Protein 2OV9 (pdb70)

B-factor: mean 39.59, std 7.9, range [22.28, 289.94]

Foldseek 3Di:
DALVPDAFFAWFADAADPDDLLVVLVVVLVVVQQVVVDDPPDPCVVVVVVVVVVVVVVVVVPADPDHDDFQDLVLRGQTQADLAANSNRSNHLHWIWTAGNVLKIKTKDAAGVVQDDPPQFGDPVVQVVNQVSRQQNSCNNNRHGFFDDKDKDFDATHGHGAIKMKMKHWDDDPQKIKMKIFIAGPVRDGGMIMIGIGGD/DEAALVPDAFFAWQADDDDPDDLLVVLVVVLVVVQQVVVDDPPPPCVVVVVVVVVVVVVVVVVDDDPDDDDFQDLPLRGQGQADLAAHSNRSNHLHWIWTAGNVLKIKTKGAAGDVQDDPVQFGDPVVQQVNQVSRQQNSQSNNRHGWFDDKDKDFDATHGHGAIKMKMKHWDDDAQKIKMKIFIHGPVRDTGMIMIGITGD/DAALVPDAFFAWFEDDDDVDPLLVVLVVVLVVVQQVVVDDPPPPCVVVVVVVVVVVVVVVVVPDDPDDDDFQDLQLRGQTQCDLAANSNRSNHLHWIWTAGNVLKIKTKGAAGDVQDDPVQAGDVVVQQVNQVNSQQNSQSNNVHGFFDDKDKDFDATHGHGAMKMKMKHWDDDPQKIWMKIFIHGPVGDTGMIMIGITGHPD/DAWQEDAAPDDLLVVLVVVLVVVQQVVVDDPPDPCVVVVVVVVVVVVVVVVVPADPDHDDFADLPQRGQTQADLAAHSNRSNHLHWTWGADPVLKIKTKDAAGVVQDDPPQAGDPVSQVVNQVSSQQNSQNSNSHGFFDDKDKDFDATHGHGAMKMKMKHWDDDPQKIKMKIFIHGPVRDTGMIMIGITD

Solvent-accessible surface area: 31462 Å² total

Radius of gyration: 28.21 Å; Cα contacts (8 Å, |Δi|>4): 2066; chains: 4; bounding box: 72×70×82 Å

Sequence (795 aa):
PTFENSPSGTVLTSPPDGSAVDRATDAARRVVDALLRTDRGNANLERVAEELNSIAGHLEEEHAPAVAERLIDWNGEGVTRHDPVTGPENALAPPVVLEGLSDGSVRGTVTLTIPYQGPPGHVHGGVSALLLDHVLGVANAWGGKAGTAQLSTRYHRPTPLFEPLTLTGKLSVDGRKITTAGDIRTADGQVCVSVEGLFVDTHHPTFENSPSGTVLTSPPDGSAVDRRATDAARRVVDALLRTDRGNANLERVAEEELNSIAGHLEEHAPAVAERLIDWNGEGVTRHDPVTGPENALAPPVVLEGLSDGSVRGTVTLTIPYQGPPGHVHGGVSALLLDHVLGVANAWGGKAGTAQQLSTRYHRPTPLFEPLTLTGKLSVDGRKITTAGDIRTADGQVCVSVEEGLFVDHPTFENSPSGTVLTSPPDGSAVDRRATDDAARRVVDALLRTDRGNANLERVAEEELNSIAGHLEEEHAPAVAERLIDWNGEGVTRHDPVTGPENALAPPVVLEGLSDGSVRGTVTLTIPYQGPPGHVHGGVSALLLDHVLGVANAWGGKAGTAQLSTRYHRPTPLFEPLTLLTGKLSVDGRKITTAGDIRTADGQVCVSVEGLFVDKTGTVLTSPPGSAVDRATDAARRVVDALLRTDRGNANLERVAEELNSIAGHLEEHAPAVAERLIDWNGEGVTRHDPVTGPENALAPPVVLEGLSDGSVRGTVTLTIPYQGPPGHVHGGVSALLLDHVLGVANAWGGKAGTAQLSTRYHRPTPLFEPLTLTGKLSVDGRKITTAGDIRTADGQVCVSVEGLFV

Structure (mmCIF, N/CA/C/O backbone):
data_2OV9
#
_entry.id   2OV9
#
_cell.length_a   77.705
_cell.length_b   70.132
_cell.length_c   81.511
_cell.angle_alpha   90.00
_cell.angle_beta   116.22
_cell.angle_gamma   90.00
#
_symmetry.space_group_name_H-M   'P 1 21 1'
#
loop_
_entity.id
_entity.type
_entity.pdbx_description
1 polymer 'Hypothetical protein'
2 non-polymer 'SULFATE ION'
3 water water
#
loop_
_atom_site.group_PDB
_atom_site.id
_atom_site.type_symbol
_atom_site.label_atom_id
_atom_site.label_alt_id
_atom_site.label_comp_id
_atom_site.label_asym_id
_atom_site.label_entity_id
_atom_site.label_seq_id
_atom_site.pdbx_PDB_ins_code
_atom_site.Cartn_x
_atom_site.Cartn_y
_atom_site.Cartn_z
_atom_site.occupancy
_atom_site.B_iso_or_equiv
_atom_site.auth_seq_id
_atom_site.auth_comp_id
_atom_site.auth_asym_id
_atom_site.auth_atom_id
_atom_site.pdbx_PDB_model_num
ATOM 1 N N . PRO A 1 7 ? 26.564 11.655 24.606 1.00 52.23 7 PRO A N 1
ATOM 2 C CA . PRO A 1 7 ? 25.921 11.170 25.826 1.00 52.28 7 PRO A CA 1
ATOM 3 C C . PRO A 1 7 ? 24.531 10.603 25.554 1.00 52.41 7 PRO A C 1
ATOM 4 O O . PRO A 1 7 ? 23.768 11.171 24.777 1.00 52.01 7 PRO A O 1
ATOM 8 N N . THR A 1 8 ? 24.217 9.480 26.186 1.00 52.64 8 THR A N 1
ATOM 9 C CA . THR A 1 8 ? 22.885 8.893 26.092 1.00 53.08 8 THR A CA 1
ATOM 10 C C . THR A 1 8 ? 22.407 8.523 27.486 1.00 53.04 8 THR A C 1
ATOM 11 O O . THR A 1 8 ? 23.224 8.281 28.380 1.00 53.14 8 THR A O 1
ATOM 15 N N . PHE A 1 9 ? 21.089 8.471 27.672 1.00 53.04 9 PHE A N 1
ATOM 16 C CA . PHE A 1 9 ? 20.509 8.149 28.982 1.00 53.27 9 PHE A CA 1
ATOM 17 C C . PHE A 1 9 ? 21.000 6.821 29.561 1.00 53.22 9 PHE A C 1
ATOM 18 O O . PHE A 1 9 ? 20.853 6.579 30.759 1.00 53.31 9 PHE A O 1
ATOM 26 N N . GLU A 1 10 ? 21.580 5.980 28.700 1.00 53.24 10 GLU A N 1
ATOM 27 C CA . GLU A 1 10 ? 22.163 4.694 29.095 1.00 53.35 10 GLU A CA 1
ATOM 28 C C . GLU A 1 10 ? 23.473 4.918 29.835 1.00 53.01 10 GLU A C 1
ATOM 29 O O . GLU A 1 10 ? 23.717 4.307 30.876 1.00 52.90 10 GLU A O 1
ATOM 35 N N . ASN A 1 11 ? 24.307 5.803 29.284 1.00 52.59 11 ASN A N 1
ATOM 36 C CA . ASN A 1 11 ? 25.668 6.020 29.787 1.00 51.89 11 ASN A CA 1
ATOM 37 C C . ASN A 1 11 ? 25.849 7.277 30.645 1.00 51.02 11 ASN A C 1
ATOM 38 O O . ASN A 1 11 ? 26.909 7.474 31.250 1.00 51.23 11 ASN A O 1
ATOM 43 N N . SER A 1 12 ? 24.818 8.113 30.708 1.00 49.72 12 SER A N 1
ATOM 44 C CA . SER A 1 12 ? 24.924 9.404 31.390 1.00 48.67 12 SER A CA 1
ATOM 45 C C . SER A 1 12 ? 23.811 9.637 32.420 1.00 47.73 12 SER A C 1
ATOM 46 O O . SER A 1 12 ? 22.683 9.162 32.233 1.00 47.79 12 SER A O 1
ATOM 49 N N . PRO A 1 13 ? 24.128 10.373 33.511 1.00 46.69 13 PRO A N 1
ATOM 50 C CA . PRO A 1 13 ? 23.147 10.651 34.564 1.00 45.71 13 PRO A CA 1
ATOM 51 C C . PRO A 1 13 ? 22.038 11.622 34.148 1.00 44.62 13 PRO A C 1
ATOM 52 O O . PRO A 1 13 ? 22.189 12.371 33.177 1.00 44.24 13 PRO A O 1
ATOM 56 N N . SER A 1 14 ? 20.934 11.587 34.893 1.00 43.56 14 SER A N 1
ATOM 57 C CA . SER A 1 14 ? 19.839 12.548 34.756 1.00 42.46 14 SER A CA 1
ATOM 58 C C . SER A 1 14 ? 20.375 13.945 35.065 1.00 41.60 14 SER A C 1
ATOM 59 O O . SER A 1 14 ? 21.094 14.129 36.042 1.00 41.27 14 SER A O 1
ATOM 62 N N . GLY A 1 15 ? 20.049 14.920 34.224 1.00 40.59 15 GLY A N 1
ATOM 63 C CA . GLY A 1 15 ? 20.512 16.287 34.442 1.00 39.40 15 GLY A CA 1
ATOM 64 C C . GLY A 1 15 ? 21.720 16.678 33.608 1.00 38.77 15 GLY A C 1
ATOM 65 O O . GLY A 1 15 ? 22.169 17.835 33.666 1.00 39.21 15 GLY A O 1
ATOM 66 N N . THR A 1 16 ? 22.242 15.724 32.836 1.00 37.33 16 THR A N 1
ATOM 67 C CA . THR A 1 16 ? 23.360 15.973 31.926 1.00 36.60 16 THR A CA 1
ATOM 68 C C . THR A 1 16 ? 22.981 17.073 30.950 1.00 36.01 16 THR A C 1
ATOM 69 O O . THR A 1 16 ? 22.032 16.915 30.188 1.00 35.82 16 THR A O 1
ATOM 73 N N . VAL A 1 17 ? 23.702 18.191 30.974 1.00 35.44 17 VAL A N 1
ATOM 74 C CA . VAL A 1 17 ? 23.454 19.257 30.006 1.00 35.02 17 VAL A CA 1
ATOM 75 C C . VAL A 1 17 ? 23.964 18.790 28.648 1.00 35.57 17 VAL A C 1
ATOM 76 O O . VAL A 1 17 ? 25.090 18.307 28.539 1.00 35.43 17 VAL A O 1
ATOM 80 N N . LEU A 1 18 ? 23.128 18.923 27.620 1.00 36.12 18 LEU A N 1
ATOM 81 C CA . LEU A 1 18 ? 23.409 18.317 26.326 1.00 36.92 18 LEU A CA 1
ATOM 82 C C . LEU A 1 18 ? 23.910 19.311 25.298 1.00 38.20 18 LEU A C 1
ATOM 83 O O . LEU A 1 18 ? 24.692 18.968 24.409 1.00 37.81 18 LEU A O 1
ATOM 88 N N . THR A 1 19 ? 23.433 20.542 25.420 1.00 39.52 19 THR A N 1
ATOM 89 C CA . THR A 1 19 ? 23.812 21.610 24.517 1.00 41.02 19 THR A CA 1
ATOM 90 C C . THR A 1 19 ? 25.034 22.335 25.069 1.00 42.48 19 THR A C 1
ATOM 91 O O . THR A 1 19 ? 25.599 21.944 26.104 1.00 42.58 19 THR A O 1
ATOM 95 N N . SER A 1 20 ? 25.449 23.384 24.367 1.00 44.29 20 SER A N 1
ATOM 96 C CA . SER A 1 20 ? 26.552 24.215 24.817 1.00 46.27 20 SER A CA 1
ATOM 97 C C . SER A 1 20 ? 26.050 25.612 25.206 1.00 47.14 20 SER A C 1
ATOM 98 O O . SER A 1 20 ? 25.961 26.493 24.350 1.00 47.36 20 SER A O 1
ATOM 101 N N . PRO A 1 21 ? 25.722 25.821 26.500 1.00 48.05 21 PRO A N 1
ATOM 102 C CA . PRO A 1 21 ? 25.200 27.115 26.960 1.00 48.67 21 PRO A CA 1
ATOM 103 C C . PRO A 1 21 ? 26.254 28.221 26.849 1.00 49.24 21 PRO A C 1
ATOM 104 O O . PRO A 1 21 ? 27.451 27.917 26.893 1.00 49.33 21 PRO A O 1
ATOM 108 N N . PRO A 1 22 ? 25.818 29.493 26.704 1.00 49.78 22 PRO A N 1
ATOM 109 C CA . PRO A 1 22 ? 26.754 30.626 26.646 1.00 50.18 22 PRO A CA 1
ATOM 110 C C . PRO A 1 22 ? 27.720 30.681 27.831 1.00 50.54 22 PRO A C 1
ATOM 111 O O . PRO A 1 22 ? 27.406 30.165 28.909 1.00 51.08 22 PRO A O 1
ATOM 115 N N . ASP A 1 23 ? 28.882 31.300 27.613 1.00 50.69 23 ASP A N 1
ATOM 116 C CA . ASP A 1 23 ? 29.923 31.475 28.630 1.00 50.42 23 ASP A CA 1
ATOM 117 C C . ASP A 1 23 ? 30.120 32.947 28.953 1.00 50.37 23 ASP A C 1
ATOM 118 O O . ASP A 1 23 ? 29.466 33.815 28.366 1.00 50.50 23 ASP A O 1
ATOM 123 N N . GLY A 1 24 ? 31.043 33.218 29.876 1.00 49.82 24 GLY A N 1
ATOM 124 C CA . GLY A 1 24 ? 31.504 34.577 30.149 1.00 49.49 24 GLY A CA 1
ATOM 125 C C . GLY A 1 24 ? 32.606 35.012 29.192 1.00 49.10 24 GLY A C 1
ATOM 126 O O . GLY A 1 24 ? 33.120 36.127 29.285 1.00 49.24 24 GLY A O 1
ATOM 127 N N . SER A 1 25 ? 32.959 34.125 28.262 1.00 48.53 25 SER A N 1
ATOM 128 C CA . SER A 1 25 ? 34.012 34.383 27.277 1.00 47.94 25 SER A CA 1
ATOM 129 C C . SER A 1 25 ? 33.377 34.676 25.935 1.00 46.17 25 SER A C 1
ATOM 130 O O . SER A 1 25 ? 32.176 34.728 25.852 1.00 46.40 25 SER A O 1
ATOM 133 N N . ALA A 1 26 ? 34.124 35.066 24.912 1.00 45.18 26 ALA A N 1
ATOM 134 C CA . ALA A 1 26 ? 34.431 36.439 24.623 1.00 42.39 26 ALA A CA 1
ATOM 135 C C . ALA A 1 26 ? 33.494 36.386 23.391 1.00 40.79 26 ALA A C 1
ATOM 136 O O . ALA A 1 26 ? 32.646 37.251 23.174 1.00 39.69 26 ALA A O 1
ATOM 138 N N . VAL A 1 27 ? 33.617 35.318 22.611 1.00 38.90 27 VAL A N 1
ATOM 139 C CA . VAL A 1 27 ? 32.664 35.102 21.498 1.00 38.56 27 VAL A CA 1
ATOM 140 C C . VAL A 1 27 ? 31.226 34.919 22.015 1.00 37.81 27 VAL A C 1
ATOM 141 O O . VAL A 1 27 ? 30.286 35.397 21.394 1.00 38.39 27 VAL A O 1
ATOM 145 N N . ASP A 1 28 ? 31.053 34.281 23.166 1.00 37.77 28 ASP A N 1
ATOM 146 C CA . ASP A 1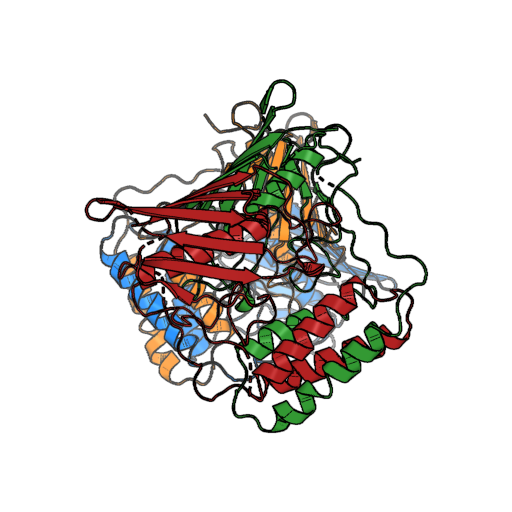 28 ? 29.701 34.124 23.699 1.00 38.30 28 ASP A CA 1
ATOM 147 C C . ASP A 1 28 ? 29.121 35.418 24.211 1.00 38.00 28 ASP A C 1
ATOM 148 O O . ASP A 1 28 ? 27.932 35.655 24.058 1.00 37.67 28 ASP A O 1
ATOM 153 N N . ARG A 1 29 ? 29.965 36.256 24.799 1.00 37.91 29 ARG A N 1
ATOM 154 C CA . ARG A 1 29 ? 29.539 37.581 25.234 1.00 38.48 29 ARG A CA 1
ATOM 155 C C . ARG A 1 29 ? 29.227 38.499 24.049 1.00 36.76 29 ARG A C 1
ATOM 156 O O . ARG A 1 29 ? 28.282 39.275 24.124 1.00 36.65 29 ARG A O 1
ATOM 164 N N . ALA A 1 30 ? 30.022 38.440 22.977 1.00 36.46 30 ALA A N 1
ATOM 165 C CA . ALA A 1 30 ? 29.712 39.207 21.758 1.00 36.42 30 ALA A CA 1
ATOM 166 C C . ALA A 1 30 ? 28.393 38.756 21.145 1.00 36.17 30 ALA A C 1
ATOM 167 O O . ALA A 1 30 ? 27.605 39.571 20.635 1.00 36.37 30 ALA A O 1
ATOM 169 N N . THR A 1 31 ? 28.139 37.453 21.172 1.00 35.33 31 THR A N 1
ATOM 170 C CA . THR A 1 31 ? 26.896 36.960 20.578 1.00 34.96 31 THR A CA 1
ATOM 171 C C . THR A 1 31 ? 25.703 37.393 21.432 1.00 34.84 31 THR A C 1
ATOM 172 O O . THR A 1 31 ? 24.673 37.833 20.902 1.00 34.01 31 THR A O 1
ATOM 176 N N . ASP A 1 32 ? 25.853 37.273 22.749 1.00 34.71 32 ASP A N 1
ATOM 177 C CA . ASP A 1 32 ? 24.830 37.728 23.677 1.00 35.22 32 ASP A CA 1
ATOM 178 C C . ASP A 1 32 ? 24.519 39.219 23.431 1.00 35.31 32 ASP A C 1
ATOM 179 O O . ASP A 1 32 ? 23.358 39.645 23.465 1.00 35.35 32 ASP A O 1
ATOM 184 N N . ALA A 1 33 ? 25.564 40.010 23.193 1.00 35.03 33 ALA A N 1
ATOM 185 C CA . ALA A 1 33 ? 25.402 41.426 22.910 1.00 34.32 33 ALA A CA 1
ATOM 186 C C . ALA A 1 33 ? 24.722 41.642 21.541 1.00 34.26 33 ALA A C 1
ATOM 187 O O . ALA A 1 33 ? 23.927 42.564 21.390 1.00 34.46 33 ALA A O 1
ATOM 189 N N . ALA A 1 34 ? 25.026 40.803 20.560 1.00 34.07 34 ALA A N 1
ATOM 190 C CA . ALA A 1 34 ? 24.280 40.850 19.284 1.00 35.23 34 ALA A CA 1
ATOM 191 C C . ALA A 1 34 ? 22.782 40.520 19.443 1.00 35.73 34 ALA A C 1
ATOM 192 O O . ALA A 1 34 ? 21.914 41.131 18.795 1.00 35.44 34 ALA A O 1
ATOM 194 N N . ARG A 1 35 ? 22.481 39.547 20.296 1.00 35.93 35 ARG A N 1
ATOM 195 C CA . ARG A 1 35 ? 21.100 39.188 20.579 1.00 36.17 35 ARG A CA 1
ATOM 196 C C . ARG A 1 35 ? 20.369 40.397 21.180 1.00 35.46 35 ARG A C 1
ATOM 197 O O . ARG A 1 35 ? 19.209 40.659 20.842 1.00 35.06 35 ARG A O 1
ATOM 205 N N . ARG A 1 36 ? 21.075 41.143 22.024 1.00 34.85 36 ARG A N 1
ATOM 206 C CA . ARG A 1 36 ? 20.526 42.344 22.678 1.00 35.38 36 ARG A CA 1
ATOM 207 C C . ARG A 1 36 ? 20.192 43.442 21.658 1.00 34.87 36 ARG A C 1
ATOM 208 O O . ARG A 1 36 ? 19.157 44.093 21.750 1.00 34.68 36 ARG A O 1
ATOM 216 N N . VAL A 1 37 ? 21.092 43.649 20.700 1.00 34.52 37 VAL A N 1
ATOM 217 C CA . VAL A 1 37 ? 20.888 44.568 19.598 1.00 34.60 37 VAL A CA 1
ATOM 218 C C . VAL A 1 37 ? 19.680 44.164 18.730 1.00 35.11 37 VAL A C 1
ATOM 219 O O . VAL A 1 37 ? 18.817 44.997 18.431 1.00 35.73 37 VAL A O 1
ATOM 223 N N . VAL A 1 38 ? 19.620 42.901 18.336 1.00 34.66 38 VAL A N 1
ATOM 224 C CA . VAL A 1 38 ? 18.491 42.367 17.551 1.00 35.18 38 VAL A CA 1
ATOM 225 C C . VAL A 1 38 ? 17.140 42.719 18.203 1.00 35.43 38 VAL A C 1
ATOM 226 O O . VAL A 1 38 ? 16.203 43.205 17.540 1.00 35.87 38 VAL A O 1
ATOM 230 N N . ASP A 1 39 ? 17.048 42.494 19.508 1.00 35.41 39 ASP A N 1
ATOM 231 C CA . ASP A 1 39 ? 15.831 42.814 20.253 1.00 36.06 39 ASP A CA 1
ATOM 232 C C . ASP A 1 39 ? 15.572 44.323 20.268 1.00 35.64 39 ASP A C 1
ATOM 233 O O . ASP A 1 39 ? 14.443 44.781 20.045 1.00 37.14 39 ASP A O 1
ATOM 238 N N . ALA A 1 40 ? 16.623 45.103 20.494 1.00 35.10 40 ALA A N 1
ATOM 239 C CA . ALA A 1 40 ? 16.485 46.544 20.611 1.00 35.19 40 ALA A CA 1
ATOM 240 C C . ALA A 1 40 ? 16.006 47.174 19.320 1.00 35.07 40 ALA A C 1
ATOM 241 O O . ALA A 1 40 ? 15.180 48.083 19.340 1.00 34.72 40 ALA A O 1
ATOM 243 N N . LEU A 1 41 ? 16.521 46.689 18.199 1.00 35.66 41 LEU A N 1
ATOM 244 C CA . LEU A 1 41 ? 16.117 47.174 16.881 1.00 36.68 41 LEU A CA 1
ATOM 245 C C . LEU A 1 41 ? 14.610 47.111 16.628 1.00 37.60 41 LEU A C 1
ATOM 246 O O . LEU A 1 41 ? 14.058 47.952 15.918 1.00 38.40 41 LEU A O 1
ATOM 251 N N . LEU A 1 42 ? 13.933 46.129 17.217 1.00 38.06 42 LEU A N 1
ATOM 252 C CA . LEU A 1 42 ? 12.492 45.982 17.040 1.00 38.07 42 LEU A CA 1
ATOM 253 C C . LEU A 1 42 ? 11.667 46.938 17.903 1.00 38.52 42 LEU A C 1
ATOM 254 O O . LEU A 1 42 ? 10.472 47.125 17.655 1.00 38.83 42 LEU A O 1
ATOM 259 N N . ARG A 1 43 ? 12.314 47.538 18.900 1.00 38.52 43 ARG A N 1
ATOM 260 C CA . ARG A 1 43 ? 11.654 48.433 19.861 1.00 39.06 43 ARG A CA 1
ATOM 261 C C . ARG A 1 43 ? 12.058 49.902 19.693 1.00 38.51 43 ARG A C 1
ATOM 262 O O . ARG A 1 43 ? 11.464 50.798 20.298 1.00 39.16 43 ARG A O 1
ATOM 270 N N . THR A 1 44 ? 13.074 50.160 18.893 1.00 37.87 44 THR A N 1
ATOM 271 C CA . THR A 1 44 ? 13.714 51.479 18.916 1.00 36.85 44 THR A CA 1
ATOM 272 C C . THR A 1 44 ? 13.000 52.542 18.055 1.00 37.16 44 THR A C 1
ATOM 273 O O . THR A 1 44 ? 12.173 52.213 17.199 1.00 37.39 44 THR A O 1
ATOM 277 N N . ASP A 1 45 ? 13.346 53.810 18.268 1.00 37.15 45 ASP A N 1
ATOM 278 C CA . ASP A 1 45 ? 12.790 54.904 17.479 1.00 37.60 45 ASP A CA 1
ATOM 279 C C . ASP A 1 45 ? 13.325 54.880 16.045 1.00 38.00 45 ASP A C 1
ATOM 280 O O . ASP A 1 45 ? 14.509 55.152 15.799 1.00 38.01 45 ASP A O 1
ATOM 285 N N . ARG A 1 46 ? 12.448 54.591 15.095 1.00 37.76 46 ARG A N 1
ATOM 286 C CA . ARG A 1 46 ? 12.847 54.556 13.685 1.00 38.88 46 ARG A CA 1
ATOM 287 C C . ARG A 1 46 ? 13.298 55.938 13.173 1.00 37.89 46 ARG A C 1
ATOM 288 O O . ARG A 1 46 ? 14.070 56.035 12.217 1.00 37.82 46 ARG A O 1
ATOM 296 N N . GLY A 1 47 ? 12.842 56.995 13.841 1.00 36.66 47 GLY A N 1
ATOM 297 C CA . GLY A 1 47 ? 13.169 58.367 13.451 1.00 36.05 47 GLY A CA 1
ATOM 298 C C . GLY A 1 47 ? 14.465 58.887 14.040 1.00 35.28 47 GLY A C 1
ATOM 299 O O . GLY A 1 47 ? 14.893 59.985 13.718 1.00 35.08 47 GLY A O 1
ATOM 300 N N . ASN A 1 48 ? 15.105 58.088 14.890 1.00 35.03 48 ASN A N 1
ATOM 301 C CA . ASN A 1 48 ? 16.334 58.481 15.564 1.00 34.22 48 ASN A CA 1
ATOM 302 C C . ASN A 1 48 ? 17.468 58.704 14.550 1.00 34.37 48 ASN A C 1
ATOM 303 O O . ASN A 1 48 ? 17.896 57.762 13.859 1.00 33.28 48 ASN A O 1
ATOM 308 N N . ALA A 1 49 ? 17.934 59.951 14.463 1.00 33.53 49 ALA A N 1
ATOM 309 C CA . ALA A 1 49 ? 18.962 60.317 13.492 1.00 34.78 49 ALA A CA 1
ATOM 310 C C . ALA A 1 49 ? 20.280 59.549 13.698 1.00 34.99 49 ALA A C 1
ATOM 311 O O . ALA A 1 49 ? 21.020 59.306 12.742 1.00 35.46 49 ALA A O 1
ATOM 313 N N . ASN A 1 50 ? 20.559 59.166 14.939 1.00 34.67 50 ASN A N 1
ATOM 314 C CA . ASN A 1 50 ? 21.756 58.360 15.250 1.00 35.05 50 ASN A CA 1
ATOM 315 C C . ASN A 1 50 ? 21.834 56.979 14.594 1.00 35.30 50 ASN A C 1
ATOM 316 O O . ASN A 1 50 ? 22.918 56.368 14.560 1.00 35.09 50 ASN A O 1
ATOM 321 N N . LEU A 1 51 ? 20.709 56.474 14.084 1.00 35.53 51 LEU A N 1
ATOM 322 C CA . LEU A 1 51 ? 20.707 55.173 13.413 1.00 35.62 51 LEU A CA 1
ATOM 323 C C . LEU A 1 51 ? 21.654 55.165 12.222 1.00 35.78 51 LEU A C 1
ATOM 324 O O . LEU A 1 51 ? 22.158 54.121 11.826 1.00 35.98 51 LEU A O 1
ATOM 329 N N . GLU A 1 52 ? 21.910 56.332 11.656 1.00 35.91 52 GLU A N 1
ATOM 330 C CA . GLU A 1 52 ? 22.894 56.442 10.589 1.00 36.70 52 GLU A CA 1
ATOM 331 C C . GLU A 1 52 ? 24.275 55.956 11.091 1.00 36.66 52 GLU A C 1
ATOM 332 O O . GLU A 1 52 ? 24.906 55.102 10.464 1.00 35.79 52 GLU A O 1
ATOM 338 N N . ARG A 1 53 ? 24.719 56.501 12.230 1.00 36.75 53 ARG A N 1
ATOM 339 C CA . ARG A 1 53 ? 26.030 56.150 12.796 1.00 36.17 53 ARG A CA 1
ATOM 340 C C . ARG A 1 53 ? 26.031 54.718 13.353 1.00 36.53 53 ARG A C 1
ATOM 341 O O . ARG A 1 53 ? 27.021 54.015 13.211 1.00 36.07 53 ARG A O 1
ATOM 349 N N . VAL A 1 54 ? 24.929 54.312 13.996 1.00 36.00 54 VAL A N 1
ATOM 350 C CA . VAL A 1 54 ? 24.762 52.939 14.472 1.00 36.79 54 VAL A CA 1
ATOM 351 C C . VAL A 1 54 ? 24.971 51.919 13.340 1.00 36.47 54 VAL A C 1
ATOM 352 O O . VAL A 1 54 ? 25.684 50.953 13.528 1.00 36.65 54 VAL A O 1
ATOM 356 N N . ALA A 1 55 ? 24.379 52.149 12.168 1.00 34.89 55 ALA A N 1
ATOM 357 C CA . ALA A 1 55 ? 24.564 51.225 11.072 1.00 34.77 55 ALA A CA 1
ATOM 358 C C . ALA A 1 55 ? 26.034 51.211 10.671 1.00 35.24 55 ALA A C 1
ATOM 359 O O . ALA A 1 55 ? 26.580 50.151 10.407 1.00 36.07 55 ALA A O 1
ATOM 361 N N . GLU A 1 56 ? 26.676 52.376 10.637 1.00 34.68 56 GLU A N 1
ATOM 362 C CA . GLU A 1 56 ? 28.104 52.422 10.339 1.00 34.81 56 GLU A CA 1
ATOM 363 C C . GLU A 1 56 ? 28.934 51.591 11.323 1.00 35.22 56 GLU A C 1
ATOM 364 O O . GLU A 1 56 ? 29.854 50.887 10.923 1.00 34.72 56 GLU A O 1
ATOM 370 N N . GLU A 1 57 ? 28.617 51.682 12.613 1.00 35.23 57 GLU A N 1
ATOM 371 C CA . GLU A 1 57 ? 29.357 50.929 13.630 1.00 36.35 57 GLU A CA 1
ATOM 372 C C . GLU A 1 57 ? 29.145 49.416 13.433 1.00 36.24 57 GLU A C 1
ATOM 373 O O . GLU A 1 57 ? 30.088 48.632 13.502 1.00 36.83 57 GLU A O 1
ATOM 379 N N . LEU A 1 58 ? 27.894 49.006 13.234 1.00 36.70 58 LEU A N 1
ATOM 380 C CA . LEU A 1 58 ? 27.587 47.570 13.069 1.00 35.67 58 LEU A CA 1
ATOM 381 C C . LEU A 1 58 ? 28.312 47.017 11.837 1.00 36.24 58 LEU A C 1
ATOM 382 O O . LEU A 1 58 ? 28.861 45.917 11.867 1.00 34.86 58 LEU A O 1
ATOM 387 N N . ASN A 1 59 ? 28.311 47.797 10.766 1.00 36.37 59 ASN A N 1
ATOM 388 C CA . ASN A 1 59 ? 29.078 47.434 9.588 1.00 37.22 59 ASN A CA 1
ATOM 389 C C . ASN A 1 59 ? 30.582 47.348 9.851 1.00 37.58 59 ASN A C 1
ATOM 390 O O . ASN A 1 59 ? 31.270 46.454 9.313 1.00 37.18 59 ASN A O 1
ATOM 395 N N . SER A 1 60 ? 31.093 48.283 10.658 1.00 37.56 60 SER A N 1
ATOM 396 C CA . SER A 1 60 ? 32.512 48.303 11.017 1.00 36.89 60 SER A CA 1
ATOM 397 C C . SER A 1 60 ? 32.844 47.047 11.835 1.00 36.32 60 SER A C 1
ATOM 398 O O . SER A 1 60 ? 33.860 46.367 11.594 1.00 34.70 60 SER A O 1
ATOM 401 N N . ILE A 1 61 ? 31.985 46.742 12.807 1.00 35.27 61 ILE A N 1
ATOM 402 C CA . ILE A 1 61 ? 32.137 45.516 13.586 1.00 35.82 61 ILE A CA 1
ATOM 403 C C . ILE A 1 61 ? 32.103 44.267 12.690 1.00 35.48 61 ILE A C 1
ATOM 404 O O . ILE A 1 61 ? 32.924 43.351 12.828 1.00 34.29 61 ILE A O 1
ATOM 409 N N . ALA A 1 62 ? 31.159 44.232 11.761 1.00 35.33 62 ALA A N 1
ATOM 410 C CA . ALA A 1 62 ? 31.018 43.074 10.907 1.00 34.98 62 ALA A CA 1
ATOM 411 C C . ALA A 1 62 ? 32.280 42.913 10.077 1.00 34.59 62 ALA A C 1
ATOM 412 O O . ALA A 1 62 ? 32.829 41.810 9.988 1.00 35.09 62 ALA A O 1
ATOM 414 N N . GLY A 1 63 ? 32.778 44.018 9.522 1.00 33.99 63 GLY A N 1
ATOM 415 C CA . GLY A 1 63 ? 34.043 43.996 8.771 1.00 33.54 63 GLY A CA 1
ATOM 416 C C . GLY A 1 63 ? 35.159 43.400 9.622 1.00 34.31 63 GLY A C 1
ATOM 417 O O . GLY A 1 63 ? 35.906 42.538 9.158 1.00 33.95 63 GLY A O 1
ATOM 418 N N . HIS A 1 64 ? 35.272 43.852 10.871 1.00 34.33 64 HIS A N 1
ATOM 419 C CA . HIS A 1 64 ? 36.323 43.312 11.772 1.00 35.10 64 HIS A CA 1
ATOM 420 C C . HIS A 1 64 ? 36.181 41.788 11.914 1.00 35.08 64 HIS A C 1
ATOM 421 O O . HIS A 1 64 ? 37.153 41.029 11.734 1.00 35.27 64 HIS A O 1
ATOM 428 N N . LEU A 1 65 ? 34.971 41.346 12.279 1.00 34.74 65 LEU A N 1
ATOM 429 C CA . LEU A 1 65 ? 34.692 39.901 12.438 1.00 34.84 65 LEU A CA 1
ATOM 430 C C . LEU A 1 65 ? 34.981 39.087 11.178 1.00 35.02 65 LEU A C 1
ATOM 431 O O . LEU A 1 65 ? 35.548 37.993 11.244 1.00 35.09 65 LEU A O 1
ATOM 436 N N . GLU A 1 66 ? 34.616 39.643 10.032 1.00 34.77 66 GLU A N 1
ATOM 437 C CA . GLU A 1 66 ? 34.901 39.047 8.734 1.00 35.77 66 GLU A CA 1
ATOM 438 C C . GLU A 1 66 ? 36.387 38.915 8.446 1.00 35.70 66 GLU A C 1
ATOM 439 O O . GLU A 1 66 ? 36.825 37.883 7.911 1.00 34.97 66 GLU A O 1
ATOM 445 N N . GLU A 1 67 ? 37.150 39.950 8.793 1.00 36.18 67 GLU A N 1
ATOM 446 C CA A GLU A 1 67 ? 38.588 39.959 8.551 0.50 37.79 67 GLU A CA 1
ATOM 447 C CA B GLU A 1 67 ? 38.595 39.952 8.544 0.50 37.92 67 GLU A CA 1
ATOM 448 C C . GLU A 1 67 ? 39.348 39.058 9.537 1.00 38.22 67 GLU A C 1
ATOM 449 O O . GLU A 1 67 ? 40.463 38.660 9.270 1.00 38.76 67 GLU A O 1
ATOM 460 N N . HIS A 1 68 ? 38.722 38.741 10.674 1.00 38.99 68 HIS A N 1
ATOM 461 C CA . HIS A 1 68 ? 39.315 37.863 11.698 1.00 40.55 68 HIS A CA 1
ATOM 462 C C . HIS A 1 68 ? 38.673 36.471 11.675 1.00 42.00 68 HIS A C 1
ATOM 463 O O . HIS A 1 68 ? 38.031 36.037 12.629 1.00 42.90 68 HIS A O 1
ATOM 470 N N . ALA A 1 69 ? 38.830 35.784 10.554 1.00 43.34 69 ALA A N 1
ATOM 471 C CA . ALA A 1 69 ? 38.208 34.488 10.367 1.00 44.71 69 ALA A CA 1
ATOM 472 C C . ALA A 1 69 ? 39.309 33.534 9.959 1.00 45.40 69 ALA A C 1
ATOM 473 O O . ALA A 1 69 ? 40.243 33.950 9.263 1.00 46.24 69 ALA A O 1
ATOM 475 N N . PRO A 1 70 ? 39.239 32.269 10.413 1.00 46.06 70 PRO A N 1
ATOM 476 C CA . PRO A 1 70 ? 40.272 31.300 10.006 1.00 46.90 70 PRO A CA 1
ATOM 477 C C . PRO A 1 70 ? 40.233 30.986 8.509 1.00 47.66 70 PRO A C 1
ATOM 478 O O . PRO A 1 70 ? 39.207 31.219 7.860 1.00 47.70 70 PRO A O 1
ATOM 482 N N . ALA A 1 71 ? 41.344 30.465 7.979 1.00 49.11 71 ALA A N 1
ATOM 483 C CA . ALA A 1 71 ? 41.417 29.978 6.593 1.00 50.02 71 ALA A CA 1
ATOM 484 C C . ALA A 1 71 ? 40.361 28.904 6.312 1.00 50.79 71 ALA A C 1
ATOM 485 O O . ALA A 1 71 ? 39.505 29.074 5.429 1.00 51.15 71 ALA A O 1
ATOM 487 N N . VAL A 1 72 ? 40.410 27.811 7.073 1.00 51.34 72 VAL A N 1
ATOM 488 C CA . VAL A 1 72 ? 39.345 26.793 7.031 1.00 51.48 72 VAL A CA 1
ATOM 489 C C . VAL A 1 72 ? 38.295 27.035 8.134 1.00 51.43 72 VAL A C 1
ATOM 490 O O . VAL A 1 72 ? 38.645 27.338 9.281 1.00 51.65 72 VAL A O 1
ATOM 494 N N . ALA A 1 73 ? 37.016 26.923 7.775 1.00 51.24 73 ALA A N 1
ATOM 495 C CA . ALA A 1 73 ? 35.930 27.067 8.749 1.00 51.20 73 ALA A CA 1
ATOM 496 C C . ALA A 1 73 ? 35.925 25.892 9.726 1.00 51.05 73 ALA A C 1
ATOM 497 O O . ALA A 1 73 ? 36.368 24.803 9.381 1.00 50.85 73 ALA A O 1
ATOM 499 N N . GLU A 1 74 ? 35.446 26.129 10.945 1.00 51.15 74 GLU A N 1
ATOM 500 C CA . GLU A 1 74 ? 35.407 25.099 11.985 1.00 51.53 74 GLU A CA 1
ATOM 501 C C . GLU A 1 74 ? 34.423 23.990 11.625 1.00 50.78 74 GLU A C 1
ATOM 502 O O . GLU A 1 74 ? 33.371 24.247 11.032 1.00 50.17 74 GLU A O 1
ATOM 508 N N . ARG A 1 75 ? 34.793 22.759 11.979 1.00 50.33 75 ARG A N 1
ATOM 509 C CA . ARG A 1 75 ? 33.984 21.569 11.722 1.00 49.87 75 ARG A CA 1
ATOM 510 C C . ARG A 1 75 ? 32.651 21.640 12.460 1.00 49.34 75 ARG A C 1
ATOM 511 O O . ARG A 1 75 ? 32.575 22.145 13.585 1.00 48.90 75 ARG A O 1
ATOM 519 N N . LEU A 1 76 ? 31.605 21.133 11.813 1.00 48.33 76 LEU A N 1
ATOM 520 C CA . LEU A 1 76 ? 30.264 21.144 12.372 1.00 47.99 76 LEU A CA 1
ATOM 521 C C . LEU A 1 76 ? 29.880 19.741 12.797 1.00 47.78 76 LEU A C 1
ATOM 522 O O . LEU A 1 76 ? 30.335 18.773 12.198 1.00 47.61 76 LEU A O 1
ATOM 527 N N . ILE A 1 77 ? 29.048 19.645 13.829 1.00 47.72 77 ILE A N 1
ATOM 528 C CA . ILE A 1 77 ? 28.526 18.368 14.307 1.00 47.60 77 ILE A CA 1
ATOM 529 C C . ILE A 1 77 ? 27.237 18.032 13.536 1.00 47.54 77 ILE A C 1
ATOM 530 O O . ILE A 1 77 ? 26.243 18.776 13.604 1.00 47.46 77 ILE A O 1
ATOM 535 N N . ASP A 1 78 ? 27.250 16.933 12.788 1.00 46.87 78 ASP A N 1
ATOM 536 C CA . ASP A 1 78 ? 26.048 16.522 12.073 1.00 46.81 78 ASP A CA 1
ATOM 537 C C . ASP A 1 78 ? 25.221 15.593 12.945 1.00 46.59 78 ASP A C 1
ATOM 538 O O . ASP A 1 78 ? 25.361 14.363 12.884 1.00 46.41 78 ASP A O 1
ATOM 551 N N . TRP A 1 80 ? 22.193 14.714 12.873 1.00 46.38 80 TRP A N 1
ATOM 552 C CA . TRP A 1 80 ? 21.238 13.851 12.179 1.00 46.25 80 TRP A CA 1
ATOM 553 C C . TRP A 1 80 ? 21.927 12.638 11.558 1.00 46.24 80 TRP A C 1
ATOM 554 O O . TRP A 1 80 ? 21.263 11.700 11.102 1.00 46.31 80 TRP A O 1
ATOM 565 N N . ASN A 1 81 ? 23.259 12.669 11.558 1.00 45.69 81 ASN A N 1
ATOM 566 C CA . ASN A 1 81 ? 24.082 11.562 11.081 1.00 45.63 81 ASN A CA 1
ATOM 567 C C . ASN A 1 81 ? 24.846 10.908 12.249 1.00 44.98 81 ASN A C 1
ATOM 568 O O . ASN A 1 81 ? 25.866 10.242 12.054 1.00 45.39 81 ASN A O 1
ATOM 573 N N . GLY A 1 82 ? 24.338 11.091 13.465 1.00 43.98 82 GLY A N 1
ATOM 574 C CA . GLY A 1 82 ? 24.903 10.439 14.652 1.00 42.93 82 GLY A CA 1
ATOM 575 C C . GLY A 1 82 ? 26.246 10.975 15.134 1.00 42.45 82 GLY A C 1
ATOM 576 O O . GLY A 1 82 ? 27.024 10.244 15.738 1.00 42.11 82 GLY A O 1
ATOM 577 N N . GLU A 1 83 ? 26.534 12.246 14.879 1.00 41.62 83 GLU A N 1
ATOM 578 C CA . GLU A 1 83 ? 27.813 12.819 15.310 1.00 41.63 83 GLU A CA 1
ATOM 579 C C . GLU A 1 83 ? 27.782 13.519 16.685 1.00 41.68 83 GLU A C 1
ATOM 580 O O . GLU A 1 83 ? 28.817 13.947 17.193 1.00 41.63 83 GLU A O 1
ATOM 586 N N . GLY A 1 84 ? 26.601 13.621 17.287 1.00 41.55 84 GLY A N 1
ATOM 587 C CA . GLY A 1 84 ? 26.450 14.301 18.568 1.00 41.71 84 GLY A CA 1
ATOM 588 C C . GLY A 1 84 ? 25.543 15.505 18.433 1.00 41.52 84 GLY A C 1
ATOM 589 O O . GLY A 1 84 ? 25.008 15.761 17.373 1.00 42.18 84 GLY A O 1
ATOM 590 N N . VAL A 1 85 ? 25.395 16.261 19.509 1.00 41.11 85 VAL A N 1
ATOM 591 C CA . VAL A 1 85 ? 24.500 17.414 19.540 1.00 40.36 85 VAL A CA 1
ATOM 592 C C . VAL A 1 85 ? 25.162 18.596 18.832 1.00 40.14 85 VAL A C 1
ATOM 593 O O . VAL A 1 85 ? 26.351 18.854 19.028 1.00 40.13 85 VAL A O 1
ATOM 597 N N . THR A 1 86 ? 24.402 19.279 17.974 1.00 39.86 86 THR A N 1
ATOM 598 C CA . THR A 1 86 ? 24.901 20.458 17.245 1.00 39.50 86 THR A CA 1
ATOM 599 C C . THR A 1 86 ? 25.252 21.605 18.203 1.00 39.07 86 THR A C 1
ATOM 600 O O . THR A 1 86 ? 24.643 21.751 19.271 1.00 38.74 86 THR A O 1
ATOM 604 N N . ARG A 1 87 ? 26.221 22.427 17.811 1.00 38.48 87 ARG A N 1
ATOM 605 C CA . ARG A 1 87 ? 26.504 23.656 18.537 1.00 38.95 87 ARG A CA 1
ATOM 606 C C . ARG A 1 87 ? 26.316 24.932 17.679 1.00 38.22 87 ARG A C 1
ATOM 607 O O . ARG A 1 87 ? 26.606 26.045 18.138 1.00 37.97 87 ARG A O 1
ATOM 615 N N . HIS A 1 88 ? 25.854 24.769 16.440 1.00 37.31 88 HIS A N 1
ATOM 616 C CA . HIS A 1 88 ? 25.855 25.878 15.473 1.00 36.73 88 HIS A CA 1
ATOM 617 C C . HIS A 1 88 ? 24.455 26.307 15.090 1.00 35.21 88 HIS A C 1
ATOM 618 O O . HIS A 1 88 ? 24.289 27.284 14.350 1.00 33.73 88 HIS A O 1
ATOM 625 N N . ASP A 1 89 ? 23.455 25.587 15.611 1.00 34.10 89 ASP A N 1
ATOM 626 C CA . ASP A 1 89 ? 22.088 25.706 15.130 1.00 33.30 89 ASP A CA 1
ATOM 627 C C . ASP A 1 89 ? 21.371 26.937 15.693 1.00 33.13 89 ASP A C 1
ATOM 628 O O . ASP A 1 89 ? 21.795 27.514 16.698 1.00 31.99 89 ASP A O 1
ATOM 633 N N . PRO A 1 90 ? 20.310 27.372 14.996 1.00 32.64 90 PRO A N 1
ATOM 634 C CA . PRO A 1 90 ? 19.560 28.552 15.388 1.00 32.70 90 PRO A CA 1
ATOM 635 C C . PRO A 1 90 ? 18.564 28.314 16.523 1.00 32.18 90 PRO A C 1
ATOM 636 O O . PRO A 1 90 ? 17.688 29.164 16.757 1.00 32.77 90 PRO A O 1
ATOM 640 N N . VAL A 1 91 ? 18.700 27.196 17.237 1.00 31.69 91 VAL A N 1
ATOM 641 C CA . VAL A 1 91 ? 17.890 26.954 18.453 1.00 31.53 91 VAL A CA 1
ATOM 642 C C . VAL A 1 91 ? 18.763 26.972 19.725 1.00 31.51 91 VAL A C 1
ATOM 643 O O . VAL A 1 91 ? 18.382 27.584 20.740 1.00 31.45 91 VAL A O 1
ATOM 647 N N . THR A 1 92 ? 19.928 26.322 19.667 1.00 31.49 92 THR A N 1
ATOM 648 C CA . THR A 1 92 ? 20.807 26.179 20.848 1.00 31.76 92 THR A CA 1
ATOM 649 C C . THR A 1 92 ? 22.212 26.764 20.710 1.00 31.56 92 THR A C 1
ATOM 650 O O . THR A 1 92 ? 22.950 26.790 21.684 1.00 31.06 92 THR A O 1
ATOM 654 N N . GLY A 1 93 ? 22.603 27.181 19.507 1.00 31.67 93 GLY A N 1
ATOM 655 C CA . GLY A 1 93 ? 24.008 27.523 19.256 1.00 31.86 93 GLY A CA 1
ATOM 656 C C . GLY A 1 93 ? 24.439 28.755 20.024 1.00 31.83 93 GLY A C 1
ATOM 657 O O . GLY A 1 93 ? 23.858 29.826 19.835 1.00 33.19 93 GLY A O 1
ATOM 658 N N . PRO A 1 94 ? 25.439 28.619 20.924 1.00 31.47 94 PRO A N 1
ATOM 659 C CA . PRO A 1 94 ? 25.847 29.765 21.751 1.00 31.18 94 PRO A CA 1
ATOM 660 C C . PRO A 1 94 ? 26.382 30.939 20.938 1.00 30.66 94 PRO A C 1
ATOM 661 O O . PRO A 1 94 ? 26.309 32.076 21.390 1.00 30.31 94 PRO A O 1
ATOM 665 N N . GLU A 1 95 ? 26.950 30.655 19.774 1.00 29.69 95 GLU A N 1
ATOM 666 C CA . GLU A 1 95 ? 27.470 31.709 18.919 1.00 30.91 95 GLU A CA 1
ATOM 667 C C . GLU A 1 95 ? 26.511 32.119 17.793 1.00 29.94 95 GLU A C 1
ATOM 668 O O . GLU A 1 95 ? 26.872 32.937 16.955 1.00 29.77 95 GLU A O 1
ATOM 674 N N . ASN A 1 96 ? 25.288 31.587 17.823 1.00 30.13 96 ASN A N 1
ATOM 675 C CA . ASN A 1 96 ? 24.261 31.889 16.830 1.00 30.09 96 ASN A CA 1
ATOM 676 C C . ASN A 1 96 ? 23.252 32.850 17.443 1.00 30.41 96 ASN A C 1
ATOM 677 O O . ASN A 1 96 ? 22.450 32.469 18.288 1.00 28.87 96 ASN A O 1
ATOM 682 N N . ALA A 1 97 ? 23.315 34.115 17.034 1.00 30.82 97 ALA A N 1
ATOM 683 C CA . ALA A 1 97 ? 22.453 35.133 17.627 1.00 32.48 97 ALA A CA 1
ATOM 684 C C . ALA A 1 97 ? 20.973 34.947 17.286 1.00 33.41 97 ALA A C 1
ATOM 685 O O . ALA A 1 97 ? 20.105 35.611 17.871 1.00 33.45 97 ALA A O 1
ATOM 687 N N . LEU A 1 98 ? 20.682 34.040 16.351 1.00 34.44 98 LEU A N 1
ATOM 688 C CA . LEU A 1 98 ? 19.292 33.701 16.054 1.00 35.96 98 LEU A CA 1
ATOM 689 C C . LEU A 1 98 ? 18.707 32.796 17.114 1.00 35.23 98 LEU A C 1
ATOM 690 O O . LEU A 1 98 ? 17.491 32.770 17.272 1.00 34.91 98 LEU A O 1
ATOM 695 N N . ALA A 1 99 ? 19.569 32.057 17.823 1.00 34.20 99 ALA A N 1
ATOM 696 C CA . ALA A 1 99 ? 19.127 31.158 18.892 1.00 34.14 99 ALA A CA 1
ATOM 697 C C . ALA A 1 99 ? 18.776 31.953 20.141 1.00 34.19 99 ALA A C 1
ATOM 698 O O . ALA A 1 99 ? 19.452 32.911 20.459 1.00 33.92 99 ALA A O 1
ATOM 700 N N . PRO A 1 100 ? 17.696 31.585 20.845 1.00 36.05 100 PRO A N 1
ATOM 701 C CA . PRO A 1 100 ? 17.411 32.295 22.078 1.00 36.31 100 PRO A CA 1
ATOM 702 C C . PRO A 1 100 ? 18.613 32.536 23.027 1.00 37.03 100 PRO A C 1
ATOM 703 O O . PRO A 1 100 ? 18.756 33.662 23.504 1.00 36.62 100 PRO A O 1
ATOM 707 N N . PRO A 1 101 ? 19.473 31.521 23.306 1.00 37.47 101 PRO A N 1
ATOM 708 C CA . PRO A 1 101 ? 19.491 30.111 22.926 1.00 38.48 101 PRO A CA 1
ATOM 709 C C . PRO A 1 101 ? 18.739 29.255 23.943 1.00 38.90 101 PRO A C 1
ATOM 710 O O . PRO A 1 101 ? 18.548 29.681 25.085 1.00 39.61 101 PRO A O 1
ATOM 714 N N . VAL A 1 102 ? 18.333 28.063 23.523 1.00 39.33 102 VAL A N 1
ATOM 715 C CA . VAL A 1 102 ? 17.702 27.095 24.407 1.00 40.21 102 VAL A CA 1
ATOM 716 C C . VAL A 1 102 ? 18.783 26.188 24.987 1.00 40.55 102 VAL A C 1
ATOM 717 O O . VAL A 1 102 ? 19.661 25.723 24.259 1.00 40.70 102 VAL A O 1
ATOM 721 N N . VAL A 1 103 ? 18.741 25.962 26.297 1.00 41.00 103 VAL A N 1
ATOM 722 C CA . VAL A 1 103 ? 19.615 24.977 26.938 1.00 41.70 103 VAL A CA 1
ATOM 723 C C . VAL A 1 103 ? 18.824 23.692 27.204 1.00 42.57 103 VAL A C 1
ATOM 724 O O . VAL A 1 103 ? 17.742 23.734 27.803 1.00 43.11 103 VAL A O 1
ATOM 728 N N . LEU A 1 104 ? 19.356 22.552 26.761 1.00 42.94 104 LEU A N 1
ATOM 729 C CA . LEU A 1 104 ? 18.675 21.267 26.963 1.00 42.66 104 LEU A CA 1
ATOM 730 C C . LEU A 1 104 ? 19.480 20.285 27.809 1.00 43.07 104 LEU A C 1
ATOM 731 O O . LEU A 1 104 ? 20.701 20.187 27.669 1.00 42.98 104 LEU A O 1
ATOM 736 N N . GLU A 1 105 ? 18.787 19.554 28.680 1.00 43.19 105 GLU A N 1
ATOM 737 C CA . GLU A 1 105 ? 19.427 18.494 29.463 1.00 43.89 105 GLU A CA 1
ATOM 738 C C . GLU A 1 105 ? 18.758 17.138 29.257 1.00 43.93 105 GLU A C 1
ATOM 739 O O . GLU A 1 105 ? 17.571 17.069 28.956 1.00 43.98 105 GLU A O 1
ATOM 745 N N . GLY A 1 106 ? 19.540 16.070 29.404 1.00 44.04 106 GLY A N 1
ATOM 746 C CA . GLY A 1 106 ? 19.035 14.709 29.278 1.00 44.52 106 GLY A CA 1
ATOM 747 C C . GLY A 1 106 ? 18.615 14.124 30.615 1.00 45.19 106 GLY A C 1
ATOM 748 O O . GLY A 1 106 ? 19.282 14.345 31.634 1.00 45.01 106 GLY A O 1
ATOM 749 N N . LEU A 1 107 ? 17.513 13.375 30.604 1.00 45.88 107 LEU A N 1
ATOM 750 C CA . LEU A 1 107 ? 16.957 12.767 31.815 1.00 46.41 107 LEU A CA 1
ATOM 751 C C . LEU A 1 107 ? 16.961 11.233 31.768 1.00 46.86 107 LEU A C 1
ATOM 752 O O . LEU A 1 107 ? 16.915 10.633 30.690 1.00 46.77 107 LEU A O 1
ATOM 757 N N . SER A 1 108 ? 16.995 10.616 32.950 1.00 47.19 108 SER A N 1
ATOM 758 C CA . SER A 1 108 ? 17.065 9.154 33.111 1.00 47.92 108 SER A CA 1
ATOM 759 C C . SER A 1 108 ? 16.027 8.358 32.322 1.00 48.48 108 SER A C 1
ATOM 760 O O . SER A 1 108 ? 16.336 7.291 31.787 1.00 48.61 108 SER A O 1
ATOM 763 N N . ASP A 1 109 ? 14.802 8.875 32.255 1.00 49.23 109 ASP A N 1
ATOM 764 C CA . ASP A 1 109 ? 13.725 8.221 31.518 1.00 50.04 109 ASP A CA 1
ATOM 765 C C . ASP A 1 109 ? 13.908 8.316 29.997 1.00 49.86 109 ASP A C 1
ATOM 766 O O . ASP A 1 109 ? 13.047 7.862 29.233 1.00 50.80 109 ASP A O 1
ATOM 771 N N . GLY A 1 110 ? 15.014 8.914 29.556 1.00 49.46 110 GLY A N 1
ATOM 772 C CA . GLY A 1 110 ? 15.289 9.055 28.122 1.00 48.48 110 GLY A CA 1
ATOM 773 C C . GLY A 1 110 ? 14.818 10.369 27.520 1.00 48.06 110 GLY A C 1
ATOM 774 O O . GLY A 1 110 ? 15.137 10.678 26.362 1.00 47.77 110 GLY A O 1
ATOM 775 N N . SER A 1 111 ? 14.065 11.152 28.295 1.00 47.26 111 SER A N 1
ATOM 776 C CA . SER A 1 111 ? 13.572 12.444 27.794 1.00 46.38 111 SER A CA 1
ATOM 777 C C . SER A 1 111 ? 14.624 13.555 27.846 1.00 45.99 111 SER A C 1
ATOM 778 O O . SER A 1 111 ? 15.609 13.475 28.592 1.00 45.81 111 SER A O 1
ATOM 781 N N . VAL A 1 112 ? 14.424 14.581 27.023 1.00 45.15 112 VAL A N 1
ATOM 782 C CA . VAL A 1 112 ? 15.237 15.780 27.089 1.00 45.18 112 VAL A CA 1
ATOM 783 C C . VAL A 1 112 ? 14.295 16.934 27.418 1.00 45.36 112 VAL A C 1
ATOM 784 O O . VAL A 1 112 ? 13.095 16.861 27.138 1.00 46.14 112 VAL A O 1
ATOM 788 N N . ARG A 1 113 ? 14.832 17.972 28.049 1.00 45.53 113 ARG A N 1
ATOM 789 C CA . ARG A 1 113 ? 14.039 19.088 28.540 1.00 45.32 113 ARG A CA 1
ATOM 790 C C . ARG A 1 113 ? 14.873 20.355 28.697 1.00 44.76 113 ARG A C 1
ATOM 791 O O . ARG A 1 113 ? 16.046 20.298 29.084 1.00 44.59 113 ARG A O 1
ATOM 799 N N . GLY A 1 114 ? 14.246 21.493 28.422 1.00 43.79 114 GLY A N 1
ATOM 800 C CA . GLY A 1 114 ? 14.825 22.791 28.730 1.00 43.52 114 GLY A CA 1
ATOM 801 C C . GLY A 1 114 ? 13.732 23.818 28.970 1.00 43.28 114 GLY A C 1
ATOM 802 O O . GLY A 1 114 ? 12.562 23.587 28.621 1.00 43.23 114 GLY A O 1
ATOM 803 N N . THR A 1 115 ? 14.120 24.947 29.566 1.00 42.54 115 THR A N 1
ATOM 804 C CA . THR A 1 115 ? 13.201 26.045 29.840 1.00 42.46 115 THR A CA 1
ATOM 805 C C . THR A 1 115 ? 13.688 27.319 29.149 1.00 41.98 115 THR A C 1
ATOM 806 O O . THR A 1 115 ? 14.861 27.706 29.272 1.00 41.31 115 THR A O 1
ATOM 810 N N . VAL A 1 116 ? 12.777 27.967 28.430 1.00 41.17 116 VAL A N 1
ATOM 811 C CA . VAL A 1 116 ? 13.101 29.177 27.683 1.00 41.81 116 VAL A CA 1
ATOM 812 C C . VAL A 1 116 ? 12.022 30.263 27.811 1.00 41.23 116 VAL A C 1
ATOM 813 O O . VAL A 1 116 ? 10.819 29.977 27.835 1.00 41.99 116 VAL A O 1
ATOM 817 N N . THR A 1 117 ? 12.477 31.501 27.955 1.00 40.72 117 THR A N 1
ATOM 818 C CA . THR A 1 117 ? 11.612 32.665 27.895 1.00 39.80 117 THR A CA 1
ATOM 819 C C . THR A 1 117 ? 11.884 33.354 26.560 1.00 40.64 117 THR A C 1
ATOM 820 O O . THR A 1 117 ? 13.016 33.781 26.272 1.00 39.27 117 THR A O 1
ATOM 824 N N . LEU A 1 118 ? 10.840 33.423 25.733 1.00 40.53 118 LEU A N 1
ATOM 825 C CA . LEU A 1 118 ? 10.990 33.963 24.386 1.00 40.39 118 LEU A CA 1
ATOM 826 C C . LEU A 1 118 ? 10.660 35.455 24.326 1.00 40.29 118 LEU A C 1
ATOM 827 O O . LEU A 1 118 ? 9.846 35.968 25.096 1.00 40.03 118 LEU A O 1
ATOM 832 N N . THR A 1 119 ? 11.316 36.133 23.395 1.00 39.82 119 THR A N 1
ATOM 833 C CA . THR A 1 119 ? 11.367 37.579 23.334 1.00 39.44 119 THR A CA 1
ATOM 834 C C . THR A 1 119 ? 10.765 38.067 22.014 1.00 39.14 119 THR A C 1
ATOM 835 O O . THR A 1 119 ? 10.345 37.251 21.185 1.00 38.41 119 THR A O 1
ATOM 839 N N . ILE A 1 120 ? 10.730 39.387 21.805 1.00 38.80 120 ILE A N 1
ATOM 840 C CA . ILE A 1 120 ? 9.983 39.951 20.665 1.00 38.34 120 ILE A CA 1
ATOM 841 C C . ILE A 1 120 ? 10.463 39.593 19.261 1.00 37.10 120 ILE A C 1
ATOM 842 O O . ILE A 1 120 ? 9.671 39.700 18.318 1.00 37.04 120 ILE A O 1
ATOM 847 N N . PRO A 1 121 ? 11.758 39.259 19.082 1.00 36.24 121 PRO A N 1
ATOM 848 C CA . PRO A 1 121 ? 12.056 38.798 17.723 1.00 35.59 121 PRO A CA 1
ATOM 849 C C . PRO A 1 121 ? 11.315 37.530 17.283 1.00 35.08 121 PRO A C 1
ATOM 850 O O . PRO A 1 121 ? 11.203 37.281 16.086 1.00 34.73 121 PRO A O 1
ATOM 854 N N . TYR A 1 122 ? 10.797 36.761 18.239 1.00 34.61 122 TYR A N 1
ATOM 855 C CA . TYR A 1 122 ? 10.105 35.487 17.952 1.00 34.66 122 TYR A CA 1
ATOM 856 C C . TYR A 1 122 ? 8.589 35.626 17.833 1.00 35.20 122 TYR A C 1
ATOM 857 O O . TYR A 1 122 ? 7.884 34.623 17.668 1.00 35.50 122 TYR A O 1
ATOM 866 N N . GLN A 1 123 ? 8.104 36.867 17.884 1.00 34.94 123 GLN A N 1
ATOM 867 C CA . GLN A 1 123 ? 6.680 37.171 17.881 1.00 35.47 123 GLN A CA 1
ATOM 868 C C . GLN A 1 123 ? 5.978 36.837 16.555 1.00 35.56 123 GLN A C 1
ATOM 869 O O . GLN A 1 123 ? 6.516 37.069 15.474 1.00 34.43 123 GLN A O 1
ATOM 875 N N . GLY A 1 124 ? 4.801 36.229 16.665 1.00 35.73 124 GLY A N 1
ATOM 876 C CA . GLY A 1 124 ? 3.893 36.091 15.532 1.00 36.14 124 GLY A CA 1
ATOM 877 C C . GLY A 1 124 ? 2.645 36.884 15.893 1.00 36.87 124 GLY A C 1
ATOM 878 O O . GLY A 1 124 ? 2.629 38.109 15.805 1.00 36.45 124 GLY A O 1
ATOM 879 N N . PRO A 1 125 ? 1.588 36.193 16.339 1.00 37.50 125 PRO A N 1
ATOM 880 C CA . PRO A 1 125 ? 0.481 36.983 16.848 1.00 37.90 125 PRO A CA 1
ATOM 881 C C . PRO A 1 125 ? 0.996 37.861 17.995 1.00 38.25 125 PRO A C 1
ATOM 882 O O . PRO A 1 125 ? 1.883 37.421 18.744 1.00 37.54 125 PRO A O 1
ATOM 886 N N . PRO A 1 126 ? 0.447 39.092 18.140 1.00 38.77 126 PRO A N 1
ATOM 887 C CA . PRO A 1 126 ? 0.865 40.025 19.191 1.00 38.43 126 PRO A CA 1
ATOM 888 C C . PRO A 1 126 ? 0.968 39.380 20.577 1.00 38.20 126 PRO A C 1
ATOM 889 O O . PRO A 1 126 ? 0.044 38.683 21.009 1.00 38.58 126 PRO A O 1
ATOM 893 N N . GLY A 1 127 ? 2.100 39.600 21.250 1.00 37.46 127 GLY A N 1
ATOM 894 C CA . GLY A 1 127 ? 2.384 39.020 22.572 1.00 36.49 127 GLY A CA 1
ATOM 895 C C . GLY A 1 127 ? 2.676 37.528 22.595 1.00 36.21 127 GLY A C 1
ATOM 896 O O . GLY A 1 127 ? 2.906 36.951 23.662 1.00 35.75 127 GLY A O 1
ATOM 897 N N . HIS A 1 128 ? 2.698 36.902 21.419 1.00 35.54 128 HIS A N 1
ATOM 898 C CA . HIS A 1 128 ? 2.785 35.453 21.328 1.00 35.37 128 HIS A CA 1
ATOM 899 C C . HIS A 1 128 ? 3.840 34.968 20.362 1.00 35.38 128 HIS A C 1
ATOM 900 O O . HIS A 1 128 ? 4.309 35.714 19.482 1.00 35.43 128 HIS A O 1
ATOM 907 N N . VAL A 1 129 ? 4.249 33.723 20.571 1.00 35.22 129 VAL A N 1
ATOM 908 C CA . VAL A 1 129 ? 5.322 33.115 19.807 1.00 34.87 129 VAL A CA 1
ATOM 909 C C . VAL A 1 129 ? 4.790 32.718 18.435 1.00 35.48 129 VAL A C 1
ATOM 910 O O . VAL A 1 129 ? 3.718 32.118 18.346 1.00 34.87 129 VAL A O 1
ATOM 914 N N . HIS A 1 130 ? 5.532 33.057 17.371 1.00 35.80 130 HIS A N 1
ATOM 915 C CA . HIS A 1 130 ? 5.165 32.634 16.018 1.00 36.19 130 HIS A CA 1
ATOM 916 C C . HIS A 1 130 ? 5.037 31.101 15.980 1.00 36.20 130 HIS A C 1
ATOM 917 O O . HIS A 1 130 ? 5.937 30.384 16.431 1.00 36.19 130 HIS A O 1
ATOM 924 N N . GLY A 1 131 ? 3.936 30.603 15.424 1.00 36.25 131 GLY A N 1
ATOM 925 C CA . GLY A 1 131 ? 3.729 29.161 15.293 1.00 36.54 131 GLY A CA 1
ATOM 926 C C . GLY A 1 131 ? 4.904 28.467 14.625 1.00 36.73 131 GLY A C 1
ATOM 927 O O . GLY A 1 131 ? 5.206 27.310 14.939 1.00 37.24 131 GLY A O 1
ATOM 928 N N . GLY A 1 132 ? 5.552 29.152 13.681 1.00 36.70 132 GLY A N 1
ATOM 929 C CA . GLY A 1 132 ? 6.687 28.569 12.961 1.00 36.14 132 GLY A CA 1
ATOM 930 C C . GLY A 1 132 ? 7.914 28.489 13.851 1.00 36.47 132 GLY A C 1
ATOM 931 O O . GLY A 1 132 ? 8.733 27.588 13.706 1.00 35.78 132 GLY A O 1
ATOM 932 N N . VAL A 1 133 ? 8.047 29.440 14.782 1.00 36.76 133 VAL A N 1
ATOM 933 C CA . VAL A 1 133 ? 9.102 29.357 15.807 1.00 37.02 133 VAL A CA 1
ATOM 934 C C . VAL A 1 133 ? 8.888 28.163 16.742 1.00 37.85 133 VAL A C 1
ATOM 935 O O . VAL A 1 133 ? 9.829 27.420 17.023 1.00 38.34 133 VAL A O 1
ATOM 939 N N . SER A 1 134 ? 7.667 27.980 17.248 1.00 38.45 134 SER A N 1
ATOM 940 C CA . SER A 1 134 ? 7.349 26.740 17.976 1.00 37.98 134 SER A CA 1
ATOM 941 C C . SER A 1 134 ? 7.754 25.467 17.218 1.00 38.50 134 SER A C 1
ATOM 942 O O . SER A 1 134 ? 8.412 24.591 17.787 1.00 37.90 134 SER A O 1
ATOM 945 N N . ALA A 1 135 ? 7.413 25.395 15.928 1.00 38.27 135 ALA A N 1
ATOM 946 C CA . ALA A 1 135 ? 7.791 24.270 15.082 1.00 37.94 135 ALA A CA 1
ATOM 947 C C . ALA A 1 135 ? 9.289 24.065 15.005 1.00 37.63 135 ALA A C 1
ATOM 948 O O . ALA A 1 135 ? 9.764 22.916 15.091 1.00 37.78 135 ALA A O 1
ATOM 950 N N . LEU A 1 136 ? 10.026 25.163 14.814 1.00 36.89 136 LEU A N 1
ATOM 951 C CA . LEU A 1 136 ? 11.490 25.150 14.774 1.00 37.93 136 LEU A CA 1
ATOM 952 C C . LEU A 1 136 ? 12.061 24.582 16.062 1.00 37.32 136 LEU A C 1
ATOM 953 O O . LEU A 1 136 ? 12.872 23.659 16.044 1.00 36.68 136 LEU A O 1
ATOM 958 N N . LEU A 1 137 ? 11.626 25.151 17.177 1.00 36.66 137 LEU A N 1
ATOM 959 C CA . LEU A 1 137 ? 12.145 24.764 18.483 1.00 38.22 137 LEU A CA 1
ATOM 960 C C . LEU A 1 137 ? 11.888 23.276 18.704 1.00 38.93 137 LEU A C 1
ATOM 961 O O . LEU A 1 137 ? 12.799 22.522 19.093 1.00 39.30 137 LEU A O 1
ATOM 966 N N . LEU A 1 138 ? 10.657 22.855 18.435 1.00 38.24 138 LEU A N 1
ATOM 967 C CA . LEU A 1 138 ? 10.289 21.445 18.611 1.00 37.87 138 LEU A CA 1
ATOM 968 C C . LEU A 1 138 ? 11.071 20.487 17.704 1.00 38.43 138 LEU A C 1
ATOM 969 O O . LEU A 1 138 ? 11.518 19.419 18.138 1.00 38.43 138 LEU A O 1
ATOM 974 N N . ASP A 1 139 ? 11.237 20.875 16.449 1.00 36.97 139 ASP A N 1
ATOM 975 C CA . ASP A 1 139 ? 11.998 20.079 15.509 1.00 38.08 139 ASP A CA 1
ATOM 976 C C . ASP A 1 139 ? 13.391 19.806 16.078 1.00 37.24 139 ASP A C 1
ATOM 977 O O . ASP A 1 139 ? 13.858 18.653 16.075 1.00 37.42 139 ASP A O 1
ATOM 982 N N . HIS A 1 140 ? 14.077 20.851 16.545 1.00 36.41 140 HIS A N 1
ATOM 983 C CA . HIS A 1 140 ? 15.417 20.644 17.075 1.00 35.90 140 HIS A CA 1
ATOM 984 C C . HIS A 1 140 ? 15.399 19.792 18.341 1.00 35.73 140 HIS A C 1
ATOM 985 O O . HIS A 1 140 ? 16.219 18.884 18.497 1.00 34.80 140 HIS A O 1
ATOM 992 N N . VAL A 1 141 ? 14.468 20.080 19.244 1.00 35.68 141 VAL A N 1
ATOM 993 C CA . VAL A 1 141 ? 14.340 19.267 20.448 1.00 36.45 141 VAL A CA 1
ATOM 994 C C . VAL A 1 141 ? 14.214 17.767 20.144 1.00 36.34 141 VAL A C 1
ATOM 995 O O . VAL A 1 141 ? 14.741 16.926 20.893 1.00 36.35 141 VAL A O 1
ATOM 999 N N . LEU A 1 142 ? 13.493 17.429 19.072 1.00 36.39 142 LEU A N 1
ATOM 1000 C CA . LEU A 1 142 ? 13.334 16.021 18.689 1.00 36.09 142 LEU A CA 1
ATOM 1001 C C . LEU A 1 142 ? 14.657 15.429 18.219 1.00 36.28 142 LEU A C 1
ATOM 1002 O O . LEU A 1 142 ? 14.959 14.277 18.506 1.00 36.22 142 LEU A O 1
ATOM 1007 N N . GLY A 1 143 ? 15.434 16.204 17.462 1.00 36.28 143 GLY A N 1
ATOM 1008 C CA . GLY A 1 143 ? 16.753 15.731 17.058 1.00 35.76 143 GLY A CA 1
ATOM 1009 C C . GLY A 1 143 ? 17.633 15.470 18.259 1.00 35.89 143 GLY A C 1
ATOM 1010 O O . GLY A 1 143 ? 18.343 14.473 18.312 1.00 36.34 143 GLY A O 1
ATOM 1011 N N . VAL A 1 144 ? 17.596 16.363 19.233 1.00 35.64 144 VAL A N 1
ATOM 1012 C CA . VAL A 1 144 ? 18.371 16.157 20.446 1.00 35.60 144 VAL A CA 1
ATOM 1013 C C . VAL A 1 144 ? 17.904 14.923 21.232 1.00 36.05 144 VAL A C 1
ATOM 1014 O O . VAL A 1 144 ? 18.737 14.130 21.683 1.00 36.00 144 VAL A O 1
ATOM 1018 N N . ALA A 1 145 ? 16.586 14.750 21.368 1.00 36.14 145 ALA A N 1
ATOM 1019 C CA . ALA A 1 145 ? 16.003 13.567 22.033 1.00 36.10 145 ALA A CA 1
ATOM 1020 C C . ALA A 1 145 ? 16.493 12.272 21.392 1.00 36.33 145 ALA A C 1
ATOM 1021 O O . ALA A 1 145 ? 16.825 11.310 22.080 1.00 36.45 145 ALA A O 1
ATOM 1023 N N . ASN A 1 146 ? 16.535 12.245 20.064 1.00 37.11 146 ASN A N 1
ATOM 1024 C CA . ASN A 1 146 ? 17.096 11.096 19.369 1.00 37.22 146 ASN A CA 1
ATOM 1025 C C . ASN A 1 146 ? 18.558 10.877 19.724 1.00 37.49 146 ASN A C 1
ATOM 1026 O O . ASN A 1 146 ? 18.958 9.755 19.972 1.00 38.67 146 ASN A O 1
ATOM 1031 N N . ALA A 1 147 ? 19.347 11.938 19.744 1.00 37.82 147 ALA A N 1
ATOM 1032 C CA . ALA A 1 147 ? 20.769 11.833 20.102 1.00 38.12 147 ALA A CA 1
ATOM 1033 C C . ALA A 1 147 ? 20.982 11.284 21.521 1.00 38.18 147 ALA A C 1
ATOM 1034 O O . ALA A 1 147 ? 21.821 10.403 21.733 1.00 38.69 147 ALA A O 1
ATOM 1036 N N . TRP A 1 148 ? 20.213 11.804 22.476 1.00 38.06 148 TRP A N 1
ATOM 1037 C CA . TRP A 1 148 ? 20.219 11.338 23.864 1.00 37.72 148 TRP A CA 1
ATOM 1038 C C . TRP A 1 148 ? 19.732 9.895 23.969 1.00 38.27 148 TRP A C 1
ATOM 1039 O O . TRP A 1 148 ? 20.140 9.165 24.869 1.00 38.05 148 TRP A O 1
ATOM 1050 N N . GLY A 1 149 ? 18.841 9.495 23.065 1.00 38.67 149 GLY A N 1
ATOM 1051 C CA . GLY A 1 149 ? 18.382 8.108 23.015 1.00 39.04 149 GLY A CA 1
ATOM 1052 C C . GLY A 1 149 ? 19.308 7.230 22.190 1.00 39.82 149 GLY A C 1
ATOM 1053 O O . GLY A 1 149 ? 19.046 6.047 21.994 1.00 40.19 149 GLY A O 1
ATOM 1054 N N . GLY A 1 150 ? 20.380 7.818 21.675 1.00 40.66 150 GLY A N 1
ATOM 1055 C CA . GLY A 1 150 ? 21.419 7.072 20.978 1.00 41.86 150 GLY A CA 1
ATOM 1056 C C . GLY A 1 150 ? 21.065 6.676 19.573 1.00 43.09 150 GLY A C 1
ATOM 1057 O O . GLY A 1 150 ? 21.685 5.777 19.002 1.00 42.80 150 GLY A O 1
ATOM 1058 N N . LYS A 1 151 ? 20.053 7.343 19.026 1.00 44.28 151 LYS A N 1
ATOM 1059 C CA . LYS A 1 151 ? 19.627 7.137 17.658 1.00 45.73 151 LYS A CA 1
ATOM 1060 C C . LYS A 1 151 ? 19.751 8.423 16.851 1.00 46.92 151 LYS A C 1
ATOM 1061 O O . LYS A 1 151 ? 19.832 9.541 17.393 1.00 47.04 151 LYS A O 1
ATOM 1067 N N . ALA A 1 152 ? 19.800 8.261 15.544 1.00 47.66 152 ALA A N 1
ATOM 1068 C CA . ALA A 1 152 ? 19.870 9.399 14.666 1.00 48.98 152 ALA A CA 1
ATOM 1069 C C . ALA A 1 152 ? 19.268 9.022 13.340 1.00 49.43 152 ALA A C 1
ATOM 1070 O O . ALA A 1 152 ? 19.502 7.932 12.815 1.00 50.01 152 ALA A O 1
ATOM 1072 N N . GLY A 1 153 ? 18.482 9.929 12.793 1.00 49.84 153 GLY A N 1
ATOM 1073 C CA . GLY A 1 153 ? 17.953 9.749 11.453 1.00 50.37 153 GLY A CA 1
ATOM 1074 C C . GLY A 1 153 ? 17.640 11.105 10.871 1.00 50.95 153 GLY A C 1
ATOM 1075 O O . GLY A 1 153 ? 17.457 12.083 11.617 1.00 50.37 153 GLY A O 1
ATOM 1089 N N . THR A 1 155 ? 15.213 13.772 9.170 1.00 49.51 155 THR A N 1
ATOM 1090 C CA . THR A 1 155 ? 13.805 14.058 9.333 1.00 47.55 155 THR A CA 1
ATOM 1091 C C . THR A 1 155 ? 12.995 13.631 8.104 1.00 46.02 155 THR A C 1
ATOM 1092 O O . THR A 1 155 ? 13.390 13.885 6.946 1.00 45.23 155 THR A O 1
ATOM 1096 N N . ALA A 1 156 ? 11.880 12.957 8.362 1.00 43.39 156 ALA A N 1
ATOM 1097 C CA . ALA A 1 156 ? 10.992 12.534 7.291 1.00 42.77 156 ALA A CA 1
ATOM 1098 C C . ALA A 1 156 ? 9.715 13.349 7.319 1.00 42.38 156 ALA A C 1
ATOM 1099 O O . ALA A 1 156 ? 9.302 13.884 6.308 1.00 41.93 156 ALA A O 1
ATOM 1101 N N . GLN A 1 157 ? 9.091 13.427 8.488 1.00 41.97 157 GLN A N 1
ATOM 1102 C CA . GLN A 1 157 ? 7.849 14.170 8.656 1.00 43.38 157 GLN A CA 1
ATOM 1103 C C . GLN A 1 157 ? 7.750 14.686 10.078 1.00 43.76 157 GLN A C 1
ATOM 1104 O O . GLN A 1 157 ? 8.225 14.037 10.997 1.00 44.12 157 GLN A O 1
ATOM 1110 N N . LEU A 1 158 ? 7.146 15.865 10.236 1.00 45.21 158 LEU A N 1
ATOM 1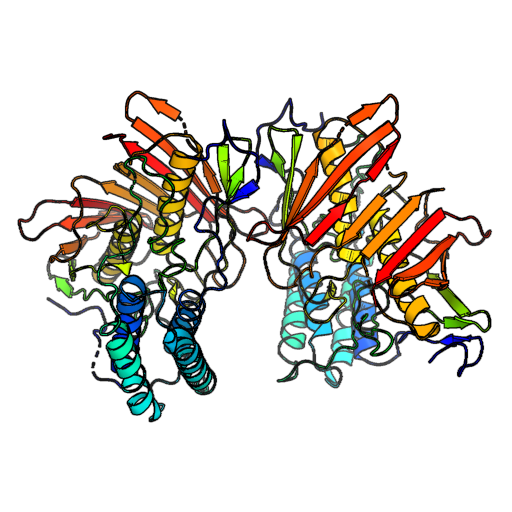111 C CA . LEU A 1 158 ? 6.967 16.538 11.515 1.00 46.23 158 LEU A CA 1
ATOM 1112 C C . LEU A 1 158 ? 5.510 16.971 11.513 1.00 46.29 158 LEU A C 1
ATOM 1113 O O . LEU A 1 158 ? 5.083 17.683 10.614 1.00 44.95 158 LEU A O 1
ATOM 1118 N N . SER A 1 159 ? 4.724 16.482 12.470 1.00 46.08 159 SER A N 1
ATOM 1119 C CA . SER A 1 159 ? 3.309 16.841 12.554 1.00 46.75 159 SER A CA 1
ATOM 1120 C C . SER A 1 159 ? 3.109 17.637 13.837 1.00 47.11 159 SER A C 1
ATOM 1121 O O . SER A 1 159 ? 3.266 17.099 14.939 1.00 45.92 159 SER A O 1
ATOM 1124 N N . THR A 1 160 ? 2.784 18.920 13.690 1.00 47.52 160 THR A N 1
ATOM 1125 C CA . THR A 1 160 ? 2.798 19.881 14.798 1.00 47.75 160 THR A CA 1
ATOM 1126 C C . THR A 1 160 ? 1.371 20.309 15.045 1.00 48.22 160 THR A C 1
ATOM 1127 O O . THR A 1 160 ? 0.690 20.722 14.115 1.00 48.36 160 THR A O 1
ATOM 1131 N N . ARG A 1 161 ? 0.909 20.175 16.289 1.00 47.77 161 ARG A N 1
ATOM 1132 C CA . ARG A 1 161 ? -0.475 20.469 16.653 1.00 48.35 161 ARG A CA 1
ATOM 1133 C C . ARG A 1 161 ? -0.462 21.629 17.611 1.00 46.85 161 ARG A C 1
ATOM 1134 O O . ARG A 1 161 ? 0.316 21.633 18.557 1.00 47.35 161 ARG A O 1
ATOM 1142 N N . TYR A 1 162 ? -1.320 22.608 17.366 1.00 46.09 162 TYR A N 1
ATOM 1143 C CA . TYR A 1 162 ? -1.346 23.817 18.182 1.00 45.77 162 TYR A CA 1
ATOM 1144 C C . TYR A 1 162 ? -2.572 23.786 19.080 1.00 45.55 162 TYR A C 1
ATOM 1145 O O . TYR A 1 162 ? -3.698 23.869 18.597 1.00 45.91 162 TYR A O 1
ATOM 1154 N N . HIS A 1 163 ? -2.347 23.662 20.382 1.00 45.75 163 HIS A N 1
ATOM 1155 C CA . HIS A 1 163 ? -3.451 23.467 21.324 1.00 46.43 163 HIS A CA 1
ATOM 1156 C C . HIS A 1 163 ? -3.905 24.776 21.942 1.00 46.16 163 HIS A C 1
ATOM 1157 O O . HIS A 1 163 ? -5.103 25.023 22.053 1.00 45.90 163 HIS A O 1
ATOM 1164 N N . ARG A 1 164 ? -2.946 25.599 22.367 1.00 45.50 164 ARG A N 1
ATOM 1165 C CA . ARG A 1 164 ? -3.247 26.863 23.035 1.00 45.41 164 ARG A CA 1
ATOM 1166 C C . ARG A 1 164 ? -2.226 27.878 22.574 1.00 44.78 164 ARG A C 1
ATOM 1167 O O . ARG A 1 164 ? -1.154 27.480 22.126 1.00 44.36 164 ARG A O 1
ATOM 1175 N N . PRO A 1 165 ? -2.533 29.189 22.696 1.00 44.22 165 PRO A N 1
ATOM 1176 C CA . PRO A 1 165 ? -1.515 30.187 22.283 1.00 43.58 165 PRO A CA 1
ATOM 1177 C C . PRO A 1 165 ? -0.237 30.075 23.120 1.00 42.78 165 PRO A C 1
ATOM 1178 O O . PRO A 1 165 ? -0.284 29.730 24.304 1.00 40.79 165 PRO A O 1
ATOM 1182 N N . THR A 1 166 ? 0.902 30.326 22.493 1.00 42.21 166 THR A N 1
ATOM 1183 C CA . THR A 1 166 ? 2.180 30.253 23.192 1.00 42.44 166 THR A CA 1
ATOM 1184 C C . THR A 1 166 ? 2.689 31.666 23.484 1.00 41.79 166 THR A C 1
ATOM 1185 O O . THR A 1 166 ? 3.053 32.390 22.567 1.00 41.77 166 THR A O 1
ATOM 1189 N N . PRO A 1 167 ? 2.725 32.058 24.771 1.00 41.66 167 PRO A N 1
ATOM 1190 C CA . PRO A 1 167 ? 3.055 33.441 25.103 1.00 41.36 167 PRO A CA 1
ATOM 1191 C C . PRO A 1 167 ? 4.540 33.770 25.078 1.00 41.66 167 PRO A C 1
ATOM 1192 O O . PRO A 1 167 ? 5.376 32.934 25.427 1.00 42.65 167 PRO A O 1
ATOM 1196 N N . LEU A 1 168 ? 4.853 34.991 24.658 1.00 40.62 168 LEU A N 1
ATOM 1197 C CA . LEU A 1 168 ? 6.177 35.566 24.864 1.00 39.76 168 LEU A CA 1
ATOM 1198 C C . LEU A 1 168 ? 6.333 35.949 26.329 1.00 39.89 168 LEU A C 1
ATOM 1199 O O . LEU A 1 168 ? 5.359 35.965 27.072 1.00 39.60 168 LEU A O 1
ATOM 1204 N N . PHE A 1 169 ? 7.573 36.249 26.717 1.00 40.17 169 PHE A N 1
ATOM 1205 C CA . PHE A 1 169 ? 7.921 36.854 28.009 1.00 40.83 169 PHE A CA 1
ATOM 1206 C C . PHE A 1 169 ? 7.642 35.995 29.236 1.00 40.98 169 PHE A C 1
ATOM 1207 O O . PHE A 1 169 ? 7.570 36.507 30.337 1.00 40.67 169 PHE A O 1
ATOM 1215 N N . GLU A 1 170 ? 7.513 34.683 29.055 1.00 41.94 170 GLU A N 1
ATOM 1216 C CA . GLU A 1 170 ? 7.367 33.790 30.209 1.00 42.76 170 GLU A CA 1
ATOM 1217 C C . GLU A 1 170 ? 8.017 32.419 30.004 1.00 42.49 170 GLU A C 1
ATOM 1218 O O . GLU A 1 170 ? 8.187 31.980 28.851 1.00 42.51 170 GLU A O 1
ATOM 1224 N N . PRO A 1 171 ? 8.407 31.754 31.112 1.00 42.42 171 PRO A N 1
ATOM 1225 C CA . PRO A 1 171 ? 9.114 30.475 31.021 1.00 42.56 171 PRO A CA 1
ATOM 1226 C C . PRO A 1 171 ? 8.275 29.392 30.347 1.00 43.01 171 PRO A C 1
ATOM 1227 O O . PRO A 1 171 ? 7.168 29.075 30.802 1.00 43.20 171 PRO A O 1
ATOM 1231 N N . LEU A 1 172 ? 8.801 28.871 29.244 1.00 43.32 172 LEU A N 1
ATOM 1232 C CA . LEU A 1 172 ? 8.211 27.763 28.536 1.00 43.87 172 LEU A CA 1
ATOM 1233 C C . LEU A 1 172 ? 9.124 26.559 28.676 1.00 44.82 172 LEU A C 1
ATOM 1234 O O . LEU A 1 172 ? 10.351 26.690 28.601 1.00 45.02 172 LEU A O 1
ATOM 1239 N N . THR A 1 173 ? 8.514 25.394 28.881 1.00 45.03 173 THR A N 1
ATOM 1240 C CA . THR A 1 173 ? 9.230 24.134 28.995 1.00 45.90 173 THR A CA 1
ATOM 1241 C C . THR A 1 173 ? 9.141 23.357 27.683 1.00 46.14 173 THR A C 1
ATOM 1242 O O . THR A 1 173 ? 8.037 23.097 27.191 1.00 46.45 173 THR A O 1
ATOM 1246 N N . LEU A 1 174 ? 10.294 22.986 27.134 1.00 47.28 174 LEU A N 1
ATOM 1247 C CA . LEU A 1 174 ? 10.371 22.164 25.923 1.00 47.92 174 LEU A CA 1
ATOM 1248 C C . LEU A 1 174 ? 10.833 20.772 26.317 1.00 48.13 174 LEU A C 1
ATOM 1249 O O . LEU A 1 174 ? 11.811 20.619 27.049 1.00 48.65 174 LEU A O 1
ATOM 1254 N N . THR A 1 175 ? 10.127 19.757 25.834 1.00 47.84 175 THR A N 1
ATOM 1255 C CA . THR A 1 175 ? 10.422 18.380 26.170 1.00 47.32 175 THR A CA 1
ATOM 1256 C C . THR A 1 175 ? 10.307 17.547 24.902 1.00 47.10 175 THR A C 1
ATOM 1257 O O . THR A 1 175 ? 9.442 17.811 24.072 1.00 46.84 175 THR A O 1
ATOM 1261 N N . GLY A 1 176 ? 11.211 16.580 24.744 1.00 46.43 176 GLY A N 1
ATOM 1262 C CA . GLY A 1 176 ? 11.172 15.624 23.633 1.0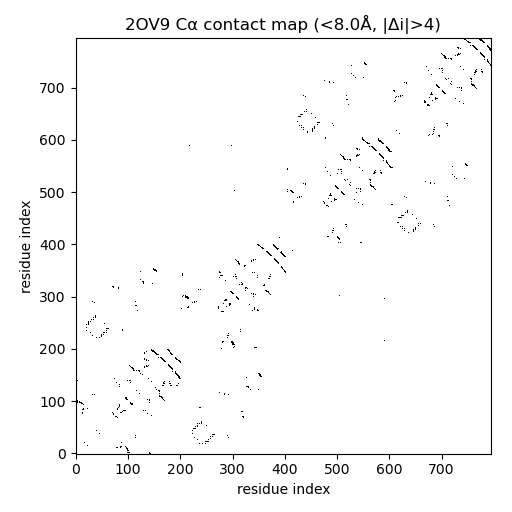0 45.47 176 GLY A CA 1
ATOM 1263 C C . GLY A 1 176 ? 11.649 14.270 24.119 1.00 45.13 176 GLY A C 1
ATOM 1264 O O . GLY A 1 176 ? 12.427 14.189 25.069 1.00 44.98 176 GLY A O 1
ATOM 1265 N N . LYS A 1 177 ? 11.161 13.203 23.491 1.00 44.48 177 LYS A N 1
ATOM 1266 C CA . LYS A 1 177 ? 11.573 11.847 23.849 1.00 43.78 177 LYS A CA 1
ATOM 1267 C C . LYS A 1 177 ? 11.412 10.924 22.650 1.00 43.31 177 LYS A C 1
ATOM 1268 O O . LYS A 1 177 ? 10.383 10.939 21.988 1.00 42.55 177 LYS A O 1
ATOM 1274 N N . LEU A 1 178 ? 12.432 10.118 22.381 1.00 43.12 178 LEU A N 1
ATOM 1275 C CA . LEU A 1 178 ? 12.326 9.062 21.391 1.00 43.49 178 LEU A CA 1
ATOM 1276 C C . LEU A 1 178 ? 11.298 8.058 21.902 1.00 43.35 178 LEU A C 1
ATOM 1277 O O . LEU A 1 178 ? 11.393 7.600 23.037 1.00 43.21 178 LEU A O 1
ATOM 1290 N N . SER A 1 180 ? 9.820 5.217 19.843 1.00 43.44 180 SER A N 1
ATOM 1291 C CA . SER A 1 180 ? 9.963 3.868 19.326 1.00 43.68 180 SER A CA 1
ATOM 1292 C C . SER A 1 180 ? 10.920 3.845 18.151 1.00 43.91 180 SER A C 1
ATOM 1293 O O . SER A 1 180 ? 11.178 4.878 17.519 1.00 42.70 180 SER A O 1
ATOM 1296 N N . VAL A 1 181 ? 11.430 2.652 17.861 1.00 43.94 181 VAL A N 1
ATOM 1297 C CA . VAL A 1 181 ? 12.215 2.391 16.660 1.00 44.84 181 VAL A CA 1
ATOM 1298 C C . VAL A 1 181 ? 11.678 1.104 16.038 1.00 45.46 181 VAL A C 1
ATOM 1299 O O . VAL A 1 181 ? 11.623 0.069 16.701 1.00 45.99 181 VAL A O 1
ATOM 1303 N N . ASP A 1 182 ? 11.286 1.185 14.769 1.00 45.98 182 ASP A N 1
ATOM 1304 C CA . ASP A 1 182 ? 10.636 0.092 14.048 1.00 46.42 182 ASP A CA 1
ATOM 1305 C C . ASP A 1 182 ? 11.336 0.039 12.697 1.00 46.56 182 ASP A C 1
ATOM 1306 O O . ASP A 1 182 ? 11.032 0.827 11.792 1.00 46.23 182 ASP A O 1
ATOM 1311 N N . GLY A 1 183 ? 12.302 -0.871 12.580 1.00 46.82 183 GLY A N 1
ATOM 1312 C CA . GLY A 1 183 ? 13.165 -0.945 11.398 1.00 46.87 183 GLY A CA 1
ATOM 1313 C C . GLY A 1 183 ? 14.010 0.313 11.265 1.00 46.83 183 GLY A C 1
ATOM 1314 O O . GLY A 1 183 ? 14.721 0.686 12.195 1.00 46.28 183 GLY A O 1
ATOM 1315 N N . ARG A 1 184 ? 13.920 0.976 10.112 1.00 46.76 184 ARG A N 1
ATOM 1316 C CA . ARG A 1 184 ? 14.625 2.251 9.898 1.00 46.88 184 ARG A CA 1
ATOM 1317 C C . ARG A 1 184 ? 13.885 3.466 10.494 1.00 46.13 184 ARG A C 1
ATOM 1318 O O . ARG A 1 184 ? 14.454 4.561 10.590 1.00 46.64 184 ARG A O 1
ATOM 1326 N N . LYS A 1 185 ? 12.636 3.273 10.919 1.00 45.06 185 LYS A N 1
ATOM 1327 C CA . LYS A 1 185 ? 11.788 4.401 11.318 1.00 43.86 185 LYS A CA 1
ATOM 1328 C C . LYS A 1 185 ? 11.916 4.718 12.800 1.00 43.69 185 LYS A C 1
ATOM 1329 O O . LYS A 1 185 ? 11.635 3.872 13.647 1.00 42.53 185 LYS A O 1
ATOM 1335 N N . ILE A 1 186 ? 12.323 5.952 13.091 1.00 42.91 186 ILE A N 1
ATOM 1336 C CA . ILE A 1 186 ? 12.416 6.451 14.450 1.00 43.14 186 ILE A CA 1
ATOM 1337 C C . ILE A 1 186 ? 11.213 7.348 14.674 1.00 42.70 186 ILE A C 1
ATOM 1338 O O . ILE A 1 186 ? 10.922 8.196 13.845 1.00 42.99 186 ILE A O 1
ATOM 1343 N N . THR A 1 187 ? 10.514 7.168 15.791 1.00 42.23 187 THR A N 1
ATOM 1344 C CA . THR A 1 187 ? 9.365 8.010 16.113 1.00 41.94 187 THR A CA 1
ATOM 1345 C C . THR A 1 187 ? 9.698 8.765 17.393 1.00 42.61 187 THR A C 1
ATOM 1346 O O . THR A 1 187 ? 10.135 8.161 18.390 1.00 42.10 187 THR A O 1
ATOM 1350 N N . THR A 1 188 ? 9.517 10.088 17.352 1.00 42.36 188 THR A N 1
ATOM 1351 C CA . THR A 1 188 ? 9.942 10.967 18.431 1.00 42.56 188 THR A CA 1
ATOM 1352 C C . THR A 1 188 ? 8.819 11.957 18.695 1.00 42.76 188 THR A C 1
ATOM 1353 O O . THR A 1 188 ? 8.188 12.433 17.763 1.00 42.85 188 THR A O 1
ATOM 1357 N N . ALA A 1 189 ? 8.579 12.274 19.956 1.00 42.61 189 ALA A N 1
ATOM 1358 C CA . ALA A 1 189 ? 7.470 13.163 20.303 1.00 43.13 189 ALA A CA 1
ATOM 1359 C C . ALA A 1 189 ? 7.945 14.226 21.275 1.00 43.91 189 ALA A C 1
ATOM 1360 O O . ALA A 1 189 ? 8.854 13.980 22.081 1.00 43.75 189 ALA A O 1
ATOM 1362 N N . GLY A 1 190 ? 7.328 15.400 21.223 1.00 43.87 190 GLY A N 1
ATOM 1363 C CA . GLY A 1 190 ? 7.553 16.396 22.275 1.00 44.28 190 GLY A CA 1
ATOM 1364 C C . GLY A 1 190 ? 6.478 17.455 22.332 1.00 44.13 190 GLY A C 1
ATOM 1365 O O . GLY A 1 190 ? 5.504 17.395 21.583 1.00 43.50 190 GLY A O 1
ATOM 1366 N N . ASP A 1 191 ? 6.659 18.428 23.223 1.00 44.04 191 ASP A N 1
ATOM 1367 C CA . ASP A 1 191 ? 5.685 19.511 23.395 1.00 44.38 191 ASP A CA 1
ATOM 1368 C C . ASP A 1 191 ? 6.310 20.759 24.031 1.00 44.56 191 ASP A C 1
ATOM 1369 O O . ASP A 1 191 ? 7.430 20.716 24.548 1.00 44.65 191 ASP A O 1
ATOM 1374 N N . ILE A 1 192 ? 5.589 21.873 23.943 1.00 44.33 192 ILE A N 1
ATOM 1375 C CA . ILE A 1 192 ? 5.944 23.096 24.644 1.00 44.12 192 ILE A CA 1
ATOM 1376 C C . ILE A 1 192 ? 4.824 23.299 25.622 1.00 44.69 192 ILE A C 1
ATOM 1377 O O . ILE A 1 192 ? 3.659 23.246 25.214 1.00 44.46 192 ILE A O 1
ATOM 1382 N N . ARG A 1 193 ? 5.174 23.538 26.888 1.00 44.79 193 ARG A N 1
ATOM 1383 C CA . ARG A 1 193 ? 4.189 23.778 27.953 1.00 45.88 193 ARG A CA 1
ATOM 1384 C C . ARG A 1 193 ? 4.489 25.048 28.730 1.00 45.81 193 ARG A C 1
ATOM 1385 O O . ARG A 1 193 ? 5.642 25.467 28.863 1.00 46.55 193 ARG A O 1
ATOM 1393 N N . THR A 1 194 ? 3.437 25.662 29.248 1.00 46.19 194 THR A N 1
ATOM 1394 C CA . THR A 1 194 ? 3.587 26.826 30.095 1.00 45.34 194 THR A CA 1
ATOM 1395 C C . THR A 1 194 ? 3.930 26.376 31.517 1.00 45.57 194 THR A C 1
ATOM 1396 O O . THR A 1 194 ? 3.961 25.173 31.805 1.00 45.10 194 THR A O 1
ATOM 1400 N N . ALA A 1 195 ? 4.201 27.337 32.396 1.00 45.25 195 ALA A N 1
ATOM 1401 C CA . ALA A 1 195 ? 4.706 27.029 33.730 1.00 45.33 195 ALA A CA 1
ATOM 1402 C C . ALA A 1 195 ? 3.679 26.240 34.533 1.00 45.55 195 ALA A C 1
ATOM 1403 O O . ALA A 1 195 ? 4.016 25.619 35.547 1.00 45.67 195 ALA A O 1
ATOM 1405 N N . ASP A 1 196 ? 2.426 26.265 34.082 1.00 45.62 196 ASP A N 1
ATOM 1406 C CA . ASP A 1 196 ? 1.379 25.476 34.744 1.00 46.01 196 ASP A CA 1
ATOM 1407 C C . ASP A 1 196 ? 1.289 24.061 34.182 1.00 46.29 196 ASP A C 1
ATOM 1408 O O . ASP A 1 196 ? 0.474 23.270 34.626 1.00 47.06 196 ASP A O 1
ATOM 1413 N N . GLY A 1 197 ? 2.147 23.748 33.210 1.00 47.13 197 GLY A N 1
ATOM 1414 C CA . GLY A 1 197 ? 2.194 22.397 32.631 1.00 47.77 197 GLY A CA 1
ATOM 1415 C C . GLY A 1 197 ? 1.329 22.196 31.397 1.00 47.98 197 GLY A C 1
ATOM 1416 O O . GLY A 1 197 ? 1.358 21.105 30.801 1.00 47.94 197 GLY A O 1
ATOM 1417 N N . GLN A 1 198 ? 0.568 23.248 31.006 1.00 48.12 198 GLN A N 1
ATOM 1418 C CA . GLN A 1 198 ? -0.357 23.092 29.874 1.00 47.16 198 GLN A CA 1
ATOM 1419 C C . GLN A 1 198 ? 0.373 23.038 28.566 1.00 47.47 198 GLN A C 1
ATOM 1420 O O . GLN A 1 198 ? 1.319 23.811 28.322 1.00 46.19 198 GLN A O 1
ATOM 1426 N N . VAL A 1 199 ? -0.080 22.118 27.716 1.00 45.80 199 VAL A N 1
ATOM 1427 C CA . VAL A 1 199 ? 0.521 21.939 26.416 1.00 45.51 199 VAL A CA 1
ATOM 1428 C C . VAL A 1 199 ? 0.033 23.070 25.526 1.00 45.15 199 VAL A C 1
ATOM 1429 O O . VAL A 1 199 ? -1.171 23.243 25.321 1.00 46.12 199 VAL A O 1
ATOM 1433 N N . CYS A 1 200 ? 0.965 23.867 25.026 1.00 44.72 200 CYS A N 1
ATOM 1434 C CA . CYS A 1 200 ? 0.661 24.855 23.998 1.00 44.57 200 CYS A CA 1
ATOM 1435 C C . CYS A 1 200 ? 0.761 24.250 22.610 1.00 44.24 200 CYS A C 1
ATOM 1436 O O . CYS A 1 200 ? -0.137 24.425 21.791 1.00 43.52 200 CYS A O 1
ATOM 1439 N N . VAL A 1 201 ? 1.875 23.567 22.345 1.00 44.27 201 VAL A N 1
ATOM 1440 C CA . VAL A 1 201 ? 2.150 22.953 21.054 1.00 43.57 201 VAL A CA 1
ATOM 1441 C C . VAL A 1 201 ? 2.732 21.569 21.288 1.00 43.63 201 VAL A C 1
ATOM 1442 O O . VAL A 1 201 ? 3.507 21.391 22.226 1.00 44.10 201 VAL A O 1
ATOM 1446 N N . SER A 1 202 ? 2.339 20.584 20.472 1.00 44.07 202 SER A N 1
ATOM 1447 C CA . SER A 1 202 ? 2.934 19.249 20.537 1.00 43.58 202 SER A CA 1
ATOM 1448 C C . SER A 1 202 ? 3.338 18.796 19.152 1.00 43.78 202 SER A C 1
ATOM 1449 O O . SER A 1 202 ? 2.899 19.338 18.130 1.00 43.89 202 SER A O 1
ATOM 1452 N N . VAL A 1 203 ? 4.201 17.802 19.107 1.00 43.58 203 VAL A N 1
ATOM 1453 C CA . VAL A 1 203 ? 4.739 17.393 17.824 1.00 42.62 203 VAL A CA 1
ATOM 1454 C C . VAL A 1 203 ? 4.979 15.878 17.829 1.00 43.44 203 VAL A C 1
ATOM 1455 O O . VAL A 1 203 ? 5.248 15.281 18.880 1.00 42.00 203 VAL A O 1
ATOM 1459 N N . GLU A 1 204 ? 4.866 15.265 16.657 1.00 42.85 204 GLU A N 1
ATOM 1460 C CA . GLU A 1 204 ? 5.334 13.911 16.487 1.00 43.73 204 GLU A CA 1
ATOM 1461 C C . GLU A 1 204 ? 6.214 13.951 15.264 1.00 44.15 204 GLU A C 1
ATOM 1462 O O . GLU A 1 204 ? 5.796 14.468 14.228 1.00 44.21 204 GLU A O 1
ATOM 1468 N N . GLY A 1 205 ? 7.422 13.412 15.392 1.00 43.51 205 GLY A N 1
ATOM 1469 C CA . GLY A 1 205 ? 8.360 13.385 14.286 1.00 42.72 205 GLY A CA 1
ATOM 1470 C C . GLY A 1 205 ? 8.721 11.983 13.877 1.00 42.46 205 GLY A C 1
ATOM 1471 O O . GLY A 1 205 ? 8.905 11.106 14.732 1.00 41.63 205 GLY A O 1
ATOM 1472 N N . LEU A 1 206 ? 8.848 11.784 12.563 1.00 42.35 206 LEU A N 1
ATOM 1473 C CA . LEU A 1 206 ? 9.341 10.533 12.015 1.00 42.89 206 LEU A CA 1
ATOM 1474 C C . LEU A 1 206 ? 10.658 10.803 11.321 1.00 43.42 206 LEU A C 1
ATOM 1475 O O . LEU A 1 206 ? 10.778 11.737 10.526 1.00 42.42 206 LEU A O 1
ATOM 1480 N N . PHE A 1 207 ? 11.628 9.952 11.636 1.00 44.11 207 PHE A N 1
ATOM 1481 C CA . PHE A 1 207 ? 12.985 10.065 11.153 1.00 44.54 207 PHE A CA 1
ATOM 1482 C C . PHE A 1 207 ? 13.358 8.725 10.547 1.00 45.20 207 PHE A C 1
ATOM 1483 O O . PHE A 1 207 ? 12.828 7.677 10.948 1.00 45.17 207 PHE A O 1
ATOM 1491 N N . VAL A 1 208 ? 14.243 8.748 9.562 1.00 45.68 208 VAL A N 1
ATOM 1492 C CA . VAL A 1 208 ? 14.648 7.522 8.903 1.00 46.90 208 VAL A CA 1
ATOM 1493 C C . VAL A 1 208 ? 16.144 7.396 9.118 1.00 47.81 208 VAL A C 1
ATOM 1494 O O . VAL A 1 208 ? 16.910 8.309 8.776 1.00 48.15 208 VAL A O 1
ATOM 1498 N N . ASP A 1 209 ? 16.559 6.277 9.699 1.00 48.74 209 ASP A N 1
ATOM 1499 C CA . ASP A 1 209 ? 17.969 6.077 10.012 1.00 49.39 209 ASP A CA 1
ATOM 1500 C C . ASP A 1 209 ? 18.758 5.703 8.758 1.00 49.34 209 ASP A C 1
ATOM 1501 O O . ASP A 1 209 ? 18.538 4.648 8.168 1.00 49.82 209 ASP A O 1
ATOM 1506 N N . THR B 1 5 ? -9.828 46.514 2.106 1.00 48.82 5 THR B N 1
ATOM 1507 C CA . THR B 1 5 ? -8.553 47.227 2.427 1.00 48.38 5 THR B CA 1
ATOM 1508 C C . THR B 1 5 ? -7.312 46.413 2.076 1.00 48.13 5 THR B C 1
ATOM 1509 O O . THR B 1 5 ? -6.425 46.907 1.355 1.00 48.36 5 THR B O 1
ATOM 1511 N N . HIS B 1 6 ? -7.256 45.168 2.562 1.00 47.47 6 HIS B N 1
ATOM 1512 C CA A HIS B 1 6 ? -6.099 44.295 2.343 0.50 46.76 6 HIS B CA 1
ATOM 1513 C CA B HIS B 1 6 ? -6.100 44.307 2.342 0.50 46.64 6 HIS B CA 1
ATOM 1514 C C . HIS B 1 6 ? -6.079 43.738 0.915 1.00 46.00 6 HIS B C 1
ATOM 1515 O O . HIS B 1 6 ? -7.112 43.306 0.404 1.00 46.55 6 HIS B O 1
ATOM 1528 N N . PRO B 1 7 ? -4.897 43.764 0.254 1.00 44.58 7 PRO B N 1
ATOM 1529 C CA . PRO B 1 7 ? -4.738 43.185 -1.092 1.00 42.91 7 PRO B CA 1
ATOM 1530 C C . PRO B 1 7 ? -5.009 41.685 -1.126 1.00 41.25 7 PRO B C 1
ATOM 1531 O O . PRO B 1 7 ? -4.507 40.954 -0.284 1.00 39.86 7 PRO B O 1
ATOM 1535 N N . THR B 1 8 ? -5.791 41.237 -2.104 1.00 39.79 8 THR B N 1
ATOM 1536 C CA . THR B 1 8 ? -6.041 39.815 -2.333 1.00 38.86 8 THR B CA 1
ATOM 1537 C C . THR B 1 8 ? -5.905 39.524 -3.813 1.00 38.91 8 THR B C 1
ATOM 1538 O O . THR B 1 8 ? -5.848 40.440 -4.618 1.00 37.77 8 THR B O 1
ATOM 1542 N N . PHE B 1 9 ? -5.893 38.242 -4.162 1.00 38.59 9 PHE B N 1
ATOM 1543 C CA . PHE B 1 9 ? -5.750 37.821 -5.552 1.00 39.36 9 PHE B CA 1
ATOM 1544 C C . PHE B 1 9 ? -6.867 38.359 -6.461 1.00 39.44 9 PHE B C 1
ATOM 1545 O O . PHE B 1 9 ? -6.729 38.348 -7.672 1.00 39.75 9 PHE B O 1
ATOM 1553 N N . GLU B 1 10 ? -7.963 38.838 -5.881 1.00 39.88 10 GLU B N 1
ATOM 1554 C CA . GLU B 1 10 ? -9.067 39.376 -6.700 1.00 40.06 10 GLU B CA 1
ATOM 1555 C C . GLU B 1 10 ? -9.019 40.887 -6.916 1.00 39.74 10 GLU B C 1
ATOM 1556 O O . GLU B 1 10 ? -9.598 41.408 -7.890 1.00 40.08 10 GLU B O 1
ATOM 1562 N N . ASN B 1 11 ? -8.371 41.605 -6.007 1.00 38.50 11 ASN B N 1
ATOM 1563 C CA . ASN B 1 11 ? -8.407 43.066 -6.070 1.00 37.89 11 ASN B CA 1
ATOM 1564 C C . ASN B 1 11 ? -7.067 43.720 -6.391 1.00 36.52 11 ASN B C 1
ATOM 1565 O O . ASN B 1 11 ? -6.971 44.928 -6.457 1.00 36.13 11 ASN B O 1
ATOM 1570 N N . SER B 1 12 ? -6.035 42.904 -6.581 1.00 36.41 12 SER B N 1
ATOM 1571 C CA . SER B 1 12 ? -4.680 43.384 -6.818 1.00 35.82 12 SER B CA 1
ATOM 1572 C C . SER B 1 12 ? -4.069 42.643 -7.993 1.00 35.07 12 SER B C 1
ATOM 1573 O O . SER B 1 12 ? -4.413 41.486 -8.215 1.00 35.31 12 SER B O 1
ATOM 1576 N N . PRO B 1 13 ? -3.205 43.316 -8.786 1.00 34.39 13 PRO B N 1
ATOM 1577 C CA . PRO B 1 13 ? -2.530 42.595 -9.888 1.00 34.57 13 PRO B CA 1
ATOM 1578 C C . PRO B 1 13 ? -1.611 41.474 -9.421 1.00 34.89 13 PRO B C 1
ATOM 1579 O O . PRO B 1 13 ? -1.053 41.520 -8.319 1.00 34.32 13 PRO B O 1
ATOM 1583 N N . SER B 1 14 ? -1.451 40.473 -10.278 1.00 35.14 14 SER B N 1
ATOM 1584 C CA . SER B 1 14 ? -0.440 39.453 -10.069 1.00 35.03 14 SER B CA 1
ATOM 1585 C C . SER B 1 14 ? 0.905 40.150 -9.921 1.00 35.54 14 SER B C 1
ATOM 1586 O O . SER B 1 14 ? 1.186 41.132 -10.635 1.00 36.34 14 SER B O 1
ATOM 1589 N N . GLY B 1 15 ? 1.729 39.653 -9.003 1.00 35.62 15 GLY B N 1
ATOM 1590 C CA . GLY B 1 15 ? 3.047 40.238 -8.754 1.00 35.88 15 GLY B CA 1
ATOM 1591 C C . GLY B 1 15 ? 3.014 41.341 -7.699 1.00 36.01 15 GLY B C 1
ATOM 1592 O O . GLY B 1 15 ? 4.013 42.038 -7.496 1.00 36.48 15 GLY B O 1
ATOM 1593 N N . THR B 1 16 ? 1.885 41.489 -7.013 1.00 34.54 16 THR B N 1
ATOM 1594 C CA . THR B 1 16 ? 1.775 42.468 -5.941 1.00 35.39 16 THR B CA 1
ATOM 1595 C C . THR B 1 16 ? 2.702 42.037 -4.809 1.00 35.41 16 THR B C 1
ATOM 1596 O O . THR B 1 16 ? 2.601 40.906 -4.330 1.00 35.63 16 THR B O 1
ATOM 1600 N N . VAL B 1 17 ? 3.624 42.913 -4.413 1.00 35.04 17 VAL B N 1
ATOM 1601 C CA . VAL B 1 17 ? 4.551 42.593 -3.331 1.00 34.96 17 VAL B CA 1
ATOM 1602 C C . VAL B 1 17 ? 3.737 42.657 -2.056 1.00 35.04 17 VAL B C 1
ATOM 1603 O O . VAL B 1 17 ? 3.092 43.668 -1.810 1.00 34.65 17 VAL B O 1
ATOM 1607 N N . LEU B 1 18 ? 3.762 41.588 -1.256 1.00 35.10 18 LEU B N 1
ATOM 1608 C CA . LEU B 1 18 ? 2.941 41.512 -0.037 1.00 36.81 18 LEU B CA 1
ATOM 1609 C C . LEU B 1 18 ? 3.684 41.880 1.238 1.00 37.56 18 LEU B C 1
ATOM 1610 O O . LEU B 1 18 ? 3.099 42.383 2.217 1.00 37.39 18 LEU B O 1
ATOM 1615 N N . THR B 1 19 ? 4.974 41.591 1.231 1.00 38.01 19 THR B N 1
ATOM 1616 C CA . THR B 1 19 ? 5.856 41.910 2.340 1.00 38.20 19 THR B CA 1
ATOM 1617 C C . THR B 1 19 ? 6.236 43.390 2.266 1.00 39.75 19 THR B C 1
ATOM 1618 O O . THR B 1 19 ? 5.913 44.079 1.300 1.00 38.51 19 THR B O 1
ATOM 1622 N N . SER B 1 20 ? 6.885 43.890 3.306 1.00 41.17 20 SER B N 1
ATOM 1623 C CA . SER B 1 20 ? 7.215 45.303 3.355 1.00 43.62 20 SER B CA 1
ATOM 1624 C C . SER B 1 20 ? 8.297 45.693 2.344 1.00 44.63 20 SER B C 1
ATOM 1625 O O . SER B 1 20 ? 9.370 45.100 2.334 1.00 44.73 20 SER B O 1
ATOM 1628 N N . PRO B 1 21 ? 8.033 46.737 1.523 1.00 46.00 21 PRO B N 1
ATOM 1629 C CA . PRO B 1 21 ? 9.026 47.144 0.515 1.00 46.63 21 PRO B CA 1
ATOM 1630 C C . PRO B 1 21 ? 10.208 47.850 1.169 1.00 47.11 21 PRO B C 1
ATOM 1631 O O . PRO B 1 21 ? 10.047 48.392 2.273 1.00 46.85 21 PRO B O 1
ATOM 1635 N N . PRO B 1 22 ? 11.407 47.771 0.543 1.00 47.41 22 PRO B N 1
ATOM 1636 C CA . PRO B 1 22 ? 12.536 48.613 0.935 1.00 47.55 22 PRO B CA 1
ATOM 1637 C C . PRO B 1 22 ? 12.169 50.082 0.817 1.00 47.79 22 PRO B C 1
ATOM 1638 O O . PRO B 1 22 ? 11.530 50.481 -0.158 1.00 48.24 22 PRO B O 1
ATOM 1642 N N . ASP B 1 23 ? 12.582 50.876 1.800 1.00 47.76 23 ASP B N 1
ATOM 1643 C CA . ASP B 1 23 ? 12.235 52.294 1.859 1.00 47.44 23 ASP B CA 1
ATOM 1644 C C . ASP B 1 23 ? 13.480 53.187 1.972 1.00 47.35 23 ASP B C 1
ATOM 1645 O O . ASP B 1 23 ? 13.378 54.416 1.972 1.00 47.25 23 ASP B O 1
ATOM 1650 N N . GLY B 1 24 ? 14.650 52.558 2.071 1.00 47.15 24 GLY B N 1
ATOM 1651 C CA . GLY B 1 24 ? 15.917 53.276 2.168 1.00 46.68 24 GLY B CA 1
ATOM 1652 C C . GLY B 1 24 ? 16.291 53.780 3.553 1.00 46.48 24 GLY B C 1
ATOM 1653 O O . GLY B 1 24 ? 17.353 54.393 3.715 1.00 46.18 24 GLY B O 1
ATOM 1654 N N . SER B 1 25 ? 15.432 53.546 4.551 1.00 46.19 25 SER B N 1
ATOM 1655 C CA . SER B 1 25 ? 15.730 53.946 5.938 1.00 46.25 25 SER B CA 1
ATOM 1656 C C . SER B 1 25 ? 17.030 53.194 6.316 1.00 45.62 25 SER B C 1
ATOM 1657 O O . SER B 1 25 ? 17.233 52.090 5.838 1.00 46.44 25 SER B O 1
ATOM 1660 N N . ALA B 1 26 ? 17.907 53.703 7.181 1.00 45.44 26 ALA B N 1
ATOM 1661 C CA . ALA B 1 26 ? 17.591 54.279 8.470 1.00 42.93 26 ALA B CA 1
ATOM 1662 C C . ALA B 1 26 ? 17.678 53.002 9.330 1.00 40.77 26 ALA B C 1
ATOM 1663 O O . ALA B 1 26 ? 18.719 52.327 9.410 1.00 40.14 26 ALA B O 1
ATOM 1665 N N . VAL B 1 27 ? 16.555 52.654 9.925 1.00 38.98 27 VAL B N 1
ATOM 1666 C CA . VAL B 1 27 ? 16.465 51.464 10.750 1.00 38.78 27 VAL B CA 1
ATOM 1667 C C . VAL B 1 27 ? 16.695 50.179 9.916 1.00 37.86 27 VAL B C 1
ATOM 1668 O O . VAL B 1 27 ? 17.294 49.218 10.394 1.00 37.86 27 VAL B O 1
ATOM 1672 N N . ASP B 1 28 ? 16.245 50.167 8.661 1.00 37.53 28 ASP B N 1
ATOM 1673 C CA . ASP B 1 28 ? 16.439 48.984 7.830 1.00 37.05 28 ASP B CA 1
ATOM 1674 C C . ASP B 1 28 ? 17.911 48.769 7.518 1.00 36.61 28 ASP B C 1
ATOM 1675 O O . ASP B 1 28 ? 18.367 47.628 7.437 1.00 36.15 28 ASP B O 1
ATOM 1680 N N . ARG B 1 29 ? 18.655 49.864 7.350 1.00 35.83 29 ARG B N 1
ATOM 1681 C CA A ARG B 1 29 ? 20.087 49.769 7.084 0.50 36.20 29 ARG B CA 1
ATOM 1682 C CA B ARG B 1 29 ? 20.085 49.779 7.086 0.50 35.85 29 ARG B CA 1
ATOM 1683 C C . ARG B 1 29 ? 20.812 49.210 8.312 1.00 35.65 29 ARG B C 1
ATOM 1684 O O . ARG B 1 29 ? 21.750 48.412 8.189 1.00 36.19 29 ARG B O 1
ATOM 1699 N N . ALA B 1 30 ? 20.359 49.605 9.496 1.00 34.81 30 ALA B N 1
ATOM 1700 C CA . ALA B 1 30 ? 20.946 49.136 10.741 1.00 34.45 30 ALA B CA 1
ATOM 1701 C C . ALA B 1 30 ? 20.641 47.653 10.947 1.00 34.27 30 ALA B C 1
ATOM 1702 O O . ALA B 1 30 ? 21.520 46.900 11.379 1.00 35.40 30 ALA B O 1
ATOM 1704 N N . THR B 1 31 ? 19.408 47.250 10.638 1.00 33.88 31 THR B N 1
ATOM 1705 C CA . THR B 1 31 ? 19.007 45.845 10.752 1.00 33.77 31 THR B CA 1
ATOM 1706 C C . THR B 1 31 ? 19.818 44.985 9.766 1.00 33.92 31 THR B C 1
ATOM 1707 O O . THR B 1 31 ? 20.282 43.893 10.124 1.00 33.78 31 THR B O 1
ATOM 1711 N N . ASP B 1 32 ? 19.995 45.472 8.549 1.00 34.15 32 ASP B N 1
ATOM 1712 C CA . ASP B 1 32 ? 20.890 44.774 7.611 1.00 37.05 32 ASP B CA 1
ATOM 1713 C C . ASP B 1 32 ? 22.303 44.604 8.158 1.00 36.02 32 ASP B C 1
ATOM 1714 O O . ASP B 1 32 ? 22.933 43.562 7.934 1.00 37.20 32 ASP B O 1
ATOM 1719 N N . ALA B 1 33 ? 22.805 45.619 8.859 1.00 36.76 33 ALA B N 1
ATOM 1720 C CA . ALA B 1 33 ? 24.145 45.568 9.436 1.00 35.96 33 ALA B CA 1
ATOM 1721 C C . ALA B 1 33 ? 24.196 44.549 10.578 1.00 36.49 33 ALA B C 1
ATOM 1722 O O . ALA B 1 33 ? 25.162 43.785 10.685 1.00 36.70 33 ALA B O 1
ATOM 1724 N N . ALA B 1 34 ? 23.163 44.533 11.426 1.00 36.01 34 ALA B N 1
ATOM 1725 C CA . ALA B 1 34 ? 23.003 43.475 12.421 1.00 35.64 34 ALA B CA 1
ATOM 1726 C C . ALA B 1 34 ? 22.985 42.074 11.830 1.00 35.08 34 ALA B C 1
ATOM 1727 O O . ALA B 1 34 ? 23.644 41.169 12.363 1.00 35.47 34 ALA B O 1
ATOM 1729 N N . ARG B 1 35 ? 22.252 41.877 10.735 1.00 33.67 35 ARG B N 1
ATOM 1730 C CA . ARG B 1 35 ? 22.218 40.562 10.085 1.00 33.31 35 ARG B CA 1
ATOM 1731 C C . ARG B 1 35 ? 23.633 40.166 9.664 1.00 33.63 35 ARG B C 1
ATOM 1732 O O . ARG B 1 35 ? 24.012 38.995 9.728 1.00 32.61 35 ARG B O 1
ATOM 1740 N N . ARG B 1 36 ? 24.398 41.155 9.227 1.00 33.92 36 ARG B N 1
ATOM 1741 C CA . ARG B 1 36 ? 25.757 40.920 8.739 1.00 35.01 36 ARG B CA 1
ATOM 1742 C C . ARG B 1 36 ? 26.680 40.515 9.908 1.00 35.43 36 ARG B C 1
ATOM 1743 O O . ARG B 1 36 ? 27.552 39.652 9.757 1.00 35.19 36 ARG B O 1
ATOM 1751 N N . VAL B 1 37 ? 26.486 41.157 11.050 1.00 35.25 37 VAL B N 1
ATOM 1752 C CA . VAL B 1 37 ? 27.186 40.819 12.294 1.00 35.62 37 VAL B CA 1
ATOM 1753 C C . VAL B 1 37 ? 26.856 39.375 12.754 1.00 36.27 37 VAL B C 1
ATOM 1754 O O . VAL B 1 37 ? 27.775 38.608 13.100 1.00 35.58 37 VAL B O 1
ATOM 1758 N N . VAL B 1 38 ? 25.562 39.041 12.792 1.00 35.49 38 VAL B N 1
ATOM 1759 C CA . VAL B 1 38 ? 25.086 37.683 13.118 1.00 36.09 38 VAL B CA 1
ATOM 1760 C C . VAL B 1 38 ? 25.757 36.631 12.238 1.00 36.20 38 VAL B C 1
ATOM 1761 O O . VAL B 1 38 ? 26.284 35.649 12.749 1.00 36.50 38 VAL B O 1
ATOM 1765 N N . ASP B 1 39 ? 25.755 36.834 10.924 1.00 36.13 39 ASP B N 1
ATOM 1766 C CA . ASP B 1 39 ? 26.476 35.929 10.022 1.00 37.06 39 ASP B CA 1
ATOM 1767 C C . ASP B 1 39 ? 27.976 35.810 10.380 1.00 36.95 39 ASP B C 1
ATOM 1768 O O . ASP B 1 39 ? 28.509 34.694 10.494 1.00 36.76 39 ASP B O 1
ATOM 1773 N N . ALA B 1 40 ? 28.644 36.958 10.549 1.00 36.24 40 ALA B N 1
ATOM 1774 C CA . ALA B 1 40 ? 30.102 37.008 10.740 1.00 36.83 40 ALA B CA 1
ATOM 1775 C C . ALA B 1 40 ? 30.572 36.323 12.028 1.00 35.95 40 ALA B C 1
ATOM 1776 O O . ALA B 1 40 ? 31.628 35.695 12.045 1.00 36.11 40 ALA B O 1
ATOM 1778 N N . LEU B 1 41 ? 29.772 36.458 13.085 1.00 36.18 41 LEU B N 1
ATOM 1779 C CA . LEU B 1 41 ? 30.050 35.832 14.390 1.00 36.54 41 LEU B CA 1
ATOM 1780 C C . LEU B 1 41 ? 30.160 34.327 14.282 1.00 37.00 41 LEU B C 1
ATOM 1781 O O . LEU B 1 41 ? 30.945 33.708 14.987 1.00 36.26 41 LEU B O 1
ATOM 1786 N N . LEU B 1 42 ? 29.383 33.723 13.384 1.00 37.00 42 LEU B N 1
ATOM 1787 C CA . LEU B 1 42 ? 29.424 32.258 13.228 1.00 37.14 42 LEU B CA 1
ATOM 1788 C C . LEU B 1 42 ? 30.643 31.777 12.443 1.00 37.91 42 LEU B C 1
ATOM 1789 O O . LEU B 1 42 ? 30.995 30.598 12.480 1.00 37.59 42 LEU B O 1
ATOM 1794 N N . ARG B 1 43 ? 31.274 32.697 11.731 1.00 38.17 43 ARG B N 1
ATOM 1795 C CA . ARG B 1 43 ? 32.435 32.381 10.910 1.00 38.62 43 ARG B CA 1
ATOM 1796 C C . ARG B 1 43 ? 33.738 32.907 11.485 1.00 38.40 43 ARG B C 1
ATOM 1797 O O . ARG B 1 43 ? 34.806 32.576 10.968 1.00 37.91 43 ARG B O 1
ATOM 1805 N N . THR B 1 44 ? 33.654 33.734 12.521 1.00 37.65 44 THR B N 1
ATOM 1806 C CA . THR B 1 44 ? 34.828 34.529 12.963 1.00 37.42 44 THR B CA 1
ATOM 1807 C C . THR B 1 44 ? 35.751 33.664 13.829 1.00 37.95 44 THR B C 1
ATOM 1808 O O . THR B 1 44 ? 35.335 32.588 14.289 1.00 37.58 44 THR B O 1
ATOM 1812 N N . ASP B 1 45 ? 36.988 34.122 14.027 1.00 37.60 45 ASP B N 1
ATOM 1813 C CA . ASP B 1 45 ? 37.965 33.388 14.860 1.00 38.81 45 ASP B CA 1
ATOM 1814 C C . ASP B 1 45 ? 37.611 33.648 16.325 1.00 38.40 45 ASP B C 1
ATOM 1815 O O . ASP B 1 45 ? 37.644 34.778 16.797 1.00 37.65 45 ASP B O 1
ATOM 1820 N N . ARG B 1 46 ? 37.249 32.584 17.027 1.00 38.15 46 ARG B N 1
ATOM 1821 C CA . ARG B 1 46 ? 36.779 32.683 18.407 1.00 39.10 46 ARG B CA 1
ATOM 1822 C C . ARG B 1 46 ? 37.902 33.018 19.390 1.00 38.91 46 ARG B C 1
ATOM 1823 O O . ARG B 1 46 ? 37.643 33.402 20.541 1.00 39.56 46 ARG B O 1
ATOM 1831 N N . GLY B 1 47 ? 39.143 32.874 18.938 1.00 38.02 47 GLY B N 1
ATOM 1832 C CA . GLY B 1 47 ? 40.296 33.185 19.761 1.00 37.28 47 GLY B CA 1
ATOM 1833 C C . GLY B 1 47 ? 40.752 34.625 19.604 1.00 36.77 47 GLY B C 1
ATOM 1834 O O . GLY B 1 47 ? 41.738 35.034 20.210 1.00 36.01 47 GLY B O 1
ATOM 1835 N N . ASN B 1 48 ? 40.038 35.395 18.786 1.00 35.96 48 ASN B N 1
ATOM 1836 C CA . ASN B 1 48 ? 40.369 36.811 18.572 1.00 35.92 48 ASN B CA 1
ATOM 1837 C C . ASN B 1 48 ? 40.164 37.583 19.867 1.00 35.73 48 ASN B C 1
ATOM 1838 O O . ASN 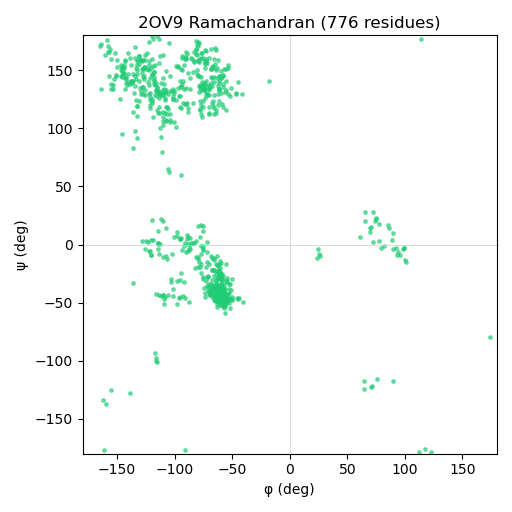B 1 48 ? 39.032 37.728 20.332 1.00 35.58 48 ASN B O 1
ATOM 1843 N N . ALA B 1 49 ? 41.258 38.068 20.450 1.00 35.26 49 ALA B N 1
ATOM 1844 C CA . ALA B 1 49 ? 41.196 38.814 21.712 1.00 35.87 49 ALA B CA 1
ATOM 1845 C C . ALA B 1 49 ? 40.338 40.083 21.604 1.00 36.23 49 ALA B C 1
ATOM 1846 O O . ALA B 1 49 ? 39.710 40.482 22.588 1.00 36.43 49 ALA B O 1
ATOM 1848 N N . ASN B 1 50 ? 40.270 40.667 20.398 1.00 35.75 50 ASN B N 1
ATOM 1849 C CA . ASN B 1 50 ? 39.420 41.833 20.130 1.00 35.13 50 ASN B CA 1
ATOM 1850 C C . ASN B 1 50 ? 37.912 41.599 20.368 1.00 35.84 50 ASN B C 1
ATOM 1851 O O . ASN B 1 50 ? 37.150 42.560 20.434 1.00 35.39 50 ASN B O 1
ATOM 1856 N N . LEU B 1 51 ? 37.467 40.340 20.497 1.00 35.43 51 LEU B N 1
ATOM 1857 C CA . LEU B 1 51 ? 36.061 40.091 20.767 1.00 35.15 51 LEU B CA 1
ATOM 1858 C C . LEU B 1 51 ? 35.613 40.678 22.104 1.00 35.28 51 LEU B C 1
ATOM 1859 O O . LEU B 1 51 ? 34.428 40.922 22.299 1.00 35.93 51 LEU B O 1
ATOM 1864 N N . GLU B 1 52 ? 36.544 40.901 23.021 1.00 35.02 52 GLU B N 1
ATOM 1865 C CA . GLU B 1 52 ? 36.210 41.584 24.267 1.00 35.12 52 GLU B CA 1
ATOM 1866 C C . GLU B 1 52 ? 35.678 43.013 24.014 1.00 34.71 52 GLU B C 1
ATOM 1867 O O . GLU B 1 52 ? 34.608 43.397 24.504 1.00 34.56 52 GLU B O 1
ATOM 1873 N N . ARG B 1 53 ? 36.424 43.804 23.256 1.00 34.42 53 ARG B N 1
ATOM 1874 C CA . ARG B 1 53 ? 35.997 45.154 22.912 1.00 33.90 53 ARG B CA 1
ATOM 1875 C C . ARG B 1 53 ? 34.751 45.115 22.002 1.00 33.67 53 ARG B C 1
ATOM 1876 O O . ARG B 1 53 ? 33.823 45.902 22.183 1.00 33.53 53 ARG B O 1
ATOM 1884 N N . VAL B 1 54 ? 34.708 44.180 21.059 1.00 33.90 54 VAL B N 1
ATOM 1885 C CA . VAL B 1 54 ? 33.532 44.058 20.163 1.00 34.36 54 VAL B CA 1
ATOM 1886 C C . VAL B 1 54 ? 32.244 43.853 20.985 1.00 34.76 54 VAL B C 1
ATOM 1887 O O . VAL B 1 54 ? 31.214 44.502 20.721 1.00 35.30 54 VAL B O 1
ATOM 1891 N N . ALA B 1 55 ? 32.308 42.998 22.003 1.00 35.30 55 ALA B N 1
ATOM 1892 C CA . ALA B 1 55 ? 31.142 42.814 22.903 1.00 35.79 55 ALA B CA 1
ATOM 1893 C C . ALA B 1 55 ? 30.757 44.124 23.622 1.00 36.43 55 ALA B C 1
ATOM 1894 O O . ALA B 1 55 ? 29.571 44.466 23.755 1.00 36.72 55 ALA B O 1
ATOM 1896 N N . GLU B 1 56 ? 31.752 44.877 24.081 1.00 36.68 56 GLU B N 1
ATOM 1897 C CA . GLU B 1 56 ? 31.475 46.179 24.680 1.00 36.25 56 GLU B CA 1
ATOM 1898 C C . GLU B 1 56 ? 30.767 47.119 23.693 1.00 36.33 56 GLU B C 1
ATOM 1899 O O . GLU B 1 56 ? 29.779 47.756 24.040 1.00 36.93 56 GLU B O 1
ATOM 1905 N N . GLU B 1 57 ? 31.255 47.172 22.458 1.00 36.76 57 GLU B N 1
ATOM 1906 C CA A GLU B 1 57 ? 30.674 47.997 21.393 0.50 36.29 57 GLU B CA 1
ATOM 1907 C CA B GLU B 1 57 ? 30.673 48.037 21.431 0.50 37.22 57 GLU B CA 1
ATOM 1908 C C . GLU B 1 57 ? 29.226 47.625 21.116 1.00 36.83 57 GLU B C 1
ATOM 1909 O O . GLU B 1 57 ? 28.349 48.493 20.978 1.00 36.82 57 GLU B O 1
ATOM 1920 N N . LEU B 1 58 ? 28.979 46.325 21.013 1.00 36.19 58 LEU B N 1
ATOM 1921 C CA . LEU B 1 58 ? 27.641 45.828 20.694 1.00 36.11 58 LEU B CA 1
ATOM 1922 C C . LEU B 1 58 ? 26.688 46.144 21.828 1.00 35.86 58 LEU B C 1
ATOM 1923 O O . LEU B 1 58 ? 25.582 46.633 21.584 1.00 35.35 58 LEU B O 1
ATOM 1928 N N . ASN B 1 59 ? 27.147 45.932 23.058 1.00 35.70 59 ASN B N 1
ATOM 1929 C CA . ASN B 1 59 ? 26.360 46.292 24.239 1.00 35.97 59 ASN B CA 1
ATOM 1930 C C . ASN B 1 59 ? 26.074 47.806 24.315 1.00 36.03 59 ASN B C 1
ATOM 1931 O O . ASN B 1 59 ? 24.967 48.206 24.690 1.00 37.05 59 ASN B O 1
ATOM 1936 N N . SER B 1 60 ? 27.070 48.628 23.963 1.00 35.62 60 SER B N 1
ATOM 1937 C CA . SER B 1 60 ? 26.933 50.084 23.897 1.00 35.97 60 SER B CA 1
ATOM 1938 C C . SER B 1 60 ? 25.871 50.470 22.871 1.00 36.19 60 SER B C 1
ATOM 1939 O O . SER B 1 60 ? 24.989 51.310 23.149 1.00 35.37 60 SER B O 1
ATOM 1942 N N . ILE B 1 61 ? 25.964 49.864 21.686 1.00 36.30 61 ILE B N 1
ATOM 1943 C CA . ILE B 1 61 ? 24.958 50.067 20.636 1.00 37.00 61 ILE B CA 1
ATOM 1944 C C . ILE B 1 61 ? 23.559 49.696 21.105 1.00 37.41 61 ILE B C 1
ATOM 1945 O O . ILE B 1 61 ? 22.599 50.455 20.891 1.00 37.69 61 ILE B O 1
ATOM 1950 N N . ALA B 1 62 ? 23.434 48.543 21.753 1.00 37.16 62 ALA B N 1
ATOM 1951 C CA . ALA B 1 62 ? 22.125 48.110 22.258 1.00 37.01 62 ALA B CA 1
ATOM 1952 C C . ALA B 1 62 ? 21.565 49.080 23.298 1.00 37.38 62 ALA B C 1
ATOM 1953 O O . ALA B 1 62 ? 20.356 49.354 23.311 1.00 38.14 62 ALA B O 1
ATOM 1955 N N . GLY B 1 63 ? 22.431 49.571 24.185 1.00 36.71 63 GLY B N 1
ATOM 1956 C CA . GLY B 1 63 ? 22.028 50.551 25.199 1.00 37.13 63 GLY B CA 1
ATOM 1957 C C . GLY B 1 63 ? 21.454 51.810 24.561 1.00 37.27 63 GLY B C 1
ATOM 1958 O O . GLY B 1 63 ? 20.401 52.301 24.980 1.00 37.16 63 GLY B O 1
ATOM 1959 N N . HIS B 1 64 ? 22.136 52.315 23.534 1.00 37.27 64 HIS B N 1
ATOM 1960 C CA . HIS B 1 64 ? 21.656 53.468 22.770 1.00 37.27 64 HIS B CA 1
ATOM 1961 C C . HIS B 1 64 ? 20.248 53.200 22.200 1.00 37.36 64 HIS B C 1
ATOM 1962 O O . HIS B 1 64 ? 19.317 54.001 22.374 1.00 37.97 64 HIS B O 1
ATOM 1969 N N . LEU B 1 65 ? 20.106 52.087 21.497 1.00 37.13 65 LEU B N 1
ATOM 1970 C CA . LEU B 1 65 ? 18.818 51.704 20.891 1.00 36.86 65 LEU B CA 1
ATOM 1971 C C . LEU B 1 65 ? 17.702 51.620 21.916 1.00 37.16 65 LEU B C 1
ATOM 1972 O O . LEU B 1 65 ? 16.572 52.079 21.673 1.00 37.21 65 LEU B O 1
ATOM 1977 N N . GLU B 1 66 ? 18.028 51.036 23.059 1.00 37.97 66 GLU B N 1
ATOM 1978 C CA . GLU B 1 66 ? 17.067 50.919 24.158 1.00 38.95 66 GLU B CA 1
ATOM 1979 C C . GLU B 1 66 ? 16.631 52.275 24.690 1.00 39.21 66 GLU B C 1
ATOM 1980 O O . GLU B 1 66 ? 15.474 52.465 25.034 1.00 38.81 66 GLU B O 1
ATOM 1986 N N . GLU B 1 67 ? 17.564 53.219 24.752 1.00 39.73 67 GLU B N 1
ATOM 1987 C CA . GLU B 1 67 ? 17.276 54.517 25.336 1.00 40.67 67 GLU B CA 1
ATOM 1988 C C . GLU B 1 67 ? 16.537 55.432 24.374 1.00 40.80 67 GLU B C 1
ATOM 1989 O O . GLU B 1 67 ? 16.062 56.490 24.776 1.00 40.62 67 GLU B O 1
ATOM 1995 N N . HIS B 1 68 ? 16.454 55.039 23.106 1.00 40.36 68 HIS B N 1
ATOM 1996 C CA . HIS B 1 68 ? 15.728 55.830 22.109 1.00 40.65 68 HIS B CA 1
ATOM 1997 C C . HIS B 1 68 ? 14.432 55.136 21.622 1.00 40.82 68 HIS B C 1
ATOM 1998 O O . HIS B 1 68 ? 14.383 54.531 20.555 1.00 40.54 68 HIS B O 1
ATOM 2005 N N . ALA B 1 69 ? 13.389 55.244 22.441 1.00 41.60 69 ALA B N 1
ATOM 2006 C CA . ALA B 1 69 ? 12.080 54.645 22.166 1.00 42.74 69 ALA B CA 1
ATOM 2007 C C . ALA B 1 69 ? 11.249 55.567 21.268 1.00 43.36 69 ALA B C 1
ATOM 2008 O O . ALA B 1 69 ? 11.373 56.786 21.368 1.00 43.25 69 ALA B O 1
ATOM 2010 N N . PRO B 1 70 ? 10.381 55.000 20.407 1.00 44.23 70 PRO B N 1
ATOM 2011 C CA . PRO B 1 70 ? 9.610 55.902 19.559 1.00 45.08 70 PRO B CA 1
ATOM 2012 C C . PRO B 1 70 ? 8.478 56.541 20.361 1.00 46.05 70 PRO B C 1
ATOM 2013 O O . PRO B 1 70 ? 7.903 55.892 21.242 1.00 45.76 70 PRO B O 1
ATOM 2017 N N . ALA B 1 71 ? 8.190 57.806 20.062 1.00 47.36 71 ALA B N 1
ATOM 2018 C CA . ALA B 1 71 ? 7.116 58.553 20.719 1.00 48.60 71 ALA B CA 1
ATOM 2019 C C . ALA B 1 71 ? 5.750 57.925 20.427 1.00 49.48 71 ALA B C 1
ATOM 2020 O O . ALA B 1 71 ? 4.901 57.807 21.321 1.00 49.43 71 ALA B O 1
ATOM 2022 N N . VAL B 1 72 ? 5.554 57.523 19.172 1.00 50.76 72 VAL B N 1
ATOM 2023 C CA . VAL B 1 72 ? 4.340 56.831 18.749 1.00 52.30 72 VAL B CA 1
ATOM 2024 C C . VAL B 1 72 ? 4.697 55.457 18.171 1.00 53.19 72 VAL B C 1
ATOM 2025 O O . VAL B 1 72 ? 5.435 55.335 17.183 1.00 52.99 72 VAL B O 1
ATOM 2029 N N . ALA B 1 73 ? 4.204 54.422 18.839 1.00 54.47 73 ALA B N 1
ATOM 2030 C CA . ALA B 1 73 ? 4.489 53.055 18.444 1.00 55.66 73 ALA B CA 1
ATOM 2031 C C . ALA B 1 73 ? 3.619 52.680 17.250 1.00 56.47 73 ALA B C 1
ATOM 2032 O O . ALA B 1 73 ? 2.435 53.028 17.206 1.00 56.75 73 ALA B O 1
ATOM 2034 N N . GLU B 1 74 ? 4.225 51.995 16.280 1.00 57.49 74 GLU B N 1
ATOM 2035 C CA . GLU B 1 74 ? 3.496 51.439 15.140 1.00 58.40 74 GLU B CA 1
ATOM 2036 C C . GLU B 1 74 ? 2.692 50.244 15.623 1.00 58.18 74 GLU B C 1
ATOM 2037 O O . GLU B 1 74 ? 3.179 49.469 16.452 1.00 58.59 74 GLU B O 1
ATOM 2043 N N . ARG B 1 75 ? 1.470 50.097 15.114 1.00 57.99 75 ARG B N 1
ATOM 2044 C CA . ARG B 1 75 ? 0.646 48.940 15.442 1.00 57.67 75 ARG B CA 1
ATOM 2045 C C . ARG B 1 75 ? 1.286 47.666 14.900 1.00 57.19 75 ARG B C 1
ATOM 2046 O O . ARG B 1 75 ? 2.096 47.700 13.958 1.00 57.30 75 ARG B O 1
ATOM 2054 N N . LEU B 1 76 ? 0.947 46.549 15.537 1.00 56.34 76 LEU B N 1
ATOM 2055 C CA . LEU B 1 76 ? 1.338 45.235 15.055 1.00 55.28 76 LEU B CA 1
ATOM 2056 C C . LEU B 1 76 ? 0.165 44.700 14.262 1.00 54.66 76 LEU B C 1
ATOM 2057 O O . LEU B 1 76 ? -0.966 44.700 14.747 1.00 54.58 76 LEU B O 1
ATOM 2062 N N . ILE B 1 77 ? 0.438 44.272 13.034 1.00 53.93 77 ILE B N 1
ATOM 2063 C CA . ILE B 1 77 ? -0.571 43.666 12.184 1.00 53.41 77 ILE B CA 1
ATOM 2064 C C . ILE B 1 77 ? -0.767 42.223 12.646 1.00 53.09 77 ILE B C 1
ATOM 2065 O O . ILE B 1 77 ? 0.165 41.417 12.566 1.00 53.08 77 ILE B O 1
ATOM 2070 N N . ASP B 1 78 ? -1.962 41.901 13.147 1.00 52.35 78 ASP B N 1
ATOM 2071 C CA . ASP B 1 78 ? -2.312 40.500 13.386 1.00 51.61 78 ASP B CA 1
ATOM 2072 C C . ASP B 1 78 ? -2.862 39.906 12.097 1.00 50.98 78 ASP B C 1
ATOM 2073 O O . ASP B 1 78 ? -4.067 39.990 11.817 1.00 50.39 78 ASP B O 1
ATOM 2086 N N . TRP B 1 80 ? -3.082 36.765 11.378 1.00 48.41 80 TRP B N 1
ATOM 2087 C CA . TRP B 1 80 ? -3.902 35.588 11.690 1.00 47.84 80 TRP B CA 1
ATOM 2088 C C . TRP B 1 80 ? -5.316 35.984 12.138 1.00 47.72 80 TRP B C 1
ATOM 2089 O O . TRP B 1 80 ? -6.172 35.124 12.362 1.00 46.87 80 TRP B O 1
ATOM 2100 N N . ASN B 1 81 ? -5.537 37.293 12.255 1.00 47.82 81 ASN B N 1
ATOM 2101 C CA . ASN B 1 81 ? -6.850 37.854 12.601 1.00 48.52 81 ASN B CA 1
ATOM 2102 C C . ASN B 1 81 ? -7.444 38.671 11.447 1.00 48.25 81 ASN B C 1
ATOM 2103 O O . ASN B 1 81 ? -8.418 39.394 11.630 1.00 48.38 81 ASN B O 1
ATOM 2108 N N . GLY B 1 82 ? -6.838 38.556 10.263 1.00 48.13 82 GLY B N 1
ATOM 2109 C CA . GLY B 1 82 ? -7.357 39.199 9.061 1.00 47.94 82 GLY B CA 1
ATOM 2110 C C . GLY B 1 82 ? -6.947 40.647 8.844 1.00 47.70 82 GLY B C 1
ATOM 2111 O O . GLY B 1 82 ? -7.558 41.354 8.028 1.00 48.03 82 GLY B O 1
ATOM 2112 N N . GLU B 1 83 ? -5.905 41.081 9.551 1.00 46.78 83 GLU B N 1
ATOM 2113 C CA . GLU B 1 83 ? -5.462 42.481 9.532 1.00 46.32 83 GLU B CA 1
ATOM 2114 C C . GLU B 1 83 ? -4.464 42.813 8.416 1.00 46.23 83 GLU B C 1
ATOM 2115 O O . GLU B 1 83 ? -4.094 43.978 8.242 1.00 46.36 83 GLU B O 1
ATOM 2121 N N . GLY B 1 84 ? -4.052 41.797 7.659 1.00 45.14 84 GLY B N 1
ATOM 2122 C CA . GLY B 1 84 ? -3.124 41.986 6.551 1.00 44.98 84 GLY B CA 1
ATOM 2123 C C . GLY B 1 84 ? -1.814 41.317 6.891 1.00 44.58 84 GLY B C 1
ATOM 2124 O O . GLY B 1 84 ? -1.676 40.720 7.959 1.00 44.65 84 GLY B O 1
ATOM 2125 N N . VAL B 1 85 ? -0.838 41.416 5.999 1.00 44.19 85 VAL B N 1
ATOM 2126 C CA . VAL B 1 85 ? 0.437 40.727 6.210 1.00 43.76 85 VAL B CA 1
ATOM 2127 C C . VAL B 1 85 ? 1.281 41.451 7.280 1.00 43.91 85 VAL B C 1
ATOM 2128 O O . VAL B 1 85 ? 1.413 42.676 7.236 1.00 43.76 85 VAL B O 1
ATOM 2132 N N . THR B 1 86 ? 1.825 40.679 8.235 1.00 43.76 86 THR B N 1
ATOM 2133 C CA . THR B 1 86 ? 2.678 41.175 9.336 1.00 43.60 86 THR B CA 1
ATOM 2134 C C . THR B 1 86 ? 3.959 41.820 8.822 1.00 43.53 86 THR B C 1
ATOM 2135 O O . THR B 1 86 ? 4.408 41.520 7.708 1.00 43.00 86 THR B O 1
ATOM 2139 N N . ARG B 1 87 ? 4.563 42.668 9.653 1.00 42.98 87 ARG B N 1
ATOM 2140 C CA . ARG B 1 87 ? 5.785 43.377 9.291 1.00 42.99 87 ARG B CA 1
ATOM 2141 C C . ARG B 1 87 ? 6.935 43.233 10.332 1.00 42.18 87 ARG B C 1
ATOM 2142 O O . ARG B 1 87 ? 7.992 43.851 10.198 1.00 41.34 87 ARG B O 1
ATOM 2150 N N . HIS B 1 88 ? 6.698 42.450 11.382 1.00 41.37 88 HIS B N 1
ATOM 2151 C CA . HIS B 1 88 ? 7.582 42.393 12.547 1.00 40.63 88 HIS B CA 1
ATOM 2152 C C . HIS B 1 88 ? 8.057 40.974 12.800 1.00 39.46 88 HIS B C 1
ATOM 2153 O O . HIS B 1 88 ? 8.743 40.702 13.796 1.00 38.23 88 HIS B O 1
ATOM 2160 N N . ASP B 1 89 ? 7.639 40.074 11.918 1.00 38.47 89 ASP B N 1
ATOM 2161 C CA . ASP B 1 89 ? 7.790 38.648 12.106 1.00 37.54 89 ASP B CA 1
ATOM 2162 C C . ASP B 1 89 ? 9.225 38.182 11.788 1.00 37.57 89 ASP B C 1
ATOM 2163 O O . ASP B 1 89 ? 9.954 38.881 11.082 1.00 36.44 89 ASP B O 1
ATOM 2168 N N . PRO B 1 90 ? 9.650 37.024 12.345 1.00 37.43 90 PRO B N 1
ATOM 2169 C CA . PRO B 1 90 ? 10.987 36.505 12.052 1.00 37.48 90 PRO B CA 1
ATOM 2170 C C . PRO B 1 90 ? 11.226 35.861 10.690 1.00 36.92 90 PRO B C 1
ATOM 2171 O O . PRO B 1 90 ? 12.269 35.240 10.500 1.00 37.10 90 PRO B O 1
ATOM 2175 N N . VAL B 1 91 ? 10.297 36.000 9.750 1.00 35.91 91 VAL B N 1
ATOM 2176 C CA . VAL B 1 91 ? 10.506 35.465 8.392 1.00 35.12 91 VAL B CA 1
ATOM 2177 C C . VAL B 1 91 ? 10.691 36.591 7.391 1.00 34.36 91 VAL B C 1
ATOM 2178 O O . VAL B 1 91 ? 11.588 36.535 6.547 1.00 33.70 91 VAL B O 1
ATOM 2182 N N . THR B 1 92 ? 9.850 37.623 7.510 1.00 34.75 92 THR B N 1
ATOM 2183 C CA . THR B 1 92 ? 9.804 38.710 6.524 1.00 35.26 92 THR B CA 1
ATOM 2184 C C . THR B 1 92 ? 10.067 40.114 7.104 1.00 35.32 92 THR B C 1
ATOM 2185 O O . THR B 1 92 ? 10.124 41.076 6.343 1.00 35.20 92 THR B O 1
ATOM 2189 N N . GLY B 1 93 ? 10.192 40.236 8.431 1.00 34.85 93 GLY B N 1
ATOM 2190 C CA . GLY B 1 93 ? 10.274 41.550 9.079 1.00 35.16 93 GLY B CA 1
ATOM 2191 C C . GLY B 1 93 ? 11.536 42.320 8.726 1.00 34.49 93 GLY B C 1
ATOM 2192 O O . GLY B 1 93 ? 12.624 41.873 9.043 1.00 34.62 93 GLY B O 1
ATOM 2193 N N . PRO B 1 94 ? 11.396 43.491 8.074 1.00 34.81 94 PRO B N 1
ATOM 2194 C CA . PRO B 1 94 ? 12.595 44.259 7.689 1.00 34.02 94 PRO B CA 1
ATOM 2195 C C . PRO B 1 94 ? 13.415 44.730 8.876 1.00 33.67 94 PRO B C 1
ATOM 2196 O O . PRO B 1 94 ? 14.625 44.860 8.755 1.00 33.11 94 PRO B O 1
ATOM 2200 N N . GLU B 1 95 ? 12.768 44.975 10.015 1.00 33.09 95 GLU B N 1
ATOM 2201 C CA . GLU B 1 95 ? 13.481 45.405 11.199 1.00 33.70 95 GLU B CA 1
ATOM 2202 C C . GLU B 1 95 ? 13.771 44.248 12.152 1.00 33.29 95 GLU B C 1
ATOM 2203 O O . GLU B 1 95 ? 14.211 44.462 13.298 1.00 32.78 95 GLU B O 1
ATOM 2209 N N . ASN B 1 96 ? 13.547 43.023 11.666 1.00 32.86 96 ASN B N 1
ATOM 2210 C CA . ASN B 1 96 ? 13.748 41.835 12.477 1.00 32.39 96 ASN B CA 1
ATOM 2211 C C . ASN B 1 96 ? 14.963 41.076 11.964 1.00 32.70 96 ASN B C 1
ATOM 2212 O O . ASN B 1 96 ? 14.897 40.426 10.939 1.00 31.81 96 ASN B O 1
ATOM 2217 N N . ALA B 1 97 ? 16.095 41.197 12.665 1.00 32.25 97 ALA B N 1
ATOM 2218 C CA . ALA B 1 97 ? 17.338 40.640 12.153 1.00 32.81 97 ALA B CA 1
ATOM 2219 C C . ALA B 1 97 ? 17.358 39.112 12.108 1.00 33.36 97 ALA B C 1
ATOM 2220 O O . ALA B 1 97 ? 18.236 38.534 11.460 1.00 33.57 97 ALA B O 1
ATOM 2222 N N . LEU B 1 98 ? 16.372 38.472 12.742 1.00 33.81 98 LEU B N 1
ATOM 2223 C CA . LEU B 1 98 ? 16.164 37.016 12.601 1.00 34.91 98 LEU B CA 1
ATOM 2224 C C . LEU B 1 98 ? 15.643 36.631 11.236 1.00 34.28 98 LEU B C 1
ATOM 2225 O O . LEU B 1 98 ? 15.838 35.488 10.813 1.00 34.46 98 LEU B O 1
ATOM 2230 N N . ALA B 1 99 ? 14.934 37.563 10.583 1.00 33.53 99 ALA B N 1
ATOM 2231 C CA . ALA B 1 99 ? 14.337 37.322 9.266 1.00 32.84 99 ALA B CA 1
ATOM 2232 C C . ALA B 1 99 ? 15.401 37.379 8.176 1.00 32.51 99 ALA B C 1
ATOM 2233 O O . ALA B 1 99 ? 16.277 38.235 8.219 1.00 32.49 99 ALA B O 1
ATOM 2235 N N . PRO B 1 100 ? 15.379 36.433 7.213 1.00 32.65 100 PRO B N 1
ATOM 2236 C CA . PRO B 1 100 ? 16.387 36.530 6.168 1.00 32.33 100 PRO B CA 1
ATOM 2237 C C . PRO B 1 100 ? 16.616 37.932 5.591 1.00 32.57 100 PRO B C 1
ATOM 2238 O O . PRO B 1 100 ? 17.767 38.317 5.490 1.00 33.11 100 PRO B O 1
ATOM 2242 N N . PRO B 1 101 ? 15.553 38.718 5.245 1.00 32.50 101 PRO B N 1
ATOM 2243 C CA . PRO B 1 101 ? 14.115 38.492 5.262 1.00 32.56 101 PRO B CA 1
ATOM 2244 C C . PRO B 1 101 ? 13.610 37.957 3.941 1.00 32.81 101 PRO B C 1
ATOM 2245 O O . PRO B 1 101 ? 14.239 38.153 2.889 1.00 33.10 101 PRO B O 1
ATOM 2249 N N . VAL B 1 102 ? 12.495 37.254 4.013 1.00 33.49 102 VAL B N 1
ATOM 2250 C CA . VAL B 1 102 ? 11.855 36.721 2.810 1.00 34.00 102 VAL B CA 1
ATOM 2251 C C . VAL B 1 102 ? 10.926 37.769 2.216 1.00 33.99 102 VAL B C 1
ATOM 2252 O O . VAL B 1 102 ? 10.156 38.391 2.933 1.00 34.31 102 VAL B O 1
ATOM 2256 N N . VAL B 1 103 ? 11.015 37.949 0.904 1.00 34.32 103 VAL B N 1
ATOM 2257 C CA . VAL B 1 103 ? 10.141 38.841 0.151 1.00 35.05 103 VAL B CA 1
ATOM 2258 C C . VAL B 1 103 ? 9.118 37.948 -0.562 1.00 35.43 103 VAL B C 1
ATOM 2259 O O . VAL B 1 103 ? 9.505 36.938 -1.187 1.00 35.57 103 VAL B O 1
ATOM 2263 N N . LEU B 1 104 ? 7.836 38.297 -0.463 1.00 34.64 104 LEU B N 1
ATOM 2264 C CA . LEU B 1 104 ? 6.784 37.482 -1.080 1.00 35.25 104 LEU B CA 1
ATOM 2265 C C . LEU B 1 104 ? 5.873 38.294 -1.988 1.00 35.44 104 LEU B C 1
ATOM 2266 O O . LEU B 1 104 ? 5.541 39.456 -1.684 1.00 34.95 104 LEU B O 1
ATOM 2271 N N . GLU B 1 105 ? 5.468 37.670 -3.097 1.00 34.94 105 GLU B N 1
ATOM 2272 C CA . GLU B 1 105 ? 4.468 38.281 -3.956 1.00 35.48 105 GLU B CA 1
ATOM 2273 C C . GLU B 1 105 ? 3.237 37.407 -4.088 1.00 34.62 105 GLU B C 1
ATOM 2274 O O . GLU B 1 105 ? 3.312 36.193 -3.936 1.00 32.92 105 GLU B O 1
ATOM 2280 N N . GLY B 1 106 ? 2.093 38.046 -4.317 1.00 34.37 106 GLY B N 1
ATOM 2281 C CA . GLY B 1 106 ? 0.868 37.308 -4.605 1.00 34.76 106 GLY B CA 1
ATOM 2282 C C . GLY B 1 106 ? 0.682 37.163 -6.106 1.00 35.33 106 GLY B C 1
ATOM 2283 O O . GLY B 1 106 ? 0.920 38.114 -6.868 1.00 34.48 106 GLY B O 1
ATOM 2284 N N . LEU B 1 107 ? 0.261 35.972 -6.531 1.00 35.64 107 LEU B N 1
ATOM 2285 C CA . LEU B 1 107 ? 0.032 35.708 -7.945 1.00 37.04 107 LEU B CA 1
ATOM 2286 C C . LEU B 1 107 ? -1.471 35.551 -8.249 1.00 36.95 107 LEU B C 1
ATOM 2287 O O . LEU B 1 107 ? -2.285 35.334 -7.332 1.00 37.01 107 LEU B O 1
ATOM 2292 N N . SER B 1 108 ? -1.823 35.658 -9.533 1.00 37.10 108 SER B N 1
ATOM 2293 C CA . SER B 1 108 ? -3.230 35.696 -9.985 1.00 37.66 108 SER B CA 1
ATOM 2294 C C . SER B 1 108 ? -4.037 34.455 -9.610 1.00 37.45 108 SER B C 1
ATOM 2295 O O . SER B 1 108 ? -5.245 34.538 -9.392 1.00 38.03 108 SER B O 1
ATOM 2298 N N . ASP B 1 109 ? -3.367 33.314 -9.514 1.00 37.63 109 ASP B N 1
ATOM 2299 C CA . ASP B 1 109 ? -4.046 32.048 -9.249 1.00 37.55 109 ASP B CA 1
ATOM 2300 C C . ASP B 1 109 ? -4.321 31.786 -7.760 1.00 37.49 109 ASP B C 1
ATOM 2301 O O . ASP B 1 109 ? -4.867 30.741 -7.398 1.00 37.68 109 ASP B O 1
ATOM 2306 N N . GLY B 1 110 ? -3.943 32.732 -6.906 1.00 36.85 110 GLY B N 1
ATOM 2307 C CA . GLY B 1 110 ? -4.118 32.591 -5.457 1.00 36.58 110 GLY B CA 1
ATOM 2308 C C . GLY B 1 110 ? -2.839 32.190 -4.741 1.00 36.60 110 GLY B C 1
ATOM 2309 O O . GLY B 1 110 ? -2.754 32.271 -3.519 1.00 36.64 110 GLY B O 1
ATOM 2310 N N . SER B 1 111 ? -1.835 31.731 -5.481 1.00 37.32 111 SER B N 1
ATOM 2311 C CA . SER B 1 111 ? -0.593 31.348 -4.817 1.00 37.19 111 SER B CA 1
ATOM 2312 C C . SER B 1 111 ? 0.199 32.601 -4.403 1.00 37.42 111 SER B C 1
ATOM 2313 O O . SER B 1 111 ? -0.037 33.715 -4.918 1.00 37.04 111 SER B O 1
ATOM 2316 N N . VAL B 1 112 ? 1.115 32.396 -3.465 1.00 36.27 112 VAL B N 1
ATOM 2317 C CA . VAL B 1 112 ? 2.065 33.385 -2.980 1.00 36.79 112 VAL B CA 1
ATOM 2318 C C . VAL B 1 112 ? 3.438 32.766 -3.254 1.00 36.39 112 VAL B C 1
ATOM 2319 O O . VAL B 1 112 ? 3.601 31.549 -3.137 1.00 36.49 112 VAL B O 1
ATOM 2323 N N . ARG B 1 113 ? 4.413 33.582 -3.638 1.00 35.27 113 ARG B N 1
ATOM 2324 C CA . ARG B 1 113 ? 5.729 33.073 -4.029 1.00 36.45 113 ARG B CA 1
ATOM 2325 C C . ARG B 1 113 ? 6.856 34.026 -3.639 1.00 35.92 113 ARG B C 1
ATOM 2326 O O . ARG B 1 113 ? 6.706 35.248 -3.725 1.00 35.64 113 ARG B O 1
ATOM 2334 N N . GLY B 1 114 ? 7.997 33.463 -3.252 1.00 35.61 114 GLY B N 1
ATOM 2335 C CA . GLY B 1 114 ? 9.216 34.252 -3.111 1.00 35.75 114 GLY B CA 1
ATOM 2336 C C . GLY B 1 114 ? 10.417 33.336 -3.244 1.00 35.97 114 GLY B C 1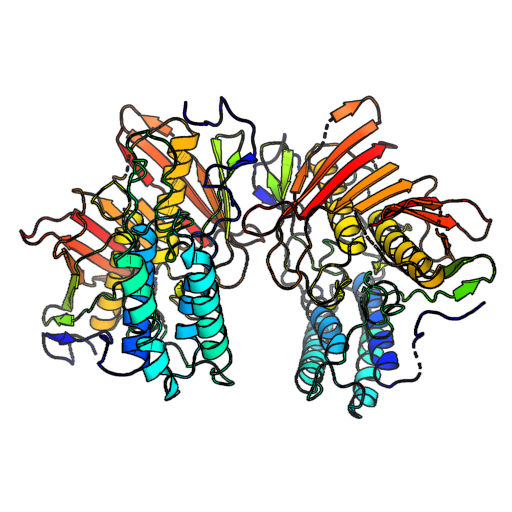
ATOM 2337 O O . GLY B 1 114 ? 10.273 32.108 -3.235 1.00 35.02 114 GLY B O 1
ATOM 2338 N N . THR B 1 115 ? 11.590 33.939 -3.383 1.00 35.13 115 THR B N 1
ATOM 2339 C CA . THR B 1 115 ? 12.844 33.206 -3.476 1.00 35.79 115 THR B CA 1
ATOM 2340 C C . THR B 1 115 ? 13.787 33.782 -2.442 1.00 35.15 115 THR B C 1
ATOM 2341 O O . THR B 1 115 ? 13.899 35.006 -2.308 1.00 33.49 115 THR B O 1
ATOM 2345 N N . VAL B 1 116 ? 14.475 32.898 -1.724 1.00 34.53 116 VAL B N 1
ATOM 2346 C CA . VAL B 1 116 ? 15.401 33.310 -0.675 1.00 34.52 116 VAL B CA 1
ATOM 2347 C C . VAL B 1 116 ? 16.660 32.453 -0.751 1.00 33.76 116 VAL B C 1
ATOM 2348 O O . VAL B 1 116 ? 16.579 31.253 -0.952 1.00 33.28 116 VAL B O 1
ATOM 2352 N N . THR B 1 117 ? 17.814 33.082 -0.587 1.00 34.03 117 THR B N 1
ATOM 2353 C CA . THR B 1 117 ? 19.071 32.371 -0.512 1.00 32.84 117 THR B CA 1
ATOM 2354 C C . THR B 1 117 ? 19.476 32.412 0.967 1.00 33.05 117 THR B C 1
ATOM 2355 O O . THR B 1 117 ? 19.684 33.490 1.517 1.00 32.82 117 THR B O 1
ATOM 2359 N N . LEU B 1 118 ? 19.551 31.252 1.618 1.00 33.19 118 LEU B N 1
ATOM 2360 C CA . LEU B 1 118 ? 19.795 31.224 3.063 1.00 33.39 118 LEU B CA 1
ATOM 2361 C C . LEU B 1 118 ? 21.246 31.007 3.444 1.00 33.61 118 LEU B C 1
ATOM 2362 O O . LEU B 1 118 ? 22.004 30.370 2.724 1.00 34.04 118 LEU B O 1
ATOM 2367 N N . THR B 1 119 ? 21.593 31.528 4.613 1.00 33.51 119 THR B N 1
ATOM 2368 C CA . THR B 1 119 ? 22.964 31.677 5.096 1.00 34.05 119 THR B CA 1
ATOM 2369 C C . THR B 1 119 ? 23.217 30.889 6.378 1.00 33.45 119 THR B C 1
ATOM 2370 O O . THR B 1 119 ? 22.282 30.289 6.952 1.00 32.67 119 THR B O 1
ATOM 2374 N N . ILE B 1 120 ? 24.461 30.906 6.858 1.00 33.11 120 ILE B N 1
ATOM 2375 C CA . ILE B 1 120 ? 24.837 29.947 7.910 1.00 33.65 120 ILE B CA 1
ATOM 2376 C C . ILE B 1 120 ? 24.098 30.021 9.243 1.00 31.99 120 ILE B C 1
ATOM 2377 O O . ILE B 1 120 ? 24.077 29.048 9.947 1.00 32.74 120 ILE B O 1
ATOM 2382 N N . PRO B 1 121 ? 23.530 31.176 9.620 1.00 31.89 121 PRO B N 1
ATOM 2383 C CA . PRO B 1 121 ? 22.732 31.131 10.867 1.00 31.04 121 PRO B CA 1
ATOM 2384 C C . PRO B 1 121 ? 21.556 30.174 10.820 1.00 31.42 121 PRO B C 1
ATOM 2385 O O . PRO B 1 121 ? 21.082 29.730 11.886 1.00 32.44 121 PRO B O 1
ATOM 2389 N N . TYR B 1 122 ? 21.074 29.896 9.605 1.00 31.00 122 TYR B N 1
ATOM 2390 C CA . TYR B 1 122 ? 19.908 29.010 9.340 1.00 31.64 122 TYR B CA 1
ATOM 2391 C C . TYR B 1 122 ? 20.266 27.512 9.186 1.00 31.42 122 TYR B C 1
ATOM 2392 O O . TYR B 1 122 ? 19.391 26.664 8.887 1.00 31.75 122 TYR B O 1
ATOM 2401 N N . GLN B 1 123 ? 21.537 27.205 9.440 1.00 32.79 123 GLN B N 1
ATOM 2402 C CA . GLN B 1 123 ? 22.130 25.867 9.213 1.00 32.90 123 GLN B CA 1
ATOM 2403 C C . GLN B 1 123 ? 21.696 24.830 10.245 1.00 33.24 123 GLN B C 1
ATOM 2404 O O . GLN B 1 123 ? 21.656 25.118 11.444 1.00 33.03 123 GLN B O 1
ATOM 2410 N N . GLY B 1 124 ? 21.363 23.632 9.752 1.00 33.63 124 GLY B N 1
ATOM 2411 C CA . GLY B 1 124 ? 21.162 22.428 10.599 1.00 33.84 124 GLY B CA 1
ATOM 2412 C C . GLY B 1 124 ? 22.220 21.409 10.190 1.00 33.95 124 GLY B C 1
ATOM 2413 O O . GLY B 1 124 ? 23.343 21.476 10.659 1.00 34.75 124 GLY B O 1
ATOM 2414 N N . PRO B 1 125 ? 21.891 20.496 9.263 1.00 34.41 125 PRO B N 1
ATOM 2415 C CA . PRO B 1 125 ? 22.948 19.609 8.775 1.00 35.14 125 PRO B CA 1
ATOM 2416 C C . PRO B 1 125 ? 23.991 20.427 8.000 1.00 35.43 125 PRO B C 1
ATOM 2417 O O . PRO B 1 125 ? 23.626 21.409 7.354 1.00 36.22 125 PRO B O 1
ATOM 2421 N N . PRO B 1 126 ? 25.284 20.068 8.092 1.00 35.90 126 PRO B N 1
ATOM 2422 C CA . PRO B 1 126 ? 26.287 20.911 7.399 1.00 35.84 126 PRO B CA 1
ATOM 2423 C C . PRO B 1 126 ? 25.890 21.251 5.962 1.00 35.94 126 PRO B C 1
ATOM 2424 O O . PRO B 1 126 ? 25.486 20.367 5.198 1.00 35.66 126 PRO B O 1
ATOM 2428 N N . GLY B 1 127 ? 25.946 22.543 5.643 1.00 35.13 127 GLY B N 1
ATOM 2429 C CA . GLY B 1 127 ? 25.670 23.048 4.302 1.00 34.51 127 GLY B CA 1
ATOM 2430 C C . GLY B 1 127 ? 24.201 23.126 3.938 1.00 33.54 127 GLY B C 1
ATOM 2431 O O . GLY B 1 127 ? 23.878 23.479 2.812 1.00 32.75 127 GLY B O 1
ATOM 2432 N N . HIS B 1 128 ? 23.317 22.799 4.888 1.00 32.47 128 HIS B N 1
ATOM 2433 C CA . HIS B 1 128 ? 21.893 22.711 4.621 1.00 33.12 128 HIS B CA 1
ATOM 2434 C C . HIS B 1 128 ? 21.061 23.445 5.666 1.00 32.38 128 HIS B C 1
ATOM 2435 O O . HIS B 1 128 ? 21.531 23.719 6.783 1.00 31.56 128 HIS B O 1
ATOM 2442 N N . VAL B 1 129 ? 19.850 23.790 5.256 1.00 32.24 129 VAL B N 1
ATOM 2443 C CA . VAL B 1 129 ? 18.929 24.558 6.066 1.00 31.87 129 VAL B CA 1
ATOM 2444 C C . VAL B 1 129 ? 18.398 23.639 7.141 1.00 32.53 129 VAL B C 1
ATOM 2445 O O . VAL B 1 129 ? 17.996 22.499 6.855 1.00 33.75 129 VAL B O 1
ATOM 2449 N N . HIS B 1 130 ? 18.383 24.123 8.373 1.00 33.38 130 HIS B N 1
ATOM 2450 C CA . HIS B 1 130 ? 17.749 23.392 9.470 1.00 33.17 130 HIS B CA 1
ATOM 2451 C C . HIS B 1 130 ? 16.293 23.017 9.122 1.00 32.89 130 HIS B C 1
ATOM 2452 O O . HIS B 1 130 ? 15.502 23.873 8.713 1.00 33.14 130 HIS B O 1
ATOM 2459 N N . GLY B 1 131 ? 15.922 21.756 9.294 1.00 32.40 131 GLY B N 1
ATOM 2460 C CA . GLY B 1 131 ? 14.570 21.324 8.989 1.00 32.67 131 GLY B CA 1
ATOM 2461 C C . GLY B 1 131 ? 13.521 22.186 9.694 1.00 32.66 131 GLY B C 1
ATOM 2462 O O . GLY B 1 131 ? 12.444 22.444 9.149 1.00 32.66 131 GLY B O 1
ATOM 2463 N N . GLY B 1 132 ? 13.854 22.654 10.892 1.00 32.74 132 GLY B N 1
ATOM 2464 C CA . GLY B 1 132 ? 12.957 23.547 11.678 1.00 32.63 132 GLY B CA 1
ATOM 2465 C C . GLY B 1 132 ? 12.808 24.925 11.039 1.00 33.21 132 GLY B C 1
ATOM 2466 O O . GLY B 1 132 ? 11.755 25.559 11.143 1.00 32.45 132 GLY B O 1
ATOM 2467 N N . VAL B 1 133 ? 13.876 25.413 10.402 1.00 32.77 133 VAL B N 1
ATOM 2468 C CA . VAL B 1 133 ? 13.805 26.701 9.720 1.00 32.94 133 VAL B CA 1
ATOM 2469 C C . VAL B 1 133 ? 12.893 26.530 8.507 1.00 32.67 133 VAL B C 1
ATOM 2470 O O . VAL B 1 133 ? 12.075 27.412 8.189 1.00 32.53 133 VAL B O 1
ATOM 2474 N N . SER B 1 134 ? 13.037 25.405 7.804 1.00 33.09 134 SER B N 1
ATOM 2475 C CA . SER B 1 134 ? 12.142 25.134 6.664 1.00 33.42 134 SER B CA 1
ATOM 2476 C C . SER B 1 134 ? 10.685 25.153 7.111 1.00 33.83 134 SER B C 1
ATOM 2477 O O . SER B 1 134 ? 9.801 25.717 6.432 1.00 33.34 134 SER B O 1
ATOM 2480 N N . ALA B 1 135 ? 10.437 24.558 8.270 1.00 32.98 135 ALA B N 1
ATOM 2481 C CA . ALA B 1 135 ? 9.091 24.534 8.840 1.00 33.33 135 ALA B CA 1
ATOM 2482 C C . ALA B 1 135 ? 8.630 25.957 9.178 1.00 34.12 135 ALA B C 1
ATOM 2483 O O . ALA B 1 135 ? 7.462 26.316 8.912 1.00 32.44 135 ALA B O 1
ATOM 2485 N N . LEU B 1 136 ? 9.541 26.768 9.751 1.00 34.45 136 LEU B N 1
ATOM 2486 C CA . LEU B 1 136 ? 9.194 28.150 10.128 1.00 35.06 136 LEU B CA 1
ATOM 2487 C C . LEU B 1 136 ? 8.818 28.943 8.881 1.00 34.26 136 LEU B C 1
ATOM 2488 O O . LEU B 1 136 ? 7.795 29.645 8.864 1.00 34.26 136 LEU B O 1
ATOM 2493 N N . LEU B 1 137 ? 9.648 28.860 7.842 1.00 34.45 137 LEU B N 1
ATOM 2494 C CA . LEU B 1 137 ? 9.395 29.634 6.617 1.00 35.06 137 LEU B CA 1
ATOM 2495 C C . LEU B 1 137 ? 8.064 29.222 6.010 1.00 35.44 137 LEU B C 1
ATOM 2496 O O . LEU B 1 137 ? 7.248 30.082 5.654 1.00 36.31 137 LEU B O 1
ATOM 2501 N N . LEU B 1 138 ? 7.839 27.914 5.914 1.00 35.21 138 LEU B N 1
ATOM 2502 C CA . LEU B 1 138 ? 6.607 27.377 5.275 1.00 34.91 138 LEU B CA 1
ATOM 2503 C C . LEU B 1 138 ? 5.361 27.752 6.088 1.00 35.06 138 LEU B C 1
ATOM 2504 O O . LEU B 1 138 ? 4.340 28.141 5.529 1.00 34.70 138 LEU B O 1
ATOM 2509 N N . ASP B 1 139 ? 5.449 27.644 7.409 1.00 34.98 139 ASP B N 1
ATOM 2510 C CA . ASP B 1 139 ? 4.343 28.078 8.247 1.00 34.37 139 ASP B CA 1
ATOM 2511 C C . ASP B 1 139 ? 3.922 29.517 7.881 1.00 34.63 139 ASP B C 1
ATOM 2512 O O . ASP B 1 139 ? 2.743 29.787 7.575 1.00 33.43 139 ASP B O 1
ATOM 2517 N N . HIS B 1 140 ? 4.884 30.438 7.916 1.00 33.70 140 HIS B N 1
ATOM 2518 C CA . HIS B 1 140 ? 4.616 31.824 7.570 1.00 33.56 140 HIS B CA 1
ATOM 2519 C C . HIS B 1 140 ? 4.050 32.035 6.171 1.00 33.47 140 HIS B C 1
ATOM 2520 O O . HIS B 1 140 ? 3.095 32.790 5.991 1.00 33.24 140 HIS B O 1
ATOM 2527 N N . VAL B 1 141 ? 4.666 31.411 5.171 1.00 33.82 141 VAL B N 1
ATOM 2528 C CA . VAL B 1 141 ? 4.127 31.474 3.816 1.00 34.59 141 VAL B CA 1
ATOM 2529 C C . VAL B 1 141 ? 2.658 31.063 3.724 1.00 34.61 141 VAL B C 1
ATOM 2530 O O . VAL B 1 141 ? 1.894 31.692 2.978 1.00 33.97 141 VAL B O 1
ATOM 2534 N N . LEU B 1 142 ? 2.268 30.003 4.450 1.00 34.41 142 LEU B N 1
ATOM 2535 C CA . LEU B 1 142 ? 0.852 29.582 4.476 1.00 34.26 142 LEU B CA 1
ATOM 2536 C C . LEU B 1 142 ? -0.035 30.689 5.046 1.00 34.38 142 LEU B C 1
ATOM 2537 O O . LEU B 1 142 ? -1.135 30.922 4.545 1.00 34.00 142 LEU B O 1
ATOM 2542 N N . GLY B 1 143 ? 0.445 31.363 6.090 1.00 34.02 143 GLY B N 1
ATOM 2543 C CA . GLY B 1 143 ? -0.265 32.537 6.636 1.00 33.82 143 GLY B CA 1
ATOM 2544 C C . GLY B 1 143 ? -0.469 33.641 5.615 1.00 33.82 143 GLY B C 1
ATOM 2545 O O . GLY B 1 143 ? -1.533 34.248 5.526 1.00 33.91 143 GLY B O 1
ATOM 2546 N N . VAL B 1 144 ? 0.569 33.911 4.839 1.00 33.43 144 VAL B N 1
ATOM 2547 C CA . VAL B 1 144 ? 0.500 34.933 3.823 1.00 32.97 144 VAL B CA 1
ATOM 2548 C C . VAL B 1 144 ? -0.416 34.483 2.694 1.00 33.42 144 VAL B C 1
ATOM 2549 O O . VAL B 1 144 ? -1.186 35.291 2.168 1.00 33.32 144 VAL B O 1
ATOM 2553 N N . ALA B 1 145 ? -0.323 33.208 2.301 1.00 32.70 145 ALA B N 1
ATOM 2554 C CA . ALA B 1 145 ? -1.215 32.663 1.265 1.00 32.75 145 ALA B CA 1
ATOM 2555 C C . ALA B 1 145 ? -2.658 32.778 1.697 1.00 32.36 145 ALA B C 1
ATOM 2556 O O . ALA B 1 145 ? -3.532 33.109 0.902 1.00 32.99 145 ALA B O 1
ATOM 2558 N N . ASN B 1 146 ? -2.932 32.527 2.967 1.00 33.55 146 ASN B N 1
ATOM 2559 C CA . ASN B 1 146 ? -4.280 32.746 3.451 1.00 33.82 146 ASN B CA 1
ATOM 2560 C C . ASN B 1 146 ? -4.732 34.205 3.370 1.00 34.44 146 ASN B C 1
ATOM 2561 O O . ASN B 1 146 ? -5.873 34.467 2.993 1.00 35.46 146 ASN B O 1
ATOM 2566 N N . ALA B 1 147 ? -3.869 35.151 3.749 1.00 34.76 147 ALA B N 1
ATOM 2567 C CA . ALA B 1 147 ? -4.217 36.580 3.626 1.00 35.01 147 ALA B CA 1
ATOM 2568 C C . ALA B 1 147 ? -4.545 36.924 2.173 1.00 35.04 147 ALA B C 1
ATOM 2569 O O . ALA B 1 147 ? -5.551 37.565 1.888 1.00 35.56 147 ALA B O 1
ATOM 2571 N N . TRP B 1 148 ? -3.683 36.483 1.265 1.00 34.13 148 TRP B N 1
ATOM 2572 C CA . TRP B 1 148 ? -3.796 36.774 -0.157 1.00 34.00 148 TRP B CA 1
ATOM 2573 C C . TRP B 1 148 ? -5.031 36.126 -0.768 1.00 34.51 148 TRP B C 1
ATOM 2574 O O . TRP B 1 148 ? -5.598 36.617 -1.770 1.00 34.66 148 TRP B O 1
ATOM 2585 N N . GLY B 1 149 ? -5.466 35.032 -0.159 1.00 35.84 149 GLY B N 1
ATOM 2586 C CA . GLY B 1 149 ? -6.705 34.373 -0.560 1.00 36.64 149 GLY B CA 1
ATOM 2587 C C . GLY B 1 149 ? -7.923 34.972 0.136 1.00 38.02 149 GLY B C 1
ATOM 2588 O O . GLY B 1 149 ? -9.016 34.459 -0.004 1.00 37.89 149 GLY B O 1
ATOM 2589 N N . GLY B 1 150 ? -7.729 36.047 0.899 1.00 38.76 150 GLY B N 1
ATOM 2590 C CA . GLY B 1 150 ? -8.834 36.743 1.558 1.00 40.53 150 GLY B CA 1
ATOM 2591 C C . GLY B 1 150 ? -9.402 36.022 2.767 1.00 41.76 150 GLY B C 1
ATOM 2592 O O . GLY B 1 150 ? -10.553 36.264 3.166 1.00 41.65 150 GLY B O 1
ATOM 2593 N N . LYS B 1 151 ? -8.599 35.144 3.365 1.00 42.89 151 LYS B N 1
ATOM 2594 C CA . LYS B 1 151 ? -9.032 34.405 4.550 1.00 44.36 151 LYS B CA 1
ATOM 2595 C C . LYS B 1 151 ? -8.072 34.600 5.720 1.00 45.06 151 LYS B C 1
ATOM 2596 O O . LYS B 1 151 ? -6.953 35.085 5.564 1.00 45.56 151 LYS B O 1
ATOM 2602 N N . ALA B 1 152 ? -8.532 34.236 6.900 1.00 45.74 152 ALA B N 1
ATOM 2603 C CA . ALA B 1 152 ? -7.775 34.440 8.118 1.00 46.42 152 ALA B CA 1
ATOM 2604 C C . ALA B 1 152 ? -8.056 33.238 8.963 1.00 46.52 152 ALA B C 1
ATOM 2605 O O . ALA B 1 152 ? -9.213 32.855 9.106 1.00 47.26 152 ALA B O 1
ATOM 2607 N N . GLY B 1 153 ? -7.023 32.656 9.548 1.00 46.51 153 GLY B N 1
ATOM 2608 C CA . GLY B 1 153 ? -7.238 31.595 10.521 1.00 46.67 153 GLY B CA 1
ATOM 2609 C C . GLY B 1 153 ? -6.048 31.385 11.422 1.00 46.98 153 GLY B C 1
ATOM 2610 O O . GLY B 1 153 ? -4.907 31.579 10.990 1.00 47.07 153 GLY B O 1
ATOM 2624 N N . THR B 1 155 ? -3.442 29.062 13.381 1.00 45.90 155 THR B N 1
ATOM 2625 C CA . THR B 1 155 ? -2.842 27.788 12.995 1.00 44.61 155 THR B CA 1
ATOM 2626 C C . THR B 1 155 ? -3.353 26.702 13.944 1.00 43.36 155 THR B C 1
ATOM 2627 O O . THR B 1 155 ? -3.382 26.900 15.163 1.00 42.28 155 THR B O 1
ATOM 2631 N N . ALA B 1 156 ? -3.794 25.584 13.374 1.00 41.94 156 ALA B N 1
ATOM 2632 C CA . ALA B 1 156 ? -4.249 24.427 14.165 1.00 40.28 156 ALA B CA 1
ATOM 2633 C C . ALA B 1 156 ? -3.292 23.218 14.077 1.00 39.46 156 ALA B C 1
ATOM 2634 O O . ALA B 1 156 ? -3.014 22.563 15.090 1.00 39.83 156 ALA B O 1
ATOM 2636 N N . GLN B 1 157 ? -2.822 22.920 12.863 1.00 38.78 157 GLN B N 1
ATOM 2637 C CA A GLN B 1 157 ? -1.920 21.793 12.624 0.50 38.58 157 GLN B CA 1
ATOM 2638 C CA B GLN B 1 157 ? -1.943 21.781 12.616 0.50 38.59 157 GLN B CA 1
ATOM 2639 C C . GLN B 1 157 ? -1.054 22.058 11.408 1.00 38.72 157 GLN B C 1
ATOM 2640 O O . GLN B 1 157 ? -1.517 22.610 10.411 1.00 38.78 157 GLN B O 1
ATOM 2651 N N . LEU B 1 158 ? 0.212 21.671 11.497 1.00 38.06 158 LEU B N 1
ATOM 2652 C CA . LEU B 1 158 ? 1.125 21.815 10.378 1.00 39.40 158 LEU B CA 1
ATOM 2653 C C . LEU B 1 158 ? 1.715 20.427 10.192 1.00 38.50 158 LEU B C 1
ATOM 2654 O O . LEU B 1 158 ? 2.151 19.810 11.164 1.00 38.37 158 LEU B O 1
ATOM 2659 N N . SER B 1 159 ? 1.682 19.914 8.969 1.00 37.89 159 SER B N 1
ATOM 2660 C CA . SER B 1 159 ? 2.338 18.647 8.651 1.00 37.41 159 SER B CA 1
ATOM 2661 C C . SER B 1 159 ? 3.399 18.878 7.611 1.00 36.79 159 SER B C 1
ATOM 2662 O O . SER B 1 159 ? 3.061 19.131 6.460 1.00 36.19 159 SER B O 1
ATOM 2665 N N . THR B 1 160 ? 4.669 18.774 8.009 1.00 35.33 160 THR B N 1
ATOM 2666 C CA . THR B 1 160 ? 5.777 19.062 7.100 1.00 34.92 160 THR B CA 1
ATOM 2667 C C . THR B 1 160 ? 6.499 17.789 6.721 1.00 34.52 160 THR B C 1
ATOM 2668 O O . THR B 1 160 ? 6.852 16.993 7.582 1.00 34.25 160 THR B O 1
ATOM 2672 N N . ARG B 1 161 ? 6.711 17.606 5.419 1.00 34.15 161 ARG B N 1
ATOM 2673 C CA . ARG B 1 161 ? 7.359 16.419 4.883 1.00 34.12 161 ARG B CA 1
ATOM 2674 C C . ARG B 1 161 ? 8.658 16.826 4.196 1.00 33.98 161 ARG B C 1
ATOM 2675 O O . ARG B 1 161 ? 8.691 17.808 3.464 1.00 33.57 161 ARG B O 1
ATOM 2683 N N . TYR B 1 162 ? 9.710 16.044 4.420 1.00 33.43 162 TYR B N 1
ATOM 2684 C CA . TYR B 1 162 ? 11.038 16.362 3.953 1.00 33.42 162 TYR B CA 1
ATOM 2685 C C . TYR B 1 162 ? 11.466 15.345 2.915 1.00 34.14 162 TYR B C 1
ATOM 2686 O O . TYR B 1 162 ? 11.603 14.160 3.219 1.00 33.79 162 TYR B O 1
ATOM 2695 N N . HIS B 1 163 ? 11.708 15.826 1.706 1.00 34.50 163 HIS B N 1
ATOM 2696 C CA . HIS B 1 163 ? 11.888 14.967 0.546 1.00 35.82 163 HIS B CA 1
ATOM 2697 C C . HIS B 1 163 ? 13.338 14.866 0.106 1.00 36.53 163 HIS B C 1
ATOM 2698 O O . HIS B 1 163 ? 13.806 13.785 -0.251 1.00 36.10 163 HIS B O 1
ATOM 2705 N N . ARG B 1 164 ? 14.024 16.014 0.081 1.00 36.91 164 ARG B N 1
ATOM 2706 C CA . ARG B 1 164 ? 15.392 16.126 -0.417 1.00 37.94 164 ARG B CA 1
ATOM 2707 C C . ARG B 1 164 ? 16.093 17.161 0.464 1.00 37.80 164 ARG B C 1
ATOM 2708 O O . ARG B 1 164 ? 15.440 18.077 0.973 1.00 35.86 164 ARG B O 1
ATOM 2716 N N . PRO B 1 165 ? 17.410 16.994 0.690 1.00 37.95 165 PRO B N 1
ATOM 2717 C CA . PRO B 1 165 ? 18.213 18.029 1.372 1.00 37.73 165 PRO B CA 1
ATOM 2718 C C . PRO B 1 165 ? 17.930 19.446 0.851 1.00 37.17 165 PRO B C 1
ATOM 2719 O O . PRO B 1 165 ? 17.749 19.650 -0.356 1.00 37.09 165 PRO B O 1
ATOM 2723 N N . THR B 1 166 ? 17.882 20.408 1.763 1.00 35.82 166 THR B N 1
ATOM 2724 C CA . THR B 1 166 ? 17.586 21.785 1.404 1.00 34.66 166 THR B CA 1
ATOM 2725 C C . THR B 1 166 ? 18.858 22.604 1.581 1.00 33.72 166 THR B C 1
ATOM 2726 O O . THR B 1 166 ? 19.270 22.854 2.703 1.00 34.42 166 THR B O 1
ATOM 2730 N N . PRO B 1 167 ? 19.503 22.999 0.493 1.00 33.51 167 PRO B N 1
ATOM 2731 C CA . PRO B 1 167 ? 20.821 23.615 0.675 1.00 33.03 167 PRO B CA 1
ATOM 2732 C C . PRO B 1 167 ? 20.821 25.065 1.081 1.00 31.95 167 PRO B C 1
ATOM 2733 O O . PRO B 1 167 ? 19.937 25.819 0.717 1.00 32.66 167 PRO B O 1
ATOM 2737 N N . LEU B 1 168 ? 21.856 25.447 1.811 1.00 32.12 168 LEU B N 1
ATOM 2738 C CA . LEU B 1 168 ? 22.189 26.844 2.040 1.00 31.95 168 LEU B CA 1
ATOM 2739 C C . LEU B 1 168 ? 22.865 27.383 0.783 1.00 32.54 168 LEU B C 1
ATOM 2740 O O . LEU B 1 168 ? 23.315 26.603 -0.073 1.00 31.19 168 LEU B O 1
ATOM 2745 N N . PHE B 1 169 ? 22.957 28.710 0.686 1.00 33.17 169 PHE B N 1
ATOM 2746 C CA . PHE B 1 169 ? 23.753 29.406 -0.337 1.00 35.24 169 PHE B CA 1
ATOM 2747 C C . PHE B 1 169 ? 23.236 29.314 -1.774 1.00 35.46 169 PHE B C 1
ATOM 2748 O O . PHE B 1 169 ? 23.980 29.580 -2.725 1.00 36.15 169 PHE B O 1
ATOM 2756 N N . GLU B 1 170 ? 21.995 28.889 -1.948 1.00 35.90 170 GLU B N 1
ATOM 2757 C CA . GLU B 1 170 ? 21.416 28.879 -3.287 1.00 36.76 170 GLU B CA 1
ATOM 2758 C C . GLU B 1 170 ? 19.946 29.245 -3.218 1.00 36.10 170 GLU B C 1
ATOM 2759 O O . GLU B 1 170 ? 19.342 29.131 -2.162 1.00 34.64 170 GLU B O 1
ATOM 2765 N N . PRO B 1 171 ? 19.383 29.713 -4.343 1.00 35.95 171 PRO B N 1
ATOM 2766 C CA . PRO B 1 171 ? 18.015 30.218 -4.356 1.00 35.72 171 PRO B CA 1
ATOM 2767 C C . PRO B 1 171 ? 16.986 29.110 -4.104 1.00 35.70 171 PRO B C 1
ATOM 2768 O O . PRO B 1 171 ? 16.958 28.102 -4.821 1.00 35.32 171 PRO B O 1
ATOM 2772 N N . LEU B 1 172 ? 16.177 29.287 -3.061 1.00 35.36 172 LEU B N 1
ATOM 2773 C CA . LEU B 1 172 ? 15.059 28.386 -2.757 1.00 36.11 172 LEU B CA 1
ATOM 2774 C C . LEU B 1 172 ? 13.709 29.073 -3.019 1.00 36.90 172 LEU B C 1
ATOM 2775 O O . LEU B 1 172 ? 13.473 30.166 -2.526 1.00 36.19 172 LEU B O 1
ATOM 2780 N N . THR B 1 173 ? 12.824 28.426 -3.780 1.00 36.46 173 THR B N 1
ATOM 2781 C CA . THR B 1 173 ? 11.529 29.007 -4.077 1.00 35.90 173 THR B CA 1
ATOM 2782 C C . THR B 1 173 ? 10.545 28.534 -3.054 1.00 36.27 173 THR B C 1
ATOM 2783 O O . THR B 1 173 ? 10.319 27.331 -2.937 1.00 36.08 173 THR B O 1
ATOM 2787 N N . LEU B 1 174 ? 9.938 29.486 -2.356 1.00 36.69 174 LEU B N 1
ATOM 2788 C CA . LEU B 1 174 ? 8.879 29.220 -1.409 1.00 38.45 174 LEU B CA 1
ATOM 2789 C C . LEU B 1 174 ? 7.543 29.548 -2.064 1.00 38.79 174 LEU B C 1
ATOM 2790 O O . LEU B 1 174 ? 7.406 30.584 -2.696 1.00 38.59 174 LEU B O 1
ATOM 2795 N N . THR B 1 175 ? 6.567 28.654 -1.924 1.00 38.76 175 THR B N 1
ATOM 2796 C CA . THR B 1 175 ? 5.240 28.861 -2.493 1.00 39.28 175 THR B CA 1
ATOM 2797 C C . THR B 1 175 ? 4.185 28.362 -1.495 1.00 38.39 175 THR B C 1
ATOM 2798 O O . THR B 1 175 ? 4.426 27.393 -0.779 1.00 38.88 175 THR B O 1
ATOM 2802 N N . GLY B 1 176 ? 3.030 29.017 -1.463 1.00 36.49 176 GLY B N 1
ATOM 2803 C CA . GLY B 1 176 ? 1.896 28.611 -0.619 1.00 34.98 176 GLY B CA 1
ATOM 2804 C C . GLY B 1 176 ? 0.604 28.936 -1.355 1.00 35.30 176 GLY B C 1
ATOM 2805 O O . GLY B 1 176 ? 0.570 29.857 -2.171 1.00 33.84 176 GLY B O 1
ATOM 2806 N N . LYS B 1 177 ? -0.448 28.182 -1.072 1.00 34.88 177 LYS B N 1
ATOM 2807 C CA . LYS B 1 177 ? -1.767 28.439 -1.654 1.00 35.84 177 LYS B CA 1
ATOM 2808 C C . LYS B 1 177 ? -2.858 27.870 -0.761 1.00 35.78 177 LYS B C 1
ATOM 2809 O O . LYS B 1 177 ? -2.755 26.751 -0.280 1.00 35.29 177 LYS B O 1
ATOM 2815 N N . LEU B 1 178 ? -3.887 28.678 -0.532 1.00 36.50 178 LEU B N 1
ATOM 2816 C CA . LEU B 1 178 ? -5.044 28.238 0.192 1.00 38.15 178 LEU B CA 1
ATOM 2817 C C . LEU B 1 178 ? -5.703 27.228 -0.734 1.00 39.06 178 LEU B C 1
ATOM 2818 O O . LEU B 1 178 ? -5.886 27.505 -1.933 1.00 38.93 178 LEU B O 1
ATOM 2831 N N . SER B 1 180 ? -8.548 24.869 0.327 1.00 41.64 180 SER B N 1
ATOM 2832 C CA . SER B 1 180 ? -9.982 24.714 0.548 1.00 42.56 180 SER B CA 1
ATOM 2833 C C . SER B 1 180 ? -10.451 25.431 1.813 1.00 43.12 180 SER B C 1
ATOM 2834 O O . SER B 1 180 ? -9.650 25.705 2.717 1.00 43.12 180 SER B O 1
ATOM 2837 N N . VAL B 1 181 ? -11.746 25.743 1.848 1.00 43.49 181 VAL B N 1
ATOM 2838 C CA . VAL B 1 181 ? -12.414 26.262 3.029 1.00 44.40 181 VAL B CA 1
ATOM 2839 C C . VAL B 1 181 ? -13.679 25.426 3.299 1.00 44.97 181 VAL B C 1
ATOM 2840 O O . VAL B 1 181 ? -14.482 25.173 2.393 1.00 45.22 181 VAL B O 1
ATOM 2844 N N . ASP B 1 182 ? -13.853 25.000 4.544 1.00 45.78 182 ASP B N 1
ATOM 2845 C CA . ASP B 1 182 ? -15.097 24.364 4.971 1.00 46.23 182 ASP B CA 1
ATOM 2846 C C . ASP B 1 182 ? -15.507 25.029 6.279 1.00 46.48 182 ASP B C 1
ATOM 2847 O O . ASP B 1 182 ? -15.085 24.606 7.360 1.00 47.07 182 ASP B O 1
ATOM 2852 N N . GLY B 1 183 ? -16.317 26.082 6.179 1.00 46.31 183 GLY B N 1
ATOM 2853 C CA . GLY B 1 183 ? -16.728 26.847 7.354 1.00 45.96 183 GLY B CA 1
ATOM 2854 C C . GLY B 1 183 ? -15.592 27.680 7.919 1.00 45.63 183 GLY B C 1
ATOM 2855 O O . GLY B 1 183 ? -15.031 28.517 7.215 1.00 46.06 183 GLY B O 1
ATOM 2856 N N . ARG B 1 184 ? -15.253 27.456 9.189 1.00 45.21 184 ARG B N 1
ATOM 2857 C CA . ARG B 1 184 ? -14.137 28.163 9.835 1.00 44.77 184 ARG B CA 1
ATOM 2858 C C . ARG B 1 184 ? -12.799 27.521 9.436 1.00 43.92 184 ARG B C 1
ATOM 2859 O O . ARG B 1 184 ? -11.729 28.104 9.635 1.00 43.95 184 ARG B O 1
ATOM 2867 N N . LYS B 1 185 ? -12.881 26.337 8.827 1.00 42.87 185 LYS B N 1
ATOM 2868 C CA . LYS B 1 185 ? -11.720 25.501 8.569 1.00 41.78 185 LYS B CA 1
ATOM 2869 C C . LYS B 1 185 ? -11.050 25.792 7.223 1.00 41.09 185 LYS B C 1
ATOM 2870 O O . LYS B 1 185 ? -11.669 25.676 6.159 1.00 40.91 185 LYS B O 1
ATOM 2876 N N . ILE B 1 186 ? -9.774 26.149 7.288 1.00 40.25 186 ILE B N 1
ATOM 2877 C CA . ILE B 1 186 ? -8.998 26.459 6.099 1.00 39.36 186 ILE B CA 1
ATOM 2878 C C . ILE B 1 186 ? -7.886 25.440 5.940 1.00 38.67 186 ILE B C 1
ATOM 2879 O O . ILE B 1 186 ? -7.211 25.109 6.911 1.00 38.62 186 ILE B O 1
ATOM 2884 N N . THR B 1 187 ? -7.717 24.939 4.716 1.00 37.55 187 THR B N 1
ATOM 2885 C CA . THR B 1 187 ? -6.578 24.092 4.371 1.00 36.42 187 THR B CA 1
ATOM 2886 C C . THR B 1 187 ? -5.678 24.814 3.393 1.00 35.69 187 THR B C 1
ATOM 2887 O O . THR B 1 187 ? -6.143 25.309 2.349 1.00 35.00 187 THR B O 1
ATOM 2891 N N . THR B 1 188 ? -4.383 24.818 3.716 1.00 34.64 188 THR B N 1
ATOM 2892 C CA . THR B 1 188 ? -3.385 25.525 2.949 1.00 33.88 188 THR B CA 1
ATOM 2893 C C . THR B 1 188 ? -2.177 24.624 2.711 1.00 34.09 188 THR B C 1
ATOM 2894 O O . THR B 1 188 ? -1.788 23.864 3.603 1.00 33.58 188 THR B O 1
ATOM 2898 N N . ALA B 1 189 ? -1.577 24.718 1.520 1.00 34.01 189 ALA B N 1
ATOM 2899 C CA . ALA B 1 189 ? -0.421 23.889 1.169 1.00 34.10 189 ALA B CA 1
ATOM 2900 C C . ALA B 1 189 ? 0.725 24.730 0.585 1.00 34.85 189 ALA B C 1
ATOM 2901 O O . ALA B 1 189 ? 0.507 25.810 0.025 1.00 35.03 189 ALA B O 1
ATOM 2903 N N . GLY B 1 190 ? 1.945 24.221 0.695 1.00 34.96 190 GLY B N 1
ATOM 2904 C CA . GLY B 1 190 ? 3.102 24.952 0.178 1.00 36.13 190 GLY B CA 1
ATOM 2905 C C . GLY B 1 190 ? 4.278 24.018 0.073 1.00 36.44 190 GLY B C 1
ATOM 2906 O O . GLY B 1 190 ? 4.206 22.854 0.494 1.00 35.98 190 GLY B O 1
ATOM 2907 N N . ASP B 1 191 ? 5.353 24.508 -0.529 1.00 36.47 191 ASP B N 1
ATOM 2908 C CA . ASP B 1 191 ? 6.577 23.730 -0.583 1.00 36.46 191 ASP B CA 1
ATOM 2909 C C . ASP B 1 191 ? 7.754 24.645 -0.797 1.00 36.15 191 ASP B C 1
ATOM 2910 O O . ASP B 1 191 ? 7.572 25.844 -1.060 1.00 36.76 191 ASP B O 1
ATOM 2915 N N . ILE B 1 192 ? 8.945 24.079 -0.670 1.00 34.42 192 ILE B N 1
ATOM 2916 C CA . ILE B 1 192 ? 10.205 24.776 -0.901 1.00 33.80 192 ILE B CA 1
ATOM 2917 C C . ILE B 1 192 ? 10.852 23.959 -1.994 1.00 33.37 192 ILE B C 1
ATOM 2918 O O . ILE B 1 192 ? 11.004 22.743 -1.832 1.00 32.34 192 ILE B O 1
ATOM 2923 N N . ARG B 1 193 ? 11.250 24.615 -3.083 1.00 33.55 193 ARG B N 1
ATOM 2924 C CA . ARG B 1 193 ? 11.933 23.925 -4.178 1.00 33.66 193 ARG B CA 1
ATOM 2925 C C . ARG B 1 193 ? 13.296 24.526 -4.473 1.00 34.94 193 ARG B C 1
ATOM 2926 O O . ARG B 1 193 ? 13.523 25.714 -4.255 1.00 36.21 193 ARG B O 1
ATOM 2934 N N . THR B 1 194 ? 14.197 23.730 -5.034 1.00 35.48 194 THR B N 1
ATOM 2935 C CA . THR B 1 194 ? 15.413 24.315 -5.575 1.00 35.72 194 THR B CA 1
ATOM 2936 C C . THR B 1 194 ? 15.124 24.914 -6.949 1.00 35.79 194 THR B C 1
ATOM 2937 O O . THR B 1 194 ? 14.015 24.769 -7.495 1.00 35.44 194 THR B O 1
ATOM 2941 N N . ALA B 1 195 ? 16.123 25.594 -7.512 1.00 35.28 195 ALA B N 1
ATOM 2942 C CA . ALA B 1 195 ? 15.978 26.273 -8.794 1.00 35.09 195 ALA B CA 1
ATOM 2943 C C . ALA B 1 195 ? 15.582 25.335 -9.942 1.00 35.05 195 ALA B C 1
ATOM 2944 O O . ALA B 1 195 ? 14.925 25.760 -10.889 1.00 35.33 195 ALA B O 1
ATOM 2946 N N . ASP B 1 196 ? 15.985 24.067 -9.873 1.00 34.28 196 ASP B N 1
ATOM 2947 C CA . ASP B 1 196 ? 15.566 23.073 -10.879 1.00 33.75 196 ASP B CA 1
ATOM 2948 C C . ASP B 1 196 ? 14.101 22.607 -10.689 1.00 33.29 196 ASP B C 1
ATOM 2949 O O . ASP B 1 196 ? 13.556 21.851 -11.496 1.00 32.98 196 ASP B O 1
ATOM 2954 N N . GLY B 1 197 ? 13.459 23.062 -9.630 1.00 33.29 197 GLY B N 1
ATOM 2955 C CA . GLY B 1 197 ? 12.052 22.784 -9.480 1.00 33.22 197 GLY B CA 1
ATOM 2956 C C . GLY B 1 197 ? 11.793 21.632 -8.526 1.00 34.05 197 GLY B C 1
ATOM 2957 O O . GLY B 1 197 ? 10.653 21.444 -8.091 1.00 33.70 197 GLY B O 1
ATOM 2958 N N . GLN B 1 198 ? 12.826 20.866 -8.166 1.00 32.50 198 GLN B N 1
ATOM 2959 C CA . GLN B 1 198 ? 12.583 19.697 -7.325 1.00 32.65 198 GLN B CA 1
ATOM 2960 C C . GLN B 1 198 ? 12.149 20.116 -5.926 1.00 32.42 198 GLN B C 1
ATOM 2961 O O . GLN B 1 198 ? 12.698 21.074 -5.369 1.00 32.15 198 GLN B O 1
ATOM 2967 N N . VAL B 1 199 ? 11.176 19.408 -5.356 1.00 32.71 199 VAL B N 1
ATOM 2968 C CA . VAL B 1 199 ? 10.681 19.744 -4.020 1.00 34.09 199 VAL B CA 1
ATOM 2969 C C . VAL B 1 199 ? 11.628 19.230 -2.927 1.00 34.24 199 VAL B C 1
ATOM 2970 O O . VAL B 1 199 ? 12.055 18.058 -2.951 1.00 34.36 199 VAL B O 1
ATOM 2974 N N . CYS B 1 200 ? 11.970 20.109 -1.989 1.00 34.30 200 CYS B N 1
ATOM 2975 C CA . CYS B 1 200 ? 12.806 19.779 -0.847 1.00 34.35 200 CYS B CA 1
ATOM 2976 C C . CYS B 1 200 ? 11.936 19.502 0.368 1.00 34.16 200 CYS B C 1
ATOM 2977 O O . CYS B 1 200 ? 12.099 18.474 1.043 1.00 34.33 200 CYS B O 1
ATOM 2980 N N . VAL B 1 201 ? 11.029 20.431 0.650 1.00 33.54 201 VAL B N 1
ATOM 2981 C CA . VAL B 1 201 ? 10.111 20.317 1.785 1.00 33.59 201 VAL B CA 1
ATOM 2982 C C . VAL B 1 201 ? 8.720 20.687 1.315 1.00 34.29 201 VAL B C 1
ATOM 2983 O O . VAL B 1 201 ? 8.544 21.583 0.482 1.00 33.40 201 VAL B O 1
ATOM 2987 N N . SER B 1 202 ? 7.703 20.027 1.863 1.00 34.40 202 SER B N 1
ATOM 2988 C CA . SER B 1 202 ? 6.348 20.398 1.539 1.00 34.06 202 SER B CA 1
ATOM 2989 C C . SER B 1 202 ? 5.580 20.458 2.848 1.00 34.75 202 SER B C 1
ATOM 2990 O O . SER B 1 202 ? 6.006 19.906 3.838 1.00 34.43 202 SER B O 1
ATOM 2993 N N . VAL B 1 203 ? 4.458 21.150 2.835 1.00 34.90 203 VAL B N 1
ATOM 2994 C CA . VAL B 1 203 ? 3.633 21.294 4.022 1.00 35.54 203 VAL B CA 1
ATOM 2995 C C . VAL B 1 203 ? 2.156 21.327 3.667 1.00 36.57 203 VAL B C 1
ATOM 2996 O O . VAL B 1 203 ? 1.780 21.752 2.563 1.00 35.51 203 VAL B O 1
ATOM 3000 N N . GLU B 1 204 ? 1.360 20.782 4.584 1.00 37.15 204 GLU B N 1
ATOM 3001 C CA A GLU B 1 204 ? -0.094 20.959 4.634 0.50 38.28 204 GLU B CA 1
ATOM 3002 C CA B GLU B 1 204 ? -0.065 21.060 4.616 0.50 38.04 204 GLU B CA 1
ATOM 3003 C C . GLU B 1 204 ? -0.443 21.558 6.000 1.00 38.59 204 GLU B C 1
ATOM 3004 O O . GLU B 1 204 ? -0.110 20.946 7.037 1.00 38.32 204 GLU B O 1
ATOM 3015 N N . GLY B 1 205 ? -1.115 22.709 6.015 1.00 38.88 205 GLY B N 1
ATOM 3016 C CA . GLY B 1 205 ? -1.576 23.318 7.278 1.00 39.82 205 GLY B CA 1
ATOM 3017 C C . GLY B 1 205 ? -3.085 23.441 7.344 1.00 40.79 205 GLY B C 1
ATOM 3018 O O . GLY B 1 205 ? -3.763 23.619 6.323 1.00 40.36 205 GLY B O 1
ATOM 3019 N N . LEU B 1 206 ? -3.600 23.333 8.561 1.00 41.60 206 LEU B N 1
ATOM 3020 C CA . LEU B 1 206 ? -5.013 23.479 8.838 1.00 42.43 206 LEU B CA 1
ATOM 3021 C C . LEU B 1 206 ? -5.167 24.704 9.707 1.00 43.00 206 LEU B C 1
ATOM 3022 O O . LEU B 1 206 ? -4.399 24.910 10.659 1.00 42.91 206 LEU B O 1
ATOM 3027 N N . PHE B 1 207 ? -6.153 25.528 9.368 1.00 43.33 207 PHE B N 1
ATOM 3028 C CA . PHE B 1 207 ? -6.355 26.796 10.046 1.00 43.89 207 PHE B CA 1
ATOM 3029 C C . PHE B 1 207 ? -7.822 26.927 10.439 1.00 44.50 207 PHE B C 1
ATOM 3030 O O . PHE B 1 207 ? -8.680 26.209 9.919 1.00 44.18 207 PHE B O 1
ATOM 3038 N N . VAL B 1 208 ? -8.102 27.835 11.367 1.00 45.43 208 VAL B N 1
ATOM 3039 C CA . VAL B 1 208 ? -9.468 28.049 11.841 1.00 46.68 208 VAL B CA 1
ATOM 3040 C C . VAL B 1 208 ? -9.799 29.543 11.865 1.00 47.73 208 VAL B C 1
ATOM 3041 O O . VAL B 1 208 ? -9.213 30.289 12.653 1.00 48.07 208 VAL B O 1
ATOM 3045 N N . ASP B 1 209 ? -10.693 29.956 10.958 1.00 48.83 209 ASP B N 1
ATOM 3046 C CA . ASP B 1 209 ? -11.469 31.230 11.001 1.00 50.23 209 ASP B CA 1
ATOM 3047 C C . ASP B 1 209 ? -11.695 31.880 9.631 1.00 50.56 209 ASP B C 1
ATOM 3048 O O . ASP B 1 209 ? -12.327 32.940 9.528 1.00 51.06 209 ASP B O 1
ATOM 3053 N N . HIS C 1 6 ? 3.816 22.744 -27.190 1.00 43.31 6 HIS C N 1
ATOM 3054 C CA . HIS C 1 6 ? 4.828 23.444 -26.344 1.00 42.45 6 HIS C CA 1
ATOM 3055 C C . HIS C 1 6 ? 4.163 23.951 -25.063 1.00 41.73 6 HIS C C 1
ATOM 3056 O O . HIS C 1 6 ? 2.997 24.352 -25.093 1.00 41.23 6 HIS C O 1
ATOM 3063 N N . PRO C 1 7 ? 4.904 23.955 -23.938 1.00 40.93 7 PRO C N 1
ATOM 3064 C CA . PRO C 1 7 ? 4.298 24.463 -22.696 1.00 40.02 7 PRO C CA 1
ATOM 3065 C C . PRO C 1 7 ? 4.068 25.966 -22.719 1.00 39.39 7 PRO C C 1
ATOM 3066 O O . PRO C 1 7 ? 4.938 26.725 -23.146 1.00 38.41 7 PRO C O 1
ATOM 3070 N N . THR C 1 8 ? 2.873 26.368 -22.287 1.00 38.55 8 THR C N 1
ATOM 3071 C CA . THR C 1 8 ? 2.457 27.757 -22.190 1.00 38.66 8 THR C CA 1
ATOM 3072 C C . THR C 1 8 ? 1.645 27.900 -20.912 1.00 38.67 8 THR C C 1
ATOM 3073 O O . THR C 1 8 ? 1.192 26.900 -20.370 1.00 39.08 8 THR C O 1
ATOM 3077 N N . PHE C 1 9 ? 1.425 29.125 -20.461 1.00 39.17 9 PHE C N 1
ATOM 3078 C CA . PHE C 1 9 ? 0.644 29.360 -19.244 1.00 41.01 9 PHE C CA 1
ATOM 3079 C C . PHE C 1 9 ? -0.806 28.895 -19.361 1.00 42.35 9 PHE C C 1
ATOM 3080 O O . PHE C 1 9 ? -1.532 28.862 -18.367 1.00 42.04 9 PHE C O 1
ATOM 3088 N N . GLU C 1 10 ? -1.212 28.534 -20.574 1.00 43.17 10 GLU C N 1
ATOM 3089 C CA . GLU C 1 10 ? -2.585 28.115 -20.836 1.00 44.98 10 GLU C CA 1
ATOM 3090 C C . GLU C 1 10 ? -2.764 26.604 -20.702 1.00 44.71 10 GLU C C 1
ATOM 3091 O O . GLU C 1 10 ? -3.840 26.133 -20.319 1.00 45.25 10 GLU C O 1
ATOM 3097 N N . ASN C 1 11 ? -1.722 25.852 -21.042 1.00 43.85 11 ASN C N 1
ATOM 3098 C CA . ASN C 1 11 ? -1.779 24.397 -21.020 1.00 43.33 11 ASN C CA 1
ATOM 3099 C C . ASN C 1 11 ? -0.861 23.731 -19.992 1.00 43.04 11 ASN C C 1
ATOM 3100 O O . ASN C 1 11 ? -0.790 22.508 -19.924 1.00 43.79 11 ASN C O 1
ATOM 3105 N N . SER C 1 12 ? -0.133 24.528 -19.219 1.00 42.99 12 SER C N 1
ATOM 3106 C CA . SER C 1 12 ? 0.825 23.991 -18.258 1.00 42.69 12 SER C CA 1
ATOM 3107 C C . SER C 1 12 ? 0.661 24.685 -16.915 1.00 42.69 12 SER C C 1
ATOM 3108 O O . SER C 1 12 ? 0.236 25.836 -16.866 1.00 43.37 12 SER C O 1
ATOM 3111 N N . PRO C 1 13 ? 1.002 23.989 -15.815 1.00 42.51 13 PRO C N 1
ATOM 3112 C CA . PRO C 1 13 ? 0.894 24.572 -14.480 1.00 42.06 13 PRO C CA 1
ATOM 3113 C C . PRO C 1 13 ? 1.957 25.627 -14.149 1.00 41.95 13 PRO C C 1
ATOM 3114 O O . PRO C 1 13 ? 3.042 25.666 -14.755 1.00 41.83 13 PRO C O 1
ATOM 3118 N N . SER C 1 14 ? 1.632 26.476 -13.181 1.00 41.29 14 SER C N 1
ATOM 3119 C CA . SER C 1 14 ? 2.566 27.447 -12.652 1.00 40.82 14 SER C CA 1
ATOM 3120 C C . SER C 1 14 ? 3.769 26.719 -12.036 1.00 40.47 14 SER C C 1
ATOM 3121 O O . SER C 1 14 ? 3.612 25.668 -11.412 1.00 39.71 14 SER C O 1
ATOM 3124 N N . GLY C 1 15 ? 4.970 27.253 -12.260 1.00 39.15 15 GLY C N 1
ATOM 3125 C CA . GLY C 1 15 ? 6.185 26.586 -11.804 1.00 37.83 15 GLY C CA 1
ATOM 3126 C C . GLY C 1 15 ? 6.798 25.594 -12.775 1.00 37.46 15 GLY C C 1
ATOM 3127 O O . GLY C 1 15 ? 7.785 24.935 -12.443 1.00 38.19 15 GLY C O 1
ATOM 3128 N N . THR C 1 16 ? 6.228 25.476 -13.969 1.00 35.92 16 THR C N 1
ATOM 3129 C CA . THR C 1 16 ? 6.798 24.634 -15.019 1.00 36.03 16 THR C CA 1
ATOM 3130 C C . THR C 1 16 ? 8.197 25.134 -15.399 1.00 35.55 16 THR C C 1
ATOM 3131 O O . THR C 1 16 ? 8.361 26.297 -15.780 1.00 34.52 16 THR C O 1
ATOM 3135 N N . VAL C 1 17 ? 9.200 24.265 -15.296 1.00 34.52 17 VAL C N 1
ATOM 3136 C CA . VAL C 1 17 ? 10.552 24.642 -15.726 1.00 34.13 17 VAL C CA 1
ATOM 3137 C C . VAL C 1 17 ? 10.642 24.626 -17.255 1.00 33.73 17 VAL C C 1
ATOM 3138 O O . VAL C 1 17 ? 10.355 23.614 -17.894 1.00 32.25 17 VAL C O 1
ATOM 3142 N N . LEU C 1 18 ? 11.040 25.758 -17.831 1.00 33.02 18 LEU C N 1
ATOM 3143 C CA . LEU C 1 18 ? 10.996 25.943 -19.288 1.00 33.24 18 LEU C CA 1
ATOM 3144 C C . LEU C 1 18 ? 12.328 25.641 -19.983 1.00 33.74 18 LEU C C 1
ATOM 3145 O O . LEU C 1 18 ? 12.364 25.214 -21.140 1.00 32.37 18 LEU C O 1
ATOM 3150 N N . THR C 1 19 ? 13.416 25.880 -19.267 1.00 33.96 19 THR C N 1
ATOM 3151 C CA . THR C 1 19 ? 14.757 25.669 -19.785 1.00 35.63 19 THR C CA 1
ATOM 3152 C C . THR C 1 19 ? 15.164 24.203 -19.724 1.00 37.86 19 THR C C 1
ATOM 3153 O O . THR C 1 19 ? 14.432 23.367 -19.167 1.00 37.85 19 THR C O 1
ATOM 3157 N N . SER C 1 20 ? 16.310 23.894 -20.339 1.00 39.95 20 SER C N 1
ATOM 3158 C CA . SER C 1 20 ? 16.702 22.515 -20.639 1.00 42.68 20 SER C CA 1
ATOM 3159 C C . SER C 1 20 ? 16.804 21.672 -19.382 1.00 44.45 20 SER C C 1
ATOM 3160 O O . SER C 1 20 ? 17.446 22.090 -18.406 1.00 44.46 20 SER C O 1
ATOM 3163 N N . PRO C 1 21 ? 16.167 20.479 -19.400 1.00 46.43 21 PRO C N 1
ATOM 3164 C CA . PRO C 1 21 ? 16.020 19.721 -18.168 1.00 47.91 21 PRO C CA 1
ATOM 3165 C C . PRO C 1 21 ? 17.341 19.082 -17.754 1.00 49.54 21 PRO C C 1
ATOM 3166 O O . PRO C 1 21 ? 18.031 18.503 -18.599 1.00 50.16 21 PRO C O 1
ATOM 3170 N N . PRO C 1 22 ? 17.708 19.227 -16.467 1.00 50.60 22 PRO C N 1
ATOM 3171 C CA . PRO C 1 22 ? 18.919 18.654 -15.893 1.00 51.72 22 PRO C CA 1
ATOM 3172 C C . PRO C 1 22 ? 19.033 17.160 -16.119 1.00 52.83 22 PRO C C 1
ATOM 3173 O O . PRO C 1 22 ? 18.031 16.424 -16.227 1.00 52.86 22 PRO C O 1
ATOM 3177 N N . ASP C 1 23 ? 20.284 16.737 -16.159 1.00 53.62 23 ASP C N 1
ATOM 3178 C CA . ASP C 1 23 ? 20.669 15.537 -16.827 1.00 54.21 23 ASP C CA 1
ATOM 3179 C C . ASP C 1 23 ? 21.643 14.792 -15.934 1.00 53.69 23 ASP C C 1
ATOM 3180 O O . ASP C 1 23 ? 21.666 13.554 -15.914 1.00 54.38 23 ASP C O 1
ATOM 3185 N N . GLY C 1 24 ? 22.435 15.566 -15.186 1.00 52.95 24 GLY C N 1
ATOM 3186 C CA . GLY C 1 24 ? 23.617 15.053 -14.501 1.00 51.61 24 GLY C CA 1
ATOM 3187 C C . GLY C 1 24 ? 24.608 14.492 -15.508 1.00 49.86 24 GLY C C 1
ATOM 3188 O O . GLY C 1 24 ? 25.613 13.888 -15.125 1.00 50.87 24 GLY C O 1
ATOM 3189 N N . SER C 1 25 ? 24.312 14.688 -16.792 1.00 47.60 25 SER C N 1
ATOM 3190 C CA . SER C 1 25 ? 25.127 14.170 -17.877 1.00 45.61 25 SER C CA 1
ATOM 3191 C C . SER C 1 25 ? 26.585 14.603 -17.786 1.00 43.95 25 SER C C 1
ATOM 3192 O O . SER C 1 25 ? 26.908 15.681 -17.275 1.00 43.31 25 SER C O 1
ATOM 3195 N N . ALA C 1 26 ? 27.458 13.750 -18.311 1.00 41.58 26 ALA C N 1
ATOM 3196 C CA . ALA C 1 26 ? 28.873 14.048 -18.394 1.00 38.98 26 ALA C CA 1
ATOM 3197 C C . ALA C 1 26 ? 29.148 15.357 -19.142 1.00 36.88 26 ALA C C 1
ATOM 3198 O O . ALA C 1 26 ? 30.031 16.121 -18.759 1.00 35.09 26 ALA C O 1
ATOM 3200 N N . VAL C 1 27 ? 28.396 15.636 -20.197 1.00 35.52 27 VAL C N 1
ATOM 3201 C CA . VAL C 1 27 ? 28.666 16.856 -20.945 1.00 34.92 27 VAL C CA 1
ATOM 3202 C C . VAL C 1 27 ? 28.373 18.115 -20.119 1.00 33.82 27 VAL C C 1
ATOM 3203 O O . VAL C 1 27 ? 29.124 19.085 -20.180 1.00 32.00 27 VAL C O 1
ATOM 3207 N N . ASP C 1 28 ? 27.321 18.063 -19.303 1.00 33.36 28 ASP C N 1
ATOM 3208 C CA . ASP C 1 28 ? 26.974 19.200 -18.467 1.00 33.28 28 ASP C CA 1
ATOM 3209 C C . ASP C 1 28 ? 27.969 19.378 -17.326 1.00 33.03 28 ASP C C 1
ATOM 3210 O O . ASP C 1 28 ? 28.266 20.519 -16.943 1.00 32.55 28 ASP C O 1
ATOM 3215 N N . ARG C 1 29 ? 28.478 18.260 -16.791 1.00 31.94 29 ARG C N 1
ATOM 3216 C CA A ARG C 1 29 ? 29.540 18.298 -15.784 0.50 31.81 29 ARG C CA 1
ATOM 3217 C CA B ARG C 1 29 ? 29.537 18.280 -15.794 0.50 31.68 29 ARG C CA 1
ATOM 3218 C C . ARG C 1 29 ? 30.832 18.890 -16.371 1.00 30.76 29 ARG C C 1
ATOM 3219 O O . ARG C 1 29 ? 31.493 19.707 -15.730 1.00 30.06 29 ARG C O 1
ATOM 3234 N N . ALA C 1 30 ? 31.184 18.477 -17.579 1.00 29.38 30 ALA C N 1
ATOM 3235 C CA . ALA C 1 30 ? 32.351 19.034 -18.277 1.00 28.65 30 ALA C CA 1
ATOM 3236 C C . ALA C 1 30 ? 32.159 20.537 -18.543 1.00 28.09 30 ALA C C 1
ATOM 3237 O O . ALA C 1 30 ? 33.096 21.333 -18.406 1.00 27.69 30 ALA C O 1
ATOM 3239 N N . THR C 1 31 ? 30.947 20.939 -18.919 1.00 27.44 31 THR C N 1
ATOM 3240 C CA . THR C 1 31 ? 30.697 22.383 -19.134 1.00 27.29 31 THR C CA 1
ATOM 3241 C C . THR C 1 31 ? 30.798 23.208 -17.831 1.00 27.43 31 THR C C 1
ATOM 3242 O O . THR C 1 31 ? 31.350 24.322 -17.802 1.00 27.38 31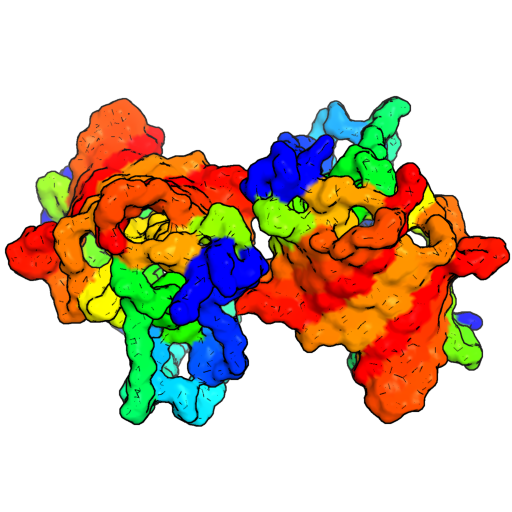 THR C O 1
ATOM 3246 N N . ASP C 1 32 ? 30.225 22.694 -16.756 1.00 26.83 32 ASP C N 1
ATOM 3247 C CA A ASP C 1 32 ? 30.395 23.389 -15.492 0.50 27.38 32 ASP C CA 1
ATOM 3248 C CA B ASP C 1 32 ? 30.389 23.257 -15.414 0.50 27.13 32 ASP C CA 1
ATOM 3249 C C . ASP C 1 32 ? 31.861 23.482 -15.075 1.00 26.67 32 ASP C C 1
ATOM 3250 O O . ASP C 1 32 ? 32.269 24.513 -14.527 1.00 26.95 32 ASP C O 1
ATOM 3259 N N . ALA C 1 33 ? 32.677 22.471 -15.372 1.00 25.65 33 ALA C N 1
ATOM 3260 C CA . ALA C 1 33 ? 34.102 22.567 -15.076 1.00 24.77 33 ALA C CA 1
ATOM 3261 C C . ALA C 1 33 ? 34.748 23.630 -15.970 1.00 25.18 33 ALA C C 1
ATOM 3262 O O . ALA C 1 33 ? 35.637 24.363 -15.527 1.00 24.28 33 ALA C O 1
ATOM 3264 N N . ALA C 1 34 ? 34.294 23.721 -17.229 1.00 24.77 34 ALA C N 1
ATOM 3265 C CA . ALA C 1 34 ? 34.793 24.756 -18.141 1.00 25.52 34 ALA C CA 1
ATOM 3266 C C . ALA C 1 34 ? 34.426 26.154 -17.632 1.00 25.21 34 ALA C C 1
ATOM 3267 O O . ALA C 1 34 ? 35.232 27.060 -17.681 1.00 25.50 34 ALA C O 1
ATOM 3269 N N . ARG C 1 35 ? 33.216 26.318 -17.108 1.00 25.84 35 ARG C N 1
ATOM 3270 C CA . ARG C 1 35 ? 32.818 27.597 -16.498 1.00 26.60 35 ARG C CA 1
ATOM 3271 C C . ARG C 1 35 ? 33.725 27.961 -15.315 1.00 26.79 35 ARG C C 1
ATOM 3272 O O . ARG C 1 35 ? 34.091 29.116 -15.108 1.00 24.78 35 ARG C O 1
ATOM 3280 N N . ARG C 1 36 ? 34.090 26.956 -14.545 1.00 26.85 36 ARG C N 1
ATOM 3281 C CA . ARG C 1 36 ? 34.992 27.178 -13.390 1.00 27.11 36 ARG C CA 1
ATOM 3282 C C . ARG C 1 36 ? 36.390 27.641 -13.880 1.00 27.21 36 ARG C C 1
ATOM 3283 O O . ARG C 1 36 ? 37.002 28.580 -13.315 1.00 26.58 36 ARG C O 1
ATOM 3291 N N . VAL C 1 37 ? 36.864 27.030 -14.969 1.00 26.47 37 VAL C N 1
ATOM 3292 C CA . VAL C 1 37 ? 38.134 27.420 -15.556 1.00 27.01 37 VAL C CA 1
ATOM 3293 C C . VAL C 1 37 ? 38.045 28.905 -15.997 1.00 27.39 37 VAL C C 1
ATOM 3294 O O . VAL C 1 37 ? 38.945 29.705 -15.690 1.00 27.84 37 VAL C O 1
ATOM 3298 N N . VAL C 1 38 ? 36.966 29.256 -16.703 1.00 27.73 38 VAL C N 1
ATOM 3299 C CA . VAL C 1 38 ? 36.768 30.623 -17.205 1.00 28.68 38 VAL C CA 1
ATOM 3300 C C . VAL C 1 38 ? 36.855 31.645 -16.080 1.00 29.33 38 VAL C C 1
ATOM 3301 O O . VAL C 1 38 ? 37.520 32.681 -16.209 1.00 29.65 38 VAL C O 1
ATOM 3305 N N . ASP C 1 39 ? 36.159 31.358 -14.990 1.00 28.96 39 ASP C N 1
ATOM 3306 C CA . ASP C 1 39 ? 36.212 32.227 -13.814 1.00 30.65 39 ASP C CA 1
ATOM 3307 C C . ASP C 1 39 ? 37.641 32.285 -13.239 1.00 30.35 39 ASP C C 1
ATOM 3308 O O . ASP C 1 39 ? 38.197 33.375 -13.012 1.00 30.75 39 ASP C O 1
ATOM 3313 N N . ALA C 1 40 ? 38.270 31.123 -13.064 1.00 30.62 40 ALA C N 1
ATOM 3314 C CA . ALA C 1 40 ? 39.622 31.069 -12.467 1.00 30.50 40 ALA C CA 1
ATOM 3315 C C . ALA C 1 40 ? 40.643 31.888 -13.261 1.00 30.16 40 ALA C C 1
ATOM 3316 O O . ALA C 1 40 ? 41.535 32.522 -12.679 1.00 29.54 40 ALA C O 1
ATOM 3318 N N . LEU C 1 41 ? 40.523 31.868 -14.586 1.00 30.49 41 LEU C N 1
ATOM 3319 C CA . LEU C 1 41 ? 41.528 32.506 -15.447 1.00 31.47 41 LEU C CA 1
ATOM 3320 C C . LEU C 1 41 ? 41.592 34.007 -15.241 1.00 32.08 41 LEU C C 1
ATOM 3321 O O . LEU C 1 41 ? 42.666 34.628 -15.384 1.00 32.44 41 LEU C O 1
ATOM 3326 N N . LEU C 1 42 ? 40.437 34.587 -14.917 1.00 32.33 42 LEU C N 1
ATOM 3327 C CA . LEU C 1 42 ? 40.330 36.016 -14.619 1.00 32.90 42 LEU C CA 1
ATOM 3328 C C . LEU C 1 42 ? 40.925 36.418 -13.264 1.00 34.80 42 LEU C C 1
ATOM 3329 O O . LEU C 1 42 ? 41.236 37.584 -13.043 1.00 34.40 42 LEU C O 1
ATOM 3334 N N . ARG C 1 43 ? 41.085 35.447 -12.375 1.00 35.72 43 ARG C N 1
ATOM 3335 C CA . ARG C 1 43 ? 41.565 35.686 -11.029 1.00 36.70 43 ARG C CA 1
ATOM 3336 C C . ARG C 1 43 ? 42.996 35.205 -10.852 1.00 36.88 43 ARG C C 1
ATOM 3337 O O . ARG C 1 43 ? 43.630 35.527 -9.861 1.00 36.81 43 ARG C O 1
ATOM 3345 N N . THR C 1 44 ? 43.503 34.442 -11.810 1.00 37.30 44 THR C N 1
ATOM 3346 C CA . THR C 1 44 ? 44.759 33.726 -11.601 1.00 37.91 44 THR C CA 1
ATOM 3347 C C . THR C 1 44 ? 46.012 34.615 -11.800 1.00 38.33 44 THR C C 1
ATOM 3348 O O . THR C 1 44 ? 45.942 35.689 -12.402 1.00 37.15 44 THR C O 1
ATOM 3352 N N . ASP C 1 45 ? 47.145 34.134 -11.297 1.00 39.08 45 ASP C N 1
ATOM 3353 C CA . ASP C 1 45 ? 48.430 34.786 -11.476 1.00 40.58 45 ASP C CA 1
ATOM 3354 C C . ASP C 1 45 ? 48.917 34.680 -12.925 1.00 41.12 45 ASP C C 1
ATOM 3355 O O . ASP C 1 45 ? 49.237 33.582 -13.402 1.00 40.61 45 ASP C O 1
ATOM 3360 N N . ARG C 1 46 ? 48.978 35.823 -13.616 1.00 41.01 46 ARG C N 1
ATOM 3361 C CA . ARG C 1 46 ? 49.488 35.893 -14.998 1.00 42.67 46 ARG C CA 1
ATOM 3362 C C . ARG C 1 46 ? 50.932 35.434 -15.137 1.00 42.08 46 ARG C C 1
ATOM 3363 O O . ARG C 1 46 ? 51.350 35.027 -16.231 1.00 41.53 46 ARG C O 1
ATOM 3371 N N . GLY C 1 47 ? 51.683 35.545 -14.040 1.00 41.90 47 GLY C N 1
ATOM 3372 C CA . GLY C 1 47 ? 53.109 35.200 -14.007 1.00 42.81 47 GLY C CA 1
ATOM 3373 C C . GLY C 1 47 ? 53.424 33.753 -13.628 1.00 42.36 47 GLY C C 1
ATOM 3374 O O . GLY C 1 47 ? 54.583 33.339 -13.672 1.00 42.41 47 GLY C O 1
ATOM 3375 N N . ASN C 1 48 ? 52.396 32.994 -13.248 1.00 41.76 48 ASN C N 1
ATOM 3376 C CA . ASN C 1 48 ? 52.528 31.563 -12.974 1.00 41.02 48 ASN C CA 1
ATOM 3377 C C . ASN C 1 48 ? 53.121 30.845 -14.192 1.00 40.09 48 ASN C C 1
ATOM 3378 O O . ASN C 1 48 ? 52.523 30.816 -15.271 1.00 39.91 48 ASN C O 1
ATOM 3383 N N . ALA C 1 49 ? 54.322 30.280 -14.036 1.00 39.22 49 ALA C N 1
ATOM 3384 C CA . ALA C 1 49 ? 55.007 29.653 -15.183 1.00 37.68 49 ALA C CA 1
ATOM 3385 C C . ALA C 1 49 ? 54.296 28.390 -15.674 1.00 36.99 49 ALA C C 1
ATOM 3386 O O . ALA C 1 49 ? 54.449 27.987 -16.841 1.00 35.57 49 ALA C O 1
ATOM 3388 N N . ASN C 1 50 ? 53.499 27.792 -14.790 1.00 35.75 50 ASN C N 1
ATOM 3389 C CA . ASN C 1 50 ? 52.725 26.591 -15.132 1.00 36.01 50 ASN C CA 1
ATOM 3390 C C . ASN C 1 50 ? 51.646 26.855 -16.188 1.00 36.05 50 ASN C C 1
ATOM 3391 O O . ASN C 1 50 ? 51.071 25.911 -16.762 1.00 35.53 50 ASN C O 1
ATOM 3396 N N . LEU C 1 51 ? 51.368 28.133 -16.453 1.00 35.70 51 LEU C N 1
ATOM 3397 C CA . LEU C 1 51 ? 50.372 28.492 -17.471 1.00 35.63 51 LEU C CA 1
ATOM 3398 C C . LEU C 1 51 ? 50.764 27.988 -18.840 1.00 35.90 51 LEU C C 1
ATOM 3399 O O . LEU C 1 51 ? 49.909 27.782 -19.708 1.00 35.56 51 LEU C O 1
ATOM 3404 N N . GLU C 1 52 ? 52.063 27.803 -19.042 1.00 35.86 52 GLU C N 1
ATOM 3405 C CA . GLU C 1 52 ? 52.536 27.183 -20.269 1.00 36.78 52 GLU C CA 1
ATOM 3406 C C . GLU C 1 52 ? 51.919 25.785 -20.422 1.00 35.80 52 GLU C C 1
ATOM 3407 O O . GLU C 1 52 ? 51.352 25.456 -21.468 1.00 36.38 52 GLU C O 1
ATOM 3413 N N . ARG C 1 53 ? 52.048 24.976 -19.377 1.00 35.10 53 ARG C N 1
ATOM 3414 C CA . ARG C 1 53 ? 51.507 23.616 -19.396 1.00 34.13 53 ARG C CA 1
ATOM 3415 C C . ARG C 1 53 ? 49.982 23.603 -19.426 1.00 32.70 53 ARG C C 1
ATOM 3416 O O . ARG C 1 53 ? 49.387 22.800 -20.124 1.00 32.33 53 ARG C O 1
ATOM 3424 N N . VAL C 1 54 ? 49.359 24.484 -18.649 1.00 31.53 54 VAL C N 1
ATOM 3425 C CA . VAL C 1 54 ? 47.900 24.569 -18.607 1.00 30.35 54 VAL C CA 1
ATOM 3426 C C . VAL C 1 54 ? 47.306 24.855 -19.976 1.00 30.38 54 VAL C C 1
ATOM 3427 O O . VAL C 1 54 ? 46.290 24.265 -20.360 1.00 28.73 54 VAL C O 1
ATOM 3431 N N . ALA C 1 55 ? 47.936 25.766 -20.724 1.00 30.85 55 ALA C N 1
ATOM 3432 C CA . ALA C 1 55 ? 47.511 26.026 -22.104 1.00 30.71 55 ALA C CA 1
ATOM 3433 C C . ALA C 1 55 ? 47.584 24.765 -22.923 1.00 31.22 55 ALA C C 1
ATOM 3434 O O . ALA C 1 55 ? 46.687 24.492 -23.707 1.00 31.61 55 ALA C O 1
ATOM 3436 N N . GLU C 1 56 ? 48.677 24.004 -22.777 1.00 31.20 56 GLU C N 1
ATOM 3437 C CA . GLU C 1 56 ? 48.812 22.779 -23.534 1.00 31.77 56 GLU C CA 1
ATOM 3438 C C . GLU C 1 56 ? 47.683 21.830 -23.172 1.00 30.55 56 GLU C C 1
ATOM 3439 O O . GLU C 1 56 ? 47.091 21.211 -24.054 1.00 30.72 56 GLU C O 1
ATOM 3445 N N . GLU C 1 57 ? 47.403 21.722 -21.876 1.00 29.50 57 GLU C N 1
ATOM 3446 C CA A GLU C 1 57 ? 46.337 20.842 -21.377 0.50 29.35 57 GLU C CA 1
ATOM 3447 C CA B GLU C 1 57 ? 46.348 20.822 -21.403 0.50 30.42 57 GLU C CA 1
ATOM 3448 C C . GLU C 1 57 ? 44.986 21.206 -21.993 1.00 29.94 57 GLU C C 1
ATOM 3449 O O . GLU C 1 57 ? 44.206 20.350 -22.437 1.00 30.26 57 GLU C O 1
ATOM 3460 N N . LEU C 1 58 ? 44.691 22.495 -21.984 1.00 29.86 58 LEU C N 1
ATOM 3461 C CA . LEU C 1 58 ? 43.409 22.962 -22.471 1.00 29.34 58 LEU C CA 1
ATOM 3462 C C . LEU C 1 58 ? 43.283 22.709 -23.957 1.00 29.43 58 LEU C C 1
ATOM 3463 O O . LEU C 1 58 ? 42.221 22.325 -24.415 1.00 27.89 58 LEU C O 1
ATOM 3468 N N . ASN C 1 59 ? 44.379 22.894 -24.710 1.00 30.71 59 ASN C N 1
ATOM 3469 C CA . ASN C 1 59 ? 44.335 22.627 -26.151 1.00 31.12 59 ASN C CA 1
ATOM 3470 C C . ASN C 1 59 ? 44.147 21.147 -26.447 1.00 31.61 59 ASN C C 1
ATOM 3471 O O . ASN C 1 59 ? 43.439 20.775 -27.371 1.00 32.15 59 ASN C O 1
ATOM 3476 N N . SER C 1 60 ? 44.794 20.307 -25.644 1.00 31.49 60 SER C N 1
ATOM 3477 C CA . SER C 1 60 ? 44.682 18.853 -25.773 1.00 31.52 60 SER C CA 1
ATOM 3478 C C . SER C 1 60 ? 43.241 18.430 -25.486 1.00 30.82 60 SER C C 1
ATOM 3479 O O . SER C 1 60 ? 42.671 17.604 -26.193 1.00 31.35 60 SER C O 1
ATOM 3482 N N . ILE C 1 61 ? 42.652 19.005 -24.445 1.00 30.10 61 ILE C N 1
ATOM 3483 C CA . ILE C 1 61 ? 41.251 18.754 -24.138 1.00 28.94 61 ILE C CA 1
ATOM 3484 C C . ILE C 1 61 ? 40.351 19.199 -25.312 1.00 30.19 61 ILE C C 1
ATOM 3485 O O . ILE C 1 61 ? 39.414 18.473 -25.697 1.00 29.99 61 ILE C O 1
ATOM 3490 N N . ALA C 1 62 ? 40.647 20.369 -25.882 1.00 30.35 62 ALA C N 1
ATOM 3491 C CA . ALA C 1 62 ? 39.852 20.900 -27.010 1.00 31.81 62 ALA C CA 1
ATOM 3492 C C . ALA C 1 62 ? 39.950 19.996 -28.233 1.00 32.46 62 ALA C C 1
ATOM 3493 O O . ALA C 1 62 ? 38.924 19.652 -28.834 1.00 32.57 62 ALA C O 1
ATOM 3495 N N . GLY C 1 63 ? 41.182 19.569 -28.553 1.00 33.59 63 GLY C N 1
ATOM 3496 C CA . GLY C 1 63 ? 41.433 18.568 -29.603 1.00 33.14 63 GLY C CA 1
ATOM 3497 C C . GLY C 1 63 ? 40.616 17.293 -29.430 1.00 33.42 63 GLY C C 1
ATOM 3498 O O . GLY C 1 63 ? 40.012 16.818 -30.377 1.00 33.26 63 GLY C O 1
ATOM 3499 N N . HIS C 1 64 ? 40.584 16.751 -28.214 1.00 33.39 64 HIS C N 1
ATOM 3500 C CA . HIS C 1 64 ? 39.784 15.568 -27.907 1.00 33.05 64 HIS C CA 1
ATOM 3501 C C . HIS C 1 64 ? 38.311 15.824 -28.196 1.00 33.00 64 HIS C C 1
ATOM 3502 O O . HIS C 1 64 ? 37.641 15.008 -28.831 1.00 32.96 64 HIS C O 1
ATOM 3509 N N . LEU C 1 65 ? 37.800 16.955 -27.712 1.00 32.37 65 LEU C N 1
ATOM 3510 C CA . LEU C 1 65 ? 36.395 17.257 -27.896 1.00 32.06 65 LEU C CA 1
ATOM 3511 C C . LEU C 1 65 ? 36.033 17.467 -29.365 1.00 33.40 65 LEU C C 1
ATOM 3512 O O . LEU C 1 65 ? 34.968 17.046 -29.794 1.00 33.78 65 LEU C O 1
ATOM 3517 N N . GLU C 1 66 ? 36.939 18.089 -30.114 1.00 34.79 66 GLU C N 1
ATOM 3518 C CA . GLU C 1 66 ? 36.774 18.355 -31.550 1.00 36.59 66 GLU C CA 1
ATOM 3519 C C . GLU C 1 66 ? 36.776 17.054 -32.332 1.00 37.74 66 GLU C C 1
ATOM 3520 O O . GLU C 1 66 ? 35.989 16.873 -33.288 1.00 37.20 66 GLU C O 1
ATOM 3526 N N . GLU C 1 67 ? 37.669 16.147 -31.936 1.00 38.53 67 GLU C N 1
ATOM 3527 C CA A GLU C 1 67 ? 37.769 14.839 -32.575 0.50 39.42 67 GLU C CA 1
ATOM 3528 C CA B GLU C 1 67 ? 37.753 14.844 -32.580 0.50 39.29 67 GLU C CA 1
ATOM 3529 C C . GLU C 1 67 ? 36.543 13.990 -32.298 1.00 39.62 67 GLU C C 1
ATOM 3530 O O . GLU C 1 67 ? 36.103 13.229 -33.157 1.00 40.89 67 GLU C O 1
ATOM 3541 N N . HIS C 1 68 ? 35.970 14.134 -31.117 1.00 39.24 68 HIS C N 1
ATOM 3542 C CA . HIS C 1 68 ? 34.816 13.340 -30.796 1.00 39.90 68 HIS C CA 1
ATOM 3543 C C . HIS C 1 68 ? 33.511 14.084 -31.097 1.00 41.24 68 HIS C C 1
ATOM 3544 O O . HIS C 1 68 ? 32.699 14.321 -30.216 1.00 41.95 68 HIS C O 1
ATOM 3551 N N . ALA C 1 69 ? 33.327 14.446 -32.360 1.00 42.75 69 ALA C N 1
ATOM 3552 C CA . ALA C 1 69 ? 32.085 15.058 -32.818 1.00 43.61 69 ALA C CA 1
ATOM 3553 C C . ALA C 1 69 ? 31.082 13.972 -33.195 1.00 43.86 69 ALA C C 1
ATOM 3554 O O . ALA C 1 69 ? 31.481 12.937 -33.724 1.00 44.15 69 ALA C O 1
ATOM 3556 N N . PRO C 1 70 ? 29.778 14.192 -32.919 1.00 43.80 70 PRO C N 1
ATOM 3557 C CA . PRO C 1 70 ? 28.794 13.202 -33.352 1.00 44.12 70 PRO C CA 1
ATOM 3558 C C . PRO C 1 70 ? 28.645 13.289 -34.869 1.00 44.34 70 PRO C C 1
ATOM 3559 O O . PRO C 1 70 ? 28.964 14.321 -35.455 1.00 43.63 70 PRO C O 1
ATOM 3563 N N . ALA C 1 71 ? 28.196 12.216 -35.510 1.00 45.61 71 ALA C N 1
ATOM 3564 C CA . ALA C 1 71 ? 28.017 12.240 -36.969 1.00 46.45 71 ALA C CA 1
ATOM 3565 C C . ALA C 1 71 ? 26.828 13.119 -37.356 1.00 46.84 71 ALA C C 1
ATOM 3566 O O . ALA C 1 71 ? 26.804 13.713 -38.439 1.00 47.21 71 ALA C O 1
ATOM 3568 N N . VAL C 1 72 ? 25.870 13.217 -36.439 1.00 47.01 72 VAL C N 1
ATOM 3569 C CA . VAL C 1 72 ? 24.689 14.060 -36.594 1.00 47.38 72 VAL C CA 1
ATOM 3570 C C . VAL C 1 72 ? 24.635 15.064 -35.431 1.00 47.08 72 VAL C C 1
ATOM 3571 O O . VAL C 1 72 ? 24.575 14.666 -34.262 1.00 47.21 72 VAL C O 1
ATOM 3575 N N . ALA C 1 73 ? 24.655 16.354 -35.760 1.00 46.97 73 ALA C N 1
ATOM 3576 C CA . ALA C 1 73 ? 24.615 17.419 -34.744 1.00 46.85 73 ALA C CA 1
ATOM 3577 C C . ALA C 1 73 ? 23.391 17.328 -33.835 1.00 46.55 73 ALA C C 1
ATOM 3578 O O . ALA C 1 73 ? 22.354 16.819 -34.239 1.00 46.23 73 ALA C O 1
ATOM 3580 N N . GLU C 1 74 ? 23.524 17.798 -32.592 1.00 46.43 74 GLU C N 1
ATOM 3581 C CA . GLU C 1 74 ? 22.367 17.969 -31.724 1.00 45.45 74 GLU C CA 1
ATOM 3582 C C . GLU C 1 74 ? 21.424 18.976 -32.367 1.00 44.31 74 GLU C C 1
ATOM 3583 O O . GLU C 1 74 ? 21.866 20.027 -32.836 1.00 43.63 74 GLU C O 1
ATOM 3589 N N . ARG C 1 75 ? 20.133 18.652 -32.405 1.00 42.48 75 ARG C N 1
ATOM 3590 C CA . ARG C 1 75 ? 19.149 19.563 -32.988 1.00 41.49 75 ARG C CA 1
ATOM 3591 C C . ARG C 1 75 ? 19.093 20.908 -32.246 1.00 40.52 75 ARG C C 1
ATOM 3592 O O . ARG C 1 75 ? 19.189 20.949 -31.010 1.00 39.81 75 ARG C O 1
ATOM 3600 N N . LEU C 1 76 ? 18.947 21.986 -33.015 1.00 39.97 76 LEU C N 1
ATOM 3601 C CA . LEU C 1 76 ? 18.779 23.348 -32.484 1.00 38.80 76 LEU C CA 1
ATOM 3602 C C . LEU C 1 76 ? 17.319 23.789 -32.516 1.00 38.52 76 LEU C C 1
ATOM 3603 O O . LEU C 1 76 ? 16.646 23.681 -33.553 1.00 38.34 76 LEU C O 1
ATOM 3608 N N . ILE C 1 77 ? 16.843 24.303 -31.390 1.00 36.52 77 ILE C N 1
ATOM 3609 C CA . ILE C 1 77 ? 15.459 24.729 -31.271 1.00 35.62 77 ILE C CA 1
ATOM 3610 C C . ILE C 1 77 ? 15.392 26.224 -31.549 1.00 35.43 77 ILE C C 1
ATOM 3611 O O . ILE C 1 77 ? 16.046 27.009 -30.858 1.00 33.74 77 ILE C O 1
ATOM 3616 N N . ASP C 1 78 ? 14.655 26.615 -32.597 1.00 34.45 78 ASP C N 1
ATOM 3617 C CA . ASP C 1 78 ? 14.516 28.020 -32.905 1.00 34.58 78 ASP C CA 1
ATOM 3618 C C . ASP C 1 78 ? 13.287 28.605 -32.204 1.00 34.25 78 ASP C C 1
ATOM 3619 O O . ASP C 1 78 ? 12.179 28.646 -32.747 1.00 33.55 78 ASP C O 1
ATOM 3632 N N . TRP C 1 80 ? 12.558 31.645 -31.589 1.00 33.93 80 TRP C N 1
ATOM 3633 C CA . TRP C 1 80 ? 12.005 32.860 -32.209 1.00 34.49 80 TRP C CA 1
ATOM 3634 C C . TRP C 1 80 ? 11.118 32.558 -33.422 1.00 35.71 80 TRP C C 1
ATOM 3635 O O . TRP C 1 80 ? 10.391 33.438 -33.911 1.00 36.52 80 TRP C O 1
ATOM 3646 N N . ASN C 1 81 ? 11.167 31.308 -33.867 1.00 36.52 81 ASN C N 1
ATOM 3647 C CA . ASN C 1 81 ? 10.299 30.807 -34.946 1.00 38.14 81 ASN C CA 1
ATOM 3648 C C . ASN C 1 81 ? 9.262 29.818 -34.399 1.00 38.33 81 ASN C C 1
ATOM 3649 O O . ASN C 1 81 ? 8.704 29.022 -35.136 1.00 39.79 81 ASN C O 1
ATOM 3654 N N . GLY C 1 82 ? 9.012 29.878 -33.094 1.00 37.64 82 GLY C N 1
ATOM 3655 C CA . GLY C 1 82 ? 7.932 29.114 -32.471 1.00 37.01 82 GLY C CA 1
ATOM 3656 C C . GLY C 1 82 ? 8.222 27.638 -32.327 1.00 36.34 82 GLY C C 1
ATOM 3657 O O . GLY C 1 82 ? 7.306 26.837 -32.179 1.00 35.88 82 GLY C O 1
ATOM 3658 N N . GLU C 1 83 ? 9.497 27.260 -32.332 1.00 35.81 83 GLU C N 1
ATOM 3659 C CA . GLU C 1 83 ? 9.835 25.849 -32.185 1.00 35.39 83 GLU C CA 1
ATOM 3660 C C . GLU C 1 83 ? 9.961 25.391 -30.735 1.00 35.35 83 GLU C C 1
ATOM 3661 O O . GLU C 1 83 ? 10.195 24.212 -30.477 1.00 34.83 83 GLU C O 1
ATOM 3667 N N . GLY C 1 84 ? 9.771 26.306 -29.787 1.00 34.12 84 GLY C N 1
ATOM 3668 C CA . GLY C 1 84 ? 9.936 25.956 -28.377 1.00 33.31 84 GLY C CA 1
ATOM 3669 C C . GLY C 1 84 ? 11.113 26.678 -27.747 1.00 32.59 84 GLY C C 1
ATOM 3670 O O . GLY C 1 84 ? 11.851 27.382 -28.418 1.00 32.54 84 GLY C O 1
ATOM 3671 N N . VAL C 1 85 ? 11.306 26.481 -26.449 1.00 32.06 85 VAL C N 1
ATOM 3672 C CA . VAL C 1 85 ? 12.387 27.173 -25.727 1.00 31.10 85 VAL C CA 1
ATOM 3673 C C . VAL C 1 85 ? 13.771 26.623 -26.145 1.00 31.36 85 VAL C C 1
ATOM 3674 O O . VAL C 1 85 ? 13.953 25.424 -26.230 1.00 31.57 85 VAL C O 1
ATOM 3678 N N . THR C 1 86 ? 14.723 27.511 -26.422 1.00 31.59 86 THR C N 1
ATOM 3679 C CA . THR C 1 86 ? 16.081 27.123 -26.865 1.00 31.02 86 THR C CA 1
ATOM 3680 C C . THR C 1 86 ? 16.863 26.422 -25.776 1.00 30.63 86 THR C C 1
ATOM 3681 O O . THR C 1 86 ? 16.616 26.638 -24.583 1.00 30.07 86 THR C O 1
ATOM 3685 N N . ARG C 1 87 ? 17.799 25.570 -26.194 1.00 30.00 87 ARG C N 1
ATOM 3686 C CA . ARG C 1 87 ? 18.667 24.894 -25.242 1.00 30.79 87 ARG C CA 1
ATOM 3687 C C . ARG C 1 87 ? 20.162 25.103 -25.517 1.00 29.12 87 ARG C C 1
ATOM 3688 O O . ARG C 1 87 ? 20.986 24.523 -24.823 1.00 29.27 87 ARG C O 1
ATOM 3696 N N . HIS C 1 88 ? 20.508 25.916 -26.524 1.00 27.40 88 HIS C N 1
ATOM 3697 C CA . HIS C 1 88 ? 21.885 26.094 -26.962 1.00 27.21 88 HIS C CA 1
ATOM 3698 C C . HIS C 1 88 ? 22.451 27.515 -26.728 1.00 26.79 88 HIS C C 1
ATOM 3699 O O . HIS C 1 88 ? 23.575 27.828 -27.131 1.00 27.51 88 HIS C O 1
ATOM 3706 N N . ASP C 1 89 ? 21.643 28.382 -26.133 1.00 26.48 89 ASP C N 1
ATOM 3707 C CA . ASP C 1 89 ? 21.911 29.813 -26.122 1.00 26.63 89 ASP C CA 1
ATOM 3708 C C . ASP C 1 89 ? 22.857 30.178 -24.974 1.00 26.25 89 ASP C C 1
ATOM 3709 O O . ASP C 1 89 ? 22.980 29.422 -24.011 1.00 25.38 89 ASP C O 1
ATOM 3714 N N . PRO C 1 90 ? 23.523 31.343 -25.082 1.00 25.70 90 PRO C N 1
ATOM 3715 C CA . PRO C 1 90 ? 24.444 31.837 -24.051 1.00 25.67 90 PRO C CA 1
ATOM 3716 C C . PRO C 1 90 ? 23.818 32.412 -22.773 1.00 25.91 90 PRO C C 1
ATOM 3717 O O . PRO C 1 90 ? 24.517 33.077 -22.020 1.00 27.08 90 PRO C O 1
ATOM 3721 N N . VAL C 1 91 ? 22.537 32.156 -22.512 1.00 25.51 91 VAL C N 1
ATOM 3722 C CA . VAL C 1 91 ? 21.931 32.572 -21.253 1.00 24.63 91 VAL C CA 1
ATOM 3723 C C . VAL C 1 91 ? 21.490 31.335 -20.440 1.00 25.07 91 VAL C C 1
ATOM 3724 O O . VAL C 1 91 ? 21.705 31.266 -19.212 1.00 25.36 91 VAL C O 1
ATOM 3728 N N . THR C 1 92 ? 20.891 30.359 -21.125 1.00 24.72 92 THR C N 1
ATOM 3729 C CA . THR C 1 92 ? 20.356 29.154 -20.474 1.00 25.41 92 THR C CA 1
ATOM 3730 C C . THR C 1 92 ? 20.969 27.823 -20.951 1.00 26.40 92 THR C C 1
ATOM 3731 O O . THR C 1 92 ? 20.675 26.780 -20.362 1.00 26.64 92 THR C O 1
ATOM 3735 N N . GLY C 1 93 ? 21.773 27.840 -22.024 1.00 25.96 93 GLY C N 1
ATOM 3736 C CA . GLY C 1 93 ? 22.254 26.573 -22.606 1.00 26.68 93 GLY C CA 1
ATOM 3737 C C . GLY C 1 93 ? 23.139 25.797 -21.634 1.00 27.55 93 GLY C C 1
ATOM 3738 O O . GLY C 1 93 ? 24.205 26.285 -21.281 1.00 27.37 93 GLY C O 1
ATOM 3739 N N . PRO C 1 94 ? 22.687 24.612 -21.148 1.00 28.11 94 PRO C N 1
ATOM 3740 C CA . PRO C 1 94 ? 23.534 23.829 -20.201 1.00 28.63 94 PRO C CA 1
ATOM 3741 C C . PRO C 1 94 ? 24.918 23.384 -20.729 1.00 29.43 94 PRO C C 1
ATOM 3742 O O . PRO C 1 94 ? 25.851 23.232 -19.933 1.00 29.52 94 PRO C O 1
ATOM 3746 N N . GLU C 1 95 ? 25.056 23.204 -22.044 1.00 28.66 95 GLU C N 1
ATOM 3747 C CA . GLU C 1 95 ? 26.352 22.867 -22.659 1.00 29.03 95 GLU C CA 1
ATOM 3748 C C . GLU C 1 95 ? 27.073 24.116 -23.172 1.00 27.68 95 GLU C C 1
ATOM 3749 O O . GLU C 1 95 ? 28.140 24.026 -23.810 1.00 26.29 95 GLU C O 1
ATOM 3755 N N . ASN C 1 96 ? 26.488 25.295 -22.909 1.00 26.55 96 ASN C N 1
ATOM 3756 C CA . ASN C 1 96 ? 27.100 26.550 -23.352 1.00 26.55 96 ASN C CA 1
ATOM 3757 C C . ASN C 1 96 ? 27.853 27.243 -22.194 1.00 27.11 96 ASN C C 1
ATOM 3758 O O . ASN C 1 96 ? 27.225 27.796 -21.298 1.00 27.65 96 ASN C O 1
ATOM 3763 N N . ALA C 1 97 ? 29.187 27.201 -22.199 1.00 27.61 97 ALA C N 1
ATOM 3764 C CA . ALA C 1 97 ? 29.961 27.717 -21.054 1.00 28.67 97 ALA C CA 1
ATOM 3765 C C . ALA C 1 97 ? 29.819 29.228 -20.874 1.00 29.02 97 ALA C C 1
ATOM 3766 O O . ALA C 1 97 ? 30.192 29.757 -19.826 1.00 29.15 97 ALA C O 1
ATOM 3768 N N . LEU C 1 98 ? 29.249 29.917 -21.868 1.00 29.28 98 LEU C N 1
ATOM 3769 C CA . LEU C 1 98 ? 28.963 31.356 -21.746 1.00 29.82 98 LEU C CA 1
ATOM 3770 C C . LEU C 1 98 ? 27.757 31.628 -20.873 1.00 29.00 98 LEU C C 1
ATOM 3771 O O . LEU C 1 98 ? 27.637 32.715 -20.277 1.00 28.92 98 LEU C O 1
ATOM 3776 N N . ALA C 1 99 ? 26.849 30.662 -20.839 1.00 26.81 99 ALA C N 1
ATOM 3777 C CA . ALA C 1 99 ? 25.624 30.784 -20.071 1.00 25.99 99 ALA C CA 1
ATOM 3778 C C . ALA C 1 99 ? 25.945 30.622 -18.593 1.00 26.06 99 ALA C C 1
ATOM 3779 O O . ALA C 1 99 ? 26.752 29.781 -18.221 1.00 26.98 99 ALA C O 1
ATOM 3781 N N . PRO C 1 100 ? 25.360 31.464 -17.730 1.00 27.49 100 PRO C N 1
ATOM 3782 C CA . PRO C 1 100 ? 25.599 31.262 -16.290 1.00 27.61 100 PRO C CA 1
ATOM 3783 C C . PRO C 1 100 ? 25.502 29.802 -15.752 1.00 28.87 100 PRO C C 1
ATOM 3784 O O . PRO C 1 100 ? 26.415 29.370 -15.061 1.00 29.07 100 PRO C O 1
ATOM 3788 N N . PRO C 1 101 ? 24.461 29.020 -16.095 1.00 29.92 101 PRO C N 1
ATOM 3789 C CA . PRO C 1 101 ? 23.273 29.253 -16.892 1.00 30.14 101 PRO C CA 1
ATOM 3790 C C . PRO C 1 101 ? 22.117 29.664 -16.016 1.00 30.46 101 PRO C C 1
ATOM 3791 O O . PRO C 1 101 ? 22.127 29.425 -14.798 1.00 31.26 101 PRO C O 1
ATOM 3795 N N . VAL C 1 102 ? 21.128 30.271 -16.642 1.00 29.34 102 VAL C N 1
ATOM 3796 C CA . VAL C 1 102 ? 19.926 30.683 -15.950 1.00 28.17 102 VAL C CA 1
ATOM 3797 C C . VAL C 1 102 ? 18.876 29.598 -16.166 1.00 27.64 102 VAL C C 1
ATOM 3798 O O . VAL C 1 102 ? 18.688 29.110 -17.286 1.00 26.37 102 VAL C O 1
ATOM 3802 N N . VAL C 1 103 ? 18.199 29.220 -15.083 1.00 27.07 103 VAL C N 1
ATOM 3803 C CA . VAL C 1 103 ? 17.022 28.389 -15.170 1.00 27.57 103 VAL C CA 1
ATOM 3804 C C . VAL C 1 103 ? 15.805 29.325 -15.192 1.00 28.46 103 VAL C C 1
ATOM 3805 O O . VAL C 1 103 ? 15.757 30.310 -14.449 1.00 28.27 103 VAL C O 1
ATOM 3809 N N . LEU C 1 104 ? 14.839 29.049 -16.066 1.00 28.72 104 LEU C N 1
ATOM 3810 C CA . LEU C 1 104 ? 13.619 29.874 -16.141 1.00 29.36 104 LEU C CA 1
ATOM 3811 C C . LEU C 1 104 ? 12.398 29.013 -15.945 1.00 30.48 104 LEU C C 1
ATOM 3812 O O . LEU C 1 104 ? 12.349 27.908 -16.468 1.00 31.18 104 LEU C O 1
ATOM 3817 N N . GLU C 1 105 ? 11.414 29.517 -15.198 1.00 31.10 105 GLU C N 1
ATOM 3818 C CA . GLU C 1 105 ? 10.166 28.799 -15.030 1.00 32.92 105 GLU C CA 1
ATOM 3819 C C . GLU C 1 105 ? 8.981 29.691 -15.398 1.00 32.12 105 GLU C C 1
ATOM 3820 O O . GLU C 1 105 ? 9.054 30.922 -15.303 1.00 31.39 105 GLU C O 1
ATOM 3826 N N . GLY C 1 106 ? 7.905 29.067 -15.845 1.00 31.76 106 GLY C N 1
ATOM 3827 C CA . GLY C 1 106 ? 6.727 29.824 -16.235 1.00 33.41 106 GLY C CA 1
ATOM 3828 C C . GLY C 1 106 ? 5.765 29.864 -15.062 1.00 34.71 106 GLY C C 1
ATOM 3829 O O . GLY C 1 106 ? 5.608 28.856 -14.357 1.00 34.39 106 GLY C O 1
ATOM 3830 N N . LEU C 1 107 ? 5.131 31.023 -14.881 1.00 35.33 107 LEU C N 1
ATOM 3831 C CA . LEU C 1 107 ? 4.148 31.281 -13.818 1.00 36.41 107 LEU C CA 1
ATOM 3832 C C . LEU C 1 107 ? 2.756 31.497 -14.389 1.00 37.22 107 LEU C C 1
ATOM 3833 O O . LEU C 1 107 ? 2.584 31.807 -15.582 1.00 35.12 107 LEU C O 1
ATOM 3838 N N . SER C 1 108 ? 1.773 31.355 -13.492 1.00 38.28 108 SER C N 1
ATOM 3839 C CA . SER C 1 108 ? 0.343 31.338 -13.805 1.00 39.74 108 SER C CA 1
ATOM 3840 C C . SER C 1 108 ? -0.106 32.547 -14.600 1.00 39.16 108 SER C C 1
ATOM 3841 O O . SER C 1 108 ? -0.894 32.422 -15.551 1.00 39.67 108 SER C O 1
ATOM 3844 N N . ASP C 1 109 ? 0.394 33.709 -14.200 1.00 38.72 109 ASP C N 1
ATOM 3845 C CA . ASP C 1 109 ? -0.021 34.981 -14.763 1.00 39.06 109 ASP C CA 1
ATOM 3846 C C . ASP C 1 109 ? 0.566 35.224 -16.152 1.00 38.47 109 ASP C C 1
ATOM 3847 O O . ASP C 1 109 ? 0.295 36.249 -16.741 1.00 38.79 109 ASP C O 1
ATOM 3852 N N . GLY C 1 110 ? 1.380 34.289 -16.652 1.00 38.17 110 GLY C N 1
ATOM 3853 C CA . GLY C 1 110 ? 2.084 34.477 -17.925 1.00 37.13 110 GLY C CA 1
ATOM 3854 C C . GLY C 1 110 ? 3.517 34.939 -17.788 1.00 37.01 110 GLY C C 1
ATOM 3855 O O . GLY C 1 110 ? 4.241 35.063 -18.786 1.00 36.23 110 GLY C O 1
ATOM 3856 N N . SER C 1 111 ? 3.954 35.202 -16.557 1.00 35.90 111 SER C N 1
ATOM 3857 C CA . SER C 1 111 ? 5.302 35.704 -16.373 1.00 35.60 111 SER C CA 1
ATOM 3858 C C . SER C 1 111 ? 6.292 34.540 -16.367 1.00 34.14 111 SER C C 1
ATOM 3859 O O . SER C 1 111 ? 5.910 33.385 -16.114 1.00 33.73 111 SER C O 1
ATOM 3862 N N . VAL C 1 112 ? 7.551 34.846 -16.682 1.00 32.47 112 VAL C N 1
ATOM 3863 C CA . VAL C 1 112 ? 8.642 33.875 -16.610 1.00 31.69 112 VAL C CA 1
ATOM 3864 C C . VAL C 1 112 ? 9.641 34.435 -15.600 1.00 31.98 112 VAL C C 1
ATOM 3865 O O . VAL C 1 112 ? 9.834 35.643 -15.524 1.00 33.06 112 VAL C O 1
ATOM 3869 N N . ARG C 1 113 ? 10.301 33.575 -14.842 1.00 32.17 113 ARG C N 1
ATOM 3870 C CA . ARG C 1 113 ? 11.073 34.046 -13.697 1.00 32.29 113 ARG C CA 1
ATOM 3871 C C . ARG C 1 113 ? 12.297 33.156 -13.521 1.00 31.22 113 ARG C C 1
ATOM 3872 O O . ARG C 1 113 ? 12.244 31.959 -13.781 1.00 30.60 113 ARG C O 1
ATOM 3880 N N . GLY C 1 114 ? 13.399 33.754 -13.089 1.00 30.08 114 GLY C N 1
ATOM 3881 C CA . GLY C 1 114 ? 14.582 32.995 -12.769 1.00 29.91 114 GLY C CA 1
ATOM 3882 C C . GLY C 1 114 ? 15.434 33.794 -11.804 1.00 29.41 114 GLY C C 1
ATOM 3883 O O . GLY C 1 114 ? 15.214 34.985 -11.626 1.00 29.52 114 GLY C O 1
ATOM 3884 N N . THR C 1 115 ? 16.402 33.127 -11.189 1.00 28.51 115 THR C N 1
ATOM 3885 C CA . THR C 1 115 ? 17.320 33.758 -10.273 1.00 29.40 115 THR C CA 1
ATOM 3886 C C . THR C 1 115 ? 18.738 33.382 -10.654 1.00 29.97 115 THR C C 1
ATOM 3887 O O . THR C 1 115 ? 19.012 32.212 -10.926 1.00 31.27 115 THR C O 1
ATOM 3891 N N . VAL C 1 116 ? 19.636 34.364 -10.684 1.00 29.06 116 VAL C N 1
ATOM 3892 C CA . VAL C 1 116 ? 21.008 34.107 -11.115 1.00 29.36 116 VAL C CA 1
ATOM 3893 C C . VAL C 1 116 ? 21.974 34.941 -10.280 1.00 29.28 116 VAL C C 1
ATOM 3894 O O . VAL C 1 116 ? 21.667 36.071 -9.904 1.00 28.79 116 VAL C O 1
ATOM 3898 N N . THR C 1 117 ? 23.131 34.357 -9.971 1.00 30.07 117 THR C N 1
ATOM 3899 C CA . THR C 1 117 ? 24.231 35.065 -9.314 1.00 29.89 117 THR C CA 1
ATOM 3900 C C . THR C 1 117 ? 25.358 35.150 -10.302 1.00 30.34 117 THR C C 1
ATOM 3901 O O . THR C 1 117 ? 25.917 34.130 -10.719 1.00 29.86 117 THR C O 1
ATOM 3905 N N . LEU C 1 118 ? 25.651 36.368 -10.729 1.00 30.89 118 LEU C N 1
ATOM 3906 C CA . LEU C 1 118 ? 26.664 36.548 -11.764 1.00 31.46 118 LEU C CA 1
ATOM 3907 C C . LEU C 1 118 ? 28.068 36.690 -11.175 1.00 32.08 118 LEU C C 1
ATOM 3908 O O . LEU C 1 118 ? 28.258 37.228 -10.081 1.00 32.45 118 LEU C O 1
ATOM 3913 N N . THR C 1 119 ? 29.037 36.195 -11.930 1.00 31.89 119 THR C N 1
ATOM 3914 C CA . THR C 1 119 ? 30.392 36.069 -11.489 1.00 31.42 119 THR C CA 1
ATOM 3915 C C . THR C 1 119 ? 31.283 37.001 -12.301 1.00 30.83 119 THR C C 1
ATOM 3916 O O . THR C 1 119 ? 30.829 37.666 -13.239 1.00 29.83 119 THR C O 1
ATOM 3920 N N . ILE C 1 120 ? 32.558 37.030 -11.949 1.00 30.00 120 ILE C N 1
ATOM 3921 C CA . ILE C 1 120 ? 33.476 37.992 -12.522 1.00 30.81 120 ILE C CA 1
ATOM 3922 C C . ILE C 1 120 ? 33.644 37.987 -14.074 1.00 29.81 120 ILE C C 1
ATOM 3923 O O . ILE C 1 120 ? 33.992 39.014 -14.640 1.00 30.18 120 ILE C O 1
ATOM 3928 N N . PRO C 1 121 ? 33.424 36.840 -14.767 1.00 29.27 121 PRO C N 1
ATOM 3929 C CA . PRO C 1 121 ? 33.451 36.964 -16.255 1.00 28.54 121 PRO C CA 1
ATOM 3930 C C . PRO C 1 121 ? 32.389 37.935 -16.841 1.00 27.62 121 PRO C C 1
ATOM 3931 O O . PRO C 1 121 ? 32.551 38.422 -17.958 1.00 25.82 121 PRO C O 1
ATOM 3935 N N . TYR C 1 122 ? 31.338 38.223 -16.081 1.00 26.77 122 TYR C N 1
ATOM 3936 C CA . TYR C 1 122 ? 30.216 39.070 -16.559 1.00 27.11 122 TYR C CA 1
ATOM 3937 C C . TYR C 1 122 ? 30.372 40.551 -16.145 1.00 27.56 122 TYR C C 1
ATOM 3938 O O . TYR C 1 122 ? 29.464 41.375 -16.365 1.00 28.22 122 TYR C O 1
ATOM 3947 N N . GLN C 1 123 ? 31.507 40.870 -15.531 1.00 28.71 123 GLN C N 1
ATOM 3948 C CA . GLN C 1 123 ? 31.783 42.190 -14.942 1.00 28.96 123 GLN C CA 1
ATOM 3949 C C . GLN C 1 123 ? 31.975 43.307 -15.971 1.00 29.88 123 GLN C C 1
ATOM 3950 O O . GLN C 1 123 ? 32.687 43.129 -16.982 1.00 27.55 123 GLN C O 1
ATOM 3956 N N . GLY C 1 124 ? 31.371 44.460 -15.668 1.00 29.19 124 GLY C N 1
ATOM 3957 C CA . GLY C 1 124 ? 31.666 45.700 -16.386 1.00 30.97 124 GLY C CA 1
ATOM 3958 C C . GLY C 1 124 ? 32.278 46.662 -15.388 1.00 31.94 124 GLY C C 1
ATOM 3959 O O . GLY C 1 124 ? 33.479 46.603 -15.147 1.00 31.71 124 GLY C O 1
ATOM 3960 N N . PRO C 1 125 ? 31.460 47.571 -14.821 1.00 33.61 125 PRO C N 1
ATOM 3961 C CA . PRO C 1 125 ? 31.959 48.406 -13.719 1.00 34.87 125 PRO C CA 1
ATOM 3962 C C . PRO C 1 125 ? 32.415 47.485 -12.603 1.00 35.45 125 PRO C C 1
ATOM 3963 O O . PRO C 1 125 ? 31.728 46.493 -12.317 1.00 35.82 125 PRO C O 1
ATOM 3967 N N . PRO C 1 126 ? 33.602 47.763 -12.011 1.00 36.50 126 PRO C N 1
ATOM 3968 C CA . PRO C 1 126 ? 34.124 46.926 -10.942 1.00 35.34 126 PRO C CA 1
ATOM 3969 C C . PRO C 1 126 ? 33.046 46.507 -9.957 1.00 35.19 126 PRO C C 1
ATOM 3970 O O . PRO C 1 126 ? 32.267 47.334 -9.500 1.00 35.59 126 PRO C O 1
ATOM 3974 N N . GLY C 1 127 ? 32.961 45.209 -9.677 1.00 33.98 127 GLY C N 1
ATOM 3975 C CA . GLY C 1 127 ? 31.971 44.707 -8.715 1.00 33.04 127 GLY C CA 1
ATOM 3976 C C . GLY C 1 127 ? 30.574 44.594 -9.302 1.00 32.08 127 GLY C C 1
ATOM 3977 O O . GLY C 1 127 ? 29.660 44.116 -8.630 1.00 31.02 127 GLY C O 1
ATOM 3978 N N . HIS C 1 128 ? 30.395 45.005 -10.559 1.00 31.17 128 HIS C N 1
ATOM 3979 C CA . HIS C 1 128 ? 29.045 45.051 -11.121 1.00 32.10 128 HIS C CA 1
ATOM 3980 C C . HIS C 1 128 ? 28.892 44.364 -12.473 1.00 30.97 128 HIS C C 1
ATOM 3981 O O . HIS C 1 128 ? 29.875 44.144 -13.196 1.00 31.38 128 HIS C O 1
ATOM 3988 N N . VAL C 1 129 ? 27.649 44.017 -12.787 1.00 30.70 129 VAL C N 1
ATOM 3989 C CA . VAL C 1 129 ? 27.296 43.341 -14.036 1.00 29.64 129 VAL C CA 1
ATOM 3990 C C . VAL C 1 129 ? 27.398 44.343 -15.176 1.00 30.16 129 VAL C C 1
ATOM 3991 O O . VAL C 1 129 ? 26.886 45.471 -15.088 1.00 29.87 129 VAL C O 1
ATOM 3995 N N . HIS C 1 130 ? 28.104 43.959 -16.227 1.00 29.55 130 HIS C N 1
ATOM 3996 C CA . HIS C 1 130 ? 28.173 44.772 -17.426 1.00 29.89 130 HIS C CA 1
ATOM 3997 C C . HIS C 1 130 ? 26.746 45.033 -17.918 1.00 29.72 130 HIS C C 1
ATOM 3998 O O . HIS C 1 130 ? 25.920 44.125 -17.954 1.00 29.75 130 HIS C O 1
ATOM 4005 N N . GLY C 1 131 ? 26.437 46.281 -18.245 1.00 29.52 131 GLY C N 1
ATOM 4006 C CA . GLY C 1 131 ? 25.106 46.642 -18.730 1.00 28.97 131 GLY C CA 1
ATOM 4007 C C . GLY C 1 131 ? 24.690 45.912 -19.990 1.00 28.72 131 GLY C C 1
ATOM 4008 O O . GLY C 1 131 ? 23.499 45.654 -20.211 1.00 29.07 131 GLY C O 1
ATOM 4009 N N . GLY C 1 132 ? 25.669 45.566 -20.824 1.00 27.41 132 GLY C N 1
ATOM 4010 C CA . GLY C 1 132 ? 25.419 44.724 -21.968 1.00 26.50 132 GLY C CA 1
ATOM 4011 C C . GLY C 1 132 ? 25.036 43.312 -21.542 1.00 26.94 132 GLY C C 1
ATOM 4012 O O . GLY C 1 132 ? 24.295 42.652 -22.239 1.00 25.74 132 GLY C O 1
ATOM 4013 N N . VAL C 1 133 ? 25.548 42.833 -20.397 1.00 26.27 133 VAL C N 1
ATOM 4014 C CA . VAL C 1 133 ? 25.194 41.476 -19.985 1.00 26.59 133 VAL C CA 1
ATOM 4015 C C . VAL C 1 133 ? 23.767 41.494 -19.461 1.00 27.18 133 VAL C C 1
ATOM 4016 O O . VAL C 1 133 ? 22.997 40.563 -19.726 1.00 26.99 133 VAL C O 1
ATOM 4020 N N . SER C 1 134 ? 23.402 42.573 -18.767 1.00 27.05 134 SER C N 1
ATOM 4021 C CA . SER C 1 134 ? 22.000 42.748 -18.338 1.00 27.00 134 SER C CA 1
ATOM 4022 C C . SER C 1 134 ? 21.051 42.745 -19.548 1.00 26.52 134 SER C C 1
ATOM 4023 O O . SER C 1 134 ? 20.052 42.032 -19.569 1.00 25.40 134 SER C O 1
ATOM 4026 N N . ALA C 1 135 ? 21.422 43.467 -20.593 1.00 26.02 135 ALA C N 1
ATOM 4027 C CA . ALA C 1 135 ? 20.642 43.494 -21.849 1.00 25.32 135 ALA C CA 1
ATOM 4028 C C . ALA C 1 135 ? 20.491 42.099 -22.496 1.00 25.07 135 ALA C C 1
ATOM 4029 O O . ALA C 1 135 ? 19.430 41.744 -22.970 1.00 24.96 135 ALA C O 1
ATOM 4031 N N . LEU C 1 136 ? 21.569 41.317 -22.518 1.00 24.85 136 LEU C N 1
ATOM 4032 C CA . LEU C 1 136 ? 21.567 39.953 -23.045 1.00 24.58 136 LEU C CA 1
ATOM 4033 C C . LEU C 1 136 ? 20.624 39.086 -22.209 1.00 24.63 136 LEU C C 1
ATOM 4034 O O . LEU C 1 136 ? 19.726 38.429 -22.734 1.00 23.41 136 LEU C O 1
ATOM 4039 N N . LEU C 1 137 ? 20.825 39.070 -20.895 1.00 24.41 137 LEU C N 1
ATOM 4040 C CA . LEU C 1 137 ? 19.892 38.254 -20.053 1.00 25.83 137 LEU C CA 1
ATOM 4041 C C . LEU C 1 137 ? 18.434 38.631 -20.301 1.00 25.51 137 LEU C C 1
ATOM 4042 O O . LEU C 1 137 ? 17.579 37.771 -20.522 1.00 26.70 137 LEU C O 1
ATOM 4047 N N . LEU C 1 138 ? 18.150 39.915 -20.269 1.00 26.24 138 LEU C N 1
ATOM 4048 C CA . LEU C 1 138 ? 16.779 40.388 -20.446 1.00 26.46 138 LEU C CA 1
ATOM 4049 C C . LEU C 1 138 ? 16.203 40.090 -21.832 1.00 27.55 138 LEU C C 1
ATOM 4050 O O . LEU C 1 138 ? 15.063 39.653 -21.934 1.00 27.36 138 LEU C O 1
ATOM 4055 N N . ASP C 1 139 ? 16.998 40.279 -22.884 1.00 26.26 139 ASP C N 1
ATOM 4056 C CA . ASP C 1 139 ? 16.522 39.924 -24.216 1.00 26.33 139 ASP C CA 1
ATOM 4057 C C . ASP C 1 139 ? 16.078 38.457 -24.255 1.00 25.79 139 ASP C C 1
ATOM 4058 O O . ASP C 1 139 ? 15.005 38.117 -24.772 1.00 25.77 139 ASP C O 1
ATOM 4063 N N . HIS C 1 140 ? 16.894 37.572 -23.686 1.00 24.83 140 HIS C N 1
ATOM 4064 C CA . HIS C 1 140 ? 16.522 36.184 -23.720 1.00 25.03 140 HIS C CA 1
ATOM 4065 C C . HIS C 1 140 ? 15.288 35.872 -22.878 1.00 24.43 140 HIS C C 1
ATOM 4066 O O . HIS C 1 140 ? 14.406 35.127 -23.287 1.00 23.95 140 HIS C O 1
ATOM 4073 N N . VAL C 1 141 ? 15.218 36.454 -21.694 1.00 25.25 141 VAL C N 1
ATOM 4074 C CA . VAL C 1 141 ? 14.057 36.209 -20.845 1.00 26.21 141 VAL C CA 1
ATOM 4075 C C . VAL C 1 141 ? 12.771 36.659 -21.533 1.00 26.16 141 VAL C C 1
ATOM 4076 O O . VAL C 1 141 ? 11.691 36.077 -21.317 1.00 25.96 141 VAL C O 1
ATOM 4080 N N . LEU C 1 142 ? 12.872 37.722 -22.329 1.00 25.52 142 LEU C N 1
ATOM 4081 C CA . LEU C 1 142 ? 11.695 38.222 -23.063 1.00 26.11 142 LEU C CA 1
ATOM 4082 C C . LEU C 1 142 ? 11.292 37.229 -24.128 1.00 26.04 142 LEU C C 1
ATOM 4083 O O . LEU C 1 142 ? 10.108 36.957 -24.315 1.00 25.11 142 LEU C O 1
ATOM 4088 N N . GLY C 1 143 ? 12.272 36.659 -24.848 1.00 25.53 143 GLY C N 1
ATOM 4089 C CA . GLY C 1 143 ? 11.916 35.592 -25.781 1.00 25.17 143 GLY C CA 1
ATOM 4090 C C . GLY C 1 143 ? 11.236 34.421 -25.083 1.00 24.80 143 GLY C C 1
ATOM 4091 O O . GLY C 1 143 ? 10.290 33.818 -25.610 1.00 23.99 143 GLY C O 1
ATOM 4092 N N . VAL C 1 144 ? 11.741 34.066 -23.906 1.00 24.54 144 VAL C N 1
ATOM 4093 C CA . VAL C 1 144 ? 11.192 32.918 -23.210 1.00 25.09 144 VAL C CA 1
ATOM 4094 C C . VAL C 1 144 ? 9.770 33.257 -22.766 1.00 25.00 144 VAL C C 1
ATOM 4095 O O . VAL C 1 144 ? 8.884 32.396 -22.862 1.00 26.20 144 VAL C O 1
ATOM 4099 N N . ALA C 1 145 ? 9.545 34.493 -22.319 1.00 25.65 145 ALA C N 1
ATOM 4100 C CA . ALA C 1 145 ? 8.179 34.909 -21.880 1.00 26.20 145 ALA C CA 1
ATOM 4101 C C . ALA C 1 145 ? 7.214 34.868 -23.079 1.00 27.17 145 ALA C C 1
ATOM 4102 O O . ALA C 1 145 ? 6.048 34.477 -22.947 1.00 26.56 145 ALA C O 1
ATOM 4104 N N . ASN C 1 146 ? 7.729 35.193 -24.268 1.00 27.17 146 ASN C N 1
ATOM 4105 C CA . ASN C 1 146 ? 6.872 35.117 -25.458 1.00 27.89 146 ASN C CA 1
ATOM 4106 C C . ASN C 1 146 ? 6.464 33.670 -25.741 1.00 27.69 146 ASN C C 1
ATOM 4107 O O . ASN C 1 146 ? 5.282 33.397 -25.982 1.00 28.75 146 ASN C O 1
ATOM 4112 N N . ALA C 1 147 ? 7.434 32.759 -25.722 1.00 27.81 147 ALA C N 1
ATOM 4113 C CA . ALA C 1 147 ? 7.194 31.343 -25.885 1.00 28.00 147 ALA C CA 1
ATOM 4114 C C . ALA C 1 147 ? 6.180 30.854 -24.826 1.00 28.93 147 ALA C C 1
ATOM 4115 O O . ALA C 1 147 ? 5.198 30.195 -25.165 1.00 28.49 147 ALA C O 1
ATOM 4117 N N . TRP C 1 148 ? 6.397 31.213 -23.563 1.00 29.36 148 TRP C N 1
ATOM 4118 C CA . TRP C 1 148 ? 5.431 30.873 -22.471 1.00 29.55 148 TRP C CA 1
ATOM 4119 C C . TRP C 1 148 ? 4.036 31.484 -22.704 1.00 30.71 148 TRP C C 1
ATOM 4120 O O . TRP C 1 148 ? 3.014 30.911 -22.285 1.00 32.00 148 TRP C O 1
ATOM 4131 N N . GLY C 1 149 ? 3.992 32.631 -23.378 1.00 31.41 149 GLY C N 1
ATOM 4132 C CA . GLY C 1 149 ? 2.747 33.285 -23.777 1.00 32.36 149 GLY C CA 1
ATOM 4133 C C . GLY C 1 149 ? 2.130 32.704 -25.046 1.00 33.39 149 GLY C C 1
ATOM 4134 O O . GLY C 1 149 ? 1.103 33.188 -25.512 1.00 33.44 149 GLY C O 1
ATOM 4135 N N . GLY C 1 150 ? 2.739 31.657 -25.593 1.00 33.97 150 GLY C N 1
ATOM 4136 C CA . GLY C 1 150 ? 2.252 31.033 -26.832 1.00 36.14 150 GLY C CA 1
ATOM 4137 C C . GLY C 1 150 ? 2.544 31.856 -28.068 1.00 37.35 150 GLY C C 1
ATOM 4138 O O . GLY C 1 150 ? 1.892 31.693 -29.107 1.00 37.60 150 GLY C O 1
ATOM 4139 N N . LYS C 1 151 ? 3.513 32.759 -27.972 1.00 37.98 151 LYS C N 1
ATOM 4140 C CA . LYS C 1 151 ? 3.908 33.562 -29.135 1.00 39.40 151 LYS C CA 1
ATOM 4141 C C . LYS C 1 151 ? 5.377 33.403 -29.466 1.00 39.88 151 LYS C C 1
ATOM 4142 O O . LYS C 1 151 ? 6.202 33.027 -28.630 1.00 40.18 151 LYS C O 1
ATOM 4148 N N . ALA C 1 152 ? 5.712 33.697 -30.704 1.00 40.11 152 ALA C N 1
ATOM 4149 C CA . ALA C 1 152 ? 7.101 33.707 -31.076 1.00 40.56 152 ALA C CA 1
ATOM 4150 C C . ALA C 1 152 ? 7.302 34.838 -32.027 1.00 40.68 152 ALA C C 1
ATOM 4151 O O . ALA C 1 152 ? 6.436 35.127 -32.853 1.00 41.84 152 ALA C O 1
ATOM 4153 N N . GLY C 1 153 ? 8.442 35.490 -31.890 1.00 39.95 153 GLY C N 1
ATOM 4154 C CA . GLY C 1 153 ? 8.847 36.523 -32.798 1.00 39.97 153 GLY C CA 1
ATOM 4155 C C . GLY C 1 153 ? 10.327 36.803 -32.686 1.00 39.59 153 GLY C C 1
ATOM 4156 O O . GLY C 1 153 ? 10.953 36.538 -31.654 1.00 37.98 153 GLY C O 1
ATOM 4165 N N . THR C 1 155 ? 13.415 39.462 -32.398 1.00 38.64 155 THR C N 1
ATOM 4166 C CA . THR C 1 155 ? 13.563 40.748 -31.719 1.00 37.58 155 THR C CA 1
ATOM 4167 C C . THR C 1 155 ? 13.570 41.851 -32.779 1.00 36.98 155 THR C C 1
ATOM 4168 O O . THR C 1 155 ? 14.254 41.722 -33.797 1.00 35.54 155 THR C O 1
ATOM 4172 N N . ALA C 1 156 ? 12.789 42.904 -32.545 1.00 36.14 156 ALA C N 1
ATOM 4173 C CA . ALA C 1 156 ? 12.755 44.093 -33.423 1.00 36.23 156 ALA C CA 1
ATOM 4174 C C . ALA C 1 156 ? 13.392 45.294 -32.734 1.00 36.45 156 ALA C C 1
ATOM 4175 O O . ALA C 1 156 ? 14.207 46.011 -33.326 1.00 35.44 156 ALA C O 1
ATOM 4177 N N . GLN C 1 157 ? 13.005 45.517 -31.476 1.00 36.78 157 GLN C N 1
ATOM 4178 C CA . GLN C 1 157 ? 13.615 46.566 -30.677 1.00 37.44 157 GLN C CA 1
ATOM 4179 C C . GLN C 1 157 ? 13.722 46.155 -29.216 1.00 37.87 157 GLN C C 1
ATOM 4180 O O . GLN C 1 157 ? 12.880 45.417 -28.700 1.00 37.61 157 GLN C O 1
ATOM 4186 N N . LEU C 1 158 ? 14.768 46.634 -28.563 1.00 37.57 158 LEU C N 1
ATOM 4187 C CA . LEU C 1 158 ? 14.969 46.383 -27.153 1.00 39.30 158 LEU C CA 1
ATOM 4188 C C . LEU C 1 158 ? 15.310 47.742 -26.533 1.00 38.85 158 LEU C C 1
ATOM 4189 O O . LEU C 1 158 ? 16.277 48.379 -26.934 1.00 39.97 158 LEU C O 1
ATOM 4194 N N . SER C 1 159 ? 14.488 48.203 -25.598 1.00 38.53 159 SER C N 1
ATOM 4195 C CA . SER C 1 159 ? 14.730 49.469 -24.929 1.00 39.05 159 SER C CA 1
ATOM 4196 C C . SER C 1 159 ? 15.052 49.207 -23.460 1.00 38.33 159 SER C C 1
ATOM 4197 O O . SER C 1 159 ? 14.147 48.986 -22.659 1.00 37.61 159 SER C O 1
ATOM 4200 N N . THR C 1 160 ? 16.342 49.229 -23.133 1.00 37.93 160 THR C N 1
ATOM 4201 C CA . THR C 1 160 ? 16.836 48.888 -21.792 1.00 37.93 160 THR C CA 1
ATOM 4202 C C . THR C 1 160 ? 17.131 50.162 -21.003 1.00 38.10 160 THR C C 1
ATOM 4203 O O . THR C 1 160 ? 17.787 51.084 -21.511 1.00 37.73 160 THR C O 1
ATOM 4207 N N . ARG C 1 161 ? 16.649 50.205 -19.767 1.00 37.77 161 ARG C N 1
ATOM 4208 C CA . ARG C 1 161 ? 16.873 51.334 -18.874 1.00 39.20 161 ARG C CA 1
ATOM 4209 C C . ARG C 1 161 ? 17.550 50.889 -17.581 1.00 38.29 161 ARG C C 1
ATOM 4210 O O . ARG C 1 161 ? 17.168 49.879 -16.987 1.00 37.75 161 ARG C O 1
ATOM 4218 N N . TYR C 1 162 ? 18.524 51.676 -17.133 1.00 38.23 162 TYR C N 1
ATOM 4219 C CA . TYR C 1 162 ? 19.379 51.318 -16.003 1.00 38.31 162 TYR C CA 1
ATOM 4220 C C . TYR C 1 162 ? 19.069 52.211 -14.812 1.00 38.44 162 TYR C C 1
ATOM 4221 O O . TYR C 1 162 ? 19.335 53.408 -14.843 1.00 38.61 162 TYR C O 1
ATOM 4230 N N . HIS C 1 163 ? 18.467 51.617 -13.794 1.00 38.30 163 HIS C N 1
ATOM 4231 C CA . HIS C 1 163 ? 17.956 52.345 -12.633 1.00 39.38 163 HIS C CA 1
ATOM 4232 C C . HIS C 1 163 ? 18.936 52.346 -11.471 1.00 39.78 163 HIS C C 1
ATOM 4233 O O . HIS C 1 163 ? 19.154 53.381 -10.830 1.00 40.15 163 HIS C O 1
ATOM 4240 N N . ARG C 1 164 ? 19.501 51.178 -11.179 1.00 38.77 164 ARG C N 1
ATOM 4241 C CA . ARG C 1 164 ? 20.349 51.004 -10.006 1.00 39.91 164 ARG C CA 1
ATOM 4242 C C . ARG C 1 164 ? 21.544 50.156 -10.428 1.00 39.22 164 ARG C C 1
ATOM 4243 O O . ARG C 1 164 ? 21.424 49.362 -11.371 1.00 38.56 164 ARG C O 1
ATOM 4251 N N . PRO C 1 165 ? 22.693 50.291 -9.720 1.00 39.01 165 PRO C N 1
ATOM 4252 C CA . PRO C 1 165 ? 23.825 49.434 -10.085 1.00 37.89 165 PRO C CA 1
ATOM 4253 C C . PRO C 1 165 ? 23.404 47.973 -9.914 1.00 37.02 165 PRO C C 1
ATOM 4254 O O . PRO C 1 165 ? 22.634 47.654 -8.992 1.00 36.37 165 PRO C O 1
ATOM 4258 N N . THR C 1 166 ? 23.880 47.106 -10.800 1.00 34.68 166 THR C N 1
ATOM 4259 C CA . THR C 1 166 ? 23.518 45.685 -10.762 1.00 33.51 166 THR C CA 1
ATOM 4260 C C . THR C 1 166 ? 24.751 44.907 -10.275 1.00 32.28 166 THR C C 1
ATOM 4261 O O . THR C 1 166 ? 25.728 44.773 -11.010 1.00 31.58 166 THR C O 1
ATOM 4265 N N . PRO C 1 167 ? 24.718 44.431 -9.022 1.00 31.89 167 PRO C N 1
ATOM 4266 C CA . PRO C 1 167 ? 25.913 43.857 -8.422 1.00 32.09 167 PRO C CA 1
ATOM 4267 C C . PRO C 1 167 ? 26.186 42.410 -8.838 1.00 31.98 167 PRO C C 1
ATOM 4268 O O . PRO C 1 167 ? 25.250 41.636 -9.070 1.00 32.07 167 PRO C O 1
ATOM 4272 N N . LEU C 1 168 ? 27.470 42.071 -8.921 1.00 31.49 168 LEU C N 1
ATOM 4273 C CA . LEU C 1 168 ? 27.927 40.691 -9.058 1.00 31.11 168 LEU C CA 1
ATOM 4274 C C . LEU C 1 168 ? 27.798 40.017 -7.700 1.00 32.24 168 LEU C C 1
ATOM 4275 O O . LEU C 1 168 ? 27.627 40.701 -6.681 1.00 31.63 168 LEU C O 1
ATOM 4280 N N . PHE C 1 169 ? 27.874 38.685 -7.698 1.00 32.53 169 PHE C N 1
ATOM 4281 C CA . PHE C 1 169 ? 28.068 37.896 -6.468 1.00 33.68 169 PHE C CA 1
ATOM 4282 C C . PHE C 1 169 ? 26.859 37.871 -5.548 1.00 34.21 169 PHE C C 1
ATOM 4283 O O . PHE C 1 169 ? 26.983 37.534 -4.365 1.00 35.44 169 PHE C O 1
ATOM 4291 N N . GLU C 1 170 ? 25.700 38.266 -6.045 1.00 33.94 170 GLU C N 1
ATOM 4292 C CA . GLU C 1 170 ? 24.489 38.115 -5.255 1.00 34.20 170 GLU C CA 1
ATOM 4293 C C . GLU C 1 170 ? 23.290 37.765 -6.131 1.00 33.97 170 GLU C C 1
ATOM 4294 O O . GLU C 1 170 ? 23.298 38.079 -7.321 1.00 34.26 170 GLU C O 1
ATOM 4300 N N . PRO C 1 171 ? 22.269 37.090 -5.558 1.00 33.71 171 PRO C N 1
ATOM 4301 C CA . PRO C 1 171 ? 21.141 36.650 -6.369 1.00 32.96 171 PRO C CA 1
ATOM 4302 C C . PRO C 1 171 ? 20.357 37.784 -7.013 1.00 32.45 171 PRO C C 1
ATOM 4303 O O . PRO C 1 171 ? 19.950 38.738 -6.347 1.00 32.64 171 PRO C O 1
ATOM 4307 N N . LEU C 1 172 ? 20.143 37.664 -8.320 1.00 31.77 172 LEU C N 1
ATOM 4308 C CA . LEU C 1 172 ? 19.361 38.623 -9.058 1.00 31.86 172 LEU C CA 1
ATOM 4309 C C . LEU C 1 172 ? 18.141 37.935 -9.646 1.00 31.86 172 LEU C C 1
ATOM 4310 O O . LEU C 1 172 ? 18.236 36.812 -10.163 1.00 30.52 172 LEU C O 1
ATOM 4315 N N . THR C 1 173 ? 17.010 38.622 -9.572 1.00 31.35 173 THR C N 1
ATOM 4316 C CA . THR C 1 173 ? 15.758 38.100 -10.059 1.00 31.88 173 THR C CA 1
ATOM 4317 C C . THR C 1 173 ? 15.524 38.592 -11.468 1.00 32.18 173 THR C C 1
ATOM 4318 O O . THR C 1 173 ? 15.571 39.785 -11.742 1.00 33.46 173 THR C O 1
ATOM 4322 N N . LEU C 1 174 ? 15.251 37.650 -12.349 1.00 32.02 174 LEU C N 1
ATOM 4323 C CA A LEU C 1 174 ? 14.964 37.946 -13.744 0.50 32.28 174 LEU C CA 1
ATOM 4324 C CA B LEU C 1 174 ? 14.937 37.968 -13.732 0.50 32.34 174 LEU C CA 1
ATOM 4325 C C . LEU C 1 174 ? 13.473 37.684 -13.962 1.00 32.79 174 LEU C C 1
ATOM 4326 O O . LEU C 1 174 ? 12.971 36.616 -13.587 1.00 33.60 174 LEU C O 1
ATOM 4335 N N . THR C 1 175 ? 12.758 38.659 -14.546 1.00 32.41 175 THR C N 1
ATOM 4336 C CA . THR C 1 175 ? 11.341 38.477 -14.850 1.00 32.72 175 THR C CA 1
ATOM 4337 C C . THR C 1 175 ? 11.044 38.996 -16.247 1.00 32.30 175 THR C C 1
ATOM 4338 O O . THR C 1 175 ? 11.671 39.930 -16.695 1.00 31.69 175 THR C O 1
ATOM 4342 N N . GLY C 1 176 ? 10.103 38.369 -16.929 1.00 32.01 176 GLY C N 1
ATOM 4343 C CA . GLY C 1 176 ? 9.645 38.857 -18.226 1.00 31.85 176 GLY C CA 1
ATOM 4344 C C . GLY C 1 176 ? 8.192 38.475 -18.403 1.00 31.78 176 GLY C C 1
ATOM 4345 O O . GLY C 1 176 ? 7.729 37.461 -17.860 1.00 31.86 176 GLY C O 1
ATOM 4346 N N . LYS C 1 177 ? 7.460 39.252 -19.193 1.00 31.64 177 LYS C N 1
ATOM 4347 C CA . LYS C 1 177 ? 6.086 38.915 -19.439 1.00 32.37 177 LYS C CA 1
ATOM 4348 C C . LYS C 1 177 ? 5.614 39.506 -20.752 1.00 31.78 177 LYS C C 1
ATOM 4349 O O . LYS C 1 177 ? 5.924 40.637 -21.042 1.00 31.67 177 LYS C O 1
ATOM 4355 N N . LEU C 1 178 ? 4.858 38.742 -21.526 1.00 33.28 178 LEU C N 1
ATOM 4356 C CA . LEU C 1 178 ? 4.257 39.278 -22.770 1.00 34.16 178 LEU C CA 1
ATOM 4357 C C . LEU C 1 178 ? 3.127 40.212 -22.336 1.00 35.48 178 LEU C C 1
ATOM 4358 O O . LEU C 1 178 ? 2.305 39.839 -21.483 1.00 35.18 178 LEU C O 1
ATOM 4371 N N . SER C 1 180 ? 1.386 42.712 -24.677 1.00 38.76 180 SER C N 1
ATOM 4372 C CA . SER C 1 180 ? 0.355 42.852 -25.704 1.00 40.42 180 SER C CA 1
ATOM 4373 C C . SER C 1 180 ? 0.751 42.255 -27.042 1.00 41.30 180 SER C C 1
ATOM 4374 O O . SER C 1 180 ? 1.936 42.049 -27.317 1.00 41.05 180 SER C O 1
ATOM 4377 N N . VAL C 1 181 ? -0.259 41.973 -27.868 1.00 42.84 181 VAL C N 1
ATOM 4378 C CA . VAL C 1 181 ? -0.062 41.538 -29.247 1.00 44.04 181 VAL C CA 1
ATOM 4379 C C . VAL C 1 181 ? -0.961 42.399 -30.143 1.00 45.34 181 VAL C C 1
ATOM 4380 O O . VAL C 1 181 ? -2.092 42.728 -29.772 1.00 45.95 181 VAL C O 1
ATOM 4384 N N . ASP C 1 182 ? -0.444 42.774 -31.305 1.00 46.19 182 ASP C N 1
ATOM 4385 C CA . ASP C 1 182 ? -1.199 43.533 -32.294 1.00 47.37 182 ASP C CA 1
ATOM 4386 C C . ASP C 1 182 ? -0.725 43.054 -33.656 1.00 47.10 182 ASP C C 1
ATOM 4387 O O . ASP C 1 182 ? 0.291 43.515 -34.184 1.00 47.14 182 ASP C O 1
ATOM 4392 N N . GLY C 1 183 ? -1.465 42.098 -34.204 1.00 47.07 183 GLY C N 1
ATOM 4393 C CA . GLY C 1 183 ? -1.089 41.464 -35.455 1.00 46.75 183 GLY C CA 1
ATOM 4394 C C . GLY C 1 183 ? 0.117 40.597 -35.194 1.00 46.59 183 GLY C C 1
ATOM 4395 O O . GLY C 1 183 ? 0.069 39.719 -34.337 1.00 46.87 183 GLY C O 1
ATOM 4396 N N . ARG C 1 184 ? 1.202 40.862 -35.919 1.00 45.92 184 ARG C N 1
ATOM 4397 C CA . ARG C 1 184 ? 2.459 40.136 -35.752 1.00 45.09 184 ARG C CA 1
ATOM 4398 C C . ARG C 1 184 ? 3.400 40.834 -34.738 1.00 43.66 184 ARG C C 1
ATOM 4399 O O . ARG C 1 184 ? 4.492 40.337 -34.444 1.00 42.85 184 ARG C O 1
ATOM 4407 N N . LYS C 1 185 ? 2.948 41.965 -34.203 1.00 42.36 185 LYS C N 1
ATOM 4408 C CA . LYS C 1 185 ? 3.743 42.794 -33.301 1.00 41.75 185 LYS C CA 1
ATOM 4409 C C . LYS C 1 185 ? 3.478 42.475 -31.841 1.00 40.19 185 LYS C C 1
ATOM 4410 O O . LYS C 1 185 ? 2.373 42.699 -31.328 1.00 39.60 185 LYS C O 1
ATOM 4416 N N . ILE C 1 186 ? 4.530 42.011 -31.176 1.00 38.76 186 ILE C N 1
ATOM 4417 C CA . ILE C 1 186 ? 4.473 41.536 -29.800 1.00 37.17 186 ILE C CA 1
ATOM 4418 C C . ILE C 1 186 ? 5.229 42.511 -28.901 1.00 36.40 186 ILE C C 1
ATOM 4419 O O . ILE C 1 186 ? 6.369 42.841 -29.201 1.00 37.12 186 ILE C O 1
ATOM 4424 N N . THR C 1 187 ? 4.598 42.969 -27.821 1.00 34.69 187 THR C N 1
ATOM 4425 C CA . THR C 1 187 ? 5.266 43.792 -26.811 1.00 33.14 187 THR C CA 1
ATOM 4426 C C . THR C 1 187 ? 5.472 42.979 -25.527 1.00 32.20 187 THR C C 1
ATOM 4427 O O . THR C 1 187 ? 4.543 42.335 -25.008 1.00 31.05 187 THR C O 1
ATOM 4431 N N . THR C 1 188 ? 6.699 43.028 -25.015 1.00 31.16 188 THR C N 1
ATOM 4432 C CA . THR C 1 188 ? 7.094 42.200 -23.878 1.00 31.29 188 THR C CA 1
ATOM 4433 C C . THR C 1 188 ? 7.920 43.064 -22.940 1.00 30.62 188 THR C C 1
ATOM 4434 O O . THR C 1 188 ? 8.749 43.831 -23.393 1.00 31.22 188 THR C O 1
ATOM 4438 N N . ALA C 1 189 ? 7.717 42.915 -21.642 1.00 30.34 189 ALA C N 1
ATOM 4439 C CA . ALA C 1 189 ? 8.450 43.710 -20.656 1.00 30.67 189 ALA C CA 1
ATOM 4440 C C . ALA C 1 189 ? 9.148 42.821 -19.635 1.00 30.35 189 ALA C C 1
ATOM 4441 O O . ALA C 1 189 ? 8.673 41.713 -19.345 1.00 30.19 189 ALA C O 1
ATOM 4443 N N . GLY C 1 190 ? 10.241 43.319 -19.066 1.00 30.29 190 GLY C N 1
ATOM 4444 C CA . GLY C 1 190 ? 10.967 42.559 -18.024 1.00 30.94 190 GLY C CA 1
ATOM 4445 C C . GLY C 1 190 ? 11.837 43.434 -17.157 1.00 31.18 190 GLY C C 1
ATOM 4446 O O . GLY C 1 190 ? 11.926 44.646 -17.375 1.00 32.17 190 GLY C O 1
ATOM 4447 N N . ASP C 1 191 ? 12.454 42.830 -16.142 1.00 31.67 191 ASP C N 1
ATOM 4448 C CA . ASP C 1 191 ? 13.384 43.548 -15.262 1.00 30.95 191 ASP C CA 1
ATOM 4449 C C . ASP C 1 191 ? 14.293 42.595 -14.519 1.00 30.94 191 ASP C C 1
ATOM 4450 O O . ASP C 1 191 ? 14.032 41.388 -14.458 1.00 30.45 191 ASP C O 1
ATOM 4455 N N . ILE C 1 192 ? 15.376 43.161 -13.990 1.00 30.87 192 ILE C N 1
ATOM 4456 C CA . ILE C 1 192 ? 16.304 42.498 -13.107 1.00 31.91 192 ILE C CA 1
ATOM 4457 C C . ILE C 1 192 ? 16.195 43.229 -11.778 1.00 32.59 192 ILE C C 1
ATOM 4458 O O . ILE C 1 192 ? 16.289 44.452 -11.752 1.00 31.98 192 ILE C O 1
ATOM 4463 N N . ARG C 1 193 ? 15.980 42.460 -10.714 1.00 32.83 193 ARG C N 1
ATOM 4464 C CA . ARG C 1 193 ? 15.894 42.948 -9.333 1.00 33.30 193 ARG C CA 1
ATOM 4465 C C . ARG C 1 193 ? 16.906 42.301 -8.391 1.00 33.28 193 ARG C C 1
ATOM 4466 O O . ARG C 1 193 ? 17.319 41.147 -8.584 1.00 33.00 193 ARG C O 1
ATOM 4474 N N . THR C 1 194 ? 17.316 43.053 -7.370 1.00 32.72 194 THR C N 1
ATOM 4475 C CA . THR C 1 194 ? 18.107 42.493 -6.289 1.00 33.43 194 THR C CA 1
ATOM 4476 C C . THR C 1 194 ? 17.137 41.740 -5.366 1.00 34.26 194 THR C C 1
ATOM 4477 O O . THR C 1 194 ? 15.927 41.790 -5.580 1.00 34.91 194 THR C O 1
ATOM 4481 N N . ALA C 1 195 ? 17.672 41.027 -4.380 1.00 35.64 195 ALA C N 1
ATOM 4482 C CA . ALA C 1 195 ? 16.885 40.129 -3.522 1.00 36.25 195 ALA C CA 1
ATOM 4483 C C . ALA C 1 195 ? 15.893 40.857 -2.613 1.00 36.96 195 ALA C C 1
ATOM 4484 O O . ALA C 1 195 ? 14.901 40.265 -2.166 1.00 36.78 195 ALA C O 1
ATOM 4486 N N . ASP C 1 196 ? 16.151 42.140 -2.365 1.00 37.39 196 ASP C N 1
ATOM 4487 C CA . ASP C 1 196 ? 15.203 42.979 -1.638 1.00 38.11 196 ASP C CA 1
ATOM 4488 C C . ASP C 1 196 ? 14.021 43.417 -2.519 1.00 38.16 196 ASP C C 1
ATOM 4489 O O . ASP C 1 196 ? 13.073 44.024 -2.022 1.00 38.06 196 ASP C O 1
ATOM 4494 N N . GLY C 1 197 ? 14.084 43.136 -3.829 1.00 37.25 197 GLY C N 1
ATOM 4495 C CA . GLY C 1 197 ? 12.985 43.490 -4.729 1.00 36.64 197 GLY C CA 1
ATOM 4496 C C . GLY C 1 197 ? 13.190 44.770 -5.524 1.00 36.82 197 GLY C C 1
ATOM 4497 O O . GLY C 1 197 ? 12.366 45.131 -6.352 1.00 37.74 197 GLY C O 1
ATOM 4498 N N . GLN C 1 198 ? 14.294 45.461 -5.295 1.00 36.69 198 GLN C N 1
ATOM 4499 C CA . GLN C 1 198 ? 14.553 46.700 -6.007 1.00 37.27 198 GLN C CA 1
ATOM 4500 C C . GLN C 1 198 ? 14.985 46.468 -7.461 1.00 36.37 198 GLN C C 1
ATOM 4501 O O . GLN C 1 198 ? 15.828 45.622 -7.728 1.00 35.82 198 GLN C O 1
ATOM 4507 N N . VAL C 1 199 ? 14.402 47.240 -8.374 1.00 36.53 199 VAL C N 1
ATOM 4508 C CA . VAL C 1 199 ? 14.655 47.099 -9.805 1.00 35.99 199 VAL C CA 1
ATOM 4509 C C . VAL C 1 199 ? 15.993 47.733 -10.176 1.00 35.60 199 VAL C C 1
ATOM 4510 O O . VAL C 1 199 ? 16.229 48.919 -9.919 1.00 35.02 199 VAL C O 1
ATOM 4514 N N . CYS C 1 200 ? 16.872 46.939 -10.781 1.00 33.88 200 CYS C N 1
ATOM 4515 C CA . CYS C 1 200 ? 18.154 47.440 -11.240 1.00 34.05 200 CYS C CA 1
ATOM 4516 C C . CYS C 1 200 ? 18.091 47.897 -12.688 1.00 33.14 200 CYS C C 1
ATOM 4517 O O . CYS C 1 200 ? 18.588 48.975 -13.035 1.00 32.99 200 CYS C O 1
ATOM 4520 N N . VAL C 1 201 ? 17.454 47.079 -13.520 1.00 32.54 201 VAL C N 1
ATOM 4521 C CA . VAL C 1 201 ? 17.412 47.290 -14.977 1.00 31.92 201 VAL C CA 1
ATOM 4522 C C . VAL C 1 201 ? 16.024 46.897 -15.429 1.00 32.46 201 VAL C C 1
ATOM 4523 O O . VAL C 1 201 ? 15.460 45.932 -14.913 1.00 32.02 201 VAL C O 1
ATOM 4527 N N . SER C 1 202 ? 15.436 47.664 -16.347 1.00 32.58 202 SER C N 1
ATOM 4528 C CA . SER C 1 202 ? 14.146 47.278 -16.893 1.00 33.11 202 SER C CA 1
ATOM 4529 C C . SER C 1 202 ? 14.234 47.276 -18.395 1.00 32.67 202 SER C C 1
ATOM 4530 O O . SER C 1 202 ? 15.138 47.888 -18.989 1.00 33.33 202 SER C O 1
ATOM 4533 N N . VAL C 1 203 ? 13.316 46.549 -19.015 1.00 32.58 203 VAL C N 1
ATOM 4534 C CA . VAL C 1 203 ? 13.318 46.446 -20.459 1.00 31.97 203 VAL C CA 1
ATOM 4535 C C . VAL C 1 203 ? 11.899 46.439 -20.997 1.00 32.83 203 VAL C C 1
ATOM 4536 O O . VAL C 1 203 ? 10.996 45.901 -20.362 1.00 32.13 203 VAL C O 1
ATOM 4540 N N . GLU C 1 204 ? 11.715 47.069 -22.153 1.00 33.78 204 GLU C N 1
ATOM 4541 C CA . GLU C 1 204 ? 10.536 46.911 -22.985 1.00 34.90 204 GLU C CA 1
ATOM 4542 C C . GLU C 1 204 ? 11.028 46.416 -24.347 1.00 34.55 204 GLU C C 1
ATOM 4543 O O . GLU C 1 204 ? 11.883 47.050 -24.972 1.00 34.10 204 GLU C O 1
ATOM 4549 N N . GLY C 1 205 ? 10.504 45.282 -24.807 1.00 34.08 205 GLY C N 1
ATOM 4550 C CA . GLY C 1 205 ? 10.942 44.721 -26.092 1.00 34.75 205 GLY C CA 1
ATOM 4551 C C . GLY C 1 205 ? 9.793 44.665 -27.086 1.00 35.25 205 GLY C C 1
ATOM 4552 O O . GLY C 1 205 ? 8.655 44.423 -26.700 1.00 35.21 205 GLY C O 1
ATOM 4553 N N . LEU C 1 206 ? 10.102 44.902 -28.355 1.00 35.10 206 LEU C N 1
ATOM 4554 C CA . LEU C 1 206 ? 9.154 44.704 -29.445 1.00 36.11 206 LEU C CA 1
ATOM 4555 C C . LEU C 1 206 ? 9.634 43.554 -30.299 1.00 36.00 206 LEU C C 1
ATOM 4556 O O . LEU C 1 206 ? 10.785 43.535 -30.712 1.00 35.80 206 LEU C O 1
ATOM 4561 N N . PHE C 1 207 ? 8.737 42.607 -30.578 1.00 36.33 207 PHE C N 1
ATOM 4562 C CA . PHE C 1 207 ? 9.066 41.446 -31.376 1.00 36.81 207 PHE C CA 1
ATOM 4563 C C . PHE C 1 207 ? 8.108 41.332 -32.553 1.00 37.94 207 PHE C C 1
ATOM 4564 O O . PHE C 1 207 ? 6.967 41.763 -32.470 1.00 37.97 207 PHE C O 1
ATOM 4572 N N . VAL C 1 208 ? 8.586 40.740 -33.641 1.00 39.54 208 VAL C N 1
ATOM 4573 C CA . VAL C 1 208 ? 7.765 40.517 -34.830 1.00 41.08 208 VAL C CA 1
ATOM 4574 C C . VAL C 1 208 ? 7.677 39.031 -35.128 1.00 41.52 208 VAL C C 1
ATOM 4575 O O . VAL C 1 208 ? 8.693 38.368 -35.324 1.00 41.45 208 VAL C O 1
ATOM 4579 N N . ASP C 1 209 ? 6.455 38.526 -35.157 1.00 42.30 209 ASP C N 1
ATOM 4580 C CA . ASP C 1 209 ? 6.179 37.148 -35.525 1.00 44.59 209 ASP C CA 1
ATOM 4581 C C . ASP C 1 209 ? 6.294 36.993 -37.034 1.00 45.52 209 ASP C C 1
ATOM 4582 O O . ASP C 1 209 ? 5.452 37.510 -37.772 1.00 45.69 209 ASP C O 1
ATOM 4587 N N . LYS C 1 210 ? 7.334 36.286 -37.476 1.00 47.12 210 LYS C N 1
ATOM 4588 C CA . LYS C 1 210 ? 7.588 36.048 -38.900 1.00 48.58 210 LYS C CA 1
ATOM 4589 C C . LYS C 1 210 ? 7.293 34.587 -39.279 1.00 49.35 210 LYS C C 1
ATOM 4590 O O . LYS C 1 210 ? 7.701 34.116 -40.349 1.00 49.48 210 LYS C O 1
ATOM 4596 N N . THR C 1 211 ? 6.604 33.863 -38.400 1.00 49.44 211 THR C N 1
ATOM 4597 C CA . THR C 1 211 ? 6.264 32.471 -38.679 1.00 49.68 211 THR C CA 1
ATOM 4598 C C . THR C 1 211 ? 5.288 32.392 -39.846 1.00 50.05 211 THR C C 1
ATOM 4599 O O . THR C 1 211 ? 4.469 33.294 -40.027 1.00 49.98 211 THR C O 1
ATOM 4603 N N . GLY D 1 15 ? 44.351 54.298 -37.409 1.00 47.65 15 GLY D N 1
ATOM 4604 C CA . GLY D 1 15 ? 43.558 53.615 -36.346 1.00 47.46 15 GLY D CA 1
ATOM 4605 C C . GLY D 1 15 ? 44.425 53.264 -35.147 1.00 47.64 15 GLY D C 1
ATOM 4606 O O . GLY D 1 15 ? 45.733 52.865 -35.408 1.00 48.32 15 GLY D O 1
ATOM 4607 N N . THR D 1 16 ? 43.777 53.517 -33.871 1.00 46.88 16 THR D N 1
ATOM 4608 C CA . THR D 1 16 ? 44.579 53.282 -32.668 1.00 45.76 16 THR D CA 1
ATOM 4609 C C . THR D 1 16 ? 43.988 52.135 -31.853 1.00 45.82 16 THR D C 1
ATOM 4610 O O . THR D 1 16 ? 42.852 52.269 -31.339 1.00 44.98 16 THR D O 1
ATOM 4614 N N . VAL D 1 17 ? 44.751 51.031 -31.728 1.00 44.74 17 VAL D N 1
ATOM 4615 C CA . VAL D 1 17 ? 44.256 49.868 -30.974 1.00 44.24 17 VAL D CA 1
ATOM 4616 C C . VAL D 1 17 ? 43.965 50.354 -29.558 1.00 43.70 17 VAL D C 1
ATOM 4617 O O . VAL D 1 17 ? 44.824 50.906 -28.894 1.00 43.10 17 VAL D O 1
ATOM 4621 N N . LEU D 1 18 ? 42.696 50.204 -29.121 1.00 43.88 18 LEU D N 1
ATOM 4622 C CA . LEU D 1 18 ? 42.279 50.743 -27.833 1.00 44.00 18 LEU D CA 1
ATOM 4623 C C . LEU D 1 18 ? 42.193 49.621 -26.822 1.00 44.97 18 LEU D C 1
ATOM 4624 O O . LEU D 1 18 ? 42.380 49.819 -25.617 1.00 44.67 18 LEU D O 1
ATOM 4629 N N . THR D 1 19 ? 41.884 48.441 -27.328 1.00 45.42 19 THR D N 1
ATOM 4630 C CA . THR D 1 19 ? 41.749 47.271 -26.502 1.00 46.67 19 THR D CA 1
ATOM 4631 C C . THR D 1 19 ? 43.099 46.583 -26.405 1.00 47.59 19 THR D C 1
ATOM 4632 O O . THR D 1 19 ? 44.032 46.900 -27.163 1.00 47.67 19 THR D O 1
ATOM 4636 N N . SER D 1 20 ? 43.219 45.670 -25.445 1.00 48.86 20 SER D N 1
ATOM 4637 C CA . SER D 1 20 ? 44.440 44.895 -25.296 1.00 50.37 20 SER D CA 1
ATOM 4638 C C . SER D 1 20 ? 44.221 43.538 -25.956 1.00 51.00 20 SER D C 1
ATOM 4639 O O . SER D 1 20 ? 43.581 42.668 -25.363 1.00 51.38 20 SER D O 1
ATOM 4642 N N . PRO D 1 21 ? 44.739 43.353 -27.188 1.00 51.56 21 PRO D N 1
ATOM 4643 C CA . PRO D 1 21 ? 44.572 42.079 -27.896 1.00 52.06 21 PRO D CA 1
ATOM 4644 C C . PRO D 1 21 ? 45.345 40.923 -27.241 1.00 52.51 21 PRO D C 1
ATOM 4645 O O . PRO D 1 21 ? 46.381 41.166 -26.609 1.00 52.81 21 PRO D O 1
ATOM 4649 N N . PRO D 1 22 ? 44.843 39.673 -27.386 1.00 52.72 22 PRO D N 1
ATOM 4650 C CA . PRO D 1 22 ? 45.556 38.475 -26.923 1.00 52.67 22 PRO D CA 1
ATOM 4651 C C . PRO D 1 22 ? 46.918 38.267 -27.596 1.00 52.81 22 PRO D C 1
ATOM 4652 O O . PRO D 1 22 ? 47.237 38.935 -28.585 1.00 52.93 22 PRO D O 1
ATOM 4656 N N . GLY D 1 24 ? 50.072 36.969 -26.475 1.00 41.48 24 GLY D N 1
ATOM 4657 C CA . GLY D 1 24 ? 51.570 36.686 -26.222 1.00 41.45 24 GLY D CA 1
ATOM 4658 C C . GLY D 1 24 ? 51.646 35.608 -25.112 1.00 41.23 24 GLY D C 1
ATOM 4659 O O . GLY D 1 24 ? 51.937 34.354 -25.379 1.00 41.25 24 GLY D O 1
ATOM 4660 N N . SER D 1 25 ? 51.471 36.136 -23.868 1.00 41.39 25 SER D N 1
ATOM 4661 C CA . SER D 1 25 ? 51.199 35.348 -22.665 1.00 41.91 25 SER D CA 1
ATOM 4662 C C . SER D 1 25 ? 50.704 33.958 -23.080 1.00 41.42 25 SER D C 1
ATOM 4663 O O . SER D 1 25 ? 49.829 33.870 -23.937 1.00 41.61 25 SER D O 1
ATOM 4666 N N . ALA D 1 26 ? 51.100 32.884 -22.399 1.00 41.60 26 ALA D N 1
ATOM 4667 C CA . ALA D 1 26 ? 51.139 32.820 -20.957 1.00 40.24 26 ALA D CA 1
ATOM 4668 C C . ALA D 1 26 ? 49.638 32.666 -20.673 1.00 39.12 26 ALA D C 1
ATOM 4669 O O . ALA D 1 26 ? 48.991 31.691 -21.101 1.00 38.58 26 ALA D O 1
ATOM 4671 N N . VAL D 1 27 ? 49.072 33.667 -20.014 1.00 38.27 27 VAL D N 1
ATOM 4672 C CA . VAL D 1 27 ? 47.668 33.627 -19.630 1.00 37.59 27 VAL D CA 1
ATOM 4673 C C . VAL D 1 27 ? 46.726 33.789 -20.832 1.00 36.98 27 VAL D C 1
ATOM 4674 O O . VAL D 1 27 ? 45.606 33.290 -20.824 1.00 37.26 27 VAL D O 1
ATOM 4678 N N . ASP D 1 28 ? 47.197 34.474 -21.864 1.00 37.19 28 ASP D N 1
ATOM 4679 C CA . ASP D 1 28 ? 46.414 34.710 -23.073 1.00 36.71 28 ASP D CA 1
ATOM 4680 C C . ASP D 1 28 ? 46.290 33.453 -23.926 1.00 35.81 28 ASP D C 1
ATOM 4681 O O . ASP D 1 28 ? 45.215 33.170 -24.463 1.00 34.00 28 ASP D O 1
ATOM 4686 N N . ARG D 1 29 ? 47.390 32.710 -24.053 1.00 35.45 29 ARG D N 1
ATOM 4687 C CA . ARG D 1 29 ? 47.351 31.398 -24.716 1.00 35.98 29 ARG D CA 1
ATOM 4688 C C . ARG D 1 29 ? 46.407 30.412 -23.986 1.00 34.92 29 ARG D C 1
ATOM 4689 O O . ARG D 1 29 ? 45.642 29.691 -24.638 1.00 34.16 29 ARG D O 1
ATOM 4697 N N . ALA D 1 30 ? 46.442 30.403 -22.650 1.00 33.74 30 ALA D N 1
ATOM 4698 C CA . ALA D 1 30 ? 45.531 29.573 -21.870 1.00 33.65 30 ALA D CA 1
ATOM 4699 C C . ALA D 1 30 ? 44.068 29.995 -22.080 1.00 32.55 30 ALA D C 1
ATOM 4700 O O . ALA D 1 30 ? 43.186 29.151 -22.218 1.00 32.98 30 ALA D O 1
ATOM 4702 N N . THR D 1 31 ? 43.813 31.298 -22.090 1.00 31.75 31 THR D N 1
ATOM 4703 C CA . THR D 1 31 ? 42.446 31.790 -22.283 1.00 31.91 31 THR D CA 1
ATOM 4704 C C . THR D 1 31 ? 41.955 31.448 -23.699 1.00 32.22 31 THR D C 1
ATOM 4705 O O . THR D 1 31 ? 40.810 31.065 -23.891 1.00 32.93 31 THR D O 1
ATOM 4709 N N . ASP D 1 32 ? 42.814 31.604 -24.687 1.00 31.64 32 ASP D N 1
ATOM 4710 C CA . ASP D 1 32 ? 42.463 31.231 -26.052 1.00 33.34 32 ASP D CA 1
ATOM 4711 C C . ASP D 1 32 ? 42.092 29.738 -26.115 1.00 32.96 32 ASP D C 1
ATOM 4712 O O . ASP D 1 32 ? 41.082 29.357 -26.729 1.00 32.97 32 ASP D O 1
ATOM 4717 N N . ALA D 1 33 ? 42.898 28.902 -25.457 1.00 32.11 33 ALA D N 1
ATOM 4718 C CA . ALA D 1 33 ? 42.607 27.476 -25.379 1.00 32.36 33 ALA D CA 1
ATOM 4719 C C . ALA D 1 33 ? 41.278 27.210 -24.685 1.00 32.54 33 ALA D C 1
ATOM 4720 O O . ALA D 1 33 ? 40.516 26.327 -25.096 1.00 32.68 33 ALA D O 1
ATOM 4722 N N . ALA D 1 34 ? 40.989 27.953 -23.620 1.00 32.56 34 ALA D N 1
ATOM 4723 C CA . ALA D 1 34 ? 39.669 27.792 -22.966 1.00 32.83 34 ALA D CA 1
ATOM 4724 C C . ALA D 1 34 ? 38.525 28.163 -23.937 1.00 33.12 34 ALA D C 1
ATOM 4725 O O . ALA D 1 34 ? 37.485 27.488 -23.970 1.00 33.27 34 ALA D O 1
ATOM 4727 N N . ARG D 1 35 ? 38.714 29.215 -24.728 1.00 32.36 35 ARG D N 1
ATOM 4728 C CA . ARG D 1 35 ? 37.707 29.604 -25.740 1.00 32.83 35 ARG D CA 1
ATOM 4729 C C . ARG D 1 35 ? 37.451 28.462 -26.723 1.00 32.92 35 ARG D C 1
ATOM 4730 O O . ARG D 1 35 ? 36.316 28.231 -27.180 1.00 31.89 35 ARG D O 1
ATOM 4738 N N . ARG D 1 36 ? 38.536 27.792 -27.078 1.00 33.07 36 ARG D N 1
ATOM 4739 C CA . ARG D 1 36 ? 38.506 26.616 -27.935 1.00 33.85 36 ARG D CA 1
ATOM 4740 C C . ARG D 1 36 ? 37.695 25.486 -27.293 1.00 33.58 36 ARG D C 1
ATOM 4741 O O . ARG D 1 36 ? 36.890 24.833 -27.965 1.00 33.88 36 ARG D O 1
ATOM 4749 N N . VAL D 1 37 ? 37.897 25.256 -25.996 1.00 33.65 37 VAL D N 1
ATOM 4750 C CA . VAL D 1 37 ? 37.109 24.231 -25.276 1.00 33.00 37 VAL D CA 1
ATOM 4751 C C . VAL D 1 37 ? 35.610 24.577 -25.278 1.00 33.07 37 VAL D C 1
ATOM 4752 O O . VAL D 1 37 ? 34.766 23.725 -25.552 1.00 33.71 37 VAL D O 1
ATOM 4756 N N . VAL D 1 38 ? 35.290 25.822 -24.951 1.00 33.25 38 VAL D N 1
ATOM 4757 C CA . VAL D 1 38 ? 33.908 26.331 -24.927 1.00 33.14 38 VAL D CA 1
ATOM 4758 C C . VAL D 1 38 ? 33.166 26.061 -26.253 1.00 32.88 38 VAL D C 1
ATOM 4759 O O . VAL D 1 38 ? 32.058 25.551 -26.244 1.00 33.01 38 VAL D O 1
ATOM 4763 N N . ASP D 1 39 ? 33.809 26.363 -27.374 1.00 32.56 39 ASP D N 1
ATOM 4764 C CA . ASP D 1 39 ? 33.256 26.099 -28.697 1.00 33.20 39 ASP D CA 1
ATOM 4765 C C . ASP D 1 39 ? 33.075 24.595 -28.882 1.00 33.10 39 ASP D C 1
ATOM 4766 O O . ASP D 1 39 ? 31.989 24.142 -29.262 1.00 32.38 39 ASP D O 1
ATOM 4771 N N . ALA D 1 40 ? 34.140 23.821 -28.610 1.00 33.56 40 ALA D N 1
ATOM 4772 C CA . ALA D 1 40 ? 34.112 22.368 -28.819 1.00 32.65 40 ALA D CA 1
ATOM 4773 C C . ALA D 1 40 ? 33.010 21.660 -28.010 1.00 32.68 40 ALA D C 1
ATOM 4774 O O . ALA D 1 40 ? 32.396 20.697 -28.493 1.00 31.19 40 ALA D O 1
ATOM 4776 N N . LEU D 1 41 ? 32.762 22.135 -26.794 1.00 32.24 41 LEU D N 1
ATOM 4777 C CA . LEU D 1 41 ? 31.723 21.543 -25.943 1.00 33.32 41 LEU D CA 1
ATOM 4778 C C . LEU D 1 41 ? 30.304 21.584 -26.535 1.00 34.15 41 LEU D C 1
ATOM 4779 O O . LEU D 1 41 ? 29.502 20.651 -26.343 1.00 34.36 41 LEU D O 1
ATOM 4784 N N . LEU D 1 42 ? 30.002 22.650 -27.272 1.00 34.84 42 LEU D N 1
ATOM 4785 C CA . LEU D 1 42 ? 28.730 22.793 -28.008 1.00 35.47 42 LEU D CA 1
ATOM 4786 C C . LEU D 1 42 ? 28.566 21.868 -29.236 1.00 36.44 42 LEU D C 1
ATOM 4787 O O . LEU D 1 42 ? 27.454 21.672 -29.755 1.00 36.18 42 LEU D O 1
ATOM 4792 N N . ARG D 1 43 ? 29.684 21.323 -29.695 1.00 36.49 43 ARG D N 1
ATOM 4793 C CA . ARG D 1 43 ? 29.751 20.552 -30.933 1.00 37.11 43 ARG D CA 1
ATOM 4794 C C . ARG D 1 43 ? 30.064 19.084 -30.666 1.00 36.22 43 ARG D C 1
ATOM 4795 O O . ARG D 1 43 ? 30.064 18.289 -31.582 1.00 35.63 43 ARG D O 1
ATOM 4803 N N . THR D 1 44 ? 30.398 18.744 -29.428 1.00 34.88 44 THR D N 1
ATOM 4804 C CA . THR D 1 44 ? 31.041 17.450 -29.162 1.00 35.18 44 THR D CA 1
ATOM 4805 C C . THR D 1 44 ? 29.991 16.357 -28.898 1.00 35.48 44 THR D C 1
ATOM 4806 O O . THR D 1 44 ? 28.843 16.669 -28.618 1.00 35.43 44 THR D O 1
ATOM 4810 N N . ASP D 1 45 ? 30.393 15.088 -28.973 1.00 35.90 45 ASP D N 1
ATOM 4811 C CA . ASP D 1 45 ? 29.483 13.963 -28.771 1.00 37.46 45 ASP D CA 1
ATOM 4812 C C . ASP D 1 45 ? 29.157 13.784 -27.302 1.00 38.06 45 ASP D C 1
ATOM 4813 O O . ASP D 1 45 ? 30.047 13.503 -26.487 1.00 38.87 45 ASP D O 1
ATOM 4818 N N . ARG D 1 46 ? 27.883 13.915 -26.970 1.00 38.53 46 ARG D N 1
ATOM 4819 C CA . ARG D 1 46 ? 27.415 13.750 -25.598 1.00 40.11 46 ARG D CA 1
ATOM 4820 C C . ARG D 1 46 ? 27.553 12.311 -25.080 1.00 38.95 46 ARG D C 1
ATOM 4821 O O . ARG D 1 46 ? 27.600 12.084 -23.869 1.00 39.15 46 ARG D O 1
ATOM 4829 N N . GLY D 1 47 ? 27.634 11.348 -26.001 1.00 38.34 47 GLY D N 1
ATOM 4830 C CA . GLY D 1 47 ? 27.764 9.940 -25.633 1.00 37.44 47 GLY D CA 1
ATOM 4831 C C . GLY D 1 47 ? 29.192 9.463 -25.470 1.00 36.89 47 GLY D C 1
ATOM 4832 O O . GLY D 1 47 ? 29.429 8.273 -25.305 1.00 36.39 47 GLY D O 1
ATOM 4833 N N . ASN D 1 48 ? 30.145 10.393 -25.504 1.00 36.10 48 ASN D N 1
ATOM 4834 C CA . ASN D 1 48 ? 31.562 10.056 -25.366 1.00 35.61 48 ASN D CA 1
ATOM 4835 C C . ASN D 1 48 ? 31.900 9.778 -23.915 1.00 35.25 48 ASN D C 1
ATOM 4836 O O . ASN D 1 48 ? 31.872 10.697 -23.093 1.00 34.78 48 ASN D O 1
ATOM 4841 N N . ALA D 1 49 ? 32.216 8.517 -23.621 1.00 34.69 49 ALA D N 1
ATOM 4842 C CA . ALA D 1 49 ? 32.549 8.067 -22.265 1.00 35.54 49 ALA D CA 1
ATOM 4843 C C . ALA D 1 49 ? 33.697 8.868 -21.654 1.00 35.55 49 ALA D C 1
ATOM 4844 O O . ALA D 1 49 ? 33.748 9.037 -20.426 1.00 36.07 49 ALA D O 1
ATOM 4846 N N . ASN D 1 50 ? 34.612 9.349 -22.503 1.00 34.89 50 ASN D N 1
ATOM 4847 C CA . ASN D 1 50 ? 35.766 10.129 -22.019 1.00 34.27 50 ASN D CA 1
ATOM 4848 C C . ASN D 1 50 ? 35.437 11.445 -21.348 1.00 34.39 50 ASN D C 1
ATOM 4849 O O . ASN D 1 50 ? 36.297 12.008 -20.643 1.00 34.38 50 ASN D O 1
ATOM 4854 N N . LEU D 1 51 ? 34.231 11.952 -21.572 1.00 34.56 51 LEU D N 1
ATOM 4855 C CA . LEU D 1 51 ? 33.803 13.177 -20.890 1.00 35.01 51 LEU D CA 1
ATOM 4856 C C . LEU D 1 51 ? 33.907 13.120 -19.370 1.00 35.07 51 LEU D C 1
ATOM 4857 O O . LEU D 1 51 ? 34.074 14.148 -18.738 1.00 35.40 51 LEU D O 1
ATOM 4862 N N . GLU D 1 52 ? 33.781 11.926 -18.786 1.00 36.06 52 GLU D N 1
ATOM 4863 C CA . GLU D 1 52 ? 34.009 11.753 -17.339 1.00 36.09 52 GLU D CA 1
ATOM 4864 C C . GLU D 1 52 ? 35.426 12.218 -16.947 1.00 35.36 52 GLU D C 1
ATOM 4865 O O . GLU D 1 52 ? 35.602 13.055 -16.039 1.00 34.41 52 GLU D O 1
ATOM 4871 N N . ARG D 1 53 ? 36.437 11.663 -17.623 1.00 34.60 53 ARG D N 1
ATOM 4872 C CA . ARG D 1 53 ? 37.819 12.105 -17.434 1.00 33.50 53 ARG D CA 1
ATOM 4873 C C . ARG D 1 53 ? 38.022 13.575 -17.814 1.00 32.97 53 ARG D C 1
ATOM 4874 O O . ARG D 1 53 ? 38.725 14.298 -17.116 1.00 32.62 53 ARG D O 1
ATOM 4882 N N . VAL D 1 54 ? 37.441 14.023 -18.925 1.00 33.08 54 VAL D N 1
ATOM 4883 C CA . VAL D 1 54 ? 37.580 15.435 -19.336 1.00 32.84 54 VAL D CA 1
ATOM 4884 C C . VAL D 1 54 ? 37.094 16.389 -18.221 1.00 32.87 54 VAL D C 1
ATOM 4885 O O . VAL D 1 54 ? 37.772 17.357 -17.890 1.00 32.63 54 VAL D O 1
ATOM 4889 N N . ALA D 1 55 ? 35.962 16.075 -17.594 1.00 32.14 55 ALA D N 1
ATOM 4890 C CA . ALA D 1 55 ? 35.453 16.920 -16.515 1.00 32.27 55 ALA D CA 1
ATOM 4891 C C . ALA D 1 55 ? 36.461 16.936 -15.338 1.00 32.71 55 ALA D C 1
ATOM 4892 O O . ALA D 1 55 ? 36.760 17.987 -14.776 1.00 33.41 55 ALA D O 1
ATOM 4894 N N . GLU D 1 56 ? 37.007 15.777 -14.999 1.00 33.29 56 GLU D N 1
ATOM 4895 C CA . GLU D 1 56 ? 38.047 15.692 -13.980 1.00 33.35 56 GLU D CA 1
ATOM 4896 C C . GLU D 1 56 ? 39.247 16.571 -14.328 1.00 33.55 56 GLU D C 1
ATOM 4897 O O . GLU D 1 56 ? 39.778 17.276 -13.468 1.00 33.15 56 GLU D O 1
ATOM 4903 N N . GLU D 1 57 ? 39.695 16.522 -15.588 1.00 33.72 57 GLU D N 1
ATOM 4904 C CA . GLU D 1 57 ? 40.856 17.325 -15.996 1.00 34.43 57 GLU D CA 1
ATOM 4905 C C . GLU D 1 57 ? 40.564 18.806 -15.917 1.00 34.02 57 GLU D C 1
ATOM 4906 O O . GLU D 1 57 ? 41.382 19.557 -15.432 1.00 34.81 57 GLU D O 1
ATOM 4912 N N . LEU D 1 58 ? 39.437 19.232 -16.476 1.00 33.89 58 LEU D N 1
ATOM 4913 C CA . LEU D 1 58 ? 39.039 20.648 -16.399 1.00 34.27 58 LEU D CA 1
ATOM 4914 C C . LEU D 1 58 ? 38.941 21.143 -14.954 1.00 34.65 58 LEU D C 1
ATOM 4915 O O . LEU D 1 58 ? 39.372 22.262 -14.635 1.00 35.03 58 LEU D O 1
ATOM 4920 N N . ASN D 1 59 ? 38.371 20.317 -14.081 1.00 35.02 59 ASN D N 1
ATOM 4921 C CA . ASN D 1 59 ? 38.288 20.673 -12.657 1.00 34.64 59 ASN D CA 1
ATOM 4922 C C . ASN D 1 59 ? 39.666 20.749 -12.011 1.00 34.77 59 ASN D C 1
ATOM 4923 O O . ASN D 1 59 ? 39.900 21.589 -11.152 1.00 34.66 59 ASN D O 1
ATOM 4928 N N . SER D 1 60 ? 40.576 19.870 -12.433 1.00 33.63 60 SER D N 1
ATOM 4929 C CA . SER D 1 60 ? 41.938 19.868 -11.919 1.00 33.67 60 SER D CA 1
ATOM 4930 C C . SER D 1 60 ? 42.650 21.167 -12.297 1.00 33.30 60 SER D C 1
ATOM 4931 O O . SER D 1 60 ? 43.335 21.796 -11.472 1.00 32.37 60 SER D O 1
ATOM 4934 N N . ILE D 1 61 ? 42.497 21.543 -13.567 1.00 33.52 61 ILE D N 1
ATOM 4935 C CA . ILE D 1 61 ? 43.032 22.792 -14.086 1.00 33.75 61 ILE D CA 1
ATOM 4936 C C . ILE D 1 61 ? 42.450 23.976 -13.341 1.00 33.91 61 ILE D C 1
ATOM 4937 O O . ILE D 1 61 ? 43.181 24.871 -12.932 1.00 34.33 61 ILE D O 1
ATOM 4942 N N . ALA D 1 62 ? 41.132 23.988 -13.177 1.00 34.39 62 ALA D N 1
ATOM 4943 C CA . ALA D 1 62 ? 40.474 25.047 -12.417 1.00 34.09 62 ALA D CA 1
ATOM 4944 C C . ALA D 1 62 ? 41.090 25.112 -11.018 1.00 33.90 62 ALA D C 1
ATOM 4945 O O . ALA D 1 62 ? 41.491 26.185 -10.572 1.00 33.96 62 ALA D O 1
ATOM 4947 N N . GLY D 1 63 ? 41.197 23.971 -10.338 1.00 34.69 63 GLY D N 1
ATOM 4948 C CA . GLY D 1 63 ? 41.848 23.924 -9.002 1.00 35.06 63 GLY D CA 1
ATOM 4949 C C . GLY D 1 63 ? 43.244 24.546 -8.966 1.00 35.01 63 GLY D C 1
ATOM 4950 O O . GLY D 1 63 ? 43.546 25.309 -8.067 1.00 35.35 63 GLY D O 1
ATOM 4951 N N . HIS D 1 64 ? 44.085 24.219 -9.954 1.00 35.01 64 HIS D N 1
ATOM 4952 C CA . HIS D 1 64 ? 45.425 24.805 -10.071 1.00 35.07 64 HIS D CA 1
ATOM 4953 C C . HIS D 1 64 ? 45.372 26.347 -10.166 1.00 35.19 64 HIS D C 1
ATOM 4954 O O . HIS D 1 64 ? 46.101 27.071 -9.456 1.00 35.23 64 HIS D O 1
ATOM 4961 N N . LEU D 1 65 ? 44.523 26.835 -11.066 1.00 34.66 65 LEU D N 1
ATOM 4962 C CA . LEU D 1 65 ? 44.396 28.266 -11.331 1.00 35.43 65 LEU D CA 1
ATOM 4963 C C . LEU D 1 65 ? 43.920 29.024 -10.091 1.00 35.69 65 LEU D C 1
ATOM 4964 O O . LEU D 1 65 ? 44.398 30.140 -9.796 1.00 36.39 65 LEU D O 1
ATOM 4969 N N . GLU D 1 66 ? 43.023 28.394 -9.334 1.00 36.03 66 GLU D N 1
ATOM 4970 C CA . GLU D 1 66 ? 42.471 28.981 -8.121 1.00 36.39 66 GLU D CA 1
ATOM 4971 C C . GLU D 1 66 ? 43.507 29.046 -7.011 1.00 37.28 66 GLU D C 1
ATOM 4972 O O . GLU D 1 66 ? 43.505 29.976 -6.193 1.00 36.18 66 GLU D O 1
ATOM 4978 N N . GLU D 1 67 ? 44.390 28.060 -6.984 1.00 37.04 67 GLU D N 1
ATOM 4979 C CA . GLU D 1 67 ? 45.417 28.009 -5.948 1.00 38.91 67 GLU D CA 1
ATOM 4980 C C . GLU D 1 67 ? 46.582 28.937 -6.254 1.00 39.44 67 GLU D C 1
ATOM 4981 O O . GLU D 1 67 ? 47.332 29.299 -5.354 1.00 39.64 67 GLU D O 1
ATOM 4987 N N . HIS D 1 68 ? 46.717 29.320 -7.519 1.00 39.84 68 HIS D N 1
ATOM 4988 C CA . HIS D 1 68 ? 47.750 30.246 -7.965 1.00 41.13 68 HIS D CA 1
ATOM 4989 C C . HIS D 1 68 ? 47.164 31.637 -8.273 1.00 42.34 68 HIS D C 1
ATOM 4990 O O . HIS D 1 68 ? 47.152 32.086 -9.418 1.00 42.93 68 HIS D O 1
ATOM 4997 N N . ALA D 1 69 ? 46.650 32.306 -7.252 1.00 43.75 69 ALA D N 1
ATOM 4998 C CA . ALA D 1 69 ? 46.138 33.654 -7.444 1.00 44.44 69 ALA D CA 1
ATOM 4999 C C . ALA D 1 69 ? 47.232 34.600 -6.987 1.00 44.66 69 ALA D C 1
ATOM 5000 O O . ALA D 1 69 ? 48.074 34.211 -6.179 1.00 45.27 69 ALA D O 1
ATOM 5002 N N . PRO D 1 70 ? 47.261 35.834 -7.526 1.00 44.60 70 PRO D N 1
ATOM 5003 C CA . PRO D 1 70 ? 48.338 36.727 -7.111 1.00 44.52 70 PRO D CA 1
ATOM 5004 C C . PRO D 1 70 ? 48.097 37.202 -5.688 1.00 44.89 70 PRO D C 1
ATOM 5005 O O . PRO D 1 70 ? 46.958 37.183 -5.223 1.00 44.65 70 PRO D O 1
ATOM 5009 N N . ALA D 1 71 ? 49.166 37.610 -5.009 1.00 45.44 71 ALA D N 1
ATOM 5010 C CA . ALA D 1 71 ? 49.078 38.111 -3.637 1.00 46.03 71 ALA D CA 1
ATOM 5011 C C . ALA D 1 71 ? 48.129 39.304 -3.542 1.00 46.32 71 ALA D C 1
ATOM 5012 O O . ALA D 1 71 ? 47.429 39.460 -2.540 1.00 47.25 71 ALA D O 1
ATOM 5014 N N . VAL D 1 72 ? 48.103 40.132 -4.586 1.00 45.97 72 VAL D N 1
ATOM 5015 C CA . VAL D 1 72 ? 47.129 41.217 -4.700 1.00 45.46 72 VAL D CA 1
ATOM 5016 C C . VAL D 1 72 ? 46.431 41.137 -6.059 1.00 45.00 72 VAL D C 1
ATOM 5017 O O . VAL D 1 72 ? 47.080 40.914 -7.083 1.00 44.62 72 VAL D O 1
ATOM 5021 N N . ALA D 1 73 ? 45.111 41.304 -6.048 1.00 44.76 73 ALA D N 1
ATOM 5022 C CA . ALA D 1 73 ? 44.288 41.179 -7.256 1.00 44.77 73 ALA D CA 1
ATOM 5023 C C . ALA D 1 73 ? 44.624 42.281 -8.238 1.00 44.80 73 ALA D C 1
ATOM 5024 O O . ALA D 1 73 ? 44.836 43.423 -7.830 1.00 44.76 73 ALA D O 1
ATOM 5026 N N . GLU D 1 74 ? 44.684 41.956 -9.529 1.00 44.84 74 GLU D N 1
ATOM 5027 C CA . GLU D 1 74 ? 44.995 42.993 -10.520 1.00 45.22 74 GLU D CA 1
ATOM 5028 C C . GLU D 1 74 ? 43.929 44.078 -10.534 1.00 44.38 74 GLU D C 1
ATOM 5029 O O . GLU D 1 74 ? 42.741 43.780 -10.457 1.00 43.64 74 GLU D O 1
ATOM 5035 N N . ARG D 1 75 ? 44.372 45.334 -10.591 1.00 44.05 75 ARG D N 1
ATOM 5036 C CA . ARG D 1 75 ? 43.466 46.482 -10.547 1.00 44.01 75 ARG D CA 1
ATOM 5037 C C . ARG D 1 75 ? 42.636 46.546 -11.826 1.00 43.59 75 ARG D C 1
ATOM 5038 O O . ARG D 1 75 ? 43.108 46.176 -12.907 1.00 43.48 75 ARG D O 1
ATOM 5046 N N . LEU D 1 76 ? 41.386 46.969 -11.682 1.00 43.11 76 LEU D N 1
ATOM 5047 C CA . LEU D 1 76 ? 40.449 47.015 -12.803 1.00 43.16 76 LEU D CA 1
ATOM 5048 C C . LEU D 1 76 ? 40.275 48.456 -13.274 1.00 42.79 76 LEU D C 1
ATOM 5049 O O . LEU D 1 76 ? 40.322 49.380 -12.469 1.00 42.32 76 LEU D O 1
ATOM 5054 N N . ILE D 1 77 ? 40.101 48.640 -14.580 1.00 42.65 77 ILE D N 1
ATOM 5055 C CA . ILE D 1 77 ? 39.880 49.966 -15.176 1.00 42.51 77 ILE D CA 1
ATOM 5056 C C . ILE D 1 77 ? 38.373 50.259 -15.232 1.00 43.08 77 ILE D C 1
ATOM 5057 O O . ILE D 1 77 ? 37.603 49.490 -15.836 1.00 42.75 77 ILE D O 1
ATOM 5062 N N . ASP D 1 78 ? 37.939 51.342 -14.589 1.00 42.89 78 ASP D N 1
ATOM 5063 C CA . ASP D 1 78 ? 36.531 51.695 -14.652 1.00 43.46 78 ASP D CA 1
ATOM 5064 C C . ASP D 1 78 ? 36.348 52.681 -15.788 1.00 43.55 78 ASP D C 1
ATOM 5065 O O . ASP D 1 78 ? 36.509 53.893 -15.621 1.00 42.89 78 ASP D O 1
ATOM 5078 N N . TRP D 1 80 ? 33.596 53.540 -17.369 1.00 43.91 80 TRP D N 1
ATOM 5079 C CA . TRP D 1 80 ? 32.388 54.371 -17.253 1.00 43.58 80 TRP D CA 1
ATOM 5080 C C . TRP D 1 80 ? 32.599 55.556 -16.329 1.00 43.78 80 TRP D C 1
ATOM 5081 O O . TRP D 1 80 ? 31.756 56.463 -16.232 1.00 43.47 80 TRP D O 1
ATOM 5092 N N . ASN D 1 81 ? 33.747 55.539 -15.662 1.00 43.76 81 ASN D N 1
ATOM 5093 C CA . ASN D 1 81 ? 34.144 56.601 -14.770 1.00 43.66 81 ASN D CA 1
ATOM 5094 C C . ASN D 1 81 ? 35.451 57.262 -15.212 1.00 43.33 81 ASN D C 1
ATOM 5095 O O . ASN D 1 81 ? 36.141 57.890 -14.405 1.00 43.35 81 ASN D O 1
ATOM 5100 N N . GLY D 1 82 ? 35.788 57.101 -16.490 1.00 42.91 82 GLY D N 1
ATOM 5101 C CA . GLY D 1 82 ? 36.859 57.873 -17.128 1.00 42.93 82 GLY D CA 1
ATOM 5102 C C . GLY D 1 82 ? 38.279 57.359 -17.011 1.00 42.96 82 GLY D C 1
ATOM 5103 O O . GLY D 1 82 ? 39.227 58.080 -17.324 1.00 43.05 82 GLY D O 1
ATOM 5104 N N . GLU D 1 83 ? 38.437 56.112 -16.588 1.00 43.00 83 GLU D N 1
ATOM 5105 C CA . GLU D 1 83 ? 39.765 55.586 -16.264 1.00 43.17 83 GLU D CA 1
ATOM 5106 C C . GLU D 1 83 ? 40.532 54.962 -17.430 1.00 43.29 83 GLU D C 1
ATOM 5107 O O . GLU D 1 83 ? 41.703 54.609 -17.276 1.00 43.94 83 GLU D O 1
ATOM 5113 N N . GLY D 1 84 ? 39.881 54.845 -18.586 1.00 43.53 84 GLY D N 1
ATOM 5114 C CA . GLY D 1 84 ? 40.479 54.250 -19.778 1.00 43.31 84 GLY D CA 1
ATOM 5115 C C . GLY D 1 84 ? 39.633 53.084 -20.259 1.00 43.51 84 GLY D C 1
ATOM 5116 O O . GLY D 1 84 ? 38.597 52.788 -19.662 1.00 44.14 84 GLY D O 1
ATOM 5117 N N . VAL D 1 85 ? 40.069 52.414 -21.327 1.00 42.76 85 VAL D N 1
ATOM 5118 C CA . VAL D 1 85 ? 39.338 51.239 -21.862 1.00 41.76 85 VAL D CA 1
ATOM 5119 C C . VAL D 1 85 ? 39.511 50.038 -20.912 1.00 41.11 85 VAL D C 1
ATOM 5120 O O . VAL D 1 85 ? 40.611 49.801 -20.411 1.00 40.34 85 VAL D O 1
ATOM 5124 N N . THR D 1 86 ? 38.425 49.302 -20.639 1.00 40.65 86 THR D N 1
ATOM 5125 C CA . THR D 1 86 ? 38.495 48.106 -19.792 1.00 40.22 86 THR D CA 1
ATOM 5126 C C . THR D 1 86 ? 39.303 46.998 -20.466 1.00 39.77 86 THR D C 1
ATOM 5127 O O . THR D 1 86 ? 39.359 46.906 -21.705 1.00 39.50 86 THR D O 1
ATOM 5131 N N . ARG D 1 87 ? 39.917 46.155 -19.645 1.00 38.81 87 ARG D N 1
ATOM 5132 C CA . ARG D 1 87 ? 40.628 44.998 -20.145 1.00 39.02 87 ARG D CA 1
ATOM 5133 C C . ARG D 1 87 ? 40.056 43.679 -19.590 1.00 37.60 87 ARG D C 1
ATOM 5134 O O . ARG D 1 87 ? 40.575 42.593 -19.877 1.00 37.17 87 ARG D O 1
ATOM 5142 N N . HIS D 1 88 ? 38.971 43.770 -18.820 1.00 36.98 88 HIS D N 1
ATOM 5143 C CA . HIS D 1 88 ? 38.434 42.582 -18.113 1.00 36.25 88 HIS D CA 1
ATOM 5144 C C . HIS D 1 88 ? 37.054 42.132 -18.587 1.00 35.98 88 HIS D C 1
ATOM 5145 O O . HIS D 1 88 ? 36.485 41.168 -18.043 1.00 35.68 88 HIS D O 1
ATOM 5152 N N . ASP D 1 89 ? 36.507 42.843 -19.568 1.00 35.73 89 ASP D N 1
ATOM 5153 C CA . ASP D 1 89 ? 35.090 42.751 -19.897 1.00 35.60 89 ASP D CA 1
ATOM 5154 C C . ASP D 1 89 ? 34.798 41.565 -20.810 1.00 34.90 89 ASP D C 1
ATOM 5155 O O . ASP D 1 89 ? 35.704 41.042 -21.465 1.00 34.72 89 ASP D O 1
ATOM 5160 N N . PRO D 1 90 ? 33.533 41.090 -20.830 1.00 35.71 90 PRO D N 1
ATOM 5161 C CA . PRO D 1 90 ? 33.175 39.964 -21.691 1.00 34.63 90 PRO D CA 1
ATOM 5162 C C . PRO D 1 90 ? 32.996 40.286 -23.179 1.00 34.13 90 PRO D C 1
ATOM 5163 O O . PRO D 1 90 ? 32.425 39.476 -23.922 1.00 34.24 90 PRO D O 1
ATOM 5167 N N . VAL D 1 91 ? 33.498 41.436 -23.627 1.00 33.45 91 VAL D N 1
ATOM 5168 C CA . VAL D 1 91 ? 33.452 41.747 -25.055 1.00 33.00 91 VAL D CA 1
ATOM 5169 C C . VAL D 1 91 ? 34.866 41.779 -25.638 1.00 32.46 91 VAL D C 1
ATOM 5170 O O . VAL D 1 91 ? 35.117 41.226 -26.727 1.00 32.07 91 VAL D O 1
ATOM 5174 N N . THR D 1 92 ? 35.786 42.410 -24.908 1.00 32.99 92 THR D N 1
ATOM 5175 C CA . THR D 1 92 ? 37.144 42.635 -25.424 1.00 32.65 92 THR D CA 1
ATOM 5176 C C . THR D 1 92 ? 38.285 42.041 -24.583 1.00 32.81 92 THR D C 1
ATOM 5177 O O . THR D 1 92 ? 39.453 42.141 -24.984 1.00 32.04 92 THR D O 1
ATOM 5181 N N . GLY D 1 93 ? 37.964 41.482 -23.412 1.00 31.93 93 GLY D N 1
ATOM 5182 C CA . GLY D 1 93 ? 39.007 41.088 -22.439 1.00 32.10 93 GLY D CA 1
ATOM 5183 C C . GLY D 1 93 ? 39.857 39.902 -22.847 1.00 31.42 93 GLY D C 1
ATOM 5184 O O . GLY D 1 93 ? 39.322 38.805 -23.063 1.00 31.65 93 GLY D O 1
ATOM 5185 N N . PRO D 1 94 ? 41.188 40.109 -22.993 1.00 31.57 94 PRO D N 1
ATOM 5186 C CA . PRO D 1 94 ? 42.032 39.005 -23.448 1.00 31.79 94 PRO D CA 1
ATOM 5187 C C . PRO D 1 94 ? 42.126 37.827 -22.475 1.00 31.64 94 PRO D C 1
ATOM 5188 O O . PRO D 1 94 ? 42.436 36.727 -22.903 1.00 31.53 94 PRO D O 1
ATOM 5192 N N . GLU D 1 95 ? 41.853 38.051 -21.192 1.00 31.79 95 GLU D N 1
ATOM 5193 C CA . GLU D 1 95 ? 41.839 36.952 -20.229 1.00 32.34 95 GLU D CA 1
ATOM 5194 C C . GLU D 1 95 ? 40.424 36.476 -19.894 1.00 31.60 95 GLU D C 1
ATOM 5195 O O . GLU D 1 95 ? 40.254 35.630 -19.024 1.00 30.99 95 GLU D O 1
ATOM 5201 N N . ASN D 1 96 ? 39.428 37.019 -20.601 1.00 31.77 96 ASN D N 1
ATOM 5202 C CA . ASN D 1 96 ? 38.031 36.677 -20.363 1.00 31.52 96 ASN D CA 1
ATOM 5203 C C . ASN D 1 96 ? 37.552 35.750 -21.470 1.00 31.68 96 ASN D C 1
ATOM 5204 O O . ASN D 1 96 ? 37.368 36.202 -22.599 1.00 32.08 96 ASN D O 1
ATOM 5209 N N . ALA D 1 97 ? 37.364 34.460 -21.173 1.00 30.74 97 ALA D N 1
ATOM 5210 C CA . ALA D 1 97 ? 37.102 33.504 -22.262 1.00 32.39 97 ALA D CA 1
ATOM 5211 C C . ALA D 1 97 ? 35.694 33.680 -22.849 1.00 32.75 97 ALA D C 1
ATOM 5212 O O . ALA D 1 97 ? 35.360 33.072 -23.859 1.00 32.87 97 ALA D O 1
ATOM 5214 N N . LEU D 1 98 ? 34.887 34.543 -22.230 1.00 34.58 98 LEU D N 1
ATOM 5215 C CA . LEU D 1 98 ? 33.522 34.836 -22.733 1.00 35.84 98 LEU D CA 1
ATOM 5216 C C . LEU D 1 98 ? 33.535 35.856 -23.848 1.00 34.76 98 LEU D C 1
ATOM 5217 O O . LEU D 1 98 ? 32.599 35.919 -24.658 1.00 34.44 98 LEU D O 1
ATOM 5222 N N . ALA D 1 99 ? 34.627 36.612 -23.912 1.00 34.17 99 ALA D N 1
ATOM 5223 C CA . ALA D 1 99 ? 34.856 37.618 -24.930 1.00 34.06 99 ALA D CA 1
ATOM 5224 C C . ALA D 1 99 ? 35.309 36.907 -26.183 1.00 34.31 99 ALA D C 1
ATOM 5225 O O . ALA D 1 99 ? 36.102 35.965 -26.107 1.00 33.10 99 ALA D O 1
ATOM 5227 N N . PRO D 1 100 ? 34.764 37.305 -27.347 1.00 34.88 100 PRO D N 1
ATOM 5228 C CA . PRO D 1 100 ? 35.259 36.730 -28.601 1.00 35.38 100 PRO D CA 1
ATOM 5229 C C . PRO D 1 100 ? 36.785 36.539 -28.710 1.00 36.57 100 PRO D C 1
ATOM 5230 O O . PRO D 1 100 ? 37.200 35.441 -29.071 1.00 35.98 100 PRO D O 1
ATOM 5234 N N . PRO D 1 101 ? 37.614 37.567 -28.404 1.00 37.42 101 PRO D N 1
ATOM 5235 C CA . PRO D 1 101 ? 37.329 38.941 -27.995 1.00 37.92 101 PRO D CA 1
ATOM 5236 C C . PRO D 1 101 ? 37.239 39.875 -29.204 1.00 38.57 101 PRO D C 1
ATOM 5237 O O . PRO D 1 101 ? 37.766 39.573 -30.284 1.00 39.20 101 PRO D O 1
ATOM 5241 N N . VAL D 1 102 ? 36.594 41.016 -29.025 1.00 38.74 102 VAL D N 1
ATOM 5242 C CA . VAL D 1 102 ? 36.578 42.018 -30.094 1.00 38.97 102 VAL D CA 1
ATOM 5243 C C . VAL D 1 102 ? 37.767 42.965 -29.928 1.00 38.86 102 VAL D C 1
ATOM 5244 O O . VAL D 1 102 ? 38.066 43.393 -28.813 1.00 38.99 102 VAL D O 1
ATOM 5248 N N . VAL D 1 103 ? 38.470 43.254 -31.023 1.00 38.69 103 VAL D N 1
ATOM 5249 C CA . VAL D 1 103 ? 39.537 44.249 -31.005 1.00 39.55 103 VAL D CA 1
ATOM 5250 C C . VAL D 1 103 ? 39.015 45.584 -31.555 1.00 39.70 103 VAL D C 1
ATOM 5251 O O . VAL D 1 103 ? 38.461 45.646 -32.662 1.00 39.86 103 VAL D O 1
ATOM 5255 N N . LEU D 1 104 ? 39.154 46.646 -30.770 1.00 39.36 104 LEU D N 1
ATOM 5256 C CA . LEU D 1 104 ? 38.622 47.941 -31.178 1.00 39.76 104 LEU D CA 1
ATOM 5257 C C . LEU D 1 104 ? 39.741 48.958 -31.362 1.00 40.14 104 LEU D C 1
ATOM 5258 O O . LEU D 1 104 ? 40.637 49.060 -30.515 1.00 39.44 104 LEU D O 1
ATOM 5263 N N . GLU D 1 105 ? 39.700 49.673 -32.485 1.00 41.20 105 GLU D N 1
ATOM 5264 C CA . GLU D 1 105 ? 40.584 50.810 -32.689 1.00 42.71 105 GLU D CA 1
ATOM 5265 C C . GLU D 1 105 ? 39.824 52.154 -32.755 1.00 42.62 105 GLU D C 1
ATOM 5266 O O . GLU D 1 105 ? 38.617 52.191 -33.048 1.00 42.72 105 GLU D O 1
ATOM 5272 N N . GLY D 1 106 ? 40.527 53.252 -32.457 1.00 42.58 106 GLY D N 1
ATOM 5273 C CA . GLY D 1 106 ? 39.926 54.586 -32.490 1.00 42.56 106 GLY D CA 1
ATOM 5274 C C . GLY D 1 106 ? 40.361 55.412 -33.690 1.00 43.04 106 GLY D C 1
ATOM 5275 O O . GLY D 1 106 ? 41.559 55.539 -33.962 1.00 41.61 106 GLY D O 1
ATOM 5276 N N . LEU D 1 107 ? 39.385 55.981 -34.403 1.00 43.22 107 LEU D N 1
ATOM 5277 C CA . LEU D 1 107 ? 39.669 56.746 -35.626 1.00 44.38 107 LEU D CA 1
ATOM 5278 C C . LEU D 1 107 ? 39.735 58.251 -35.354 1.00 44.51 107 LEU D C 1
ATOM 5279 O O . LEU D 1 107 ? 39.125 58.736 -34.396 1.00 44.92 107 LEU D O 1
ATOM 5284 N N . SER D 1 108 ? 40.482 58.983 -36.186 1.00 45.02 108 SER D N 1
ATOM 5285 C CA . SER D 1 108 ? 40.669 60.423 -35.982 1.00 45.65 108 SER D CA 1
ATOM 5286 C C . SER D 1 108 ? 39.366 61.246 -36.030 1.00 46.04 108 SER D C 1
ATOM 5287 O O . SER D 1 108 ? 39.300 62.337 -35.464 1.00 46.31 108 SER D O 1
ATOM 5290 N N . ASP D 1 109 ? 38.327 60.713 -36.670 1.00 46.49 109 ASP D N 1
ATOM 5291 C CA . ASP D 1 109 ? 36.993 61.318 -36.626 1.00 46.96 109 ASP D CA 1
ATOM 5292 C C . ASP D 1 109 ? 36.236 61.094 -35.291 1.00 46.95 109 ASP D C 1
ATOM 5293 O O . ASP D 1 109 ? 35.126 61.600 -35.111 1.00 46.93 109 ASP D O 1
ATOM 5298 N N . GLY D 1 110 ? 36.819 60.326 -34.371 1.00 46.45 110 GLY D N 1
ATOM 5299 C CA . GLY D 1 110 ? 36.181 60.076 -33.070 1.00 46.34 110 GLY D CA 1
ATOM 5300 C C . GLY D 1 110 ? 35.377 58.790 -32.993 1.00 45.98 110 GLY D C 1
ATOM 5301 O O . GLY D 1 110 ? 34.925 58.378 -31.913 1.00 46.38 110 GLY D O 1
ATOM 5302 N N . SER D 1 111 ? 35.187 58.134 -34.130 1.00 45.65 111 SER D N 1
ATOM 5303 C CA . SER D 1 111 ? 34.505 56.856 -34.109 1.00 45.15 111 SER D CA 1
ATOM 5304 C C . SER D 1 111 ? 35.442 55.751 -33.634 1.00 45.20 111 SER D C 1
ATOM 5305 O O . SER D 1 111 ? 36.664 55.889 -33.657 1.00 44.02 111 SER D O 1
ATOM 5308 N N . VAL D 1 112 ? 34.830 54.665 -33.172 1.00 44.97 112 VAL D N 1
ATOM 5309 C CA . VAL D 1 112 ? 35.531 53.474 -32.751 1.00 45.51 112 VAL D CA 1
ATOM 5310 C C . VAL D 1 112 ? 35.048 52.337 -33.639 1.00 45.72 112 VAL D C 1
ATOM 5311 O O . VAL D 1 112 ? 33.892 52.321 -34.065 1.00 44.97 112 VAL D O 1
ATOM 5315 N N . ARG D 1 113 ? 35.933 51.398 -33.935 1.00 45.77 113 ARG D N 1
ATOM 5316 C CA . ARG D 1 113 ? 35.601 50.357 -34.888 1.00 46.94 113 ARG D CA 1
ATOM 5317 C C . ARG D 1 113 ? 36.352 49.082 -34.590 1.00 46.66 113 ARG D C 1
ATOM 5318 O O . ARG D 1 113 ? 37.497 49.108 -34.147 1.00 46.41 113 ARG D O 1
ATOM 5326 N N . GLY D 1 114 ? 35.680 47.963 -34.836 1.00 46.71 114 GLY D N 1
ATOM 5327 C CA . GLY D 1 114 ? 36.263 46.644 -34.699 1.00 46.53 114 GLY D CA 1
ATOM 5328 C C . GLY D 1 114 ? 35.598 45.718 -35.690 1.00 46.63 114 GLY D C 1
ATOM 5329 O O . GLY D 1 114 ? 34.497 46.006 -36.171 1.00 46.73 114 GLY D O 1
ATOM 5330 N N . THR D 1 115 ? 36.277 44.623 -36.020 1.00 45.90 115 THR D N 1
ATOM 5331 C CA . THR D 1 115 ? 35.733 43.617 -36.923 1.00 45.11 115 THR D CA 1
ATOM 5332 C C . THR D 1 115 ? 35.799 42.287 -36.203 1.00 44.40 115 THR D C 1
ATOM 5333 O O . THR D 1 115 ? 36.862 41.921 -35.682 1.00 44.39 115 THR D O 1
ATOM 5337 N N . VAL D 1 116 ? 34.674 41.573 -36.160 1.00 42.57 116 VAL D N 1
ATOM 5338 C CA . VAL D 1 116 ? 34.623 40.304 -35.432 1.00 41.63 116 VAL D CA 1
ATOM 5339 C C . VAL D 1 116 ? 33.805 39.272 -36.189 1.00 40.80 116 VAL D C 1
ATOM 5340 O O . VAL D 1 116 ? 32.761 39.591 -36.762 1.00 40.41 116 VAL D O 1
ATOM 5344 N N . THR D 1 117 ? 34.289 38.033 -36.168 1.00 39.08 117 THR D N 1
ATOM 5345 C CA . THR D 1 117 ? 33.549 36.901 -36.690 1.00 37.64 117 THR D CA 1
ATOM 5346 C C . THR D 1 117 ? 33.082 36.090 -35.503 1.00 37.85 117 THR D C 1
ATOM 5347 O O . THR D 1 117 ? 33.892 35.575 -34.709 1.00 38.11 117 THR D O 1
ATOM 5351 N N . LEU D 1 118 ? 31.774 35.978 -35.384 1.00 37.01 118 LEU D N 1
ATOM 5352 C CA . LEU D 1 118 ? 31.186 35.307 -34.224 1.00 37.31 118 LEU D CA 1
ATOM 5353 C C . LEU D 1 118 ? 30.894 33.841 -34.457 1.00 37.10 118 LEU D C 1
ATOM 5354 O O . LEU D 1 118 ? 30.570 33.419 -35.579 1.00 36.85 118 LEU D O 1
ATOM 5359 N N . THR D 1 119 ? 30.954 33.087 -33.364 1.00 36.62 119 THR D N 1
ATOM 5360 C CA . THR D 1 119 ? 30.998 31.633 -33.374 1.00 36.13 119 THR D CA 1
ATOM 5361 C C . THR D 1 119 ? 29.821 31.044 -32.563 1.00 35.56 119 THR D C 1
ATOM 5362 O O . THR D 1 119 ? 29.064 31.804 -31.921 1.00 35.20 119 THR D O 1
ATOM 5366 N N . ILE D 1 120 ? 29.659 29.719 -32.572 1.00 34.93 120 ILE D N 1
ATOM 5367 C CA . ILE D 1 120 ? 28.427 29.102 -32.051 1.00 35.72 120 ILE D CA 1
ATOM 5368 C C . ILE D 1 120 ? 28.037 29.321 -30.572 1.00 34.93 120 ILE D C 1
ATOM 5369 O O . ILE D 1 120 ? 26.851 29.188 -30.242 1.00 35.63 120 ILE D O 1
ATOM 5374 N N . PRO D 1 121 ? 29.010 29.599 -29.662 1.00 34.30 121 PRO D N 1
ATOM 5375 C CA . PRO D 1 121 ? 28.527 29.953 -28.319 1.00 33.86 121 PRO D CA 1
ATOM 5376 C C . PRO D 1 121 ? 27.636 31.205 -28.332 1.00 34.30 121 PRO D C 1
ATOM 5377 O O . PRO D 1 121 ? 26.826 31.368 -27.431 1.00 34.77 121 PRO D O 1
ATOM 5381 N N . TYR D 1 122 ? 27.787 32.055 -29.355 1.00 34.56 122 TYR D N 1
ATOM 5382 C CA . TYR D 1 122 ? 27.036 33.344 -29.453 1.00 34.34 122 TYR D CA 1
ATOM 5383 C C . TYR D 1 122 ? 25.665 33.238 -30.181 1.00 34.92 122 TYR D C 1
ATOM 5384 O O . TYR D 1 122 ? 24.939 34.244 -30.360 1.00 35.35 122 TYR D O 1
ATOM 5393 N N . GLN D 1 123 ? 25.291 32.002 -30.530 1.00 34.21 123 GLN D N 1
ATOM 5394 C CA . GLN D 1 123 ? 24.115 31.692 -31.353 1.00 33.30 123 GLN D CA 1
ATOM 5395 C C . GLN D 1 123 ? 22.775 31.946 -30.677 1.00 34.23 123 GLN D C 1
ATOM 5396 O O . GLN D 1 123 ? 22.584 31.559 -29.533 1.00 31.83 123 GLN D O 1
ATOM 5402 N N . GLY D 1 124 ? 21.853 32.557 -31.416 1.00 34.02 124 GLY D N 1
ATOM 5403 C CA . GLY D 1 124 ? 20.453 32.617 -30.999 1.00 35.58 124 GLY D CA 1
ATOM 5404 C C . GLY D 1 124 ? 19.689 31.827 -32.051 1.00 35.04 124 GLY D C 1
ATOM 5405 O O . GLY D 1 124 ? 19.732 30.587 -32.053 1.00 35.59 124 GLY D O 1
ATOM 5406 N N . PRO D 1 125 ? 19.030 32.524 -32.993 1.00 35.41 125 PRO D N 1
ATOM 5407 C CA . PRO D 1 125 ? 18.407 31.760 -34.067 1.00 35.48 125 PRO D CA 1
ATOM 5408 C C . PRO D 1 125 ? 19.525 30.999 -34.757 1.00 35.81 125 PRO D C 1
ATOM 5409 O O . PRO D 1 125 ? 20.640 31.533 -34.834 1.00 35.93 125 PRO D O 1
ATOM 5413 N N . PRO D 1 126 ? 19.263 29.755 -35.202 1.00 35.96 126 PRO D N 1
ATOM 5414 C CA . PRO D 1 126 ? 20.319 28.961 -35.829 1.00 35.74 126 PRO D CA 1
ATOM 5415 C C . PRO D 1 126 ? 21.016 29.707 -36.937 1.00 35.29 126 PRO D C 1
ATOM 5416 O O . PRO D 1 126 ? 20.354 30.258 -37.818 1.00 34.81 126 PRO D O 1
ATOM 5420 N N . GLY D 1 127 ? 22.346 29.756 -36.845 1.00 34.14 127 GLY D N 1
ATOM 5421 C CA . GLY D 1 127 ? 23.190 30.345 -37.885 1.00 32.72 127 GLY D CA 1
ATOM 5422 C C . GLY D 1 127 ? 23.395 31.822 -37.608 1.00 32.17 127 GLY D C 1
ATOM 5423 O O . GLY D 1 127 ? 24.137 32.491 -38.326 1.00 29.88 127 GLY D O 1
ATOM 5424 N N . HIS D 1 128 ? 22.740 32.328 -36.554 1.00 31.03 128 HIS D N 1
ATOM 5425 C CA . HIS D 1 128 ? 22.732 33.771 -36.314 1.00 32.08 128 HIS D CA 1
ATOM 5426 C C . HIS D 1 128 ? 23.137 34.179 -34.906 1.00 31.75 128 HIS D C 1
ATOM 5427 O O . HIS D 1 128 ? 23.063 33.381 -33.989 1.00 31.76 128 HIS D O 1
ATOM 5434 N N . VAL D 1 129 ? 23.580 35.430 -34.757 1.00 31.71 129 VAL D N 1
ATOM 5435 C CA . VAL D 1 129 ? 23.969 35.976 -33.476 1.00 31.02 129 VAL D CA 1
ATOM 5436 C C . VAL D 1 129 ? 22.717 36.207 -32.620 1.00 31.35 129 VAL D C 1
ATOM 5437 O O . VAL D 1 129 ? 21.745 36.808 -33.084 1.00 30.44 129 VAL D O 1
ATOM 5441 N N . HIS D 1 130 ? 22.715 35.705 -31.386 1.00 30.54 130 HIS D N 1
ATOM 5442 C CA . HIS D 1 130 ? 21.651 36.038 -30.458 1.00 31.51 130 HIS D CA 1
ATOM 5443 C C . HIS D 1 130 ? 21.472 37.564 -30.391 1.00 31.35 130 HIS D C 1
ATOM 5444 O O . HIS D 1 130 ? 22.468 38.304 -30.305 1.00 31.62 130 HIS D O 1
ATOM 5451 N N . GLY D 1 131 ? 20.230 38.042 -30.442 1.00 32.09 131 GLY D N 1
ATOM 5452 C CA . GLY D 1 131 ? 19.955 39.493 -30.384 1.00 32.50 131 GLY D CA 1
ATOM 5453 C C . GLY D 1 131 ? 20.560 40.160 -29.153 1.00 33.15 131 GLY D C 1
ATOM 5454 O O . GLY D 1 131 ? 20.999 41.321 -29.193 1.00 33.49 131 GLY D O 1
ATOM 5455 N N . GLY D 1 132 ? 20.629 39.405 -28.066 1.00 32.40 132 GLY D N 1
ATOM 5456 C CA . GLY D 1 132 ? 21.159 39.928 -26.816 1.00 33.12 132 GLY D CA 1
ATOM 5457 C C . GLY D 1 132 ? 22.675 40.048 -26.843 1.00 34.32 132 GLY D C 1
ATOM 5458 O O . GLY D 1 132 ? 23.244 40.909 -26.154 1.00 34.58 132 GLY D O 1
ATOM 5459 N N . VAL D 1 133 ? 23.322 39.169 -27.618 1.00 33.40 133 VAL D N 1
ATOM 5460 C CA . VAL D 1 133 ? 24.763 39.256 -27.850 1.00 34.26 133 VAL D CA 1
ATOM 5461 C C . VAL D 1 133 ? 25.071 40.510 -28.668 1.00 33.98 133 VAL D C 1
ATOM 5462 O O . VAL D 1 133 ? 25.980 41.268 -28.340 1.00 34.42 133 VAL D O 1
ATOM 5466 N N . SER D 1 134 ? 24.295 40.755 -29.712 1.00 34.67 134 SER D N 1
ATOM 5467 C CA . SER D 1 134 ? 24.469 41.988 -30.474 1.00 35.01 134 SER D CA 1
ATOM 5468 C C . SER D 1 134 ? 24.314 43.197 -29.565 1.00 34.98 134 SER D C 1
ATOM 5469 O O . SER D 1 134 ? 25.094 44.148 -29.653 1.00 34.28 134 SER D O 1
ATOM 5472 N N . ALA D 1 135 ? 23.326 43.150 -28.671 1.00 34.70 135 ALA D N 1
ATOM 5473 C CA . ALA D 1 135 ? 23.119 44.214 -27.694 1.00 33.92 135 ALA D CA 1
ATOM 5474 C C . ALA D 1 135 ? 24.292 44.379 -26.768 1.00 34.04 135 ALA D C 1
ATOM 5475 O O . ALA D 1 135 ? 24.677 45.517 -26.473 1.00 34.38 135 ALA D O 1
ATOM 5477 N N . LEU D 1 136 ? 24.838 43.259 -26.273 1.00 33.38 136 LEU D N 1
ATOM 5478 C CA . LEU D 1 136 ? 26.009 43.290 -25.389 1.00 35.04 136 LEU D CA 1
ATOM 5479 C C . LEU D 1 136 ? 27.193 43.920 -26.102 1.00 35.07 136 LEU D C 1
ATOM 5480 O O . LEU D 1 136 ? 27.855 44.801 -25.542 1.00 33.96 136 LEU D O 1
ATOM 5485 N N . LEU D 1 137 ? 27.460 43.462 -27.328 1.00 36.59 137 LEU D N 1
ATOM 5486 C CA . LEU D 1 137 ? 28.595 43.990 -28.105 1.00 37.36 137 LEU D CA 1
ATOM 5487 C C . LEU D 1 137 ? 28.467 45.489 -28.309 1.00 38.12 137 LEU D C 1
ATOM 5488 O O . LEU D 1 137 ? 29.438 46.250 -28.091 1.00 39.28 137 LEU D O 1
ATOM 5493 N N . LEU D 1 138 ? 27.283 45.908 -28.754 1.00 37.41 138 LEU D N 1
ATOM 5494 C CA . LEU D 1 138 ? 27.036 47.314 -29.058 1.00 37.84 138 LEU D CA 1
ATOM 5495 C C . LEU D 1 138 ? 27.124 48.185 -27.829 1.00 37.25 138 LEU D C 1
ATOM 5496 O O . LEU D 1 138 ? 27.684 49.278 -27.906 1.00 36.74 138 LEU D O 1
ATOM 5501 N N . ASP D 1 139 ? 26.577 47.708 -26.705 1.00 37.16 139 ASP D N 1
ATOM 5502 C CA . ASP D 1 139 ? 26.670 48.429 -25.434 1.00 37.85 139 ASP D CA 1
ATOM 5503 C C . ASP D 1 139 ? 28.128 48.728 -25.108 1.00 37.55 139 ASP D C 1
ATOM 5504 O O . ASP D 1 139 ? 28.486 49.866 -24.759 1.00 36.55 139 ASP D O 1
ATOM 5509 N N . HIS D 1 140 ? 28.985 47.720 -25.243 1.00 37.28 140 HIS D N 1
ATOM 5510 C CA . HIS D 1 140 ? 30.399 47.934 -24.973 1.00 36.69 140 HIS D CA 1
ATOM 5511 C C . HIS D 1 140 ? 31.082 48.880 -25.961 1.00 36.57 140 HIS D C 1
ATOM 5512 O O . HIS D 1 140 ? 31.899 49.713 -25.549 1.00 35.92 140 HIS D O 1
ATOM 5519 N N . VAL D 1 141 ? 30.764 48.763 -27.250 1.00 36.46 141 VAL D N 1
ATOM 5520 C CA . VAL D 1 141 ? 31.352 49.662 -28.250 1.00 36.47 141 VAL D CA 1
ATOM 5521 C C . VAL D 1 141 ? 30.984 51.112 -27.938 1.00 36.41 141 VAL D C 1
ATOM 5522 O O . VAL D 1 141 ? 31.821 52.003 -28.099 1.00 36.24 141 VAL D O 1
ATOM 5526 N N . LEU D 1 142 ? 29.764 51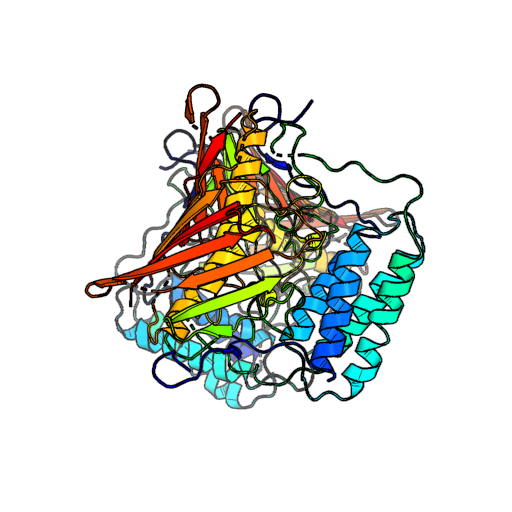.359 -27.456 1.00 36.01 142 LEU D N 1
ATOM 5527 C CA . LEU D 1 142 ? 29.374 52.741 -27.084 1.00 35.93 142 LEU D CA 1
ATOM 5528 C C . LEU D 1 142 ? 30.191 53.262 -25.877 1.00 35.74 142 LEU D C 1
ATOM 5529 O O . LEU D 1 142 ? 30.574 54.447 -25.829 1.00 35.96 142 LEU D O 1
ATOM 5534 N N . GLY D 1 143 ? 30.437 52.389 -24.909 1.00 35.42 143 GLY D N 1
ATOM 5535 C CA . GLY D 1 143 ? 31.364 52.701 -23.809 1.00 34.90 143 GLY D CA 1
ATOM 5536 C C . GLY D 1 143 ? 32.748 53.092 -24.298 1.00 35.33 143 GLY D C 1
ATOM 5537 O O . GLY D 1 143 ? 33.292 54.141 -23.918 1.00 34.64 143 GLY D O 1
ATOM 5538 N N . VAL D 1 144 ? 33.332 52.255 -25.148 1.00 35.53 144 VAL D N 1
ATOM 5539 C CA . VAL D 1 144 ? 34.627 52.577 -25.751 1.00 35.59 144 VAL D CA 1
ATOM 5540 C C . VAL D 1 144 ? 34.553 53.878 -26.544 1.00 35.93 144 VAL D C 1
ATOM 5541 O O . VAL D 1 144 ? 35.417 54.755 -26.371 1.00 35.92 144 VAL D O 1
ATOM 5545 N N . ALA D 1 145 ? 33.537 54.029 -27.405 1.00 35.64 145 ALA D N 1
ATOM 5546 C CA . ALA D 1 145 ? 33.365 55.280 -28.145 1.00 35.28 145 ALA D CA 1
ATOM 5547 C C . ALA D 1 145 ? 33.401 56.516 -27.240 1.00 35.23 145 ALA D C 1
ATOM 5548 O O . ALA D 1 145 ? 34.063 57.507 -27.557 1.00 35.11 145 ALA D O 1
ATOM 5550 N N . ASN D 1 146 ? 32.703 56.450 -26.112 1.00 35.32 146 ASN D N 1
ATOM 5551 C CA . ASN D 1 146 ? 32.708 57.535 -25.139 1.00 36.26 146 ASN D CA 1
ATOM 5552 C C . ASN D 1 146 ? 34.110 57.846 -24.602 1.00 36.41 146 ASN D C 1
ATOM 5553 O O . ASN D 1 146 ? 34.538 59.004 -24.597 1.00 36.91 146 ASN D O 1
ATOM 5558 N N . ALA D 1 147 ? 34.822 56.803 -24.187 1.00 36.53 147 ALA D N 1
ATOM 5559 C CA . ALA D 1 147 ? 36.187 56.913 -23.691 1.00 36.58 147 ALA D CA 1
ATOM 5560 C C . ALA D 1 147 ? 37.093 57.500 -24.755 1.00 36.54 147 ALA D C 1
ATOM 5561 O O . ALA D 1 147 ? 37.858 58.407 -24.480 1.00 36.80 147 ALA D O 1
ATOM 5563 N N . TRP D 1 148 ? 36.993 57.000 -25.982 1.00 36.50 148 TRP D N 1
ATOM 5564 C CA . TRP D 1 148 ? 37.771 57.564 -27.097 1.00 36.75 148 TRP D CA 1
ATOM 5565 C C . TRP D 1 148 ? 37.401 59.023 -27.377 1.00 37.58 148 TRP D C 1
ATOM 5566 O O . TRP D 1 148 ? 38.269 59.842 -27.730 1.00 36.62 148 TRP D O 1
ATOM 5577 N N . GLY D 1 149 ? 36.125 59.349 -27.200 1.00 38.10 149 GLY D N 1
ATOM 5578 C CA . GLY D 1 149 ? 35.648 60.722 -27.379 1.00 39.42 149 GLY D CA 1
ATOM 5579 C C . GLY D 1 149 ? 35.988 61.615 -26.198 1.00 40.80 149 GLY D C 1
ATOM 5580 O O . GLY D 1 149 ? 35.548 62.763 -26.137 1.00 40.58 149 GLY D O 1
ATOM 5581 N N . GLY D 1 150 ? 36.770 61.079 -25.260 1.00 42.01 150 GLY D N 1
ATOM 5582 C CA . GLY D 1 150 ? 37.147 61.780 -24.033 1.00 43.81 150 GLY D CA 1
ATOM 5583 C C . GLY D 1 150 ? 35.982 62.068 -23.105 1.00 45.35 150 GLY D C 1
ATOM 5584 O O . GLY D 1 150 ? 35.997 63.050 -22.367 1.00 45.37 150 GLY D O 1
ATOM 5585 N N . LYS D 1 151 ? 34.952 61.226 -23.160 1.00 46.69 151 LYS D N 1
ATOM 5586 C CA . LYS D 1 151 ? 33.814 61.335 -22.254 1.00 48.15 151 LYS D CA 1
ATOM 5587 C C . LYS D 1 151 ? 33.593 59.985 -21.578 1.00 49.19 151 LYS D C 1
ATOM 5588 O O . LYS D 1 151 ? 33.950 58.932 -22.113 1.00 49.74 151 LYS D O 1
ATOM 5594 N N . ALA D 1 152 ? 33.033 60.000 -20.383 1.00 49.77 152 ALA D N 1
ATOM 5595 C CA . ALA D 1 152 ? 32.729 58.747 -19.724 1.00 50.54 152 ALA D CA 1
ATOM 5596 C C . ALA D 1 152 ? 31.495 58.980 -18.908 1.00 51.15 152 ALA D C 1
ATOM 5597 O O . ALA D 1 152 ? 31.449 59.904 -18.092 1.00 51.11 152 ALA D O 1
ATOM 5599 N N . GLY D 1 153 ? 30.492 58.146 -19.143 1.00 51.36 153 GLY D N 1
ATOM 5600 C CA . GLY D 1 153 ? 29.228 58.268 -18.458 1.00 52.32 153 GLY D CA 1
ATOM 5601 C C . GLY D 1 153 ? 28.670 56.927 -18.049 1.00 53.09 153 GLY D C 1
ATOM 5602 O O . GLY D 1 153 ? 28.981 55.897 -18.653 1.00 51.63 153 GLY D O 1
ATOM 5611 N N . THR D 1 155 ? 25.721 54.345 -18.013 1.00 53.43 155 THR D N 1
ATOM 5612 C CA . THR D 1 155 ? 24.642 54.039 -18.954 1.00 51.72 155 THR D CA 1
ATOM 5613 C C . THR D 1 155 ? 23.280 54.266 -18.299 1.00 50.49 155 THR D C 1
ATOM 5614 O O . THR D 1 155 ? 22.984 53.709 -17.226 1.00 50.27 155 THR D O 1
ATOM 5618 N N . ALA D 1 156 ? 22.462 55.093 -18.941 1.00 48.43 156 ALA D N 1
ATOM 5619 C CA . ALA D 1 156 ? 21.121 55.370 -18.461 1.00 46.95 156 ALA D CA 1
ATOM 5620 C C . ALA D 1 156 ? 20.085 54.574 -19.253 1.00 46.33 156 ALA D C 1
ATOM 5621 O O . ALA D 1 156 ? 19.155 53.992 -18.673 1.00 44.88 156 ALA D O 1
ATOM 5623 N N . GLN D 1 157 ? 20.252 54.566 -20.574 1.00 46.00 157 GLN D N 1
ATOM 5624 C CA . GLN D 1 157 ? 19.318 53.911 -21.482 1.00 46.76 157 GLN D CA 1
ATOM 5625 C C . GLN D 1 157 ? 20.013 53.460 -22.763 1.00 46.60 157 GLN D C 1
ATOM 5626 O O . GLN D 1 157 ? 20.878 54.153 -23.290 1.00 46.66 157 GLN D O 1
ATOM 5632 N N . LEU D 1 158 ? 19.606 52.304 -23.272 1.00 46.55 158 LEU D N 1
ATOM 5633 C CA . LEU D 1 158 ? 20.205 51.713 -24.461 1.00 46.83 158 LEU D CA 1
ATOM 5634 C C . LEU D 1 158 ? 19.063 51.195 -25.340 1.00 46.70 158 LEU D C 1
ATOM 5635 O O . LEU D 1 158 ? 18.326 50.306 -24.931 1.00 46.27 158 LEU D O 1
ATOM 5640 N N . SER D 1 159 ? 18.881 51.787 -26.519 1.00 45.72 159 SER D N 1
ATOM 5641 C CA . SER D 1 159 ? 17.804 51.376 -27.409 1.00 45.44 159 SER D CA 1
ATOM 5642 C C . SER D 1 159 ? 18.391 50.686 -28.615 1.00 44.69 159 SER D C 1
ATOM 5643 O O . SER D 1 159 ? 19.120 51.299 -29.402 1.00 44.05 159 SER D O 1
ATOM 5646 N N . THR D 1 160 ? 18.104 49.392 -28.724 1.00 43.34 160 THR D N 1
ATOM 5647 C CA . THR D 1 160 ? 18.684 48.558 -29.756 1.00 42.51 160 THR D CA 1
ATOM 5648 C C . THR D 1 160 ? 17.615 48.178 -30.766 1.00 41.86 160 THR D C 1
ATOM 5649 O O . THR D 1 160 ? 16.514 47.790 -30.390 1.00 41.72 160 THR D O 1
ATOM 5653 N N . ARG D 1 161 ? 17.946 48.319 -32.043 1.00 41.12 161 ARG D N 1
ATOM 5654 C CA . ARG D 1 161 ? 16.993 48.080 -33.127 1.00 41.70 161 ARG D CA 1
ATOM 5655 C C . ARG D 1 161 ? 17.543 47.080 -34.125 1.00 41.23 161 ARG D C 1
ATOM 5656 O O . ARG D 1 161 ? 18.688 47.191 -34.542 1.00 41.79 161 ARG D O 1
ATOM 5664 N N . TYR D 1 162 ? 16.719 46.103 -34.506 1.00 40.86 162 TYR D N 1
ATOM 5665 C CA . TYR D 1 162 ? 17.191 44.979 -35.316 1.00 40.40 162 TYR D CA 1
ATOM 5666 C C . TYR D 1 162 ? 16.640 45.095 -36.723 1.00 40.79 162 TYR D C 1
ATOM 5667 O O . TYR D 1 162 ? 15.435 44.982 -36.913 1.00 40.69 162 TYR D O 1
ATOM 5676 N N . HIS D 1 163 ? 17.528 45.332 -37.693 1.00 40.16 163 HIS D N 1
ATOM 5677 C CA . HIS D 1 163 ? 17.129 45.698 -39.065 1.00 41.36 163 HIS D CA 1
ATOM 5678 C C . HIS D 1 163 ? 17.205 44.540 -40.038 1.00 41.32 163 HIS D C 1
ATOM 5679 O O . HIS D 1 163 ? 16.387 44.429 -40.947 1.00 40.91 163 HIS D O 1
ATOM 5686 N N . ARG D 1 164 ? 18.235 43.719 -39.868 1.00 41.71 164 ARG D N 1
ATOM 5687 C CA . ARG D 1 164 ? 18.485 42.585 -40.751 1.00 42.59 164 ARG D CA 1
ATOM 5688 C C . ARG D 1 164 ? 19.083 41.463 -39.916 1.00 42.18 164 ARG D C 1
ATOM 5689 O O . ARG D 1 164 ? 19.741 41.729 -38.900 1.00 42.18 164 ARG D O 1
ATOM 5697 N N . PRO D 1 165 ? 18.878 40.200 -40.338 1.00 42.19 165 PRO D N 1
ATOM 5698 C CA . PRO D 1 165 ? 19.487 39.136 -39.543 1.00 41.76 165 PRO D CA 1
ATOM 5699 C C . PRO D 1 165 ? 20.995 39.292 -39.433 1.00 41.11 165 PRO D C 1
ATOM 5700 O O . PRO D 1 165 ? 21.650 39.748 -40.372 1.00 40.26 165 PRO D O 1
ATOM 5704 N N . THR D 1 166 ? 21.533 38.918 -38.282 1.00 40.02 166 THR D N 1
ATOM 5705 C CA . THR D 1 166 ? 22.950 39.094 -37.972 1.00 40.26 166 THR D CA 1
ATOM 5706 C C . THR D 1 166 ? 23.604 37.711 -38.023 1.00 39.35 166 THR D C 1
ATOM 5707 O O . THR D 1 166 ? 23.378 36.901 -37.137 1.00 37.85 166 THR D O 1
ATOM 5711 N N . PRO D 1 167 ? 24.408 37.433 -39.059 1.00 38.38 167 PRO D N 1
ATOM 5712 C CA . PRO D 1 167 ? 24.986 36.100 -39.255 1.00 37.76 167 PRO D CA 1
ATOM 5713 C C . PRO D 1 167 ? 26.205 35.754 -38.394 1.00 37.95 167 PRO D C 1
ATOM 5714 O O . PRO D 1 167 ? 27.052 36.621 -38.135 1.00 37.63 167 PRO D O 1
ATOM 5718 N N . LEU D 1 168 ? 26.297 34.478 -38.000 1.00 37.14 168 LEU D N 1
ATOM 5719 C CA . LEU D 1 168 ? 27.524 33.925 -37.399 1.00 37.19 168 LEU D CA 1
ATOM 5720 C C . LEU D 1 168 ? 28.454 33.589 -38.551 1.00 37.10 168 LEU D C 1
ATOM 5721 O O . LEU D 1 168 ? 28.025 33.553 -39.703 1.00 37.06 168 LEU D O 1
ATOM 5726 N N . PHE D 1 169 ? 29.716 33.320 -38.221 1.00 37.56 169 PHE D N 1
ATOM 5727 C CA . PHE D 1 169 ? 30.694 32.705 -39.140 1.00 37.85 169 PHE D CA 1
ATOM 5728 C C . PHE D 1 169 ? 31.127 33.604 -40.288 1.00 38.01 169 PHE D C 1
ATOM 5729 O O . PHE D 1 169 ? 31.784 33.152 -41.240 1.00 37.37 169 PHE D O 1
ATOM 5737 N N . GLU D 1 170 ? 30.767 34.879 -40.224 1.00 37.98 170 GLU D N 1
ATOM 5738 C CA . GLU D 1 170 ? 31.356 35.825 -41.178 1.00 39.08 170 GLU D CA 1
ATOM 5739 C C . GLU D 1 170 ? 31.698 37.128 -40.462 1.00 39.45 170 GLU D C 1
ATOM 5740 O O . GLU D 1 170 ? 31.167 37.377 -39.359 1.00 38.64 170 GLU D O 1
ATOM 5746 N N . PRO D 1 171 ? 32.597 37.941 -41.050 1.00 39.91 171 PRO D N 1
ATOM 5747 C CA . PRO D 1 171 ? 33.004 39.213 -40.440 1.00 40.66 171 PRO D CA 1
ATOM 5748 C C . PRO D 1 171 ? 31.908 40.271 -40.333 1.00 41.38 171 PRO D C 1
ATOM 5749 O O . PRO D 1 171 ? 31.217 40.592 -41.308 1.00 41.05 171 PRO D O 1
ATOM 5753 N N . LEU D 1 172 ? 31.769 40.790 -39.121 1.00 42.01 172 LEU D N 1
ATOM 5754 C CA . LEU D 1 172 ? 30.832 41.851 -38.805 1.00 42.45 172 LEU D CA 1
ATOM 5755 C C . LEU D 1 172 ? 31.661 43.041 -38.374 1.00 43.08 172 LEU D C 1
ATOM 5756 O O . LEU D 1 172 ? 32.655 42.885 -37.641 1.00 42.94 172 LEU D O 1
ATOM 5761 N N . THR D 1 173 ? 31.255 44.224 -38.819 1.00 43.29 173 THR D N 1
ATOM 5762 C CA . THR D 1 173 ? 31.924 45.452 -38.414 1.00 43.74 173 THR D CA 1
ATOM 5763 C C . THR D 1 173 ? 31.069 46.121 -37.327 1.00 44.41 173 THR D C 1
ATOM 5764 O O . THR D 1 173 ? 29.875 46.366 -37.533 1.00 43.77 173 THR D O 1
ATOM 5768 N N . LEU D 1 174 ? 31.678 46.398 -36.177 1.00 44.70 174 LEU D N 1
ATOM 5769 C CA . LEU D 1 174 ? 30.996 47.075 -35.076 1.00 45.68 174 LEU D CA 1
ATOM 5770 C C . LEU D 1 174 ? 31.529 48.485 -34.941 1.00 45.49 174 LEU D C 1
ATOM 5771 O O . LEU D 1 174 ? 32.722 48.674 -34.768 1.00 45.18 174 LEU D O 1
ATOM 5776 N N . THR D 1 175 ? 30.642 49.473 -34.993 1.00 45.60 175 THR D N 1
ATOM 5777 C CA . THR D 1 175 ? 31.061 50.874 -34.969 1.00 45.76 175 THR D CA 1
ATOM 5778 C C . THR D 1 175 ? 30.317 51.607 -33.859 1.00 45.03 175 THR D C 1
ATOM 5779 O O . THR D 1 175 ? 29.162 51.301 -33.565 1.00 44.82 175 THR D O 1
ATOM 5783 N N . GLY D 1 176 ? 30.988 52.559 -33.229 1.00 44.41 176 GLY D N 1
ATOM 5784 C CA . GLY D 1 176 ? 30.359 53.392 -32.214 1.00 44.11 176 GLY D CA 1
ATOM 5785 C C . GLY D 1 176 ? 30.945 54.782 -32.301 1.00 43.88 176 GLY D C 1
ATOM 5786 O O . GLY D 1 176 ? 32.083 54.948 -32.748 1.00 43.53 176 GLY D O 1
ATOM 5787 N N . LYS D 1 177 ? 30.172 55.786 -31.897 1.00 43.59 177 LYS D N 1
ATOM 5788 C CA . LYS D 1 177 ? 30.650 57.171 -31.935 1.00 44.19 177 LYS D CA 1
ATOM 5789 C C . LYS D 1 177 ? 29.776 58.057 -31.076 1.00 44.24 177 LYS D C 1
ATOM 5790 O O . LYS D 1 177 ? 28.536 57.977 -31.132 1.00 44.50 177 LYS D O 1
ATOM 5796 N N . LEU D 1 178 ? 30.437 58.889 -30.282 1.00 44.45 178 LEU D N 1
ATOM 5797 C CA . LEU D 1 178 ? 29.781 59.903 -29.491 1.00 44.98 178 LEU D CA 1
ATOM 5798 C C . LEU D 1 178 ? 29.135 60.873 -30.465 1.00 45.47 178 LEU D C 1
ATOM 5799 O O . LEU D 1 178 ? 29.776 61.311 -31.421 1.00 45.33 178 LEU D O 1
ATOM 5812 N N . SER D 1 180 ? 26.525 63.575 -29.507 1.00 46.59 180 SER D N 1
ATOM 5813 C CA . SER D 1 180 ? 26.186 64.880 -28.975 1.00 46.70 180 SER D CA 1
ATOM 5814 C C . SER D 1 180 ? 26.362 64.858 -27.474 1.00 46.84 180 SER D C 1
ATOM 5815 O O . SER D 1 180 ? 26.309 63.795 -26.833 1.00 46.11 180 SER D O 1
ATOM 5818 N N . VAL D 1 181 ? 26.589 66.044 -26.923 1.00 46.83 181 VAL D N 1
ATOM 5819 C CA . VAL D 1 181 ? 26.806 66.218 -25.502 1.00 47.48 181 VAL D CA 1
ATOM 5820 C C . VAL D 1 181 ? 25.976 67.415 -25.057 1.00 48.01 181 VAL D C 1
ATOM 5821 O O . VAL D 1 181 ? 26.013 68.480 -25.682 1.00 47.76 181 VAL D O 1
ATOM 5825 N N . ASP D 1 182 ? 25.219 67.221 -23.984 1.00 48.70 182 ASP D N 1
ATOM 5826 C CA . ASP D 1 182 ? 24.331 68.244 -23.453 1.00 49.35 182 ASP D CA 1
ATOM 5827 C C . ASP D 1 182 ? 24.471 68.274 -21.931 1.00 49.41 182 ASP D C 1
ATOM 5828 O O . ASP D 1 182 ? 23.682 67.664 -21.202 1.00 49.47 182 ASP D O 1
ATOM 5833 N N . GLY D 1 183 ? 25.494 68.983 -21.464 1.00 49.46 183 GLY D N 1
ATOM 5834 C CA . GLY D 1 183 ? 25.838 69.008 -20.043 1.00 49.52 183 GLY D CA 1
ATOM 5835 C C . GLY D 1 183 ? 26.280 67.635 -19.579 1.00 49.56 183 GLY D C 1
ATOM 5836 O O . GLY D 1 183 ? 27.277 67.097 -20.073 1.00 49.91 183 GLY D O 1
ATOM 5837 N N . ARG D 1 184 ? 25.516 67.069 -18.643 1.00 49.18 184 ARG D N 1
ATOM 5838 C CA . ARG D 1 184 ? 25.762 65.729 -18.107 1.00 48.93 184 ARG D CA 1
ATOM 5839 C C . ARG D 1 184 ? 25.280 64.635 -19.066 1.00 48.28 184 ARG D C 1
ATOM 5840 O O . ARG D 1 184 ? 25.704 63.478 -18.963 1.00 48.32 184 ARG D O 1
ATOM 5848 N N . LYS D 1 185 ? 24.393 65.013 -19.986 1.00 47.39 185 LYS D N 1
ATOM 5849 C CA . LYS D 1 185 ? 23.695 64.071 -20.867 1.00 46.61 185 LYS D CA 1
ATOM 5850 C C . LYS D 1 185 ? 24.471 63.791 -22.155 1.00 45.60 185 LYS D C 1
ATOM 5851 O O . LYS D 1 185 ? 24.656 64.677 -22.995 1.00 45.70 185 LYS D O 1
ATOM 5857 N N . ILE D 1 186 ? 24.912 62.547 -22.299 1.00 43.97 186 ILE D N 1
ATOM 5858 C CA . ILE D 1 186 ? 25.709 62.132 -23.436 1.00 42.74 186 ILE D CA 1
ATOM 5859 C C . ILE D 1 186 ? 24.882 61.207 -24.344 1.00 42.59 186 ILE D C 1
ATOM 5860 O O . ILE D 1 186 ? 24.134 60.355 -23.855 1.00 41.97 186 ILE D O 1
ATOM 5865 N N . THR D 1 187 ? 25.001 61.397 -25.659 1.00 41.93 187 THR D N 1
ATOM 5866 C CA . THR D 1 187 ? 24.334 60.521 -26.622 1.00 41.47 187 THR D CA 1
ATOM 5867 C C . THR D 1 187 ? 25.372 59.908 -27.550 1.00 40.98 187 THR D C 1
ATOM 5868 O O . THR D 1 187 ? 26.211 60.614 -28.131 1.00 40.76 187 THR D O 1
ATOM 5872 N N . THR D 1 188 ? 25.298 58.586 -27.668 1.00 40.28 188 THR D N 1
ATOM 5873 C CA . THR D 1 188 ? 26.275 57.790 -28.392 1.00 40.41 188 THR D CA 1
ATOM 5874 C C . THR D 1 188 ? 25.513 56.801 -29.258 1.00 40.56 188 THR D C 1
ATOM 5875 O O . THR D 1 188 ? 24.522 56.221 -28.812 1.00 40.77 188 THR D O 1
ATOM 5879 N N . ALA D 1 189 ? 25.952 56.635 -30.498 1.00 40.84 189 ALA D N 1
ATOM 5880 C CA . ALA D 1 189 ? 25.271 55.737 -31.413 1.00 41.98 189 ALA D CA 1
ATOM 5881 C C . ALA D 1 189 ? 26.241 54.773 -32.072 1.00 42.56 189 ALA D C 1
ATOM 5882 O O . ALA D 1 189 ? 27.443 54.992 -32.081 1.00 41.90 189 ALA D O 1
ATOM 5884 N N . GLY D 1 190 ? 25.702 53.662 -32.555 1.00 43.13 190 GLY D N 1
ATOM 5885 C CA . GLY D 1 190 ? 26.525 52.629 -33.150 1.00 44.04 190 GLY D CA 1
ATOM 5886 C C . GLY D 1 190 ? 25.697 51.657 -33.951 1.00 44.06 190 GLY D C 1
ATOM 5887 O O . GLY D 1 190 ? 24.462 51.721 -33.929 1.00 44.81 190 GLY D O 1
ATOM 5888 N N . ASP D 1 191 ? 26.378 50.786 -34.686 1.00 43.68 191 ASP D N 1
ATOM 5889 C CA . ASP D 1 191 ? 25.718 49.754 -35.470 1.00 43.72 191 ASP D CA 1
ATOM 5890 C C . ASP D 1 191 ? 26.638 48.553 -35.719 1.00 43.13 191 ASP D C 1
ATOM 5891 O O . ASP D 1 191 ? 27.848 48.664 -35.572 1.00 43.91 191 ASP D O 1
ATOM 5896 N N . ILE D 1 192 ? 26.038 47.404 -36.035 1.00 42.47 192 ILE D N 1
ATOM 5897 C CA . ILE D 1 192 ? 26.741 46.237 -36.572 1.00 40.99 192 ILE D CA 1
ATOM 5898 C C . ILE D 1 192 ? 26.341 46.136 -38.038 1.00 41.21 192 ILE D C 1
ATOM 5899 O O . ILE D 1 192 ? 25.135 46.114 -38.344 1.00 41.42 192 ILE D O 1
ATOM 5904 N N . ARG D 1 193 ? 27.347 46.085 -38.917 1.00 39.86 193 ARG D N 1
ATOM 5905 C CA . ARG D 1 193 ? 27.177 45.899 -40.361 1.00 39.97 193 ARG D CA 1
ATOM 5906 C C . ARG D 1 193 ? 27.842 44.611 -40.831 1.00 39.44 193 ARG D C 1
ATOM 5907 O O . ARG D 1 193 ? 28.843 44.185 -40.269 1.00 40.34 193 ARG D O 1
ATOM 5915 N N . THR D 1 194 ? 27.288 43.986 -41.860 1.00 39.57 194 THR D N 1
ATOM 5916 C CA . THR D 1 194 ? 27.982 42.888 -42.538 1.00 39.91 194 THR D CA 1
ATOM 5917 C C . THR D 1 194 ? 28.989 43.518 -43.512 1.00 40.10 194 THR D C 1
ATOM 5918 O O . THR D 1 194 ? 28.935 44.726 -43.738 1.00 40.65 194 THR D O 1
ATOM 5922 N N . ALA D 1 195 ? 29.903 42.719 -44.069 1.00 40.20 195 ALA D N 1
ATOM 5923 C CA . ALA D 1 195 ? 30.967 43.226 -44.979 1.00 40.29 195 ALA D CA 1
ATOM 5924 C C . ALA D 1 195 ? 30.493 44.119 -46.120 1.00 40.60 195 ALA D C 1
ATOM 5925 O O . ALA D 1 195 ? 31.244 44.991 -46.603 1.00 39.98 195 ALA D O 1
ATOM 5927 N N . ASP D 1 196 ? 29.265 43.891 -46.577 1.00 41.18 196 ASP D N 1
ATOM 5928 C CA . ASP D 1 196 ? 28.713 44.684 -47.686 1.00 41.98 196 ASP D CA 1
ATOM 5929 C C . ASP D 1 196 ? 28.249 46.077 -47.235 1.00 42.29 196 ASP D C 1
ATOM 5930 O O . ASP D 1 196 ? 27.795 46.884 -48.051 1.00 42.59 196 ASP D O 1
ATOM 5935 N N . GLY D 1 197 ? 28.382 46.354 -45.942 1.00 42.15 197 GLY D N 1
ATOM 5936 C CA . GLY D 1 197 ? 28.050 47.664 -45.380 1.00 42.49 197 GLY D CA 1
ATOM 5937 C C . GLY D 1 197 ? 26.639 47.780 -44.821 1.00 42.49 197 GLY D C 1
ATOM 5938 O O . GLY D 1 197 ? 26.300 48.800 -44.226 1.00 42.84 197 GLY D O 1
ATOM 5939 N N . GLN D 1 198 ? 25.825 46.746 -45.018 1.00 42.11 198 GLN D N 1
ATOM 5940 C CA . GLN D 1 198 ? 24.418 46.789 -44.627 1.00 42.21 198 GLN D CA 1
ATOM 5941 C C . GLN D 1 198 ? 24.291 46.665 -43.119 1.00 41.84 198 GLN D C 1
ATOM 5942 O O . GLN D 1 198 ? 25.002 45.876 -42.502 1.00 41.71 198 GLN D O 1
ATOM 5948 N N . VAL D 1 199 ? 23.382 47.454 -42.542 1.00 41.05 199 VAL D N 1
ATOM 5949 C CA . VAL D 1 199 ? 23.207 47.551 -41.090 1.00 40.11 199 VAL D CA 1
ATOM 5950 C C . VAL D 1 199 ? 22.287 46.417 -40.598 1.00 40.08 199 VAL D C 1
ATOM 5951 O O . VAL D 1 199 ? 21.145 46.308 -41.061 1.00 39.39 199 VAL D O 1
ATOM 5955 N N . CYS D 1 200 ? 22.783 45.577 -39.685 1.00 39.75 200 CYS D N 1
ATOM 5956 C CA . CYS D 1 200 ? 21.973 44.506 -39.103 1.00 40.44 200 CYS D CA 1
ATOM 5957 C C . CYS D 1 200 ? 21.292 44.989 -37.860 1.00 40.20 200 CYS D C 1
ATOM 5958 O O . CYS D 1 200 ? 20.118 44.699 -37.651 1.00 40.00 200 CYS D O 1
ATOM 5961 N N . VAL D 1 201 ? 22.060 45.668 -37.010 1.00 40.39 201 VAL D N 1
ATOM 5962 C CA . VAL D 1 201 ? 21.596 46.101 -35.686 1.00 40.91 201 VAL D CA 1
ATOM 5963 C C . VAL D 1 201 ? 22.202 47.480 -35.479 1.00 41.47 201 VAL D C 1
ATOM 5964 O O . VAL D 1 201 ? 23.362 47.720 -35.853 1.00 41.95 201 VAL D O 1
ATOM 5968 N N . SER D 1 202 ? 21.402 48.399 -34.953 1.00 41.46 202 SER D N 1
ATOM 5969 C CA . SER D 1 202 ? 21.883 49.725 -34.606 1.00 41.28 202 SER D CA 1
ATOM 5970 C C . SER D 1 202 ? 21.528 49.961 -33.155 1.00 41.11 202 SER D C 1
ATOM 5971 O O . SER D 1 202 ? 20.674 49.275 -32.602 1.00 39.82 202 SER D O 1
ATOM 5974 N N . VAL D 1 203 ? 22.176 50.944 -32.554 1.00 41.13 203 VAL D N 1
ATOM 5975 C CA . VAL D 1 203 ? 21.908 51.300 -31.170 1.00 41.04 203 VAL D CA 1
ATOM 5976 C C . VAL D 1 203 ? 22.063 52.814 -30.973 1.00 41.65 203 VAL D C 1
ATOM 5977 O O . VAL D 1 203 ? 22.855 53.482 -31.659 1.00 41.63 203 VAL D O 1
ATOM 5981 N N . GLU D 1 204 ? 21.287 53.339 -30.043 1.00 41.73 204 GLU D N 1
ATOM 5982 C CA . GLU D 1 204 ? 21.509 54.663 -29.523 1.00 42.59 204 GLU D CA 1
ATOM 5983 C C . GLU D 1 204 ? 21.488 54.565 -28.016 1.00 42.69 204 GLU D C 1
ATOM 5984 O O . GLU D 1 204 ? 20.511 54.062 -27.421 1.00 42.16 204 GLU D O 1
ATOM 5990 N N . GLY D 1 205 ? 22.583 55.014 -27.411 1.00 42.48 205 GLY D N 1
ATOM 5991 C CA . GLY D 1 205 ? 22.738 54.996 -25.963 1.00 43.55 205 GLY D CA 1
ATOM 5992 C C . GLY D 1 205 ? 22.710 56.372 -25.339 1.00 44.06 205 GLY D C 1
ATOM 5993 O O . GLY D 1 205 ? 23.216 57.346 -25.910 1.00 43.98 205 GLY D O 1
ATOM 5994 N N . LEU D 1 206 ? 22.103 56.451 -24.160 1.00 44.43 206 LEU D N 1
ATOM 5995 C CA . LEU D 1 206 ? 22.125 57.653 -23.354 1.00 45.00 206 LEU D CA 1
ATOM 5996 C C . LEU D 1 206 ? 22.937 57.371 -22.096 1.00 45.10 206 LEU D C 1
ATOM 5997 O O . LEU D 1 206 ? 22.722 56.360 -21.414 1.00 44.60 206 LEU D O 1
ATOM 6002 N N . PHE D 1 207 ? 23.903 58.249 -21.829 1.00 45.24 207 PHE D N 1
ATOM 6003 C CA . PHE D 1 207 ? 24.808 58.109 -20.687 1.00 45.49 207 PHE D CA 1
ATOM 6004 C C . PHE D 1 207 ? 24.759 59.388 -19.855 1.00 45.61 207 PHE D C 1
ATOM 6005 O O . PHE D 1 207 ? 24.345 60.445 -20.353 1.00 45.54 207 PHE D O 1
ATOM 6013 N N . VAL D 1 208 ? 25.159 59.292 -18.586 1.00 45.62 208 VAL D N 1
ATOM 6014 C CA . VAL D 1 208 ? 25.195 60.466 -17.703 1.00 45.99 208 VAL D CA 1
ATOM 6015 C C . VAL D 1 208 ? 26.597 60.713 -17.136 1.00 46.27 208 VAL D C 1
ATOM 6016 O O . VAL D 1 208 ? 27.235 59.794 -16.619 1.00 46.67 208 VAL D O 1
#

Nearest PDB structures (fold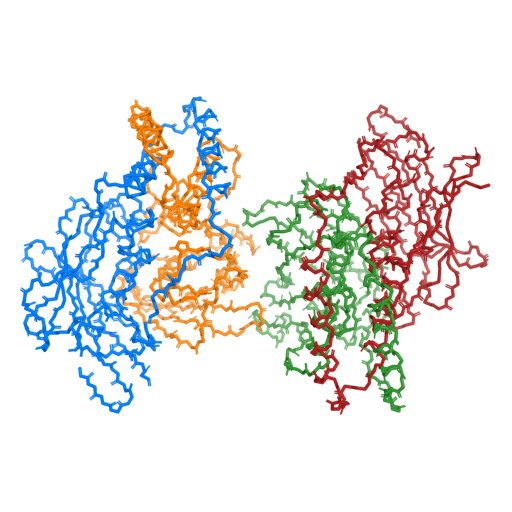seek):
  2ov9-assembly1_A  TM=1.005E+00  e=4.309E-40  Rhodococcus jostii RHA1
  2ov9-assembly2_D  TM=9.950E-01  e=6.363E-36  Rhodococcus jostii RHA1
  2dsl-assembly1_A  TM=8.688E-01  e=1.875E-06  Thermus thermophilus HB8
  1wlu-assembly1_A  TM=8.594E-01  e=2.847E-06  Thermus thermophilus HB8
  3bnv-assembly4_H  TM=7.910E-01  e=1.019E-04  Campylobacter jejuni

CATH classification: 3.10.129.10 (+1 more: 1.20.58.350)

InterPro domains:
  IPR006683 Thioesterase domain [PF03061] (127-200)
  IPR029069 HotDog domain superfamily [SSF54637] (13-208)
  IPR048654 RHA1_ro05818, N-terminal helical domain [PF20859] (18-74)
  IPR052365 THEM4/THEM5 acyl-CoA thioesterase [PTHR12418] (114-209)

Secondary structure (DSSP, 8-state):
--TTTS-TTEE-S----SSHHHHHHHHHHHHHHHHHHS-TT-TTHHHHHHHHHHHHHHHHHS--SSPPP-----SS---SSSTTT-TT-TT--PPP-EE-TTS-EEEEEE--GGGBSSTTBB-HHHHHHHHHHHHHHHHHHTT-----EEEEEE-S--BSSSEEEEEEE--EETTEEEEEEEEE-TT--EEEEEEEEEE-/----TTTS-TTEE-SPPP---HHHHHHHHHHHHHHHHHHS-TT-TTHHHHHHHHHHHHHHHHH---SSPPPP----SS---SSSTTT-TT-TT--PPP-EE-TTS-EEEEEE--GGGBSSTTBB-HHHHHHHHHHHHHHHHHHTT-----EEEEEE-S--BSSSEEEEEEE--EETTEEEEEEEEEETT--EEEEEEEEEE-/---TTTS-TTEE-SPPP---HHHHHHHHHHHHHHHHHHS-TT-TTHHHHHHHHHHHHHHHHHS--SSPPPPP---SS-S-SSSTTT-TT-TT--PPP-EE-TTSEEEEEEE--GGGBSSTTBB-HHHHHHHHHHHHHHHHHHTT-----EEEEEE-S--BSSSEEEEEEE--EETTEEEEEEEEE-TT--EEEEEEEEEE---/-EE-S-----HHHHHHHHHHHHHHHHHHS-TT-TTHHHHHHHHHHHHHHHHHS--SSPPP-----SS---SSSTTT-TT-TT--PPP-EE-TTS-EEEEEE--GGGBSSTTBB-HHHHHHHHHHHHHHHHHHTT-----EEEEEE-S--BSSSEEEEEEE--EETTEEEEEEEEEETT--EEEEEEEEE-

Organism: Rhodococcus jostii (strain RHA1) (NCBI:txid101510)